Protein AF-A0A0D6M621-F1 (afdb_monomer_lite)

Structure (mmCIF, N/CA/C/O backbone):
data_AF-A0A0D6M621-F1
#
_entry.id   AF-A0A0D6M621-F1
#
loop_
_atom_site.group_PDB
_atom_site.id
_atom_site.type_symbol
_atom_site.label_atom_id
_atom_site.label_alt_id
_atom_site.label_comp_id
_atom_site.label_asym_id
_atom_site.label_entity_id
_atom_site.label_seq_id
_atom_site.pdbx_PDB_ins_code
_atom_site.Cartn_x
_atom_site.Cartn_y
_atom_site.Cartn_z
_atom_site.occupancy
_atom_site.B_iso_or_equiv
_atom_site.auth_seq_id
_atom_site.auth_comp_id
_atom_site.auth_asym_id
_atom_site.auth_atom_id
_atom_site.pdbx_PDB_model_num
ATOM 1 N N . MET A 1 1 ? -11.149 25.995 -1.954 1.00 34.69 1 MET A N 1
ATOM 2 C CA . MET A 1 1 ? -11.381 24.535 -2.034 1.00 34.69 1 MET A CA 1
ATOM 3 C C . MET A 1 1 ? -10.686 23.992 -3.270 1.00 34.69 1 MET A C 1
ATOM 5 O O . MET A 1 1 ? -11.102 24.376 -4.356 1.00 34.69 1 MET A O 1
ATOM 9 N N . PRO A 1 2 ? -9.706 23.089 -3.149 1.00 26.98 2 PRO A N 1
ATOM 10 C CA . PRO A 1 2 ? -9.356 22.199 -4.238 1.00 26.98 2 PRO A CA 1
ATOM 11 C C . PRO A 1 2 ? -9.925 20.806 -3.942 1.00 26.98 2 PRO A C 1
ATOM 13 O O . PRO A 1 2 ? -9.457 20.091 -3.066 1.00 26.98 2 PRO A O 1
ATOM 16 N N . ARG A 1 3 ? -10.956 20.426 -4.705 1.00 27.62 3 ARG A N 1
ATOM 17 C CA . ARG A 1 3 ? -11.473 19.051 -4.862 1.00 27.62 3 ARG A CA 1
ATOM 18 C C . ARG A 1 3 ? -10.562 18.200 -5.769 1.00 27.62 3 ARG A C 1
ATOM 20 O O . ARG A 1 3 ? -11.019 17.286 -6.442 1.00 27.62 3 ARG A O 1
ATOM 27 N N . HIS A 1 4 ? -9.272 18.504 -5.823 1.00 27.50 4 HIS A N 1
ATOM 28 C CA . HIS A 1 4 ? -8.355 17.935 -6.804 1.00 27.50 4 HIS A CA 1
ATOM 29 C C . HIS A 1 4 ? -7.141 17.358 -6.091 1.00 27.50 4 HIS A C 1
ATOM 31 O O . HIS A 1 4 ? -6.177 18.080 -5.888 1.00 27.50 4 HIS A O 1
ATOM 37 N N . LEU A 1 5 ? -7.222 16.082 -5.696 1.00 28.55 5 LEU A N 1
ATOM 38 C CA . LEU A 1 5 ? -6.091 15.140 -5.806 1.00 28.55 5 LEU A CA 1
ATOM 39 C C . LEU A 1 5 ? -6.442 13.655 -5.554 1.00 28.55 5 LEU A C 1
ATOM 41 O O . LEU A 1 5 ? -5.546 12.826 -5.589 1.00 28.55 5 LEU A O 1
ATOM 45 N N . PHE A 1 6 ? -7.719 13.285 -5.372 1.00 30.23 6 PHE A N 1
ATOM 46 C CA . PHE A 1 6 ? -8.141 11.872 -5.250 1.00 30.23 6 PHE A CA 1
ATOM 47 C C . PHE A 1 6 ? -9.255 11.443 -6.226 1.00 30.23 6 PHE A C 1
ATOM 49 O O . PHE A 1 6 ? -9.813 10.359 -6.098 1.00 30.23 6 PHE A O 1
ATOM 56 N N . ILE A 1 7 ? -9.576 12.263 -7.237 1.00 28.47 7 ILE A N 1
ATOM 57 C CA . ILE A 1 7 ? -10.649 11.955 -8.209 1.00 28.47 7 ILE A CA 1
ATOM 58 C C . ILE A 1 7 ? -10.136 11.207 -9.456 1.00 28.47 7 ILE A C 1
ATOM 60 O O . ILE A 1 7 ? -10.934 10.650 -10.195 1.00 28.47 7 ILE A O 1
ATOM 64 N N . TYR A 1 8 ? -8.823 11.063 -9.669 1.00 26.61 8 TYR A N 1
ATOM 65 C CA . TYR A 1 8 ? -8.328 10.359 -10.866 1.00 26.61 8 TYR A CA 1
ATOM 66 C C . TYR A 1 8 ? -8.212 8.830 -10.742 1.00 26.61 8 TYR A C 1
ATOM 68 O O . TYR A 1 8 ? -7.912 8.171 -11.731 1.00 26.61 8 TYR A O 1
ATOM 76 N N . VAL A 1 9 ? -8.500 8.251 -9.568 1.00 30.97 9 VAL A N 1
ATOM 77 C CA . VAL A 1 9 ? -8.458 6.786 -9.354 1.00 30.97 9 VAL A CA 1
ATOM 78 C C . VAL A 1 9 ? -9.824 6.208 -8.933 1.00 30.97 9 VAL A C 1
ATOM 80 O O . VAL A 1 9 ? -10.034 5.005 -9.017 1.00 30.97 9 VAL A O 1
ATOM 83 N N . SER A 1 10 ? -10.803 7.045 -8.564 1.00 30.39 10 SER A N 1
ATOM 84 C CA . SER A 1 10 ? -12.118 6.582 -8.074 1.00 30.39 10 SER A CA 1
ATOM 85 C C . SER A 1 10 ? -13.143 6.299 -9.189 1.00 30.39 10 SER A C 1
ATOM 87 O O . SER A 1 10 ? -13.916 5.340 -9.099 1.00 30.39 10 SER A O 1
ATOM 89 N N . ASP A 1 11 ? -13.106 7.052 -10.297 1.00 26.23 11 ASP A N 1
ATOM 90 C CA . ASP A 1 11 ? -14.070 6.873 -11.400 1.00 26.23 11 ASP A CA 1
ATOM 91 C C . ASP A 1 11 ? -13.782 5.637 -12.273 1.00 26.23 11 ASP A C 1
ATOM 93 O O . ASP A 1 11 ? -14.690 5.104 -12.910 1.00 26.23 11 ASP A O 1
ATOM 97 N N . GLN A 1 12 ? -12.552 5.112 -12.258 1.00 28.80 12 GLN A N 1
ATOM 98 C CA . GLN A 1 12 ? -12.211 3.856 -12.945 1.00 28.80 12 GLN A CA 1
ATOM 99 C C . GLN A 1 12 ? -12.534 2.611 -12.099 1.00 28.80 12 GLN A C 1
ATOM 101 O O . GLN A 1 12 ? -12.784 1.543 -12.651 1.00 28.80 12 GLN A O 1
ATOM 106 N N . ILE A 1 13 ? -12.609 2.737 -10.769 1.00 33.28 13 ILE A N 1
ATOM 107 C CA . ILE A 1 13 ? -12.864 1.606 -9.859 1.00 33.28 13 ILE A CA 1
ATOM 108 C C . ILE A 1 13 ? -14.370 1.373 -9.645 1.00 33.28 13 ILE A C 1
ATOM 110 O O . ILE A 1 13 ? -14.799 0.229 -9.473 1.00 33.28 13 ILE A O 1
ATOM 114 N N . SER A 1 14 ? -15.203 2.411 -9.780 1.00 28.47 14 SER A N 1
ATOM 115 C CA . SER A 1 14 ? -16.668 2.271 -9.694 1.00 28.47 14 SER A CA 1
ATOM 116 C C . SER A 1 14 ? -17.286 1.453 -10.840 1.00 28.47 14 SER A C 1
ATOM 118 O O . SER A 1 14 ? -18.375 0.904 -10.681 1.00 28.47 14 SER A O 1
ATOM 120 N N . VAL A 1 15 ? -16.590 1.305 -11.974 1.00 30.06 15 VAL A N 1
ATOM 121 C CA . VAL A 1 15 ? -17.051 0.477 -13.107 1.00 30.06 15 VAL A CA 1
ATOM 122 C C . VAL A 1 15 ? -16.527 -0.967 -13.020 1.00 30.06 15 VAL A C 1
ATOM 124 O O . VAL A 1 15 ? -17.169 -1.883 -13.529 1.00 30.06 15 VAL A O 1
ATOM 127 N N . VAL A 1 16 ? -15.422 -1.210 -12.306 1.00 32.38 16 VAL A N 1
ATOM 128 C CA . VAL A 1 16 ? -14.762 -2.531 -12.246 1.00 32.38 16 VAL A CA 1
ATOM 129 C C . VAL A 1 16 ? -15.286 -3.410 -11.096 1.00 32.38 16 VAL A C 1
ATOM 131 O O . VAL A 1 16 ? -15.302 -4.635 -11.214 1.00 32.38 16 VAL A O 1
ATOM 134 N N . ILE A 1 17 ? -15.834 -2.830 -10.020 1.00 32.38 17 ILE A N 1
ATOM 135 C CA . ILE A 1 17 ? -16.355 -3.605 -8.870 1.00 32.38 17 ILE A CA 1
ATOM 136 C C . ILE A 1 17 ? -17.786 -4.149 -9.093 1.00 32.38 17 ILE A C 1
ATOM 138 O O . ILE A 1 17 ? -18.227 -5.054 -8.384 1.00 32.38 17 ILE A O 1
ATOM 142 N N . MET A 1 18 ? -18.503 -3.718 -10.140 1.00 30.45 18 MET A N 1
ATOM 143 C CA . MET A 1 18 ? -19.812 -4.301 -10.493 1.00 30.45 18 MET A CA 1
ATOM 144 C C . MET A 1 18 ? -19.738 -5.699 -11.152 1.00 30.45 18 MET A C 1
ATOM 146 O O . MET A 1 18 ? -20.780 -6.305 -11.397 1.00 30.45 18 MET A O 1
ATOM 150 N N . GLY A 1 19 ? -18.538 -6.242 -11.404 1.00 27.73 19 GLY A N 1
ATOM 151 C CA . GLY A 1 19 ? -18.333 -7.543 -12.062 1.00 27.73 19 GLY A CA 1
ATOM 152 C C . GLY A 1 19 ? -18.101 -8.756 -11.146 1.00 27.73 19 GLY A C 1
ATOM 153 O O . GLY A 1 19 ? -17.946 -9.865 -11.652 1.00 27.73 19 GLY A O 1
ATOM 154 N N . LEU A 1 20 ? -18.067 -8.590 -9.818 1.00 30.58 20 LEU A N 1
ATOM 155 C CA . LEU A 1 20 ? -17.566 -9.612 -8.877 1.00 30.58 20 LEU A CA 1
ATOM 156 C C . LEU A 1 20 ? -18.646 -10.264 -7.988 1.00 30.58 20 LEU A C 1
ATOM 158 O O . LEU A 1 20 ? -18.435 -10.472 -6.795 1.00 30.58 20 LEU A O 1
ATOM 162 N N . PHE A 1 21 ? -19.789 -10.655 -8.559 1.00 31.78 21 PHE A N 1
ATOM 163 C CA . PHE A 1 21 ? -20.707 -11.601 -7.904 1.00 31.78 21 PHE A CA 1
ATOM 164 C C . PHE A 1 21 ? -21.151 -12.693 -8.890 1.00 31.78 21 PHE A C 1
ATOM 166 O O . PHE A 1 21 ? -21.638 -12.366 -9.975 1.00 31.78 21 PHE A O 1
ATOM 173 N N . PRO A 1 22 ? -21.002 -13.992 -8.559 1.00 32.72 22 PRO A N 1
ATOM 174 C CA . PRO A 1 22 ? -21.433 -15.064 -9.443 1.00 32.72 22 PRO A CA 1
ATOM 175 C C . PRO A 1 22 ? -22.958 -15.032 -9.594 1.00 32.72 22 PRO A C 1
ATOM 177 O O . PRO A 1 22 ? -23.711 -15.243 -8.644 1.00 32.72 22 PRO A O 1
ATOM 180 N N . PHE A 1 23 ? -23.410 -14.783 -10.822 1.00 33.97 23 PHE A N 1
ATOM 181 C CA . PHE A 1 23 ? -24.776 -15.040 -11.257 1.00 33.97 23 PHE A CA 1
ATOM 182 C C . PHE A 1 23 ? -25.104 -16.518 -11.033 1.00 33.97 23 PHE A C 1
ATOM 184 O O . PHE A 1 23 ? -24.545 -17.359 -11.724 1.00 33.97 23 PHE A O 1
ATOM 191 N N . LEU A 1 24 ? -26.035 -16.821 -10.122 1.00 31.36 24 LEU A N 1
ATOM 192 C CA . LEU A 1 24 ? -27.014 -17.911 -10.242 1.00 31.36 24 LEU A CA 1
ATOM 193 C C . LEU A 1 24 ? -28.066 -17.808 -9.119 1.00 31.36 24 LEU A C 1
ATOM 195 O O . LEU A 1 24 ? -27.864 -18.312 -8.022 1.00 31.36 24 LEU A O 1
ATOM 199 N N . ALA A 1 25 ? -29.226 -17.219 -9.429 1.00 29.22 25 ALA A N 1
ATOM 200 C CA . ALA A 1 25 ? -30.532 -17.661 -8.924 1.00 29.22 25 ALA A CA 1
ATOM 201 C C . ALA A 1 25 ? -31.661 -17.017 -9.750 1.00 29.22 25 ALA A C 1
ATOM 203 O O . ALA A 1 25 ? -31.998 -15.845 -9.591 1.00 29.22 25 ALA A O 1
ATOM 204 N N . ARG A 1 26 ? -32.279 -17.803 -10.642 1.00 39.06 26 ARG A N 1
ATOM 205 C CA . ARG A 1 26 ? -33.594 -17.486 -11.219 1.00 39.06 26 ARG A CA 1
ATOM 206 C C . ARG A 1 26 ? -34.632 -17.536 -10.095 1.00 39.06 26 ARG A C 1
ATOM 208 O O . ARG A 1 26 ? -35.026 -18.615 -9.667 1.00 39.06 26 ARG A O 1
ATOM 215 N N . GLY A 1 27 ? -35.095 -16.371 -9.659 1.00 32.81 27 GLY A N 1
ATOM 216 C CA . GLY A 1 27 ? -36.257 -16.216 -8.792 1.00 32.81 27 GLY A CA 1
ATOM 217 C C . GLY A 1 27 ? -36.887 -14.848 -9.023 1.00 32.81 27 GLY A C 1
ATOM 218 O O . GLY A 1 27 ? -36.231 -13.824 -8.876 1.00 32.81 27 GLY A O 1
ATOM 219 N N . SER A 1 28 ? -38.155 -14.822 -9.423 1.00 37.75 28 SER A N 1
ATOM 220 C CA . SER A 1 28 ? -38.938 -13.620 -9.730 1.00 37.75 28 SER A CA 1
ATOM 221 C C . SER A 1 28 ? -39.275 -12.799 -8.471 1.00 37.75 28 SER A C 1
ATOM 223 O O . SER A 1 28 ? -40.428 -12.753 -8.040 1.00 37.75 28 SER A O 1
ATOM 225 N N . GLY A 1 29 ? -38.275 -12.161 -7.859 1.00 45.06 29 GLY A N 1
ATOM 226 C CA . GLY A 1 29 ? -38.430 -11.229 -6.739 1.00 45.06 29 GLY A CA 1
ATOM 227 C C . GLY A 1 29 ? -37.853 -9.852 -7.074 1.00 45.06 29 GLY A C 1
ATOM 228 O O . GLY A 1 29 ? -36.778 -9.758 -7.653 1.00 45.06 29 GLY A O 1
ATOM 229 N N . LYS A 1 30 ? -38.557 -8.767 -6.718 1.00 58.12 30 LYS A N 1
ATOM 230 C CA . LYS A 1 30 ? -38.034 -7.393 -6.845 1.00 58.12 30 LYS A CA 1
ATOM 231 C C . LYS A 1 30 ? -36.750 -7.252 -6.014 1.00 58.12 30 LYS A C 1
ATOM 233 O O . LYS A 1 30 ? -36.812 -7.388 -4.791 1.00 58.12 30 LYS A O 1
ATOM 238 N N . VAL A 1 31 ? -35.628 -6.974 -6.676 1.00 71.38 31 VAL A N 1
ATOM 239 C CA . VAL A 1 31 ? -34.316 -6.725 -6.055 1.00 71.38 31 VAL A CA 1
ATOM 240 C C . VAL A 1 31 ? -34.406 -5.487 -5.152 1.00 71.38 31 VAL A C 1
ATOM 242 O O . VAL A 1 31 ? -35.044 -4.498 -5.513 1.00 71.38 31 VAL A O 1
ATOM 245 N N . VAL A 1 32 ? -33.836 -5.560 -3.946 1.00 84.88 32 VAL A N 1
ATOM 246 C CA . VAL A 1 32 ? -33.786 -4.449 -2.979 1.00 84.88 32 VAL A CA 1
ATOM 247 C C . VAL A 1 32 ? -32.342 -3.974 -2.884 1.00 84.88 32 VAL A C 1
ATOM 249 O O . VAL A 1 32 ? -31.440 -4.801 -2.811 1.00 84.88 32 VAL A O 1
ATOM 252 N N . HIS A 1 33 ? -32.127 -2.661 -2.866 1.00 89.56 33 HIS A N 1
ATOM 253 C CA . HIS A 1 33 ? -30.792 -2.069 -2.798 1.00 89.56 33 HIS A CA 1
ATOM 254 C C . HIS A 1 33 ? -30.567 -1.325 -1.475 1.00 89.56 33 HIS A C 1
ATOM 256 O O . HIS A 1 33 ? -31.510 -0.779 -0.896 1.00 89.56 33 HIS A O 1
ATOM 262 N N . ALA A 1 34 ? -29.319 -1.302 -1.012 1.00 91.56 34 ALA A N 1
ATOM 263 C CA . ALA A 1 34 ? -28.820 -0.482 0.086 1.00 91.56 34 ALA A CA 1
ATOM 264 C C . ALA A 1 34 ? -27.993 0.687 -0.463 1.00 91.56 34 ALA A C 1
ATOM 266 O O . ALA A 1 34 ? -27.213 0.508 -1.399 1.00 91.56 34 ALA A O 1
ATOM 267 N N . LYS A 1 35 ? -28.130 1.850 0.169 1.00 93.56 35 LYS A N 1
ATOM 268 C CA . LYS A 1 35 ? -27.190 2.967 0.083 1.00 93.56 35 LYS A CA 1
ATOM 269 C C . LYS A 1 35 ? -26.542 3.122 1.454 1.00 93.56 35 LYS A C 1
ATOM 271 O O . LYS A 1 35 ? -27.260 3.283 2.440 1.00 93.56 35 LYS A O 1
ATOM 276 N N . VAL A 1 36 ? -25.221 3.020 1.523 1.00 95.31 36 VAL A N 1
ATOM 277 C CA . VAL A 1 36 ? -24.464 3.103 2.776 1.00 95.31 36 VAL A CA 1
ATOM 278 C C . VAL A 1 36 ? -23.487 4.267 2.694 1.00 95.31 36 VAL A C 1
ATOM 280 O O . VAL A 1 36 ? -22.557 4.224 1.902 1.00 95.31 36 VAL A O 1
ATOM 283 N N . THR A 1 37 ? -23.686 5.285 3.520 1.00 95.19 37 THR A N 1
ATOM 284 C CA . THR A 1 37 ? -22.809 6.461 3.600 1.00 95.19 37 THR A CA 1
ATOM 285 C C . THR A 1 37 ? -21.834 6.290 4.760 1.00 95.19 37 THR A C 1
ATOM 287 O O . THR A 1 37 ? -22.260 6.142 5.908 1.00 95.19 37 THR A O 1
ATOM 290 N N . THR A 1 38 ? -20.535 6.272 4.473 1.00 94.38 38 THR A N 1
ATOM 291 C CA . THR A 1 38 ? -19.460 6.379 5.469 1.00 94.38 38 THR A CA 1
ATOM 292 C C . THR A 1 38 ? -19.125 7.862 5.695 1.00 94.38 38 THR A C 1
ATOM 294 O O . THR A 1 38 ? -19.745 8.757 5.121 1.00 94.38 38 THR A O 1
ATOM 297 N N . MET A 1 39 ? -18.139 8.152 6.547 1.00 91.75 39 MET A N 1
ATOM 298 C CA . MET A 1 39 ? -17.670 9.527 6.759 1.00 91.75 39 MET A CA 1
ATOM 299 C C . MET A 1 39 ? -16.894 10.106 5.563 1.00 91.75 39 MET A C 1
ATOM 301 O O . MET A 1 39 ? -16.776 11.326 5.447 1.00 91.75 39 MET A O 1
ATOM 305 N N . ASP A 1 40 ? -16.352 9.245 4.702 1.00 89.06 40 ASP A N 1
ATOM 306 C CA . ASP A 1 40 ? -15.448 9.580 3.600 1.00 89.06 40 ASP A CA 1
ATOM 307 C C . ASP A 1 40 ? -15.993 9.220 2.205 1.00 89.06 40 ASP A C 1
ATOM 309 O O . ASP A 1 40 ? -15.498 9.750 1.209 1.00 89.06 40 ASP A O 1
ATOM 313 N N . ALA A 1 41 ? -17.014 8.362 2.114 1.00 89.50 41 ALA A N 1
ATOM 314 C CA . ALA A 1 41 ? -17.526 7.822 0.861 1.00 89.50 41 ALA A CA 1
ATOM 315 C C . ALA A 1 41 ? -19.023 7.459 0.921 1.00 89.50 41 ALA A C 1
ATOM 317 O O . ALA A 1 41 ? -19.593 7.174 1.972 1.00 89.50 41 ALA A O 1
ATOM 318 N N . ASP A 1 42 ? -19.657 7.406 -0.250 1.00 90.69 42 ASP A N 1
ATOM 319 C CA . ASP A 1 42 ? -21.006 6.869 -0.434 1.00 90.69 42 ASP A CA 1
ATOM 320 C C . ASP A 1 42 ? -20.931 5.550 -1.213 1.00 90.69 42 ASP A C 1
ATOM 322 O O . ASP A 1 42 ? -20.397 5.500 -2.320 1.00 90.69 42 ASP A O 1
ATOM 326 N N . LEU A 1 43 ? -21.493 4.479 -0.653 1.00 90.81 43 LEU A N 1
ATOM 327 C CA . LEU A 1 43 ? -21.621 3.175 -1.299 1.00 90.81 43 LEU A CA 1
ATOM 328 C C . LEU A 1 43 ? -23.054 2.995 -1.801 1.00 90.81 43 LEU A C 1
ATOM 330 O O . LEU A 1 43 ? -23.973 2.680 -1.038 1.00 90.81 43 LEU A O 1
ATOM 334 N N . ASP A 1 44 ? -23.247 3.194 -3.100 1.00 86.19 44 ASP A N 1
ATOM 335 C CA . ASP A 1 44 ? -24.559 3.132 -3.737 1.00 86.19 44 ASP A CA 1
ATOM 336 C C . ASP A 1 44 ? -24.891 1.734 -4.289 1.00 86.19 44 ASP A C 1
ATOM 338 O O . ASP A 1 44 ? -24.039 0.995 -4.778 1.00 86.19 44 ASP A O 1
ATOM 342 N N . ARG A 1 45 ? -26.186 1.390 -4.266 1.00 82.88 45 ARG A N 1
ATOM 343 C CA . ARG A 1 45 ? -26.786 0.216 -4.934 1.00 82.88 45 ARG A CA 1
ATOM 344 C C . ARG A 1 45 ? -26.284 -1.168 -4.493 1.00 82.88 45 ARG A C 1
ATOM 346 O O . ARG A 1 45 ? -26.417 -2.123 -5.263 1.00 82.88 45 ARG A O 1
ATOM 353 N N . ILE A 1 46 ? -25.840 -1.336 -3.246 1.00 88.38 46 ILE A N 1
ATOM 354 C CA . ILE A 1 46 ? -25.490 -2.658 -2.695 1.00 88.38 46 ILE A CA 1
ATOM 355 C C . ILE A 1 46 ? -26.720 -3.576 -2.763 1.00 88.38 46 ILE A C 1
ATOM 357 O O . ILE A 1 46 ? -27.767 -3.263 -2.198 1.00 88.38 46 ILE A O 1
ATOM 361 N N . VAL A 1 47 ? -26.628 -4.697 -3.479 1.00 88.62 47 VAL A N 1
ATOM 362 C CA . VAL A 1 47 ? -27.751 -5.631 -3.653 1.00 88.62 47 VAL A CA 1
ATOM 363 C C . VAL A 1 47 ? -28.016 -6.366 -2.340 1.00 88.62 47 VAL A C 1
ATOM 365 O O . VAL A 1 47 ? -27.126 -7.022 -1.819 1.00 88.62 47 VAL A O 1
ATOM 368 N N . ILE A 1 48 ? -29.241 -6.273 -1.816 1.00 87.94 48 ILE A N 1
ATOM 369 C CA . ILE A 1 48 ? -29.676 -6.976 -0.603 1.00 87.94 48 ILE A CA 1
ATOM 370 C C . ILE A 1 48 ? -30.574 -8.149 -0.998 1.00 87.94 48 ILE A C 1
ATOM 372 O O . ILE A 1 48 ? -31.683 -7.954 -1.512 1.00 87.94 48 ILE A O 1
ATOM 376 N N . GLU A 1 49 ? -30.150 -9.376 -0.695 1.00 85.62 49 GLU A N 1
ATOM 377 C CA . GLU A 1 49 ? -31.017 -10.542 -0.866 1.00 85.62 49 GLU A CA 1
ATOM 378 C C . GLU A 1 49 ? -32.074 -10.626 0.240 1.00 85.62 49 GLU A C 1
ATOM 380 O O . GLU A 1 49 ? -31.939 -10.102 1.348 1.00 85.62 49 GLU A O 1
ATOM 385 N N . THR A 1 50 ? -33.168 -11.333 -0.034 1.00 80.50 50 THR A N 1
ATOM 386 C CA . THR A 1 50 ? -34.315 -11.380 0.880 1.00 80.50 50 THR A CA 1
ATOM 387 C C . THR A 1 50 ? -34.025 -12.044 2.226 1.00 80.50 50 THR A C 1
ATOM 389 O O . THR A 1 50 ? -34.761 -11.781 3.176 1.00 80.50 50 THR A O 1
ATOM 392 N N . SER A 1 51 ? -32.994 -12.888 2.294 1.00 85.81 51 SER A N 1
ATOM 393 C CA . SER A 1 51 ? -32.524 -13.617 3.478 1.00 85.81 51 SER A CA 1
ATOM 394 C C . SER A 1 51 ? -31.440 -12.874 4.267 1.00 85.81 51 SER A C 1
ATOM 396 O O . SER A 1 51 ? -31.051 -13.344 5.336 1.00 85.81 51 SER A O 1
ATOM 398 N N . TRP A 1 52 ? -30.937 -11.734 3.777 1.00 92.44 52 TRP A N 1
ATOM 399 C CA . TRP A 1 52 ? -29.804 -11.061 4.410 1.00 92.44 52 TRP A CA 1
ATOM 400 C C . TRP A 1 52 ? -30.146 -10.519 5.800 1.00 92.44 52 TRP A C 1
ATOM 402 O O . TRP A 1 52 ? -31.114 -9.775 6.014 1.00 92.44 52 TRP A O 1
ATOM 412 N N . THR A 1 53 ? -29.294 -10.884 6.753 1.00 94.19 53 THR A N 1
ATOM 413 C CA . THR A 1 53 ? -29.243 -10.301 8.099 1.00 94.19 53 THR A CA 1
ATOM 414 C C . THR A 1 53 ? -28.423 -9.016 8.108 1.00 94.19 53 THR A C 1
ATOM 416 O O . THR A 1 53 ? -27.684 -8.737 7.164 1.00 94.19 53 THR A O 1
ATOM 419 N N . GLY A 1 54 ? -28.532 -8.233 9.186 1.00 91.94 54 GLY A N 1
ATOM 420 C CA . GLY A 1 54 ? -27.701 -7.042 9.364 1.00 91.94 54 GLY A CA 1
ATOM 421 C C . GLY A 1 54 ? -26.201 -7.337 9.256 1.00 91.94 54 GLY A C 1
ATOM 422 O O . GLY A 1 54 ? -25.481 -6.547 8.654 1.00 91.94 54 GLY A O 1
ATOM 423 N N . ARG A 1 55 ? -25.753 -8.508 9.739 1.00 94.00 55 ARG A N 1
ATOM 424 C CA . ARG A 1 55 ? -24.358 -8.957 9.627 1.00 94.00 55 ARG A CA 1
ATOM 425 C C . ARG A 1 55 ? -23.900 -9.109 8.177 1.00 94.00 55 ARG A C 1
ATOM 427 O O . ARG A 1 55 ? -22.819 -8.651 7.854 1.00 94.00 55 ARG A O 1
ATOM 434 N N . HIS A 1 56 ? -24.731 -9.670 7.297 1.00 94.69 56 HIS A N 1
ATOM 435 C CA . HIS A 1 56 ? -24.364 -9.832 5.885 1.00 94.69 56 HIS A CA 1
ATOM 436 C C . HIS A 1 56 ? -24.112 -8.485 5.195 1.00 94.69 56 HIS A C 1
ATOM 438 O O . HIS A 1 56 ? -23.111 -8.333 4.501 1.00 94.69 56 HIS A O 1
ATOM 444 N N . LEU A 1 57 ? -24.988 -7.495 5.416 1.00 94.31 57 LEU A N 1
ATOM 445 C CA . LEU A 1 57 ? -24.791 -6.151 4.865 1.00 94.31 57 LEU A CA 1
ATOM 446 C C . LEU A 1 57 ? -23.567 -5.463 5.483 1.00 94.31 57 LEU A C 1
ATOM 448 O O . LEU A 1 57 ? -22.791 -4.846 4.761 1.00 94.31 57 LEU A O 1
ATOM 452 N N . PHE A 1 58 ? -23.381 -5.582 6.798 1.00 95.69 58 PHE A N 1
ATOM 453 C CA . PHE A 1 58 ? -22.234 -5.002 7.493 1.00 95.69 58 PHE A CA 1
ATOM 454 C C . PHE A 1 58 ? -20.902 -5.585 7.002 1.00 95.69 58 PHE A C 1
ATOM 456 O O . PHE A 1 58 ? -20.016 -4.828 6.619 1.00 95.69 58 PHE A O 1
ATOM 463 N N . ASP A 1 59 ? -20.792 -6.912 6.910 1.00 94.25 59 ASP A N 1
ATOM 464 C CA . ASP A 1 59 ? -19.591 -7.592 6.420 1.00 94.25 59 ASP A CA 1
ATOM 465 C C . ASP A 1 59 ? -19.305 -7.241 4.952 1.00 94.25 59 ASP A C 1
ATOM 467 O O . ASP A 1 59 ? -18.146 -7.074 4.572 1.00 94.25 59 ASP A O 1
ATOM 471 N N . ALA A 1 60 ? -20.345 -7.095 4.120 1.00 92.38 60 ALA A N 1
ATOM 472 C CA . ALA A 1 60 ? -20.194 -6.640 2.739 1.00 92.38 60 ALA A CA 1
ATOM 473 C C . ALA A 1 60 ? -19.609 -5.221 2.676 1.00 92.38 60 ALA A C 1
ATOM 475 O O . ALA A 1 60 ? -18.648 -4.997 1.945 1.00 92.38 60 ALA A O 1
ATOM 476 N N . VAL A 1 61 ? -20.129 -4.290 3.483 1.00 94.12 61 VAL A N 1
ATOM 477 C CA . VAL A 1 61 ? -19.601 -2.919 3.580 1.00 94.12 61 VAL A CA 1
ATOM 478 C C . VAL A 1 61 ? -18.145 -2.930 4.042 1.00 94.12 61 VAL A C 1
ATOM 480 O O . VAL A 1 61 ? -17.305 -2.333 3.375 1.00 94.12 61 VAL A O 1
ATOM 483 N N . CYS A 1 62 ? -17.817 -3.657 5.117 1.00 93.81 62 CYS A N 1
ATOM 484 C CA . CYS A 1 62 ? -16.449 -3.750 5.632 1.00 93.81 62 CYS A CA 1
ATOM 485 C C . CYS A 1 62 ? -15.468 -4.322 4.597 1.00 93.81 62 CYS A C 1
ATOM 487 O O . CYS A 1 62 ? -14.348 -3.830 4.489 1.00 93.81 62 CYS A O 1
ATOM 489 N N . ARG A 1 63 ? -15.887 -5.311 3.794 1.00 91.06 63 ARG A N 1
ATOM 490 C CA . ARG A 1 63 ? -15.066 -5.853 2.697 1.00 91.06 63 ARG A CA 1
ATOM 491 C C . ARG A 1 63 ? -14.861 -4.855 1.563 1.00 91.06 63 ARG A C 1
ATOM 493 O O . ARG A 1 63 ? -13.745 -4.770 1.068 1.00 91.06 63 ARG A O 1
ATOM 500 N N . ILE A 1 64 ? -15.901 -4.113 1.169 1.00 90.62 64 ILE A N 1
ATOM 501 C CA . ILE A 1 64 ? -15.817 -3.102 0.100 1.00 90.62 64 ILE A CA 1
ATOM 502 C C . ILE A 1 64 ? -14.812 -2.005 0.471 1.00 90.62 64 ILE A C 1
ATOM 504 O O . ILE A 1 64 ? -14.009 -1.615 -0.369 1.00 90.62 64 ILE A O 1
ATOM 508 N N . ILE A 1 65 ? -14.827 -1.540 1.725 1.00 90.69 65 ILE A N 1
ATOM 509 C CA . ILE A 1 65 ? -13.921 -0.474 2.187 1.00 90.69 65 ILE A CA 1
ATOM 510 C C . ILE A 1 65 ? -12.563 -0.994 2.695 1.00 90.69 65 ILE A C 1
ATOM 512 O O . ILE A 1 65 ? -11.667 -0.197 2.936 1.00 90.69 65 ILE A O 1
ATOM 516 N N . GLY A 1 66 ? -12.383 -2.309 2.876 1.00 90.50 66 GLY A N 1
ATOM 517 C CA . GLY A 1 66 ? -11.131 -2.898 3.380 1.00 90.50 66 GLY A CA 1
ATOM 518 C C . GLY A 1 66 ? -10.920 -2.795 4.902 1.00 90.50 66 GLY A C 1
ATOM 519 O O . GLY A 1 66 ? -9.785 -2.851 5.385 1.00 90.50 66 GLY A O 1
ATOM 520 N N . LEU A 1 67 ? -11.996 -2.657 5.680 1.00 93.69 67 LEU A N 1
ATOM 521 C CA . LEU A 1 67 ? -11.949 -2.545 7.140 1.00 93.69 67 LEU A CA 1
ATOM 522 C C . LEU A 1 67 ? -11.930 -3.930 7.814 1.00 93.69 67 LEU A C 1
ATOM 524 O O . LEU A 1 67 ? -12.823 -4.749 7.595 1.00 93.69 67 LEU A O 1
ATOM 528 N N . ARG A 1 68 ? -10.949 -4.169 8.690 1.00 92.81 68 ARG A N 1
ATOM 529 C CA . ARG A 1 68 ? -10.797 -5.395 9.498 1.00 92.81 68 ARG A CA 1
ATOM 530 C C . ARG A 1 68 ? -11.138 -5.190 10.973 1.00 92.81 68 ARG A C 1
ATOM 532 O O . ARG A 1 68 ? -11.617 -6.122 11.612 1.00 92.81 68 ARG A O 1
ATOM 539 N N . GLU A 1 69 ? -10.964 -3.983 11.511 1.00 94.31 69 GLU A N 1
ATOM 540 C CA . GLU A 1 69 ? -11.332 -3.621 12.895 1.00 94.31 69 GLU A CA 1
ATOM 541 C C . GLU A 1 69 ? -12.843 -3.386 13.051 1.00 94.31 69 GLU A C 1
ATOM 543 O O . GLU A 1 69 ? -13.327 -2.364 13.542 1.00 94.31 69 GLU A O 1
ATOM 548 N N . VAL A 1 70 ? -13.622 -4.367 12.605 1.00 94.88 70 VAL A N 1
ATOM 549 C CA . VAL A 1 70 ? -15.077 -4.274 12.455 1.00 94.88 70 VAL A CA 1
ATOM 550 C C . VAL A 1 70 ? -15.814 -4.092 13.786 1.00 94.88 70 VAL A C 1
ATOM 552 O O . VAL A 1 70 ? -16.956 -3.646 13.813 1.00 94.88 70 VAL A O 1
ATOM 555 N N . TRP A 1 71 ? -15.172 -4.403 14.912 1.00 93.31 71 TRP A N 1
ATOM 556 C CA . TRP A 1 71 ? -15.776 -4.334 16.243 1.00 93.31 71 TRP A CA 1
ATOM 557 C C . TRP A 1 71 ? -16.067 -2.912 16.740 1.00 93.31 71 TRP A C 1
ATOM 559 O O . TRP A 1 71 ? -16.812 -2.774 17.708 1.00 93.31 71 TRP A O 1
ATOM 569 N N . PHE A 1 72 ? -15.536 -1.867 16.098 1.00 95.56 72 PHE A N 1
ATOM 570 C CA . PHE A 1 72 ? -15.851 -0.477 16.447 1.00 95.56 72 PHE A CA 1
ATOM 571 C C . PHE A 1 72 ? -17.088 0.076 15.737 1.00 95.56 72 PHE A C 1
ATOM 573 O O . PHE A 1 72 ? -17.688 1.040 16.215 1.00 95.56 72 PHE A O 1
ATOM 580 N N . PHE A 1 73 ? -17.502 -0.520 14.621 1.00 96.12 73 PHE A N 1
ATOM 581 C CA . PHE A 1 73 ? -18.460 0.096 13.705 1.00 96.12 73 PHE A CA 1
ATOM 582 C C . PHE A 1 73 ? -19.834 -0.568 13.741 1.00 96.12 73 PHE A C 1
ATOM 584 O O . PHE A 1 73 ? -20.031 -1.680 14.233 1.00 96.12 73 PHE A O 1
ATOM 591 N N . GLY A 1 74 ? -20.817 0.141 13.200 1.00 94.88 74 GLY A N 1
ATOM 592 C CA . GLY A 1 74 ? -22.150 -0.382 12.957 1.00 94.88 74 GLY A CA 1
ATOM 593 C C . GLY A 1 74 ? -22.859 0.389 11.853 1.00 94.88 74 GLY A C 1
ATOM 594 O O . GLY A 1 74 ? -22.419 1.454 11.426 1.00 94.88 74 GLY A O 1
ATOM 595 N N . LEU A 1 75 ? -23.997 -0.146 11.419 1.00 94.81 75 LEU A N 1
ATOM 596 C CA . LEU A 1 75 ? -24.892 0.540 10.494 1.00 94.81 75 LEU A CA 1
ATOM 597 C C . LEU A 1 75 ? -26.032 1.182 11.278 1.00 94.81 75 LEU A C 1
ATOM 599 O O . LEU A 1 75 ? -26.755 0.498 12.006 1.00 94.81 75 LEU A O 1
ATOM 603 N N . GLN A 1 76 ? -26.199 2.486 11.126 1.00 92.56 76 GLN A N 1
ATOM 604 C CA . GLN A 1 76 ? -27.321 3.240 11.662 1.00 92.56 76 GLN A CA 1
ATOM 605 C C . GLN A 1 76 ? -28.325 3.528 10.543 1.00 92.56 76 GLN A C 1
ATOM 607 O O . GLN A 1 76 ? -27.946 3.783 9.408 1.00 92.56 76 GLN A O 1
ATOM 612 N N . PHE A 1 77 ? -29.615 3.494 10.851 1.00 90.88 77 PHE A N 1
ATOM 613 C CA . PHE A 1 77 ? -30.675 3.947 9.955 1.00 90.88 77 PHE A CA 1
ATOM 614 C C . PHE A 1 77 ? -31.686 4.782 10.734 1.00 90.88 77 PHE A C 1
ATOM 616 O O . PHE A 1 77 ? -31.846 4.634 11.948 1.00 90.88 77 PHE A O 1
ATOM 623 N N . THR A 1 78 ? -32.412 5.639 10.033 1.00 86.94 78 THR A N 1
ATOM 624 C CA . THR A 1 78 ? -33.503 6.413 10.626 1.00 86.94 78 THR A CA 1
ATOM 625 C C . THR A 1 78 ? -34.778 5.585 10.567 1.00 86.94 78 THR A C 1
ATOM 627 O O . THR A 1 78 ? -35.165 5.125 9.499 1.00 86.94 78 THR A O 1
ATOM 630 N N . ASN A 1 79 ? -35.445 5.347 11.696 1.00 81.25 79 ASN A N 1
ATOM 631 C CA . ASN A 1 79 ? -36.698 4.588 11.692 1.00 81.25 79 ASN A CA 1
ATOM 632 C C . ASN A 1 79 ? -37.885 5.425 11.160 1.00 81.25 79 ASN A C 1
ATOM 634 O O . ASN A 1 79 ? -37.783 6.634 10.967 1.00 81.25 79 ASN A O 1
ATOM 638 N N . LYS A 1 80 ? -39.064 4.803 10.997 1.00 77.62 80 LYS A N 1
ATOM 639 C CA . LYS A 1 80 ? -40.304 5.486 10.552 1.00 77.62 80 LYS A CA 1
ATOM 640 C C . LYS A 1 80 ? -40.743 6.674 11.429 1.00 77.62 80 LYS A C 1
ATOM 642 O O . LYS A 1 80 ? -41.564 7.469 10.990 1.00 77.62 80 LYS A O 1
ATOM 647 N N . LYS A 1 81 ? -40.250 6.776 12.668 1.00 75.62 81 LYS A N 1
ATOM 648 C CA . LYS A 1 81 ? -40.531 7.878 13.603 1.00 75.62 81 LYS A CA 1
ATOM 649 C C . LYS A 1 81 ? -39.444 8.966 13.591 1.00 75.62 81 LYS A C 1
ATOM 651 O O . LYS A 1 81 ? -39.486 9.847 14.442 1.00 75.62 81 LYS A O 1
ATOM 656 N N . GLY A 1 82 ? -38.462 8.890 12.691 1.00 75.25 82 GLY A N 1
ATOM 657 C CA . GLY A 1 82 ? -37.364 9.857 12.615 1.00 75.25 82 GLY A CA 1
ATOM 658 C C . GLY A 1 82 ? -36.261 9.663 13.662 1.00 75.25 82 GLY A C 1
ATOM 659 O O . GLY A 1 82 ? -35.426 10.544 13.817 1.00 75.25 82 GLY A O 1
ATOM 660 N N . LEU A 1 83 ? -36.242 8.543 14.395 1.00 77.88 83 LEU A N 1
ATOM 661 C CA . LEU A 1 83 ? -35.224 8.283 15.420 1.00 77.88 83 LEU A CA 1
ATOM 662 C C . LEU A 1 83 ? -34.076 7.429 14.859 1.00 77.88 83 LEU A C 1
ATOM 664 O O . LEU A 1 83 ? -34.354 6.408 14.214 1.00 77.88 83 LEU A O 1
ATOM 668 N N . PRO A 1 84 ? -32.810 7.772 15.158 1.00 83.06 84 PRO A N 1
ATOM 669 C CA . PRO A 1 84 ? -31.662 6.964 14.764 1.00 83.06 84 PRO A CA 1
ATOM 670 C C . PRO A 1 84 ? -31.681 5.618 15.499 1.00 83.06 84 PRO A C 1
ATOM 672 O O . PRO A 1 84 ? -31.833 5.551 16.721 1.00 83.06 84 PRO A O 1
ATOM 675 N N . CYS A 1 85 ? -31.558 4.528 14.747 1.00 85.19 85 CYS A N 1
ATOM 676 C CA . CYS A 1 85 ? -31.564 3.155 15.241 1.00 85.19 85 CYS A CA 1
ATOM 677 C C . CYS A 1 85 ? -30.375 2.384 14.663 1.00 85.19 85 CYS A C 1
ATOM 679 O O . CYS A 1 85 ? -30.076 2.490 13.477 1.00 85.19 85 CYS A O 1
ATOM 681 N N . TRP A 1 86 ? -29.719 1.565 15.484 1.00 89.81 86 TRP A N 1
ATOM 682 C CA . TRP A 1 86 ? -28.660 0.673 15.015 1.00 89.81 86 TRP A CA 1
ATOM 683 C C . TRP A 1 86 ? -29.243 -0.617 14.438 1.00 89.81 86 TRP A C 1
ATOM 685 O O . TRP A 1 86 ? -30.091 -1.267 15.063 1.00 89.81 86 TRP A O 1
ATOM 695 N N . LEU A 1 87 ? -28.751 -1.004 13.264 1.00 91.25 87 LEU A N 1
ATOM 696 C CA . LEU A 1 87 ? -29.085 -2.257 12.606 1.00 91.25 87 LEU A CA 1
ATOM 697 C C . LEU A 1 87 ? -28.627 -3.433 13.474 1.00 91.25 87 LEU A C 1
ATOM 699 O O . LEU A 1 87 ? -27.465 -3.532 13.867 1.00 91.25 87 LEU A O 1
ATOM 703 N N . GLN A 1 88 ? -29.557 -4.331 13.782 1.00 89.69 88 GLN A N 1
ATOM 704 C CA . GLN A 1 88 ? -29.280 -5.532 14.559 1.00 89.69 88 GLN A CA 1
ATOM 705 C C . GLN A 1 88 ? -28.627 -6.575 13.654 1.00 89.69 88 GLN A C 1
ATOM 707 O O . GLN A 1 88 ? -29.203 -6.964 12.633 1.00 89.69 88 GLN A O 1
ATOM 712 N N . MET A 1 89 ? -27.443 -7.043 14.042 1.00 89.88 89 MET A N 1
ATOM 713 C CA . MET A 1 89 ? -26.623 -7.929 13.211 1.00 89.88 89 MET A CA 1
ATOM 714 C C . MET A 1 89 ? -27.273 -9.303 12.989 1.00 89.88 89 MET A C 1
ATOM 716 O O . MET A 1 89 ? -27.231 -9.833 11.879 1.00 89.88 89 MET A O 1
ATOM 720 N N . ASP A 1 90 ? -27.956 -9.834 14.004 1.00 88.94 90 ASP A N 1
ATOM 721 C CA . ASP A 1 90 ? -28.500 -11.201 13.996 1.00 88.94 90 ASP A CA 1
ATOM 722 C C . ASP A 1 90 ? -29.921 -11.300 13.412 1.00 88.94 90 ASP A C 1
ATOM 724 O O . ASP A 1 90 ? -30.540 -12.364 13.421 1.00 88.94 90 ASP A O 1
ATOM 728 N N . ARG A 1 91 ? -30.478 -10.192 12.903 1.00 89.69 91 ARG A N 1
ATOM 729 C CA . ARG A 1 91 ? -31.859 -10.130 12.404 1.00 89.69 91 ARG A CA 1
ATOM 730 C C . ARG A 1 91 ? -31.902 -9.737 10.931 1.00 89.69 91 ARG A C 1
ATOM 732 O O . ARG A 1 91 ? -31.146 -8.882 10.481 1.00 89.69 91 ARG A O 1
ATOM 739 N N . GLU A 1 92 ? -32.822 -10.334 10.176 1.00 90.12 92 GLU A N 1
ATOM 740 C CA . GLU A 1 92 ? -33.072 -9.979 8.770 1.00 90.12 92 GLU A CA 1
ATOM 741 C C . GLU A 1 92 ? -33.418 -8.498 8.615 1.00 90.12 92 GLU A C 1
ATOM 743 O O . GLU A 1 92 ? -34.289 -7.988 9.324 1.00 90.12 92 GLU A O 1
ATOM 748 N N . ILE A 1 93 ? -32.803 -7.827 7.642 1.00 90.38 93 ILE A N 1
ATOM 749 C CA . ILE A 1 93 ? -32.944 -6.377 7.426 1.00 90.38 93 ILE A CA 1
ATOM 750 C C . ILE A 1 93 ? -34.415 -5.995 7.191 1.00 90.38 93 ILE A C 1
ATOM 752 O O . ILE A 1 93 ? -34.931 -5.037 7.767 1.00 90.38 93 ILE A O 1
ATOM 756 N N . ARG A 1 94 ? -35.151 -6.817 6.432 1.00 85.38 94 ARG A N 1
ATOM 757 C CA . ARG A 1 94 ? -36.580 -6.607 6.131 1.00 85.38 94 ARG A CA 1
ATOM 758 C C . ARG A 1 94 ? -37.480 -6.637 7.370 1.00 85.38 94 ARG A C 1
ATOM 760 O O . ARG A 1 94 ? -38.565 -6.064 7.339 1.00 85.38 94 ARG A O 1
ATOM 767 N N . LYS A 1 95 ? -37.049 -7.299 8.449 1.00 85.88 95 LYS A N 1
ATOM 768 C CA . LYS A 1 95 ? -37.796 -7.423 9.713 1.00 85.88 95 LYS A CA 1
ATOM 769 C C . LYS A 1 95 ? -37.481 -6.289 10.701 1.00 85.88 95 LYS A C 1
ATOM 771 O O . LYS A 1 95 ? -37.981 -6.327 11.825 1.00 85.88 95 LYS A O 1
ATOM 776 N N . GLN A 1 96 ? -36.658 -5.309 10.318 1.00 86.06 96 GLN A N 1
ATOM 777 C CA . GLN A 1 96 ? -36.174 -4.234 11.196 1.00 86.06 96 GLN A CA 1
ATOM 778 C C . GLN A 1 96 ? -36.769 -2.847 10.894 1.00 86.06 96 GLN A C 1
ATOM 780 O O . GLN A 1 96 ? -36.247 -1.849 11.372 1.00 86.06 96 GLN A O 1
ATOM 785 N N . ASP A 1 97 ? -37.877 -2.776 10.144 1.00 80.00 97 ASP A N 1
ATOM 786 C CA . ASP A 1 97 ? -38.619 -1.528 9.868 1.00 80.00 97 ASP A CA 1
ATOM 787 C C . ASP A 1 97 ? -37.780 -0.390 9.239 1.00 80.00 97 ASP A C 1
ATOM 789 O O . ASP A 1 97 ? -38.084 0.791 9.423 1.00 80.00 97 ASP A O 1
ATOM 793 N N . VAL A 1 98 ? -36.754 -0.738 8.455 1.00 85.38 98 VAL A N 1
ATOM 794 C CA . VAL A 1 98 ? -35.934 0.230 7.711 1.00 85.38 98 VAL A CA 1
ATOM 795 C C . VAL A 1 98 ? -36.780 0.891 6.608 1.00 85.38 98 VAL A C 1
ATOM 797 O O . VAL A 1 98 ? -37.349 0.172 5.772 1.00 85.38 98 VAL A O 1
ATOM 800 N N . PRO A 1 99 ? -36.914 2.231 6.590 1.00 83.25 99 PRO A N 1
ATOM 801 C CA . PRO A 1 99 ? -37.636 2.929 5.535 1.00 83.25 99 PRO A CA 1
ATOM 802 C C . PRO A 1 99 ? -36.893 2.832 4.198 1.00 83.25 99 PRO A C 1
ATOM 804 O O . PRO A 1 99 ? -35.674 2.675 4.145 1.00 83.25 99 PRO A O 1
ATOM 807 N N . ARG A 1 100 ? -37.653 2.917 3.105 1.00 84.19 100 ARG A N 1
ATOM 808 C CA . ARG A 1 100 ? -37.113 2.991 1.744 1.00 84.19 100 ARG A CA 1
ATOM 809 C C . ARG A 1 100 ? -37.169 4.441 1.281 1.00 84.19 100 ARG A C 1
ATOM 811 O O . ARG A 1 100 ? -38.205 5.078 1.471 1.00 84.19 100 ARG A O 1
ATOM 818 N N . GLY A 1 101 ? -36.071 4.931 0.717 1.00 75.94 101 GLY A N 1
ATOM 819 C CA . GLY A 1 101 ? -35.984 6.243 0.088 1.00 75.94 101 GLY A CA 1
ATOM 820 C C . GLY A 1 101 ? -36.824 6.333 -1.187 1.00 75.94 101 GLY A C 1
ATOM 821 O O . GLY A 1 101 ? -37.396 5.342 -1.651 1.00 75.94 101 GLY A O 1
ATOM 822 N N . GLU A 1 102 ? -36.895 7.537 -1.753 1.00 73.12 102 GLU A N 1
ATOM 823 C CA . GLU A 1 102 ? -37.623 7.832 -3.000 1.00 73.12 102 GLU A CA 1
ATOM 824 C C . GLU A 1 102 ? -37.081 7.041 -4.202 1.00 73.12 102 GLU A C 1
ATOM 826 O O . GLU A 1 102 ? -37.828 6.666 -5.102 1.00 73.12 102 GLU A O 1
ATOM 831 N N . ASP A 1 103 ? -35.791 6.714 -4.168 1.00 74.25 103 ASP A N 1
ATOM 832 C CA . ASP A 1 103 ? -35.067 5.876 -5.125 1.00 74.25 103 ASP A CA 1
ATOM 833 C C . ASP A 1 103 ? -35.314 4.364 -4.938 1.00 74.25 103 ASP A C 1
ATOM 835 O O . ASP A 1 103 ? -34.808 3.540 -5.700 1.00 74.25 103 ASP A O 1
ATOM 839 N N . GLY A 1 104 ? -36.099 3.977 -3.927 1.00 77.94 104 GLY A N 1
ATOM 840 C CA . GLY A 1 104 ? -36.382 2.587 -3.577 1.00 77.94 104 GLY A CA 1
ATOM 841 C C . GLY A 1 104 ? -35.282 1.894 -2.763 1.00 77.94 104 GLY A C 1
ATOM 842 O O . GLY A 1 104 ? -35.468 0.725 -2.397 1.00 77.94 104 GLY A O 1
ATOM 843 N N . CYS A 1 105 ? -34.185 2.590 -2.440 1.00 85.50 105 CYS A N 1
ATOM 844 C CA . CYS A 1 105 ? -33.062 2.065 -1.664 1.00 85.50 105 CYS A CA 1
ATOM 845 C C . CYS A 1 105 ? -33.300 2.200 -0.153 1.00 85.50 105 CYS A C 1
ATOM 847 O O . CYS A 1 105 ? -33.985 3.104 0.320 1.00 85.50 105 CYS A O 1
ATOM 849 N N . MET A 1 106 ? -32.715 1.303 0.637 1.00 90.00 106 MET A N 1
ATOM 850 C CA . MET A 1 106 ? -32.622 1.458 2.092 1.00 90.00 106 MET A CA 1
ATOM 851 C C . MET A 1 106 ? -31.352 2.240 2.434 1.00 90.00 106 MET A C 1
ATOM 853 O O . MET A 1 106 ? -30.268 1.825 2.032 1.00 90.00 106 MET A O 1
ATOM 857 N N . GLN A 1 107 ? -31.481 3.350 3.161 1.00 90.88 107 GLN A N 1
ATOM 858 C CA . GLN A 1 107 ? -30.348 4.203 3.528 1.00 90.88 107 GLN A CA 1
ATOM 859 C C . GLN A 1 107 ? -29.781 3.827 4.898 1.00 90.88 107 GLN A C 1
ATOM 861 O O . GLN A 1 107 ? -30.526 3.688 5.873 1.00 90.88 107 GLN A O 1
ATOM 866 N N . PHE A 1 108 ? -28.458 3.705 4.965 1.00 94.69 108 PHE A N 1
ATOM 867 C CA . PHE A 1 108 ? -27.708 3.436 6.183 1.00 94.69 108 PHE A CA 1
ATOM 868 C C . PHE A 1 108 ? -26.506 4.376 6.292 1.00 94.69 108 PHE A C 1
ATOM 870 O O . PHE A 1 108 ? -25.899 4.740 5.291 1.00 94.69 108 PHE A O 1
ATOM 877 N N . LEU A 1 109 ? -26.138 4.719 7.520 1.00 95.19 109 LEU A N 1
ATOM 878 C CA . LEU A 1 109 ? -24.900 5.409 7.859 1.00 95.19 109 LEU A CA 1
ATOM 879 C C . LEU A 1 109 ? -23.945 4.402 8.499 1.00 95.19 109 LEU A C 1
ATOM 881 O O . LEU A 1 109 ? -24.317 3.726 9.461 1.00 95.19 109 LEU A O 1
ATOM 885 N N . PHE A 1 110 ? -22.733 4.286 7.976 1.00 96.56 110 PHE A N 1
ATOM 886 C CA . PHE A 1 110 ? -21.674 3.474 8.561 1.00 96.56 110 PHE A CA 1
ATOM 887 C C . PHE A 1 110 ? -20.863 4.337 9.525 1.00 96.56 110 PHE A C 1
ATOM 889 O O . PHE A 1 110 ? -20.109 5.211 9.104 1.00 96.56 110 PHE A O 1
ATOM 896 N N . LEU A 1 111 ? -21.058 4.110 10.823 1.00 95.44 111 LEU A N 1
ATOM 897 C CA . LEU A 1 111 ? -20.548 4.978 11.883 1.00 95.44 111 LEU A CA 1
ATOM 898 C C . LEU A 1 111 ? -19.835 4.168 12.964 1.00 95.44 111 LEU A C 1
ATOM 900 O O . LEU A 1 111 ? -20.141 2.995 13.200 1.00 95.44 111 LEU A O 1
ATOM 904 N N . VAL A 1 112 ? -18.923 4.830 13.670 1.00 94.94 112 VAL A N 1
ATOM 905 C CA . VAL A 1 112 ? -18.353 4.348 14.927 1.00 94.94 112 VAL A CA 1
ATOM 906 C C . VAL A 1 112 ? -19.485 4.203 15.940 1.00 94.94 112 VAL A C 1
ATOM 908 O O . VAL A 1 112 ? -20.181 5.165 16.279 1.00 94.94 112 VAL A O 1
ATOM 911 N N . LYS A 1 113 ? -19.663 2.973 16.411 1.00 93.25 113 LYS A N 1
ATOM 912 C CA . LYS A 1 113 ? -20.646 2.561 17.414 1.00 93.25 113 LYS A CA 1
ATOM 913 C C . LYS A 1 113 ? -20.005 2.369 18.786 1.00 93.25 113 LYS A C 1
ATOM 915 O O . LYS A 1 113 ? -20.619 2.698 19.798 1.00 93.25 113 LYS A O 1
ATOM 920 N N . PHE A 1 114 ? -18.786 1.834 18.817 1.00 94.56 114 PHE A N 1
ATOM 921 C CA . PHE A 1 114 ? -18.012 1.583 20.026 1.00 94.56 114 PHE A CA 1
ATOM 922 C C . PHE A 1 114 ? -16.692 2.341 19.950 1.00 94.56 114 PHE A C 1
ATOM 924 O O . PHE A 1 114 ? -16.055 2.368 18.904 1.00 94.56 114 PHE A O 1
ATOM 931 N N . TYR A 1 115 ? -16.284 2.939 21.064 1.00 94.19 115 TYR A N 1
ATOM 932 C CA . TYR A 1 115 ? -15.063 3.736 21.150 1.00 94.19 115 TYR A CA 1
ATOM 933 C C . TYR A 1 115 ? -13.956 2.952 21.881 1.00 94.19 115 TYR A C 1
ATOM 935 O O . TYR A 1 115 ? -14.272 2.124 22.754 1.00 94.19 115 TYR A O 1
ATOM 943 N N . PRO A 1 116 ? -12.677 3.183 21.538 1.00 93.75 116 PRO A N 1
ATOM 944 C CA . PRO A 1 116 ? -11.549 2.628 22.279 1.00 93.75 116 PRO A CA 1
ATOM 945 C C . PRO A 1 116 ? -11.454 3.230 23.698 1.00 93.75 116 PRO A C 1
ATOM 947 O O . PRO A 1 116 ? -11.979 4.316 23.959 1.00 93.75 116 PRO A O 1
ATOM 950 N N . GLU A 1 117 ? -10.843 2.499 24.635 1.00 88.94 117 GLU A N 1
ATOM 951 C CA . GLU A 1 117 ? -10.366 3.045 25.917 1.00 88.94 117 GLU A CA 1
ATOM 952 C C . GLU A 1 117 ? -9.118 3.913 25.698 1.00 88.94 117 GLU A C 1
ATOM 954 O O . GLU A 1 117 ? -9.037 4.968 26.327 1.00 88.94 117 GLU A O 1
ATOM 959 N N . ASP A 1 118 ? -8.224 3.500 24.791 1.00 90.12 118 ASP A N 1
ATOM 960 C CA . ASP A 1 118 ? -7.055 4.263 24.329 1.00 90.12 118 ASP A CA 1
ATOM 961 C C . ASP A 1 118 ? -6.944 4.205 22.795 1.00 90.12 118 ASP A C 1
ATOM 963 O O . ASP A 1 118 ? -6.883 3.125 22.202 1.00 90.12 118 ASP A O 1
ATOM 967 N N . VAL A 1 119 ? -6.958 5.369 22.138 1.00 92.81 119 VAL A N 1
ATOM 968 C CA . VAL A 1 119 ? -6.929 5.461 20.668 1.00 92.81 119 VAL A CA 1
ATOM 969 C C . VAL A 1 119 ? -5.608 4.999 20.051 1.00 92.81 119 VAL A C 1
ATOM 971 O O . VAL A 1 119 ? -5.622 4.500 18.931 1.00 92.81 119 VAL A O 1
ATOM 974 N N . GLU A 1 120 ? -4.480 5.152 20.741 1.00 87.38 120 GLU A N 1
ATOM 975 C CA . GLU A 1 120 ? -3.171 4.803 20.184 1.00 87.38 120 GLU A CA 1
ATOM 976 C C . GLU A 1 120 ? -2.909 3.299 20.262 1.00 87.38 120 GLU A C 1
ATOM 978 O O . GLU A 1 120 ? -2.404 2.705 19.309 1.00 87.38 120 GLU A O 1
ATOM 983 N N . ASP A 1 121 ? -3.290 2.681 21.379 1.00 86.31 121 ASP A N 1
ATOM 984 C CA . ASP A 1 121 ? -3.043 1.258 21.621 1.00 86.31 121 ASP A CA 1
ATOM 985 C C . ASP A 1 121 ? -4.050 0.340 20.904 1.00 86.31 121 ASP A C 1
ATOM 987 O O . ASP A 1 121 ? -3.749 -0.832 20.625 1.00 86.31 121 ASP A O 1
ATOM 991 N N . GLU A 1 122 ? -5.263 0.839 20.632 1.00 92.06 122 GLU A N 1
ATOM 992 C CA . GLU A 1 122 ? -6.354 0.038 20.065 1.00 92.06 122 GLU A CA 1
ATOM 993 C C . GLU A 1 122 ? -6.596 0.239 18.568 1.00 92.06 122 GLU A C 1
ATOM 995 O O . GLU A 1 122 ? -7.076 -0.706 17.943 1.00 92.06 122 GLU A O 1
ATOM 1000 N N . LEU A 1 123 ? -6.318 1.417 17.994 1.00 94.81 123 LEU A N 1
ATOM 1001 C CA . LEU A 1 123 ? -6.562 1.668 16.568 1.00 94.81 123 LEU A CA 1
ATOM 1002 C C . LEU A 1 123 ? -5.358 1.219 15.735 1.00 94.81 123 LEU A C 1
ATOM 1004 O O . LEU A 1 123 ? -4.267 1.773 15.846 1.00 94.81 123 LEU A O 1
ATOM 1008 N N . ILE A 1 124 ? -5.565 0.222 14.877 1.00 92.75 124 ILE A N 1
ATOM 1009 C CA . ILE A 1 124 ? -4.479 -0.468 14.171 1.00 92.75 124 ILE A CA 1
ATOM 1010 C C . ILE A 1 124 ? -4.361 -0.005 12.714 1.00 92.75 124 ILE A C 1
ATOM 1012 O O . ILE A 1 124 ? -3.262 0.265 12.235 1.00 92.75 124 ILE A O 1
ATOM 1016 N N . GLN A 1 125 ? -5.475 0.064 11.983 1.00 91.88 125 GLN A N 1
ATOM 1017 C CA . GLN A 1 125 ? -5.505 0.414 10.564 1.00 91.88 125 GLN A CA 1
ATOM 1018 C C . GLN A 1 125 ? -5.652 1.923 10.353 1.00 91.88 125 GLN A C 1
ATOM 1020 O O . GLN A 1 125 ? -6.459 2.593 11.004 1.00 91.88 125 GLN A O 1
ATOM 1025 N N . ASP A 1 126 ? -4.966 2.430 9.327 1.00 90.94 126 ASP A N 1
ATOM 1026 C CA . ASP A 1 126 ? -5.059 3.829 8.895 1.00 90.94 126 ASP A CA 1
ATOM 1027 C C . ASP A 1 126 ? -6.502 4.238 8.545 1.00 90.94 126 ASP A C 1
ATOM 1029 O O . ASP A 1 126 ? -6.948 5.320 8.922 1.00 90.94 126 ASP A O 1
ATOM 1033 N N . LEU A 1 127 ? -7.265 3.348 7.894 1.00 93.06 127 LEU A N 1
ATOM 1034 C CA . LEU A 1 127 ? -8.678 3.580 7.568 1.00 93.06 127 LEU A CA 1
ATOM 1035 C C . LEU A 1 127 ? -9.540 3.747 8.825 1.00 93.06 127 LEU A C 1
ATOM 1037 O O . LEU A 1 127 ? -10.354 4.664 8.898 1.00 93.06 127 LEU A O 1
ATOM 1041 N N . THR A 1 128 ? -9.358 2.879 9.824 1.00 95.44 128 THR A N 1
ATOM 1042 C CA . THR A 1 128 ? -10.091 2.958 11.091 1.00 95.44 128 THR A CA 1
ATOM 1043 C C . THR A 1 128 ? -9.827 4.300 11.760 1.00 95.44 128 THR A C 1
ATOM 1045 O O . THR A 1 128 ? -10.775 5.019 12.078 1.00 95.44 128 THR A O 1
ATOM 1048 N N . ARG A 1 129 ? -8.550 4.680 11.904 1.00 95.75 129 ARG A N 1
ATOM 1049 C CA . ARG A 1 129 ? -8.153 5.982 12.455 1.00 95.75 129 ARG A CA 1
ATOM 1050 C C . ARG A 1 129 ? -8.805 7.132 11.687 1.00 95.75 129 ARG A C 1
ATOM 1052 O O . ARG A 1 129 ? -9.389 8.015 12.312 1.00 95.75 129 ARG A O 1
ATOM 1059 N N . HIS A 1 130 ? -8.756 7.099 10.356 1.00 95.69 130 HIS A N 1
ATOM 1060 C CA . HIS A 1 130 ? -9.321 8.152 9.518 1.00 95.69 130 HIS A CA 1
ATOM 1061 C C . HIS A 1 130 ? -10.837 8.315 9.729 1.00 95.69 130 HIS A C 1
ATOM 1063 O O . HIS A 1 130 ? -11.323 9.429 9.937 1.00 95.69 130 HIS A O 1
ATOM 1069 N N . LEU A 1 131 ? -11.592 7.210 9.762 1.00 96.19 131 LEU A N 1
ATOM 1070 C CA . LEU A 1 131 ? -13.039 7.239 10.006 1.00 96.19 131 LEU A CA 1
ATOM 1071 C C . LEU A 1 131 ? -13.384 7.757 11.412 1.00 96.19 131 LEU A C 1
ATOM 1073 O O . LEU A 1 131 ? -14.324 8.542 11.564 1.00 96.19 131 LEU A O 1
ATOM 1077 N N . PHE A 1 132 ? -12.607 7.371 12.430 1.00 97.06 132 PHE A N 1
ATOM 1078 C CA . PHE A 1 132 ? -12.729 7.923 13.783 1.00 97.06 132 PHE A CA 1
ATOM 1079 C C . PHE A 1 132 ? -12.481 9.434 13.793 1.00 97.06 132 PHE A C 1
ATOM 1081 O O . PHE A 1 132 ? -13.302 10.183 14.329 1.00 97.06 132 PHE A O 1
ATOM 1088 N N . PHE A 1 133 ? -11.384 9.884 13.176 1.00 97.19 133 PHE A N 1
ATOM 1089 C CA . PHE A 1 133 ? -11.022 11.297 13.071 1.00 97.19 133 PHE A CA 1
ATOM 1090 C C . PHE A 1 133 ? -12.157 12.115 12.453 1.00 97.19 133 PHE A C 1
ATOM 1092 O O . PHE A 1 133 ? -12.585 13.109 13.041 1.00 97.19 133 PHE A O 1
ATOM 1099 N N . LEU A 1 134 ? -12.703 11.672 11.318 1.00 96.19 134 LEU A N 1
ATOM 1100 C CA . LEU A 1 134 ? -13.787 12.382 10.646 1.00 96.19 134 LEU A CA 1
ATOM 1101 C C . LEU A 1 134 ? -15.056 12.455 11.502 1.00 96.19 134 LEU A C 1
ATOM 1103 O O . LEU A 1 134 ? -15.642 13.533 11.619 1.00 96.19 134 LEU A O 1
ATOM 1107 N N . GLN A 1 135 ? -15.478 11.343 12.114 1.00 95.81 135 GLN A N 1
ATOM 1108 C CA . GLN A 1 135 ? -16.700 11.317 12.925 1.00 95.81 135 GLN A CA 1
ATOM 1109 C C . GLN A 1 135 ? -16.570 12.194 14.176 1.00 95.81 135 GLN A C 1
ATOM 1111 O O . GLN A 1 135 ? -17.492 12.937 14.513 1.00 95.81 135 GLN A O 1
ATOM 1116 N N . ILE A 1 136 ? -15.427 12.138 14.861 1.00 96.00 136 ILE A N 1
ATOM 1117 C CA . ILE A 1 136 ? -15.180 12.949 16.060 1.00 96.00 136 ILE A CA 1
ATOM 1118 C C . ILE A 1 136 ? -15.068 14.426 15.688 1.00 96.00 136 ILE A C 1
ATOM 1120 O O . ILE A 1 136 ? -15.680 15.264 16.349 1.00 96.00 136 ILE A O 1
ATOM 1124 N N . LYS A 1 137 ? -14.375 14.749 14.591 1.00 95.50 137 LYS A N 1
ATOM 1125 C CA . LYS A 1 137 ? -14.318 16.112 14.062 1.00 95.50 137 LYS A CA 1
ATOM 1126 C C . LYS A 1 137 ? -15.715 16.647 13.754 1.00 95.50 137 LYS A C 1
ATOM 1128 O O . LYS A 1 137 ? -16.030 17.767 14.147 1.00 95.50 137 LYS A O 1
ATOM 1133 N N . GLN A 1 138 ? -16.566 15.863 13.089 1.00 94.69 138 GLN A N 1
ATOM 1134 C CA . GLN A 1 138 ? -17.943 16.274 12.814 1.00 94.69 138 GLN A CA 1
ATOM 1135 C C . GLN A 1 138 ? -18.729 16.513 14.109 1.00 94.69 138 GLN A C 1
ATOM 1137 O O . GLN A 1 138 ? -19.410 17.530 14.204 1.00 94.69 138 GLN A O 1
ATOM 1142 N N . ALA A 1 139 ? -18.597 15.631 15.105 1.00 93.62 139 ALA A N 1
ATOM 1143 C CA . ALA A 1 139 ? -19.280 15.764 16.392 1.00 93.62 139 ALA A CA 1
ATOM 1144 C C . ALA A 1 139 ? -18.841 17.014 17.180 1.00 93.62 139 ALA A C 1
ATOM 1146 O O . ALA A 1 139 ? -19.658 17.625 17.867 1.00 93.62 139 ALA A O 1
ATOM 1147 N N . ILE A 1 140 ? -17.569 17.414 17.069 1.00 94.88 140 ILE A N 1
ATOM 1148 C CA . ILE A 1 140 ? -17.060 18.665 17.654 1.00 94.88 140 ILE A CA 1
ATOM 1149 C C . ILE A 1 140 ? -17.651 19.867 16.919 1.00 94.88 140 ILE A C 1
ATOM 1151 O O . ILE A 1 140 ? -18.181 20.778 17.549 1.00 94.88 140 ILE A O 1
ATOM 1155 N N . LEU A 1 141 ? -17.619 19.861 15.582 1.00 93.56 141 LEU A N 1
ATOM 1156 C CA . LEU A 1 141 ? -18.141 20.966 14.771 1.00 93.56 141 LEU A CA 1
ATOM 1157 C C . LEU A 1 141 ? -19.655 21.166 14.939 1.00 93.56 141 LEU A C 1
ATOM 1159 O O . LEU A 1 141 ? -20.122 22.306 14.905 1.00 93.56 141 LEU A O 1
ATOM 1163 N N . SER A 1 142 ? -20.420 20.086 15.133 1.00 90.94 142 SER A N 1
ATOM 1164 C CA . SER A 1 142 ? -21.862 20.140 15.411 1.00 90.94 142 SER A CA 1
ATOM 1165 C C . SER A 1 142 ? -22.207 20.484 16.866 1.00 90.94 142 SER A C 1
ATOM 1167 O O . SER A 1 142 ? -23.381 20.703 17.163 1.00 90.94 142 SER A O 1
ATOM 1169 N N . MET A 1 143 ? -21.214 20.560 17.764 1.00 87.00 143 MET A N 1
ATOM 1170 C CA . MET A 1 143 ? -21.375 20.706 19.220 1.00 87.00 143 MET A CA 1
ATOM 1171 C C . MET A 1 143 ? -22.152 19.560 19.896 1.00 87.00 143 MET A C 1
ATOM 1173 O O . MET A 1 143 ? -22.605 19.699 21.037 1.00 87.00 143 MET A O 1
ATOM 1177 N N . ASP A 1 144 ? -22.267 18.404 19.234 1.00 87.56 144 ASP A N 1
ATOM 1178 C CA . ASP A 1 144 ? -22.738 17.169 19.873 1.00 87.56 144 ASP A CA 1
ATOM 1179 C C . ASP A 1 144 ? -21.705 16.644 20.879 1.00 87.56 144 ASP A C 1
ATOM 1181 O O . ASP A 1 144 ? -22.063 16.103 21.930 1.00 87.56 144 ASP A O 1
ATOM 1185 N N . LEU A 1 145 ? -20.422 16.857 20.570 1.00 92.31 145 LEU A N 1
ATOM 1186 C CA . LEU A 1 145 ? -19.290 16.687 21.467 1.00 92.31 145 LEU A CA 1
ATOM 1187 C C . LEU A 1 145 ? -18.793 18.067 21.904 1.00 92.31 145 LEU A C 1
ATOM 1189 O O . LEU A 1 145 ? -18.207 18.800 21.112 1.00 92.31 145 LEU A O 1
ATOM 1193 N N . TYR A 1 146 ? -19.011 18.419 23.171 1.00 91.88 146 TYR A N 1
ATOM 1194 C CA . TYR A 1 146 ? -18.480 19.668 23.709 1.00 91.88 146 TYR A CA 1
ATOM 1195 C C . TYR A 1 146 ? -16.944 19.661 23.688 1.00 91.88 146 TYR A C 1
ATOM 1197 O O . TYR A 1 146 ? -16.313 18.702 24.136 1.00 91.88 146 TYR A O 1
ATOM 1205 N N . CYS A 1 147 ? -16.365 20.756 23.199 1.00 92.56 147 CYS A N 1
ATOM 1206 C CA . CYS A 1 147 ? -14.932 20.999 23.160 1.00 92.56 147 CYS A CA 1
ATOM 1207 C C . CYS A 1 147 ? -14.671 22.438 23.607 1.00 92.56 147 CYS A C 1
ATOM 1209 O O . CYS A 1 147 ? -15.340 23.358 23.131 1.00 92.56 147 CYS A O 1
ATOM 1211 N N . SER A 1 148 ? -13.712 22.642 24.513 1.00 91.44 148 SER A N 1
ATOM 1212 C CA . SER A 1 148 ? -13.375 23.990 24.967 1.00 91.44 148 SER A CA 1
ATOM 1213 C C . SER A 1 148 ? -12.757 24.823 23.830 1.00 91.44 148 SER A C 1
ATOM 1215 O O . SER A 1 148 ? -12.224 24.256 22.865 1.00 91.44 148 SER A O 1
ATOM 1217 N N . PRO A 1 149 ? -12.828 26.164 23.893 1.00 91.38 149 PRO A N 1
ATOM 1218 C CA . PRO A 1 149 ? -12.282 27.040 22.855 1.00 91.38 149 PRO A CA 1
ATOM 1219 C C . PRO A 1 149 ? -10.794 26.802 22.571 1.00 91.38 149 PRO A C 1
ATOM 1221 O O . PRO A 1 149 ? -10.397 26.671 21.412 1.00 91.38 149 PRO A O 1
ATOM 1224 N N . GLU A 1 150 ? -9.975 26.674 23.615 1.00 90.88 150 GLU A N 1
ATOM 1225 C CA . GLU A 1 150 ? -8.538 26.427 23.499 1.00 90.88 150 GLU A CA 1
ATOM 1226 C C . GLU A 1 150 ? -8.226 25.066 22.862 1.00 90.88 150 GLU A C 1
ATOM 1228 O O . GLU A 1 150 ? -7.388 24.984 21.962 1.00 90.88 150 GLU A O 1
ATOM 1233 N N . ALA A 1 151 ? -8.952 24.014 23.255 1.00 91.56 151 ALA A N 1
ATOM 1234 C CA . ALA A 1 151 ? -8.813 22.692 22.656 1.00 91.56 151 ALA A CA 1
ATOM 1235 C C . ALA A 1 151 ? -9.296 22.684 21.197 1.00 91.56 151 ALA A C 1
ATOM 1237 O O . ALA A 1 151 ? -8.679 22.042 20.353 1.00 91.56 151 ALA A O 1
ATOM 1238 N N . SER A 1 152 ? -10.343 23.448 20.868 1.00 93.69 152 SER A N 1
ATOM 1239 C CA . SER A 1 152 ? -10.882 23.541 19.504 1.00 93.69 152 SER A CA 1
ATOM 1240 C C . SER A 1 152 ? -9.869 24.133 18.522 1.00 93.69 152 SER A C 1
ATOM 1242 O O . SER A 1 152 ? -9.736 23.631 17.410 1.00 93.69 152 SER A O 1
ATOM 1244 N N . VAL A 1 153 ? -9.117 25.166 18.924 1.00 93.44 153 VAL A N 1
ATOM 1245 C CA . VAL A 1 153 ? -8.060 25.766 18.084 1.00 93.44 153 VAL A CA 1
ATOM 1246 C C . VAL A 1 153 ? -6.903 24.803 17.861 1.00 93.44 153 VAL A C 1
ATOM 1248 O O . VAL A 1 153 ? -6.397 24.698 16.744 1.00 93.44 153 VAL A O 1
ATOM 1251 N N . LEU A 1 154 ? -6.497 24.086 18.906 1.00 93.31 154 LEU A N 1
ATOM 1252 C CA . LEU A 1 154 ? -5.455 23.076 18.788 1.00 93.31 154 LEU A CA 1
ATOM 1253 C C . LEU A 1 154 ? -5.895 21.924 17.872 1.00 93.31 154 LEU A C 1
ATOM 1255 O O . LEU A 1 154 ? -5.176 21.530 16.962 1.00 93.31 154 LEU A O 1
ATOM 1259 N N . LEU A 1 155 ? -7.101 21.400 18.075 1.00 95.38 155 LEU A N 1
ATOM 1260 C CA . LEU A 1 155 ? -7.667 20.365 17.216 1.00 95.38 155 LEU A CA 1
ATOM 1261 C C . LEU A 1 155 ? -7.796 20.863 15.770 1.00 95.38 155 LEU A C 1
ATOM 1263 O O . LEU A 1 155 ? -7.498 20.126 14.832 1.00 95.38 155 LEU A O 1
ATOM 1267 N N . ALA A 1 156 ? -8.162 22.130 15.563 1.00 95.25 156 ALA A N 1
ATOM 1268 C CA . ALA A 1 156 ? -8.166 22.741 14.241 1.00 95.25 156 ALA A CA 1
ATOM 1269 C C . ALA A 1 156 ? -6.771 22.748 13.596 1.00 95.25 156 ALA A C 1
ATOM 1271 O O . ALA A 1 156 ? -6.683 22.486 12.400 1.00 95.25 156 ALA A O 1
ATOM 1272 N N . SER A 1 157 ? -5.686 22.982 14.345 1.00 94.50 157 SER A N 1
ATOM 1273 C CA . SER A 1 157 ? -4.330 22.958 13.778 1.00 94.50 157 SER A CA 1
ATOM 1274 C C . SER A 1 157 ? -3.914 21.559 13.312 1.00 94.50 157 SER A C 1
ATOM 1276 O O . SER A 1 157 ? -3.373 21.424 12.215 1.00 94.50 157 SER A O 1
ATOM 1278 N N . PHE A 1 158 ? -4.239 20.507 14.073 1.00 95.62 158 PHE A N 1
ATOM 1279 C CA . PHE A 1 158 ? -4.032 19.120 13.638 1.00 95.62 158 PHE A CA 1
ATOM 1280 C C . PHE A 1 158 ? -4.930 18.749 12.455 1.00 95.62 158 PHE A C 1
ATOM 1282 O O . PHE A 1 158 ? -4.482 18.095 11.518 1.00 95.62 158 PHE A O 1
ATOM 1289 N N . ALA A 1 159 ? -6.185 19.210 12.443 1.00 95.06 159 ALA A N 1
ATOM 1290 C CA . ALA A 1 159 ? -7.088 18.975 11.322 1.00 95.06 159 ALA A CA 1
ATOM 1291 C C . ALA A 1 159 ? -6.611 19.665 10.035 1.00 95.06 159 ALA A C 1
ATOM 1293 O O . ALA A 1 159 ? -6.778 19.097 8.958 1.00 95.06 159 ALA A O 1
ATOM 1294 N N . VAL A 1 160 ? -6.029 20.866 10.125 1.00 94.25 160 VAL A N 1
ATOM 1295 C CA . VAL A 1 160 ? -5.408 21.539 8.976 1.00 94.25 160 VAL A CA 1
ATOM 1296 C C . VAL A 1 160 ? -4.148 20.792 8.543 1.00 94.25 160 VAL A C 1
ATOM 1298 O O . VAL A 1 160 ? -4.037 20.508 7.358 1.00 94.25 160 VAL A O 1
ATOM 1301 N N . GLN A 1 161 ? -3.269 20.373 9.462 1.00 94.00 161 GLN A N 1
ATOM 1302 C CA . GLN A 1 161 ? -2.098 19.548 9.119 1.00 94.00 161 GLN A CA 1
ATOM 1303 C C . GLN A 1 161 ? -2.511 18.261 8.380 1.00 94.00 161 GLN A C 1
ATOM 1305 O O . GLN A 1 161 ? -1.941 17.929 7.345 1.00 94.00 161 GLN A O 1
ATOM 1310 N N . ALA A 1 162 ? -3.556 17.573 8.847 1.00 93.12 162 ALA A N 1
ATOM 1311 C CA . ALA A 1 162 ? -4.061 16.358 8.210 1.00 93.12 162 ALA A CA 1
ATOM 1312 C C . ALA A 1 162 ? -4.660 16.597 6.806 1.00 93.12 162 ALA A C 1
ATOM 1314 O O . ALA A 1 162 ? -4.595 15.718 5.949 1.00 93.12 162 ALA A O 1
ATOM 1315 N N . ILE A 1 163 ? -5.261 17.767 6.555 1.00 89.38 163 ILE A N 1
ATOM 1316 C CA . ILE A 1 163 ? -5.936 18.084 5.281 1.00 89.38 163 ILE A CA 1
ATOM 1317 C C . ILE A 1 163 ? -4.987 18.739 4.270 1.00 89.38 163 ILE A C 1
ATOM 1319 O O . ILE A 1 163 ? -5.080 18.466 3.074 1.00 89.38 163 ILE A O 1
ATOM 1323 N N . ASN A 1 164 ? -4.122 19.636 4.737 1.00 88.88 164 ASN A N 1
ATOM 1324 C CA . ASN A 1 164 ? -3.310 20.530 3.918 1.00 88.88 164 ASN A CA 1
ATOM 1325 C C . ASN A 1 164 ? -1.814 20.182 3.931 1.00 88.88 164 ASN A C 1
ATOM 1327 O O . ASN A 1 164 ? -1.100 20.668 3.059 1.00 88.88 164 ASN A O 1
ATOM 1331 N N . GLY A 1 165 ? -1.348 19.347 4.864 1.00 88.44 165 GLY A N 1
ATOM 1332 C CA . GLY A 1 165 ? 0.078 19.102 5.086 1.00 88.44 165 GLY A CA 1
ATOM 1333 C C . GLY A 1 165 ? 0.750 20.259 5.825 1.00 88.44 165 GLY A C 1
ATOM 1334 O O . GLY A 1 165 ? 0.103 20.962 6.603 1.00 88.44 165 GLY A O 1
ATOM 1335 N N . ASP A 1 166 ? 2.046 20.452 5.583 1.00 88.50 166 ASP A N 1
ATOM 1336 C CA . ASP A 1 166 ? 2.849 21.477 6.254 1.00 88.50 166 ASP A CA 1
ATOM 1337 C C . ASP A 1 166 ? 2.384 22.905 5.936 1.00 88.50 166 ASP A C 1
ATOM 1339 O O . ASP A 1 166 ? 1.928 23.219 4.835 1.00 88.50 166 ASP A O 1
ATOM 1343 N N . CYS A 1 167 ? 2.539 23.799 6.914 1.00 86.94 167 CYS A N 1
ATOM 1344 C CA . CYS A 1 167 ? 2.190 25.208 6.776 1.00 86.94 167 CYS A CA 1
ATOM 1345 C C . CYS A 1 167 ? 3.126 25.925 5.783 1.00 86.94 167 CYS A C 1
ATOM 1347 O O . CYS A 1 167 ? 4.221 26.343 6.156 1.00 86.94 167 CYS A O 1
ATOM 1349 N N . THR A 1 168 ? 2.677 26.123 4.541 1.00 81.69 168 THR A N 1
ATOM 1350 C CA . THR A 1 168 ? 3.369 26.934 3.521 1.00 81.69 168 THR A CA 1
ATOM 1351 C C . THR A 1 168 ? 2.643 28.251 3.254 1.00 81.69 168 THR A C 1
ATOM 1353 O O . THR A 1 168 ? 1.417 28.330 3.369 1.00 81.69 168 THR A O 1
ATOM 1356 N N . ASP A 1 169 ? 3.374 29.281 2.827 1.00 74.44 169 ASP A N 1
ATOM 1357 C CA . ASP A 1 169 ? 2.794 30.604 2.543 1.00 74.44 169 ASP A CA 1
ATOM 1358 C C . ASP A 1 169 ? 1.872 30.634 1.306 1.00 74.44 169 ASP A C 1
ATOM 1360 O O . ASP A 1 169 ? 1.056 31.544 1.175 1.00 74.44 169 ASP A O 1
ATOM 1364 N N . ASP A 1 170 ? 1.912 29.597 0.463 1.00 68.12 170 ASP A N 1
ATOM 1365 C CA . ASP A 1 170 ? 1.062 29.444 -0.730 1.00 68.12 170 ASP A CA 1
ATOM 1366 C C . ASP A 1 170 ? -0.374 28.962 -0.430 1.00 68.12 170 ASP A C 1
ATOM 1368 O O . ASP A 1 170 ? -1.212 28.850 -1.333 1.00 68.12 170 ASP A O 1
ATOM 1372 N N . ILE A 1 171 ? -0.693 28.639 0.829 1.00 68.81 171 ILE A N 1
ATOM 1373 C CA . ILE A 1 171 ? -2.001 28.084 1.198 1.00 68.81 171 ILE A CA 1
ATOM 1374 C C . ILE A 1 171 ? -3.003 29.226 1.402 1.00 68.81 171 ILE A C 1
ATOM 1376 O O . ILE A 1 171 ? -2.835 30.092 2.259 1.00 68.81 171 ILE A O 1
ATOM 1380 N N . GLY A 1 172 ? -4.074 29.215 0.600 1.00 71.69 172 GLY A N 1
ATOM 1381 C CA . GLY A 1 172 ? -5.164 30.193 0.683 1.00 71.69 172 GLY A CA 1
ATOM 1382 C C . GLY A 1 172 ? -5.876 30.224 2.050 1.00 71.69 172 GLY A C 1
ATOM 1383 O O . GLY A 1 172 ? -5.648 29.367 2.904 1.00 71.69 172 GLY A O 1
ATOM 1384 N N . PRO A 1 173 ? -6.785 31.191 2.279 1.00 78.50 173 PRO A N 1
ATOM 1385 C CA . PRO A 1 173 ? -7.389 31.416 3.593 1.00 78.50 173 PRO A CA 1
ATOM 1386 C C . PRO A 1 173 ? -8.140 30.181 4.120 1.00 78.50 173 PRO A C 1
ATOM 1388 O O . PRO A 1 173 ? -9.003 29.623 3.439 1.00 78.50 173 PRO A O 1
ATOM 1391 N N . LEU A 1 174 ? -7.824 29.784 5.360 1.00 85.94 174 LEU A N 1
ATOM 1392 C CA . LEU A 1 174 ? -8.412 28.627 6.051 1.00 85.94 174 LEU A CA 1
ATOM 1393 C C . LEU A 1 174 ? -9.921 28.794 6.266 1.00 85.94 174 LEU A C 1
ATOM 1395 O O . LEU A 1 174 ? -10.351 29.809 6.800 1.00 85.94 174 LEU A O 1
ATOM 1399 N N . ASP A 1 175 ? -10.729 27.796 5.918 1.00 88.56 175 ASP A N 1
ATOM 1400 C CA . ASP A 1 175 ? -12.190 27.829 6.079 1.00 88.56 175 ASP A CA 1
ATOM 1401 C C . ASP A 1 175 ? -12.609 27.543 7.536 1.00 88.56 175 ASP A C 1
ATOM 1403 O O . ASP A 1 175 ? -12.621 26.391 7.970 1.00 88.56 175 ASP A O 1
ATOM 1407 N N . LEU A 1 176 ? -12.937 28.590 8.302 1.00 89.69 176 LEU A N 1
ATOM 1408 C CA . LEU A 1 176 ? -13.214 28.482 9.741 1.00 89.69 176 LEU A CA 1
ATOM 1409 C C . LEU A 1 176 ? -14.462 27.654 10.065 1.00 89.69 176 LEU A C 1
ATOM 1411 O O . LEU A 1 176 ? -14.448 26.942 11.066 1.00 89.69 176 LEU A O 1
ATOM 1415 N N . ASP A 1 177 ? -15.491 27.676 9.212 1.00 88.12 177 ASP A N 1
ATOM 1416 C CA . ASP A 1 177 ? -16.740 26.926 9.431 1.00 88.12 177 ASP A CA 1
ATOM 1417 C C . ASP A 1 177 ? -16.515 25.402 9.443 1.00 88.12 177 ASP A C 1
ATOM 1419 O O . ASP A 1 177 ? -17.338 24.642 9.952 1.00 88.12 177 ASP A O 1
ATOM 1423 N N . LYS A 1 178 ? -15.390 24.940 8.880 1.00 88.69 178 LYS A N 1
ATOM 1424 C CA . LYS A 1 178 ? -14.986 23.525 8.840 1.00 88.69 178 LYS A CA 1
ATOM 1425 C C . LYS A 1 178 ? -13.934 23.150 9.881 1.00 88.69 178 LYS A C 1
ATOM 1427 O O . LYS A 1 178 ? -13.497 21.993 9.909 1.00 88.69 178 LYS A O 1
ATOM 1432 N N . LEU A 1 179 ? -13.474 24.120 10.664 1.00 91.31 179 LEU A N 1
ATOM 1433 C CA . LEU A 1 179 ? -12.354 23.971 11.590 1.00 91.31 179 LEU A CA 1
ATOM 1434 C C . LEU A 1 179 ? -12.763 24.241 13.034 1.00 91.31 179 LEU A C 1
ATOM 1436 O O . LEU A 1 179 ? -12.294 23.535 13.920 1.00 91.31 179 LEU A O 1
ATOM 1440 N N . LEU A 1 180 ? -13.647 25.212 13.264 1.00 93.94 180 LEU A N 1
ATOM 1441 C CA . LEU A 1 180 ? -14.104 25.595 14.593 1.00 93.94 180 LEU A CA 1
ATOM 1442 C C . LEU A 1 180 ? -15.633 25.509 14.701 1.00 93.94 180 LEU A C 1
ATOM 1444 O O . LEU A 1 180 ? -16.337 25.837 13.744 1.00 93.94 180 LEU A O 1
ATOM 1448 N N . PRO A 1 181 ? -16.170 25.124 15.871 1.00 93.44 181 PRO A N 1
ATOM 1449 C CA . PRO A 1 181 ? -17.602 25.206 16.124 1.00 93.44 181 PRO A CA 1
ATOM 1450 C C . PRO A 1 181 ? -18.091 26.660 16.092 1.00 93.44 181 PRO A C 1
ATOM 1452 O O . PRO A 1 181 ? -17.431 27.562 16.614 1.00 93.44 181 PRO A O 1
ATOM 1455 N N . LYS A 1 182 ? -19.292 26.894 15.549 1.00 89.31 182 LYS A N 1
ATOM 1456 C CA . LYS A 1 182 ? -19.874 28.249 15.460 1.00 89.31 182 LYS A CA 1
ATOM 1457 C C . LYS A 1 182 ? -20.012 28.928 16.822 1.00 89.31 182 LYS A C 1
ATOM 1459 O O . LYS A 1 182 ? -19.730 30.116 16.937 1.00 89.31 182 LYS A O 1
ATOM 1464 N N . SER A 1 183 ? -20.372 28.168 17.858 1.00 88.00 183 SER A N 1
ATOM 1465 C CA . SER A 1 183 ? -20.459 28.671 19.234 1.00 88.00 183 SER A CA 1
ATOM 1466 C C . SER A 1 183 ? -19.125 29.222 19.739 1.00 88.00 183 SER A C 1
ATOM 1468 O O . SER A 1 183 ? -19.118 30.259 20.390 1.00 88.00 183 SER A O 1
ATOM 1470 N N . VAL A 1 184 ? -17.999 28.582 19.399 1.00 90.38 184 VAL A N 1
ATOM 1471 C CA . VAL A 1 184 ? -16.654 29.033 19.795 1.00 90.38 184 VAL A CA 1
ATOM 1472 C C . VAL A 1 184 ? -16.297 30.339 19.089 1.00 90.38 184 VAL A C 1
ATOM 1474 O O . VAL A 1 184 ? -15.830 31.276 19.730 1.00 90.38 184 VAL A O 1
ATOM 1477 N N . ILE A 1 185 ? -16.568 30.438 17.784 1.00 90.62 185 ILE A N 1
ATOM 1478 C CA . ILE A 1 185 ? -16.308 31.665 17.014 1.00 90.62 185 ILE A CA 1
ATOM 1479 C C . ILE A 1 185 ? -17.142 32.828 17.566 1.00 90.62 185 ILE A C 1
ATOM 1481 O O . ILE A 1 185 ? -16.635 33.934 17.732 1.00 90.62 185 ILE A O 1
ATOM 1485 N N . GLU A 1 186 ? -18.417 32.584 17.872 1.00 89.19 186 GLU A N 1
ATOM 1486 C CA . GLU A 1 186 ? -19.333 33.611 18.363 1.00 89.19 186 GLU A CA 1
ATOM 1487 C C . GLU A 1 186 ? -19.067 34.023 19.817 1.00 89.19 186 GLU A C 1
ATOM 1489 O O . GLU A 1 186 ? -19.433 35.138 20.195 1.00 89.19 186 GLU A O 1
ATOM 1494 N N . GLN A 1 187 ? -18.433 33.179 20.631 1.00 90.31 187 GLN A N 1
ATOM 1495 C CA . GLN A 1 187 ? -18.167 33.449 22.048 1.00 90.31 187 GLN A CA 1
ATOM 1496 C C . GLN A 1 187 ? -17.060 34.489 22.276 1.00 90.31 187 GLN A C 1
ATOM 1498 O O . GLN A 1 187 ? -17.026 35.103 23.340 1.00 90.31 187 GLN A O 1
ATOM 1503 N N . TYR A 1 188 ? -16.188 34.740 21.299 1.00 90.62 188 TYR A N 1
ATOM 1504 C CA . TYR A 1 188 ? -15.077 35.689 21.429 1.00 90.62 188 TYR A CA 1
ATOM 1505 C C . TYR A 1 188 ? -15.235 36.869 20.467 1.00 90.62 188 TYR A C 1
ATOM 1507 O O . TYR A 1 188 ? -15.740 36.716 19.355 1.00 90.62 188 TYR A O 1
ATOM 1515 N N . ASP A 1 189 ? -14.796 38.057 20.884 1.00 87.69 189 ASP A N 1
ATOM 1516 C CA . ASP A 1 189 ? -14.745 39.246 20.026 1.00 87.69 189 ASP A CA 1
ATOM 1517 C C . ASP A 1 189 ? -13.487 39.220 19.145 1.00 87.69 189 ASP A C 1
ATOM 1519 O O . ASP A 1 189 ? -12.523 39.965 19.327 1.00 87.69 189 ASP A O 1
ATOM 1523 N N . MET A 1 190 ? -13.462 38.260 18.219 1.00 87.88 190 MET A N 1
ATOM 1524 C CA . MET A 1 190 ? -12.349 38.023 17.308 1.00 87.88 190 MET A CA 1
ATOM 1525 C C . MET A 1 190 ? -12.814 38.011 15.854 1.00 87.88 190 MET A C 1
ATOM 1527 O O . MET A 1 190 ? -13.823 37.403 15.499 1.00 87.88 190 MET A O 1
ATOM 1531 N N . SER A 1 191 ? -12.029 38.649 14.987 1.00 89.81 191 SER A N 1
ATOM 1532 C CA . SER A 1 191 ? -12.226 38.587 13.541 1.00 89.81 191 SER A CA 1
ATOM 1533 C C . SER A 1 191 ? -11.844 37.208 13.000 1.00 89.81 191 SER A C 1
ATOM 1535 O O . SER A 1 191 ? -11.072 36.464 13.610 1.00 89.81 191 SER A O 1
ATOM 1537 N N . ALA A 1 192 ? -12.345 36.875 11.810 1.00 87.88 192 ALA A N 1
ATOM 1538 C CA . ALA A 1 192 ? -11.987 35.627 11.143 1.00 87.88 192 ALA A CA 1
ATOM 1539 C C . ALA A 1 192 ? -10.463 35.497 10.943 1.00 87.88 192 ALA A C 1
ATOM 1541 O O . ALA A 1 192 ? -9.893 34.433 11.169 1.00 87.88 192 ALA A O 1
ATOM 1542 N N . ASP A 1 193 ? -9.772 36.582 10.600 1.00 88.62 193 ASP A N 1
ATOM 1543 C CA . ASP A 1 193 ? -8.323 36.536 10.381 1.00 88.62 193 ASP A CA 1
ATOM 1544 C C . ASP A 1 193 ? -7.543 36.366 11.691 1.00 88.62 193 ASP A C 1
ATOM 1546 O O . ASP A 1 193 ? -6.548 35.647 11.724 1.00 88.62 193 ASP A O 1
ATOM 1550 N N . MET A 1 194 ? -8.049 36.907 12.805 1.00 89.81 194 MET A N 1
ATOM 1551 C CA . MET A 1 194 ? -7.494 36.648 14.137 1.00 89.81 194 MET A CA 1
ATOM 1552 C C . MET A 1 194 ? -7.607 35.176 14.562 1.00 89.81 194 MET A C 1
ATOM 1554 O O . MET A 1 194 ? -6.727 34.682 15.274 1.00 89.81 194 MET A O 1
ATOM 1558 N N . TRP A 1 195 ? -8.675 34.480 14.155 1.00 92.06 195 TRP A N 1
ATOM 1559 C CA . TRP A 1 195 ? -8.811 33.033 14.353 1.00 92.06 195 TRP A CA 1
ATOM 1560 C C . TRP A 1 195 ? -7.848 32.253 13.460 1.00 92.06 195 TRP A C 1
ATOM 1562 O O . TRP A 1 195 ? -7.154 31.362 13.950 1.00 92.06 195 TRP A O 1
ATOM 1572 N N . ARG A 1 196 ? -7.759 32.614 12.172 1.00 92.06 196 ARG A N 1
ATOM 1573 C CA . ARG A 1 196 ? -6.829 31.980 11.225 1.00 92.06 196 ARG A CA 1
ATOM 1574 C C . ARG A 1 196 ? -5.382 32.094 11.689 1.00 92.06 196 ARG A C 1
ATOM 1576 O O . ARG A 1 196 ? -4.671 31.099 11.658 1.00 92.06 196 ARG A O 1
ATOM 1583 N N . GLU A 1 197 ? -4.978 33.261 12.182 1.00 89.75 197 GLU A N 1
ATOM 1584 C CA . GLU A 1 197 ? -3.625 33.490 12.691 1.00 89.75 197 GLU A CA 1
ATOM 1585 C C . GLU A 1 197 ? -3.315 32.613 13.911 1.00 89.75 197 GLU A C 1
ATOM 1587 O O . GLU A 1 197 ? -2.260 31.989 13.979 1.00 89.75 197 GLU A O 1
ATOM 1592 N N . ARG A 1 198 ? -4.255 32.481 14.857 1.00 90.88 198 ARG A N 1
ATOM 1593 C CA . ARG A 1 198 ? -4.076 31.595 16.021 1.00 90.88 198 ARG A CA 1
ATOM 1594 C C . ARG A 1 198 ? -3.966 30.129 15.615 1.00 90.88 198 ARG A C 1
ATOM 1596 O O . ARG A 1 198 ? -3.091 29.439 16.126 1.00 90.88 198 ARG A O 1
ATOM 1603 N N . ILE A 1 199 ? -4.788 29.668 14.670 1.00 92.88 199 ILE A N 1
ATOM 1604 C CA . ILE A 1 199 ? -4.665 28.313 14.112 1.00 92.88 199 ILE A CA 1
ATOM 1605 C C . ILE A 1 199 ? -3.300 28.149 13.423 1.00 92.88 199 ILE A C 1
ATOM 1607 O O . ILE A 1 199 ? -2.626 27.149 13.660 1.00 92.88 199 ILE A O 1
ATOM 1611 N N . LYS A 1 200 ? -2.850 29.143 12.639 1.00 91.06 200 LYS A N 1
ATOM 1612 C CA . LYS A 1 200 ? -1.554 29.122 11.937 1.00 91.06 200 LYS A CA 1
ATOM 1613 C C . LYS A 1 200 ? -0.373 29.017 12.911 1.00 91.06 200 LYS A C 1
ATOM 1615 O O . LYS A 1 200 ? 0.504 28.187 12.693 1.00 91.06 200 LYS A O 1
ATOM 1620 N N . ARG A 1 201 ? -0.382 29.759 14.029 1.00 89.75 201 ARG A N 1
ATOM 1621 C CA . ARG A 1 201 ? 0.658 29.661 15.080 1.00 89.75 201 ARG A CA 1
ATOM 1622 C C . ARG A 1 201 ? 0.799 28.249 15.647 1.00 89.75 201 ARG A C 1
ATOM 1624 O O . ARG A 1 201 ? 1.911 27.810 15.923 1.00 89.75 201 ARG A O 1
ATOM 1631 N N . TRP A 1 202 ? -0.315 27.542 15.831 1.00 89.88 202 TRP A N 1
ATOM 1632 C CA . TRP A 1 202 ? -0.289 26.153 16.289 1.00 89.88 202 TRP A CA 1
ATOM 1633 C C . TRP A 1 202 ? 0.095 25.181 15.170 1.00 89.88 202 TRP A C 1
ATOM 1635 O O . TRP A 1 202 ? 0.801 24.216 15.435 1.00 89.88 202 TRP A O 1
ATOM 1645 N N . TRP A 1 203 ? -0.325 25.444 13.932 1.00 91.69 203 TRP A N 1
ATOM 1646 C CA . TRP A 1 203 ? -0.062 24.590 12.771 1.00 91.69 203 TRP A CA 1
ATOM 1647 C C . TRP A 1 203 ? 1.422 24.543 12.386 1.00 91.69 203 TRP A C 1
ATOM 1649 O O . TRP A 1 203 ? 1.929 23.469 12.085 1.00 91.69 203 TRP A O 1
ATOM 1659 N N . ILE A 1 204 ? 2.152 25.659 12.490 1.00 90.44 204 ILE A N 1
ATOM 1660 C CA . ILE A 1 204 ? 3.604 25.702 12.220 1.00 90.44 204 ILE A CA 1
ATOM 1661 C C . ILE A 1 204 ? 4.382 24.717 13.112 1.00 90.44 204 ILE A C 1
ATOM 1663 O O . ILE A 1 204 ? 5.371 24.135 12.675 1.00 90.44 204 ILE A O 1
ATOM 1667 N N . ASN A 1 205 ? 3.914 24.464 14.338 1.00 87.44 205 ASN A N 1
ATOM 1668 C CA . ASN A 1 205 ? 4.563 23.515 15.250 1.00 87.44 205 ASN A CA 1
ATOM 1669 C C . ASN A 1 205 ? 4.383 22.044 14.834 1.00 87.44 205 ASN A C 1
ATOM 1671 O O . ASN A 1 205 ? 5.044 21.177 15.402 1.00 87.44 205 ASN A O 1
ATOM 1675 N N . ASN A 1 206 ? 3.506 21.767 13.866 1.00 88.62 206 ASN A N 1
ATOM 1676 C CA . ASN A 1 206 ? 3.219 20.425 13.362 1.00 88.62 206 ASN A CA 1
ATOM 1677 C C . ASN A 1 206 ? 4.017 20.100 12.085 1.00 88.62 206 ASN A C 1
ATOM 1679 O O . ASN A 1 206 ? 3.748 19.089 11.441 1.00 88.62 206 ASN A O 1
ATOM 1683 N N . GLN A 1 207 ? 4.989 20.938 11.708 1.00 86.12 207 GLN A N 1
ATOM 1684 C CA . GLN A 1 207 ? 5.783 20.751 10.495 1.00 86.12 207 GLN A CA 1
ATOM 1685 C C . GLN A 1 207 ? 6.500 19.391 10.478 1.00 86.12 207 GLN A C 1
ATOM 1687 O O . GLN A 1 207 ? 7.124 18.983 11.458 1.00 86.12 207 GLN A O 1
ATOM 1692 N N . GLY A 1 208 ? 6.412 18.692 9.347 1.00 83.12 208 GLY A N 1
ATOM 1693 C CA . GLY A 1 208 ? 6.972 17.358 9.154 1.00 83.12 208 GLY A CA 1
ATOM 1694 C C . GLY A 1 208 ? 6.111 16.225 9.719 1.00 83.12 208 GLY A C 1
ATOM 1695 O O . GLY A 1 208 ? 6.456 15.059 9.517 1.00 83.12 208 GLY A O 1
ATOM 1696 N N . GLN A 1 209 ? 4.993 16.520 10.394 1.00 88.00 209 GLN A N 1
ATOM 1697 C CA . GLN A 1 209 ? 4.038 15.484 10.788 1.00 88.00 209 GLN A CA 1
ATOM 1698 C C . GLN A 1 209 ? 3.264 14.986 9.571 1.00 88.00 209 GLN A C 1
ATOM 1700 O O . GLN A 1 209 ? 2.706 15.771 8.798 1.00 88.00 209 GLN A O 1
ATOM 1705 N N . THR A 1 210 ? 3.194 13.664 9.429 1.00 88.81 210 THR A N 1
ATOM 1706 C CA . THR A 1 210 ? 2.376 13.028 8.395 1.00 88.81 210 THR A CA 1
ATOM 1707 C C . THR A 1 210 ? 0.888 13.254 8.666 1.00 88.81 210 THR A C 1
ATOM 1709 O O . THR A 1 210 ? 0.482 13.587 9.783 1.00 88.81 210 THR A O 1
ATOM 1712 N N . ARG A 1 211 ? 0.047 13.045 7.647 1.00 91.50 211 ARG A N 1
ATOM 1713 C CA . ARG A 1 211 ? -1.410 13.105 7.815 1.00 91.50 211 ARG A CA 1
ATOM 1714 C C . ARG A 1 211 ? -1.880 12.098 8.864 1.00 91.50 211 ARG A C 1
ATOM 1716 O O . ARG A 1 211 ? -2.702 12.432 9.709 1.00 91.50 211 ARG A O 1
ATOM 1723 N N . GLU A 1 212 ? -1.344 10.884 8.805 1.00 91.44 212 GLU A N 1
ATOM 1724 C CA . GLU A 1 212 ? -1.650 9.770 9.697 1.00 91.44 212 GLU A CA 1
ATOM 1725 C C . GLU A 1 212 ? -1.335 10.125 11.158 1.00 91.44 212 GLU A C 1
ATOM 1727 O O . GLU A 1 212 ? -2.144 9.877 12.056 1.00 91.44 212 GLU A O 1
ATOM 1732 N N . ASP A 1 213 ? -0.170 10.733 11.391 1.00 90.25 213 ASP A N 1
ATOM 1733 C CA . ASP A 1 213 ? 0.259 11.161 12.721 1.00 90.25 213 ASP A CA 1
ATOM 1734 C C . ASP A 1 213 ? -0.593 12.333 13.225 1.00 90.25 213 ASP A C 1
ATOM 1736 O O . ASP A 1 213 ? -1.041 12.309 14.368 1.00 90.25 213 ASP A O 1
ATOM 1740 N N . ALA A 1 214 ? -0.899 13.315 12.370 1.00 94.38 214 ALA A N 1
ATOM 1741 C CA . ALA A 1 214 ? -1.755 14.447 12.727 1.00 94.38 214 ALA A CA 1
ATOM 1742 C C . ALA A 1 214 ? -3.191 14.010 13.079 1.00 94.38 214 ALA A C 1
ATOM 1744 O O . ALA A 1 214 ? -3.774 14.508 14.044 1.00 94.38 214 ALA A O 1
ATOM 1745 N N . GLU A 1 215 ? -3.761 13.050 12.341 1.00 96.12 215 GLU A N 1
ATOM 1746 C CA . GLU A 1 215 ? -5.046 12.425 12.683 1.00 96.12 215 GLU A CA 1
ATOM 1747 C C . GLU A 1 215 ? -4.980 11.706 14.037 1.00 96.12 215 GLU A C 1
ATOM 1749 O O . GLU A 1 215 ? -5.925 11.790 14.823 1.00 96.12 215 GLU A O 1
ATOM 1754 N N . MET A 1 216 ? -3.872 11.017 14.336 1.00 93.94 216 MET A N 1
ATOM 1755 C CA . MET A 1 216 ? -3.695 10.333 15.619 1.00 93.94 216 MET A CA 1
ATOM 1756 C C . MET A 1 216 ? -3.575 11.327 16.780 1.00 93.94 216 MET A C 1
ATOM 1758 O O . MET A 1 216 ? -4.248 11.153 17.792 1.00 93.94 216 MET A O 1
ATOM 1762 N N . GLU A 1 217 ? -2.794 12.400 16.635 1.00 92.69 217 GLU A N 1
ATOM 1763 C CA . GLU A 1 217 ? -2.693 13.447 17.663 1.00 92.69 217 GLU A CA 1
ATOM 1764 C C . GLU A 1 217 ? -4.038 14.145 17.897 1.00 92.69 217 GLU A C 1
ATOM 1766 O O . GLU A 1 217 ? -4.424 14.388 19.043 1.00 92.69 217 GLU A O 1
ATOM 1771 N N . TYR A 1 218 ? -4.810 14.392 16.830 1.00 95.88 218 TYR A N 1
ATOM 1772 C CA . TYR A 1 218 ? -6.175 14.906 16.952 1.00 95.88 218 TYR A CA 1
ATOM 1773 C C . TYR A 1 218 ? -7.029 13.998 17.847 1.00 95.88 218 TYR A C 1
ATOM 1775 O O . TYR A 1 218 ? -7.707 14.468 18.762 1.00 95.88 218 TYR A O 1
ATOM 1783 N N . LEU A 1 219 ? -6.990 12.685 17.605 1.00 96.00 219 LEU A N 1
ATOM 1784 C CA . LEU A 1 219 ? -7.737 11.704 18.390 1.00 96.00 219 LEU A CA 1
ATOM 1785 C C . LEU A 1 219 ? -7.232 11.600 19.833 1.00 96.00 219 LEU A C 1
ATOM 1787 O O . LEU A 1 219 ? -8.057 11.506 20.745 1.00 96.00 219 LEU A O 1
ATOM 1791 N N . ARG A 1 220 ? -5.912 11.668 20.055 1.00 92.56 220 ARG A N 1
ATOM 1792 C CA . ARG A 1 220 ? -5.313 11.647 21.398 1.00 92.56 220 ARG A CA 1
ATOM 1793 C C . ARG A 1 220 ? -5.728 12.840 22.245 1.00 92.56 220 ARG A C 1
ATOM 1795 O O . ARG A 1 220 ? -5.897 12.687 23.446 1.00 92.56 220 ARG A O 1
ATOM 1802 N N . VAL A 1 221 ? -5.902 14.014 21.645 1.00 91.44 221 VAL A N 1
ATOM 1803 C CA . VAL A 1 221 ? -6.425 15.185 22.362 1.00 91.44 221 VAL A CA 1
ATOM 1804 C C . VAL A 1 221 ? -7.939 15.059 22.556 1.00 91.44 221 VAL A C 1
ATOM 1806 O O . VAL A 1 221 ? -8.457 15.335 23.637 1.00 91.44 221 VAL A O 1
ATOM 1809 N N . ALA A 1 222 ? -8.669 14.599 21.535 1.00 93.88 222 ALA A N 1
ATOM 1810 C CA . ALA A 1 222 ? -10.122 14.477 21.604 1.00 93.88 222 ALA A CA 1
ATOM 1811 C C . ALA A 1 222 ? -10.602 13.428 22.625 1.00 93.88 222 ALA A C 1
ATOM 1813 O O . ALA A 1 222 ? -11.675 13.607 23.205 1.00 93.88 222 ALA A O 1
ATOM 1814 N N . GLN A 1 223 ? -9.838 12.356 22.878 1.00 92.69 223 GLN A N 1
ATOM 1815 C CA . GLN A 1 223 ? -10.233 11.306 23.831 1.00 92.69 223 GLN A CA 1
ATOM 1816 C C . GLN A 1 223 ? -10.370 11.809 25.277 1.00 92.69 223 GLN A C 1
ATOM 1818 O O . GLN A 1 223 ? -11.162 11.256 26.052 1.00 92.69 223 GLN A O 1
ATOM 1823 N N . ASP A 1 224 ? -9.656 12.882 25.621 1.00 89.12 224 ASP A N 1
ATOM 1824 C CA . ASP A 1 224 ? -9.643 13.479 26.958 1.00 89.12 224 ASP A CA 1
ATOM 1825 C C . ASP A 1 224 ? -10.847 14.396 27.215 1.00 89.12 224 ASP A C 1
ATOM 1827 O O . ASP A 1 224 ? -11.146 14.712 28.370 1.00 89.12 224 ASP A O 1
ATOM 1831 N N . LEU A 1 225 ? -11.594 14.763 26.166 1.00 91.06 225 LEU A N 1
ATOM 1832 C CA . LEU A 1 225 ? -12.823 15.546 26.290 1.00 91.06 225 LEU A CA 1
ATOM 1833 C C . LEU A 1 225 ? -13.866 14.778 27.112 1.00 91.06 225 LEU A C 1
ATOM 1835 O O . LEU A 1 225 ? -14.064 13.565 26.949 1.00 91.06 225 LEU A O 1
ATOM 1839 N N . GLU A 1 226 ? -14.584 15.478 27.991 1.00 88.75 226 GLU A N 1
ATOM 1840 C CA . GLU A 1 226 ? -15.444 14.834 28.990 1.00 88.75 226 GLU A CA 1
ATOM 1841 C C . GLU A 1 226 ? -16.604 14.057 28.366 1.00 88.75 226 GLU A C 1
ATOM 1843 O O . GLU A 1 226 ? -17.017 13.032 28.903 1.00 88.75 226 GLU A O 1
ATOM 1848 N N . MET A 1 227 ? -17.102 14.518 27.218 1.00 91.38 227 MET A N 1
ATOM 1849 C CA . MET A 1 227 ? -18.198 13.881 26.485 1.00 91.38 227 MET A CA 1
ATOM 1850 C C . MET A 1 227 ? -17.717 12.816 25.481 1.00 91.38 227 MET A C 1
ATOM 1852 O O . MET A 1 227 ? -18.541 12.142 24.860 1.00 91.38 227 MET A O 1
ATOM 1856 N N . TYR A 1 228 ? -16.399 12.642 25.301 1.00 93.38 228 TYR A N 1
ATOM 1857 C CA . TYR A 1 228 ? -15.860 11.754 24.269 1.00 93.38 228 TYR A CA 1
ATOM 1858 C C . TYR A 1 228 ? -16.232 10.299 24.529 1.00 93.38 228 TYR A C 1
ATOM 1860 O O . TYR A 1 228 ? -16.002 9.770 25.623 1.00 93.38 228 TYR A O 1
ATOM 1868 N N . GLY A 1 229 ? -16.761 9.654 23.487 1.00 90.06 229 GLY A N 1
ATOM 1869 C CA . GLY A 1 229 ? -17.141 8.246 23.501 1.00 90.06 229 GLY A CA 1
ATOM 1870 C C . GLY A 1 229 ? -18.326 7.929 24.417 1.00 90.06 229 GLY A C 1
ATOM 1871 O O . GLY A 1 229 ? -18.531 6.760 24.745 1.00 90.06 229 GLY A O 1
ATOM 1872 N N . ILE A 1 230 ? -19.088 8.943 24.854 1.00 91.56 230 ILE A N 1
ATOM 1873 C CA . ILE A 1 230 ? -20.275 8.771 25.697 1.00 91.56 230 ILE A CA 1
ATOM 1874 C C . ILE A 1 230 ? -21.533 8.880 24.840 1.00 91.56 230 ILE A C 1
ATOM 1876 O O . ILE A 1 230 ? -21.850 9.929 24.284 1.00 91.56 230 ILE A O 1
ATOM 1880 N N . LEU A 1 231 ? -22.294 7.791 24.776 1.00 89.50 231 LEU A N 1
ATOM 1881 C CA . LEU A 1 231 ? -23.584 7.760 24.094 1.00 89.50 231 LEU A CA 1
ATOM 1882 C C . LEU A 1 231 ? -24.708 7.995 25.107 1.00 89.50 231 LEU A C 1
ATOM 1884 O O . LEU A 1 231 ? -24.905 7.190 26.020 1.00 89.50 231 LEU A O 1
ATOM 1888 N N . TYR A 1 232 ? -25.435 9.104 24.949 1.00 89.69 232 TYR A N 1
ATOM 1889 C CA . TYR A 1 232 ? -26.479 9.544 25.879 1.00 89.69 232 TYR A CA 1
ATOM 1890 C C . TYR A 1 232 ? -27.866 9.052 25.461 1.00 89.69 232 TYR A C 1
ATOM 1892 O O . TYR A 1 232 ? -28.314 9.295 24.343 1.00 89.69 232 TYR A O 1
ATOM 1900 N N . TYR A 1 233 ? -28.586 8.432 26.396 1.00 88.31 233 TYR A N 1
ATOM 1901 C CA . TYR A 1 233 ? -29.960 7.975 26.199 1.00 88.31 233 TYR A CA 1
ATOM 1902 C C . TYR A 1 233 ? -30.894 8.515 27.283 1.00 88.31 233 TYR A C 1
ATOM 1904 O O . TYR A 1 233 ? -30.593 8.366 28.469 1.00 88.31 233 TYR A O 1
ATOM 1912 N N . PRO A 1 234 ? -32.055 9.083 26.923 1.00 88.81 234 PRO A N 1
ATOM 1913 C CA . PRO A 1 234 ? -33.014 9.568 27.903 1.00 88.81 234 PRO A CA 1
ATOM 1914 C C . PRO A 1 234 ? -33.712 8.399 28.616 1.00 88.81 234 PRO A C 1
ATOM 1916 O O . PRO A 1 234 ? -34.314 7.510 27.996 1.00 88.81 234 PRO A O 1
ATOM 1919 N N . ILE A 1 235 ? -33.639 8.396 29.945 1.00 90.25 235 ILE A N 1
ATOM 1920 C CA . ILE A 1 235 ? -34.173 7.348 30.817 1.00 90.25 235 ILE A CA 1
ATOM 1921 C C . ILE A 1 235 ? -34.975 7.939 31.982 1.00 90.25 235 ILE A C 1
ATOM 1923 O O . ILE A 1 235 ? -34.784 9.077 32.398 1.00 90.25 235 ILE A O 1
ATOM 1927 N N . CYS A 1 236 ? -35.834 7.110 32.570 1.00 89.31 236 CYS A N 1
ATOM 1928 C CA . CYS A 1 236 ? -36.521 7.397 33.822 1.00 89.31 236 CYS A CA 1
ATOM 1929 C C . CYS A 1 236 ? -36.125 6.375 34.894 1.00 89.31 236 CYS A C 1
ATOM 1931 O O . CYS A 1 236 ? -36.075 5.161 34.647 1.00 89.31 236 CYS A O 1
ATOM 1933 N N . ASN A 1 237 ? -35.900 6.854 36.117 1.00 86.06 237 ASN A N 1
ATOM 1934 C CA . ASN A 1 237 ? -35.715 5.992 37.287 1.00 86.06 237 ASN A CA 1
ATOM 1935 C C . ASN A 1 237 ? -37.069 5.460 37.824 1.00 86.06 237 ASN A C 1
ATOM 1937 O O . ASN A 1 237 ? -38.138 5.722 37.271 1.00 86.06 237 ASN A O 1
ATOM 1941 N N . LYS A 1 238 ? -37.047 4.716 38.943 1.00 80.88 238 LYS A N 1
ATOM 1942 C CA . LYS A 1 238 ? -38.277 4.246 39.621 1.00 80.88 238 LYS A CA 1
ATOM 1943 C C . LYS A 1 238 ? -39.199 5.380 40.102 1.00 80.88 238 LYS A C 1
ATOM 1945 O O . LYS A 1 238 ? -40.387 5.131 40.252 1.00 80.88 238 LYS A O 1
ATOM 1950 N N . LYS A 1 239 ? -38.653 6.570 40.369 1.00 83.38 239 LYS A N 1
ATOM 1951 C CA . LYS A 1 239 ? -39.375 7.772 40.819 1.00 83.38 239 LYS A CA 1
ATOM 1952 C C . LYS A 1 239 ? -39.844 8.651 39.647 1.00 83.38 239 LYS A C 1
ATOM 1954 O O . LYS A 1 239 ? -40.236 9.784 39.881 1.00 83.38 239 LYS A O 1
ATOM 1959 N N . GLU A 1 240 ? -39.743 8.152 38.412 1.00 84.25 240 GLU A N 1
ATOM 1960 C CA . GLU A 1 240 ? -40.076 8.875 37.175 1.00 84.25 240 GLU A CA 1
ATOM 1961 C C . GLU A 1 240 ? -39.331 10.210 37.006 1.00 84.25 240 GLU A C 1
ATOM 1963 O O . GLU A 1 240 ? -39.816 11.132 36.369 1.00 84.25 240 GLU A O 1
ATOM 1968 N N . THR A 1 241 ? -38.121 10.310 37.561 1.00 87.06 241 THR A N 1
ATOM 1969 C CA . THR A 1 241 ? -37.234 11.450 37.310 1.00 87.06 241 THR A CA 1
ATOM 1970 C C . THR A 1 241 ? -36.572 11.299 35.948 1.00 87.06 241 THR A C 1
ATOM 1972 O O . THR A 1 241 ? -35.994 10.239 35.680 1.00 87.06 241 THR A O 1
ATOM 1975 N N . ASP A 1 242 ? -36.603 12.363 35.151 1.00 88.88 242 ASP A N 1
ATOM 1976 C CA . ASP A 1 242 ? -35.909 12.438 33.868 1.00 88.88 242 ASP A CA 1
ATOM 1977 C C . ASP A 1 242 ? -34.400 12.553 34.065 1.00 88.88 242 ASP A C 1
ATOM 1979 O O . ASP A 1 242 ? -33.892 13.419 34.785 1.00 88.88 242 ASP A O 1
ATOM 1983 N N . LEU A 1 243 ? -33.687 11.614 33.454 1.00 91.31 243 LEU A N 1
ATOM 1984 C CA . LEU A 1 243 ? -32.246 11.439 33.553 1.00 91.31 243 LEU A CA 1
ATOM 1985 C C . LEU A 1 243 ? -31.704 11.027 32.181 1.00 91.31 243 LEU A C 1
ATOM 1987 O O . LEU A 1 243 ? -32.444 10.540 31.328 1.00 91.31 243 LEU A O 1
ATOM 1991 N N . HIS A 1 244 ? -30.395 11.142 31.992 1.00 91.81 244 HIS A N 1
ATOM 1992 C CA . HIS A 1 244 ? -29.711 10.558 30.843 1.00 91.81 244 HIS A CA 1
ATOM 1993 C C . HIS A 1 244 ? -28.774 9.443 31.305 1.00 91.81 244 HIS A C 1
ATOM 1995 O O . HIS A 1 244 ? -28.053 9.586 32.289 1.00 91.81 244 HIS A O 1
ATOM 2001 N N . LEU A 1 245 ? -28.791 8.319 30.599 1.00 91.88 245 LEU A N 1
ATOM 2002 C CA . LEU A 1 245 ? -27.813 7.250 30.725 1.00 91.88 245 LEU A CA 1
ATOM 2003 C C . LEU A 1 245 ? -26.704 7.516 29.711 1.00 91.88 245 LEU A C 1
ATOM 2005 O O . LEU A 1 245 ? -26.972 7.477 28.515 1.00 91.88 245 LEU A O 1
ATOM 2009 N N . GLY A 1 246 ? -25.489 7.777 30.176 1.00 92.44 246 GLY A N 1
ATOM 2010 C CA . GLY A 1 246 ? -24.299 7.789 29.333 1.00 92.44 246 GLY A CA 1
ATOM 2011 C C . GLY A 1 246 ? -23.637 6.419 29.351 1.00 92.44 246 GLY A C 1
ATOM 2012 O O . GLY A 1 246 ? -23.315 5.899 30.419 1.00 92.44 246 GLY A O 1
ATOM 2013 N N . ILE A 1 247 ? -23.456 5.832 28.174 1.00 92.69 247 ILE A N 1
ATOM 2014 C CA . ILE A 1 247 ? -22.770 4.553 27.983 1.00 92.69 247 ILE A CA 1
ATOM 2015 C C . ILE A 1 247 ? -21.408 4.860 27.363 1.00 92.69 247 ILE A C 1
ATOM 2017 O O . ILE A 1 247 ? -21.369 5.425 26.272 1.00 92.69 247 ILE A O 1
ATOM 2021 N N . SER A 1 248 ? -20.314 4.508 28.043 1.00 92.31 248 SER A N 1
ATOM 2022 C CA . SER A 1 248 ? -18.941 4.738 27.573 1.00 92.31 248 SER A CA 1
ATOM 2023 C C . SER A 1 248 ? -18.091 3.469 27.634 1.00 92.31 248 SER A C 1
ATOM 2025 O O . SER A 1 248 ? -18.466 2.480 28.272 1.00 92.31 248 SER A O 1
ATOM 2027 N N . ALA A 1 249 ? -16.915 3.495 27.000 1.00 91.00 249 ALA A N 1
ATOM 2028 C CA . ALA A 1 249 ? -15.947 2.397 27.053 1.00 91.00 249 ALA A CA 1
ATOM 2029 C C . ALA A 1 249 ? -15.522 2.043 28.493 1.00 91.00 249 ALA A C 1
ATOM 2031 O O . ALA A 1 249 ? -15.261 0.881 28.785 1.00 91.00 249 ALA A O 1
ATOM 2032 N N . GLN A 1 250 ? -15.535 3.019 29.409 1.00 89.56 250 GLN A N 1
ATOM 2033 C CA . GLN A 1 250 ? -15.145 2.850 30.812 1.00 89.56 250 GLN A CA 1
ATOM 2034 C C . GLN A 1 250 ? -16.296 2.368 31.716 1.00 89.56 250 GLN A C 1
ATOM 2036 O O . GLN A 1 250 ? -16.045 1.714 32.733 1.00 89.56 250 GLN A O 1
ATOM 2041 N N . GLY A 1 251 ? -17.555 2.687 31.392 1.00 91.00 251 GLY A N 1
ATOM 2042 C CA . GLY A 1 251 ? -18.690 2.310 32.237 1.00 91.00 251 GLY A CA 1
ATOM 2043 C C . GLY A 1 251 ? -20.012 2.997 31.899 1.00 91.00 251 GLY A C 1
ATOM 2044 O O . GLY A 1 251 ? -20.258 3.425 30.772 1.00 91.00 251 GLY A O 1
ATOM 2045 N N . LEU A 1 252 ? -20.881 3.093 32.907 1.00 92.25 252 LEU A N 1
ATOM 2046 C CA . LEU A 1 252 ? -22.206 3.706 32.827 1.00 92.25 252 LEU A CA 1
ATOM 2047 C C . LEU A 1 252 ? -22.316 4.922 33.750 1.00 92.25 252 LEU A C 1
ATOM 2049 O O . LEU A 1 252 ? -22.192 4.799 34.968 1.00 92.25 252 LEU A O 1
ATOM 2053 N N . GLY A 1 253 ? -22.621 6.086 33.183 1.00 91.06 253 GLY A N 1
ATOM 2054 C CA . GLY A 1 253 ? -22.891 7.326 33.910 1.00 91.06 253 GLY A CA 1
ATOM 2055 C C . GLY A 1 253 ? -24.375 7.688 33.912 1.00 91.06 253 GLY A C 1
ATOM 2056 O O . GLY A 1 253 ? -25.073 7.484 32.924 1.00 91.06 253 GLY A O 1
ATOM 2057 N N . ILE A 1 254 ? -24.871 8.251 35.012 1.00 90.44 254 ILE A N 1
ATOM 2058 C CA . ILE A 1 254 ? -26.223 8.820 35.094 1.00 90.44 254 ILE A CA 1
ATOM 2059 C C . ILE A 1 254 ? -26.116 10.336 35.171 1.00 90.44 254 ILE A C 1
ATOM 2061 O O . ILE A 1 254 ? -25.451 10.855 36.052 1.00 90.44 254 ILE A O 1
ATOM 2065 N N . TYR A 1 255 ? -26.799 11.052 34.297 1.00 90.25 255 TYR A N 1
ATOM 2066 C CA . TYR A 1 255 ? -26.726 12.504 34.184 1.00 90.25 255 TYR A CA 1
ATOM 2067 C C . TYR A 1 255 ? -28.095 13.109 34.488 1.00 90.25 255 TYR A C 1
ATOM 2069 O O . TYR A 1 255 ? -29.132 12.526 34.158 1.00 90.25 255 TYR A O 1
ATOM 2077 N N . LYS A 1 256 ? -28.113 14.268 35.151 1.00 84.69 256 LYS A N 1
ATOM 2078 C CA . LYS A 1 256 ? -29.346 14.935 35.585 1.00 84.69 256 LYS A CA 1
ATOM 2079 C C . LYS A 1 256 ? -29.522 16.257 34.845 1.00 84.69 256 LYS A C 1
ATOM 2081 O O . LYS A 1 256 ? -28.613 17.081 34.850 1.00 84.69 256 LYS A O 1
ATOM 2086 N N . GLY A 1 257 ? -30.723 16.480 34.310 1.00 80.88 257 GLY A N 1
ATOM 2087 C CA . GLY A 1 257 ? -31.050 17.700 33.571 1.00 80.88 257 GLY A CA 1
ATOM 2088 C C . GLY A 1 257 ? -30.241 17.816 32.278 1.00 80.88 257 GLY A C 1
ATOM 2089 O O . GLY A 1 257 ? -30.041 16.821 31.581 1.00 80.88 257 GLY A O 1
ATOM 2090 N N . SER A 1 258 ? -29.787 19.032 31.993 1.00 76.00 258 SER A N 1
ATOM 2091 C CA . SER A 1 258 ? -28.973 19.434 30.839 1.00 76.00 258 SER A CA 1
ATOM 2092 C C . SER A 1 258 ? -27.473 19.155 30.999 1.00 76.00 258 SER A C 1
ATOM 2094 O O . SER A 1 258 ? -26.754 19.129 30.003 1.00 76.00 258 SER A O 1
ATOM 2096 N N . ASN A 1 259 ? -26.983 18.880 32.216 1.00 83.75 259 ASN A N 1
ATOM 2097 C CA . ASN A 1 259 ? -25.565 18.593 32.447 1.00 83.75 259 ASN A CA 1
ATOM 2098 C C . ASN A 1 259 ? -25.177 17.219 31.879 1.00 83.75 259 ASN A C 1
ATOM 2100 O O . ASN A 1 259 ? -25.428 16.191 32.510 1.00 83.75 259 ASN A O 1
ATOM 2104 N N . ARG A 1 260 ? -24.520 17.216 30.714 1.00 84.94 260 ARG A N 1
ATOM 2105 C CA . ARG A 1 260 ? -23.965 16.017 30.062 1.00 84.94 260 ARG A CA 1
ATOM 2106 C C . ARG A 1 260 ? -22.474 15.789 30.332 1.00 84.94 260 ARG A C 1
ATOM 2108 O O . ARG A 1 260 ? -21.951 14.749 29.948 1.00 84.94 260 ARG A O 1
ATOM 2115 N N . ILE A 1 261 ? -21.802 16.702 31.026 1.00 85.69 261 ILE A N 1
ATOM 2116 C CA . ILE A 1 261 ? -20.355 16.641 31.283 1.00 85.69 261 ILE A CA 1
ATOM 2117 C C . ILE A 1 261 ? -20.062 15.783 32.519 1.00 85.69 261 ILE A C 1
ATOM 2119 O O . ILE A 1 261 ? -19.236 14.875 32.476 1.00 85.69 261 ILE A O 1
ATOM 2123 N N . THR A 1 262 ? -20.773 16.018 33.624 1.00 85.25 262 THR A N 1
ATOM 2124 C CA . THR A 1 262 ? -20.450 15.395 34.917 1.00 85.25 262 THR A CA 1
ATOM 2125 C C . THR A 1 262 ? -21.484 14.324 35.297 1.00 85.25 262 THR A C 1
ATOM 2127 O O . THR A 1 262 ? -22.608 14.676 35.673 1.00 85.25 262 THR A O 1
ATOM 2130 N N . PRO A 1 263 ? -21.143 13.019 35.260 1.00 86.44 263 PRO A N 1
ATOM 2131 C CA . PRO A 1 263 ? -22.058 11.964 35.698 1.00 86.44 263 PRO A CA 1
ATOM 2132 C C . PRO A 1 263 ? -22.292 12.036 37.214 1.00 86.44 263 PRO A C 1
ATOM 2134 O O . PRO A 1 263 ? -21.430 12.502 37.948 1.00 86.44 263 PRO A O 1
ATOM 2137 N N . ARG A 1 264 ? -23.454 11.570 37.699 1.00 81.88 264 ARG A N 1
ATOM 2138 C CA . ARG A 1 264 ? -23.879 11.401 39.107 1.00 81.88 264 ARG A CA 1
ATOM 2139 C C . ARG A 1 264 ? -25.010 10.351 39.247 1.00 81.88 264 ARG A C 1
ATOM 2141 O O . ARG A 1 264 ? -26.180 10.724 39.126 1.00 81.88 264 ARG A O 1
ATOM 2148 N N . PRO A 1 265 ? -24.743 9.078 39.626 1.00 85.00 265 PRO A N 1
ATOM 2149 C CA . PRO A 1 265 ? -23.450 8.395 39.827 1.00 85.00 265 PRO A CA 1
ATOM 2150 C C . PRO A 1 265 ? -22.840 7.800 38.537 1.00 85.00 265 PRO A C 1
ATOM 2152 O O . PRO A 1 265 ? -23.510 7.729 37.509 1.00 85.00 265 PRO A O 1
ATOM 2155 N N . PHE A 1 266 ? -21.586 7.333 38.625 1.00 88.38 266 PHE A N 1
ATOM 2156 C CA . PHE A 1 266 ? -20.892 6.536 37.601 1.00 88.38 266 PHE A CA 1
ATOM 2157 C C . PHE A 1 266 ? -20.616 5.112 38.118 1.00 88.38 266 PHE A C 1
ATOM 2159 O O . PHE A 1 266 ? -20.314 4.937 39.302 1.00 88.38 266 PHE A O 1
ATOM 2166 N N . PHE A 1 267 ? -20.734 4.111 37.244 1.00 88.69 267 PHE A N 1
ATOM 2167 C CA . PHE A 1 267 ? -20.496 2.691 37.514 1.00 88.69 267 PHE A CA 1
ATOM 2168 C C . PHE A 1 267 ? -19.492 2.139 36.502 1.00 88.69 267 PHE A C 1
ATOM 2170 O O . PHE A 1 267 ? -19.792 2.083 35.310 1.00 88.69 267 PHE A O 1
ATOM 2177 N N . SER A 1 268 ? -18.320 1.709 36.969 1.00 90.00 268 SER A N 1
ATOM 2178 C CA . SER A 1 268 ? -17.328 1.049 36.108 1.00 90.00 268 SER A CA 1
ATOM 2179 C C . SER A 1 268 ? -17.846 -0.310 35.632 1.00 90.00 268 SER A C 1
ATOM 2181 O O . SER A 1 268 ? -18.564 -0.994 36.367 1.00 90.00 268 SER A O 1
ATOM 2183 N N . TRP A 1 269 ? -17.441 -0.753 34.439 1.00 91.81 269 TRP A N 1
ATOM 2184 C CA . TRP A 1 269 ? -17.796 -2.089 33.947 1.00 91.81 269 TRP A CA 1
ATOM 2185 C C . TRP A 1 269 ? -17.339 -3.223 34.878 1.00 91.81 269 TRP A C 1
ATOM 2187 O O . TRP A 1 269 ? -18.033 -4.233 34.955 1.00 91.81 269 TRP A O 1
ATOM 2197 N N . SER A 1 270 ? -16.262 -3.047 35.655 1.00 88.75 270 SER A N 1
ATOM 2198 C CA . SER A 1 270 ? -15.835 -4.018 36.680 1.00 88.75 270 SER A CA 1
ATOM 2199 C C . SER A 1 270 ? -16.806 -4.150 37.859 1.00 88.75 270 SER A C 1
ATOM 2201 O O . SER A 1 270 ? -16.822 -5.180 38.530 1.00 88.75 270 SER A O 1
ATOM 2203 N N . GLU A 1 271 ? -17.622 -3.127 38.128 1.00 88.12 271 GLU A N 1
ATOM 2204 C CA . GLU A 1 271 ? -18.624 -3.133 39.203 1.00 88.12 271 GLU A CA 1
ATOM 2205 C C . GLU A 1 271 ? -19.954 -3.755 38.753 1.00 88.12 271 GLU A C 1
ATOM 2207 O O . GLU A 1 271 ? -20.808 -4.076 39.589 1.00 88.12 271 GLU A O 1
ATOM 2212 N N . ILE A 1 272 ? -20.153 -3.929 37.444 1.00 89.56 272 ILE A N 1
ATOM 2213 C CA . ILE A 1 272 ? -21.403 -4.389 36.841 1.00 89.56 272 ILE A CA 1
ATOM 2214 C C . ILE A 1 272 ? -21.304 -5.889 36.564 1.00 89.56 272 ILE A C 1
ATOM 2216 O O . ILE A 1 272 ? -20.496 -6.342 35.766 1.00 89.56 272 ILE A O 1
ATOM 2220 N N . LYS A 1 273 ? -22.176 -6.677 37.201 1.00 86.19 273 LYS A N 1
ATOM 2221 C CA . LYS A 1 273 ? -22.221 -8.134 37.028 1.00 86.19 273 LYS A CA 1
ATOM 2222 C C . LYS A 1 273 ? -23.099 -8.561 35.854 1.00 86.19 273 LYS A C 1
ATOM 2224 O O . LYS A 1 273 ? -22.802 -9.546 35.190 1.00 86.19 273 LYS A O 1
ATOM 2229 N N . ASN A 1 274 ? -24.253 -7.916 35.679 1.00 85.69 274 ASN A N 1
ATOM 2230 C CA . ASN A 1 274 ? -25.203 -8.262 34.620 1.00 85.69 274 ASN A CA 1
ATOM 2231 C C . ASN A 1 274 ? -26.178 -7.105 34.367 1.00 85.69 274 ASN A C 1
ATOM 2233 O O . ASN A 1 274 ? -26.698 -6.518 35.320 1.00 85.69 274 ASN A O 1
ATOM 2237 N N . ILE A 1 275 ? -26.490 -6.838 33.101 1.00 88.88 275 ILE A N 1
ATOM 2238 C CA . ILE A 1 275 ? -27.568 -5.947 32.675 1.00 88.88 275 ILE A CA 1
ATOM 2239 C C . ILE A 1 275 ? -28.615 -6.796 31.962 1.00 88.88 275 ILE A C 1
ATOM 2241 O O . ILE A 1 275 ? -28.349 -7.422 30.943 1.00 88.88 275 ILE A O 1
ATOM 2245 N N . SER A 1 276 ? -29.831 -6.810 32.499 1.00 86.38 276 SER A N 1
ATOM 2246 C CA . SER A 1 276 ? -30.939 -7.579 31.933 1.00 86.38 276 SER A CA 1
ATOM 2247 C C . SER A 1 276 ? -32.130 -6.683 31.635 1.00 86.38 276 SER A C 1
ATOM 2249 O O . SER A 1 276 ? -32.435 -5.768 32.397 1.00 86.38 276 SER A O 1
ATOM 2251 N N . PHE A 1 277 ? -32.833 -6.964 30.543 1.00 86.06 277 PHE A N 1
ATOM 2252 C CA . PHE A 1 277 ? -34.074 -6.283 30.196 1.00 86.06 277 PHE A CA 1
ATOM 2253 C C . PHE A 1 277 ? -35.257 -7.216 30.467 1.00 86.06 277 PHE A C 1
ATOM 2255 O O . PHE A 1 277 ? -35.383 -8.269 29.845 1.00 86.06 277 PHE A O 1
ATOM 2262 N N . LYS A 1 278 ? -36.116 -6.859 31.428 1.00 84.56 278 LYS A N 1
ATOM 2263 C CA . LYS A 1 278 ? -37.313 -7.634 31.799 1.00 84.56 278 LYS A CA 1
ATOM 2264 C C . LYS A 1 278 ? -38.483 -6.689 32.047 1.00 84.56 278 LYS A C 1
ATOM 2266 O O . LYS A 1 278 ? -38.313 -5.621 32.624 1.00 84.56 278 LYS A O 1
ATOM 2271 N N . ASN A 1 279 ? -39.688 -7.068 31.624 1.00 80.81 279 ASN A N 1
ATOM 2272 C CA . ASN A 1 279 ? -40.918 -6.300 31.874 1.00 80.81 279 ASN A CA 1
ATOM 2273 C C . ASN A 1 279 ? -40.833 -4.812 31.470 1.00 80.81 279 ASN A C 1
ATOM 2275 O O . ASN A 1 279 ? -41.316 -3.938 32.191 1.00 80.81 279 ASN A O 1
ATOM 2279 N N . LYS A 1 280 ? -40.220 -4.514 30.313 1.00 82.00 280 LYS A N 1
ATOM 2280 C CA . LYS A 1 280 ? -40.023 -3.142 29.797 1.00 82.00 280 LYS A CA 1
ATOM 2281 C C . LYS A 1 280 ? -39.153 -2.243 30.698 1.00 82.00 280 LYS A C 1
ATOM 2283 O O . LYS A 1 280 ? -39.249 -1.020 30.614 1.00 82.00 280 LYS A O 1
ATOM 2288 N N . LYS A 1 281 ? -38.328 -2.834 31.567 1.00 86.44 281 LYS A N 1
ATOM 2289 C CA . LYS A 1 281 ? -37.372 -2.144 32.440 1.00 86.44 281 LYS A CA 1
ATOM 2290 C C . LYS A 1 281 ? -36.003 -2.821 32.348 1.00 86.44 281 LYS A C 1
ATOM 2292 O O . LYS A 1 281 ? -35.900 -4.041 32.227 1.00 86.44 281 LYS A O 1
ATOM 2297 N N . PHE A 1 282 ? -34.953 -2.020 32.428 1.00 90.31 282 PHE A N 1
ATOM 2298 C CA . PHE A 1 282 ? -33.591 -2.493 32.621 1.00 90.31 282 PHE A CA 1
ATOM 2299 C C . PHE A 1 282 ? -33.352 -2.774 34.098 1.00 90.31 282 PHE A C 1
ATOM 2301 O O . PHE A 1 282 ? -33.795 -2.023 34.966 1.00 90.31 282 PHE A O 1
ATOM 2308 N N . HIS A 1 283 ? -32.636 -3.855 34.367 1.00 88.56 283 HIS A N 1
ATOM 2309 C CA . HIS A 1 283 ? -32.195 -4.289 35.679 1.00 88.56 283 HIS A CA 1
ATOM 2310 C C . HIS A 1 283 ? -30.691 -4.539 35.615 1.00 88.56 283 HIS A C 1
ATOM 2312 O O . HIS A 1 283 ? -30.248 -5.553 35.070 1.00 88.56 283 HIS A O 1
ATOM 2318 N N . MET A 1 284 ? -29.927 -3.610 36.179 1.00 89.88 284 MET A N 1
ATOM 2319 C CA . MET A 1 284 ? -28.484 -3.699 36.337 1.00 89.88 284 MET A CA 1
ATOM 2320 C C . MET A 1 284 ? -28.167 -4.253 37.723 1.00 89.88 284 MET A C 1
ATOM 2322 O O . MET A 1 284 ? -28.560 -3.669 38.734 1.00 89.88 284 MET A O 1
ATOM 2326 N N . LYS A 1 285 ? -27.478 -5.391 37.767 1.00 87.50 285 LYS A N 1
ATOM 2327 C CA . LYS A 1 285 ? -26.954 -5.998 38.989 1.00 87.50 285 LYS A CA 1
ATOM 2328 C C . LYS A 1 285 ? -25.476 -5.674 39.112 1.00 87.50 285 LYS A C 1
ATOM 2330 O O . LYS A 1 285 ? -24.717 -5.934 38.181 1.00 87.50 285 LYS A O 1
ATOM 2335 N N . THR A 1 286 ? -25.072 -5.169 40.263 1.00 84.50 286 THR A N 1
ATOM 2336 C CA . THR A 1 286 ? -23.670 -4.892 40.589 1.00 84.50 286 THR A CA 1
ATOM 2337 C C . THR A 1 286 ? -23.030 -6.079 41.321 1.00 84.50 286 THR A C 1
ATOM 2339 O O . THR A 1 286 ? -23.723 -6.993 41.786 1.00 84.50 286 THR A O 1
ATOM 2342 N N . VAL A 1 287 ? -21.697 -6.110 41.395 1.00 81.75 287 VAL A N 1
ATOM 2343 C CA . VAL A 1 287 ? -20.914 -7.200 42.020 1.00 81.75 287 VAL A CA 1
ATOM 2344 C C . VAL A 1 287 ? -21.234 -7.366 43.511 1.00 81.75 287 VAL A C 1
ATOM 2346 O O . VAL A 1 287 ? -21.307 -8.488 44.012 1.00 81.75 287 VAL A O 1
ATOM 2349 N N . ASP A 1 288 ? -21.545 -6.271 44.198 1.00 78.44 288 ASP A N 1
ATOM 2350 C CA . ASP A 1 288 ? -21.993 -6.234 45.597 1.00 78.44 288 ASP A CA 1
ATOM 2351 C C . ASP A 1 288 ? -23.460 -6.677 45.809 1.00 78.44 288 ASP A C 1
ATOM 2353 O O . ASP A 1 288 ? -24.004 -6.542 46.904 1.00 78.44 288 ASP A O 1
ATOM 2357 N N . LYS A 1 289 ? -24.104 -7.224 44.768 1.00 77.19 289 LYS A N 1
ATOM 2358 C CA . LYS A 1 289 ? -25.500 -7.694 44.739 1.00 77.19 289 LYS A CA 1
ATOM 2359 C C . LYS A 1 289 ? -26.568 -6.590 44.783 1.00 77.19 289 LYS A C 1
ATOM 2361 O O . LYS A 1 289 ? -27.754 -6.922 44.866 1.00 77.19 289 LYS A O 1
ATOM 2366 N N . SER A 1 290 ? -26.215 -5.307 44.659 1.00 81.06 290 SER A N 1
ATOM 2367 C CA . SER A 1 290 ? -27.217 -4.245 44.490 1.00 81.06 290 SER A CA 1
ATOM 2368 C C . SER A 1 290 ? -27.922 -4.364 43.124 1.00 81.06 290 SER A C 1
ATOM 2370 O O . SER A 1 290 ? -27.355 -4.863 42.150 1.00 81.06 290 SER A O 1
ATOM 2372 N N . THR A 1 291 ? -29.202 -3.980 43.040 1.00 83.69 291 THR A N 1
ATOM 2373 C CA . THR A 1 291 ? -29.969 -4.004 41.780 1.00 83.69 291 THR A CA 1
ATOM 2374 C C . THR A 1 291 ? -30.579 -2.639 41.500 1.00 83.69 291 THR A C 1
ATOM 2376 O O . THR A 1 291 ? -31.491 -2.191 42.199 1.00 83.69 291 THR A O 1
ATOM 2379 N N . ILE A 1 292 ? -30.117 -2.007 40.427 1.00 86.38 292 ILE A N 1
ATOM 2380 C CA . ILE A 1 292 ? -30.593 -0.715 39.937 1.00 86.38 292 ILE A CA 1
ATOM 2381 C C . ILE A 1 292 ? -31.531 -0.974 38.762 1.00 86.38 292 ILE A C 1
ATOM 2383 O O . ILE A 1 292 ? -31.244 -1.800 37.897 1.00 86.38 292 ILE A O 1
ATOM 2387 N N . SER A 1 293 ? -32.676 -0.288 38.724 1.00 87.75 293 SER A N 1
ATOM 2388 C CA . SER A 1 293 ? -33.621 -0.428 37.615 1.00 87.75 293 SER A CA 1
ATOM 2389 C C . SER A 1 293 ? -34.059 0.908 37.043 1.00 87.75 293 SER A C 1
ATOM 2391 O O . SER A 1 293 ? -34.466 1.793 37.801 1.00 87.75 293 SER A O 1
ATOM 2393 N N . PHE A 1 294 ? -34.073 0.996 35.720 1.00 89.94 294 PHE A N 1
ATOM 2394 C CA . PHE A 1 294 ? -34.476 2.172 34.952 1.00 89.94 294 PHE A CA 1
ATOM 2395 C C . PHE A 1 294 ? -35.269 1.743 33.709 1.00 89.94 294 PHE A C 1
ATOM 2397 O O . PHE A 1 294 ? -35.299 0.564 33.358 1.00 89.94 294 PHE A O 1
ATOM 2404 N N . ARG A 1 295 ? -35.955 2.676 33.050 1.00 88.44 295 ARG A N 1
ATOM 2405 C CA . ARG A 1 295 ? -36.625 2.446 31.757 1.00 88.44 295 ARG A CA 1
ATOM 2406 C C . ARG A 1 295 ? -36.229 3.543 30.778 1.00 88.44 295 ARG A C 1
ATOM 2408 O O . ARG A 1 295 ? -36.060 4.676 31.210 1.00 88.44 295 ARG A O 1
ATOM 2415 N N . ALA A 1 296 ? -36.107 3.229 29.493 1.00 88.31 296 ALA A N 1
ATOM 2416 C CA . ALA A 1 296 ? -35.990 4.261 28.466 1.00 88.31 296 ALA A CA 1
ATOM 2417 C C . ALA A 1 296 ? -37.285 5.084 28.378 1.00 88.31 296 ALA A C 1
ATOM 2419 O O . ALA A 1 296 ? -38.371 4.533 28.603 1.00 88.31 296 ALA A O 1
ATOM 2420 N N . GLN A 1 297 ? -37.176 6.375 28.052 1.00 85.44 297 GLN A N 1
ATOM 2421 C CA . GLN A 1 297 ? -38.349 7.218 27.787 1.00 85.44 297 GLN A CA 1
ATOM 2422 C C . GLN A 1 297 ? -39.108 6.719 26.547 1.00 85.44 297 GLN A C 1
ATOM 2424 O O . GLN A 1 297 ? -40.304 6.433 26.627 1.00 85.44 297 GLN A O 1
ATOM 2429 N N . GLU A 1 298 ? -38.400 6.495 25.436 1.00 83.31 298 GLU A N 1
ATOM 2430 C CA . GLU A 1 298 ? -38.965 5.879 24.232 1.00 83.31 298 GLU A CA 1
ATOM 2431 C C . GLU A 1 298 ? -38.722 4.365 24.233 1.00 83.31 298 GLU A C 1
ATOM 2433 O O . GLU A 1 298 ? -37.633 3.880 24.527 1.00 83.31 298 GLU A O 1
ATOM 2438 N N . ARG A 1 299 ? -39.731 3.562 23.883 1.00 79.38 299 ARG A N 1
ATOM 2439 C CA . ARG A 1 299 ? -39.594 2.096 23.968 1.00 79.38 299 ARG A CA 1
ATOM 2440 C C . ARG A 1 299 ? -38.817 1.477 22.810 1.00 79.38 299 ARG A C 1
ATOM 2442 O O . ARG A 1 299 ? -38.283 0.380 22.980 1.00 79.38 299 ARG A O 1
ATOM 2449 N N . THR A 1 300 ? -38.765 2.148 21.661 1.00 77.00 300 THR A N 1
ATOM 2450 C CA . THR A 1 300 ? -38.102 1.645 20.449 1.00 77.00 300 THR A CA 1
ATOM 2451 C C . THR A 1 300 ? -36.584 1.572 20.597 1.00 77.00 300 THR A C 1
ATOM 2453 O O . THR A 1 300 ? -35.962 0.775 19.907 1.00 77.00 300 THR A O 1
ATOM 2456 N N . ILE A 1 301 ? -35.993 2.335 21.526 1.00 79.50 301 ILE A N 1
ATOM 2457 C CA . ILE A 1 301 ? -34.538 2.377 21.743 1.00 79.50 301 ILE A CA 1
ATOM 2458 C C . ILE A 1 301 ? -34.040 1.302 22.723 1.00 79.50 301 ILE A C 1
ATOM 2460 O O . ILE A 1 301 ? -32.837 1.106 22.847 1.00 79.50 301 ILE A O 1
ATOM 2464 N N . ASN A 1 302 ? -34.934 0.576 23.413 1.00 83.69 302 ASN A N 1
ATOM 2465 C CA . ASN A 1 302 ? -34.524 -0.440 24.395 1.00 83.69 302 ASN A CA 1
ATOM 2466 C C . ASN A 1 302 ? -33.587 -1.520 23.809 1.00 83.69 302 ASN A C 1
ATOM 2468 O O . ASN A 1 302 ? -32.590 -1.824 24.463 1.00 83.69 302 ASN A O 1
ATOM 2472 N N . PRO A 1 303 ? -33.845 -2.092 22.611 1.00 82.38 303 PRO A N 1
ATOM 2473 C CA . PRO A 1 303 ? -32.920 -3.054 22.010 1.00 82.38 303 PRO A CA 1
ATOM 2474 C C . PRO A 1 303 ? -31.543 -2.436 21.746 1.00 82.38 303 PRO A C 1
ATOM 2476 O O . PRO A 1 303 ? -30.536 -3.063 22.038 1.00 82.38 303 PRO A O 1
ATOM 2479 N N . SER A 1 304 ? -31.510 -1.179 21.291 1.00 82.38 304 SER A N 1
ATOM 2480 C CA . SER A 1 304 ? -30.275 -0.432 21.031 1.00 82.38 304 SER A CA 1
ATOM 2481 C C . SER A 1 304 ? -29.456 -0.194 22.302 1.00 82.38 304 SER A C 1
ATOM 2483 O O . SER A 1 304 ? -28.250 -0.405 22.297 1.00 82.38 304 SER A O 1
ATOM 2485 N N . ILE A 1 305 ? -30.101 0.214 23.402 1.00 86.62 305 ILE A N 1
ATOM 2486 C CA . ILE A 1 305 ? -29.432 0.408 24.699 1.00 86.62 305 ILE A CA 1
ATOM 2487 C C . ILE A 1 305 ? -28.852 -0.917 25.203 1.00 86.62 305 ILE A C 1
ATOM 2489 O O . ILE A 1 305 ? -27.713 -0.950 25.659 1.00 86.62 305 ILE A O 1
ATOM 2493 N N . LEU A 1 306 ? -29.622 -2.010 25.121 1.00 87.25 306 LEU A N 1
ATOM 2494 C CA . LEU A 1 306 ? -29.167 -3.324 25.578 1.00 87.25 306 LEU A CA 1
ATOM 2495 C C . LEU A 1 306 ? -27.962 -3.814 24.769 1.00 87.25 306 LEU A C 1
ATOM 2497 O O . LEU A 1 306 ? -26.967 -4.228 25.354 1.00 87.25 306 LEU A O 1
ATOM 2501 N N . ASP A 1 307 ? -28.064 -3.743 23.444 1.00 86.38 307 ASP A N 1
ATOM 2502 C CA . ASP A 1 307 ? -27.019 -4.148 22.506 1.00 86.38 307 ASP A CA 1
ATOM 2503 C C . ASP A 1 307 ? -25.735 -3.330 22.704 1.00 86.38 307 ASP A C 1
ATOM 2505 O O . ASP A 1 307 ? -24.643 -3.891 22.772 1.00 86.38 307 ASP A O 1
ATOM 2509 N N . LEU A 1 308 ? -25.857 -2.017 22.921 1.00 88.56 308 LEU A N 1
ATOM 2510 C CA . LEU A 1 308 ? -24.713 -1.164 23.226 1.00 88.56 308 LEU A CA 1
ATOM 2511 C C . LEU A 1 308 ? -24.079 -1.510 24.582 1.00 88.56 308 LEU A C 1
ATOM 2513 O O . LEU A 1 308 ? -22.865 -1.649 24.665 1.00 88.56 308 LEU A O 1
ATOM 2517 N N . CYS A 1 309 ? -24.873 -1.706 25.641 1.00 90.69 309 CYS A N 1
ATOM 2518 C CA . CYS A 1 309 ? -24.341 -2.118 26.942 1.00 90.69 309 CYS A CA 1
ATOM 2519 C C . CYS A 1 309 ? -23.600 -3.462 26.867 1.00 90.69 309 CYS A C 1
ATOM 2521 O O . CYS A 1 309 ? -22.531 -3.597 27.455 1.00 90.69 309 CYS A O 1
ATOM 2523 N N . ILE A 1 310 ? -24.160 -4.449 26.158 1.00 89.44 310 ILE A N 1
ATOM 2524 C CA . ILE A 1 310 ? -23.539 -5.769 25.985 1.00 89.44 310 ILE A CA 1
ATOM 2525 C C . ILE A 1 310 ? -22.262 -5.649 25.151 1.00 89.44 310 ILE A C 1
ATOM 2527 O O . ILE A 1 310 ? -21.223 -6.157 25.564 1.00 89.44 310 ILE A O 1
ATOM 2531 N N . GLY A 1 311 ? -22.315 -4.960 24.008 1.00 90.19 311 GLY A N 1
ATOM 2532 C CA . GLY A 1 311 ? -21.166 -4.789 23.121 1.00 90.19 311 GLY A CA 1
ATOM 2533 C C . GLY A 1 311 ? -20.001 -4.071 23.801 1.00 90.19 311 GLY A C 1
ATOM 2534 O O . GLY A 1 311 ? -18.879 -4.574 23.783 1.00 90.19 311 GLY A O 1
ATOM 2535 N N . THR A 1 312 ? -20.269 -2.960 24.493 1.00 91.31 312 THR A N 1
ATOM 2536 C CA . THR A 1 312 ? -19.230 -2.203 25.201 1.00 91.31 312 THR A CA 1
ATOM 2537 C C . THR A 1 312 ? -18.646 -2.992 26.374 1.00 91.31 312 THR A C 1
ATOM 2539 O O . THR A 1 312 ? -17.431 -2.994 26.559 1.00 91.31 312 THR A O 1
ATOM 2542 N N . HIS A 1 313 ? -19.471 -3.724 27.133 1.00 90.19 313 HIS A N 1
ATOM 2543 C CA . HIS A 1 313 ? -18.984 -4.590 28.212 1.00 90.19 313 HIS A CA 1
ATOM 2544 C C . HIS A 1 313 ? -18.149 -5.771 27.685 1.00 90.19 313 HIS A C 1
ATOM 2546 O O . HIS A 1 313 ? -17.125 -6.112 28.271 1.00 90.19 313 HIS A O 1
ATOM 2552 N N . ASN A 1 314 ? -18.536 -6.375 26.556 1.00 90.88 314 ASN A N 1
ATOM 2553 C CA . ASN A 1 314 ? -17.763 -7.446 25.922 1.00 90.88 314 ASN A CA 1
ATOM 2554 C C . ASN A 1 314 ? -16.396 -6.949 25.434 1.00 90.88 314 ASN A C 1
ATOM 2556 O O . ASN A 1 314 ? -15.394 -7.630 25.643 1.00 90.88 314 ASN A O 1
ATOM 2560 N N . LEU A 1 315 ? -16.335 -5.756 24.831 1.00 91.62 315 LEU A N 1
ATOM 2561 C CA . LEU A 1 315 ? -15.067 -5.130 24.445 1.00 91.62 315 LEU A CA 1
ATOM 2562 C C . LEU A 1 315 ? -14.195 -4.819 25.665 1.00 91.62 315 LEU A C 1
ATOM 2564 O O . LEU A 1 315 ? -13.013 -5.148 25.666 1.00 91.62 315 LEU A O 1
ATOM 2568 N N . TYR A 1 316 ? -14.789 -4.290 26.737 1.00 92.44 316 TYR A N 1
ATOM 2569 C CA . TYR A 1 316 ? -14.106 -4.072 28.013 1.00 92.44 316 TYR A CA 1
ATOM 2570 C C . TYR A 1 316 ? -13.475 -5.359 28.577 1.00 92.44 316 TYR A C 1
ATOM 2572 O O . TYR A 1 316 ? -12.347 -5.331 29.077 1.00 92.44 316 TYR A O 1
ATOM 2580 N N . LEU A 1 317 ? -14.180 -6.495 28.499 1.00 89.81 317 LEU A N 1
ATOM 2581 C CA . LEU A 1 317 ? -13.648 -7.798 28.914 1.00 89.81 317 LEU A CA 1
ATOM 2582 C C . LEU A 1 317 ? -12.535 -8.281 27.977 1.00 89.81 317 LEU A C 1
ATOM 2584 O O . LEU A 1 317 ? -11.516 -8.768 28.461 1.00 89.81 317 LEU A O 1
ATOM 2588 N N . ARG A 1 318 ? -12.700 -8.107 26.658 1.00 89.12 318 ARG A N 1
ATOM 2589 C CA . ARG A 1 318 ? -11.704 -8.495 25.647 1.00 89.12 318 ARG A CA 1
ATOM 2590 C C . ARG A 1 318 ? -10.376 -7.759 25.840 1.00 89.12 318 ARG A C 1
ATOM 2592 O O . ARG A 1 318 ? -9.341 -8.402 25.779 1.00 89.12 318 ARG A O 1
ATOM 2599 N N . ARG A 1 319 ? -10.399 -6.462 26.170 1.00 89.81 319 ARG A N 1
ATOM 2600 C CA . ARG A 1 319 ? -9.194 -5.648 26.459 1.00 89.81 319 ARG A CA 1
ATOM 2601 C C . ARG A 1 319 ? -8.377 -6.127 27.662 1.00 89.81 319 ARG A C 1
ATOM 2603 O O . ARG A 1 319 ? -7.215 -5.773 27.802 1.00 89.81 319 ARG A O 1
ATOM 2610 N N . ARG A 1 320 ? -8.993 -6.884 28.574 1.00 90.94 320 ARG A N 1
ATOM 2611 C CA . ARG A 1 320 ? -8.345 -7.432 29.784 1.00 90.94 320 ARG A CA 1
ATOM 2612 C C . ARG A 1 320 ? -7.826 -8.851 29.584 1.00 90.94 320 ARG A C 1
ATOM 2614 O O . ARG A 1 320 ? -7.288 -9.442 30.518 1.00 90.94 320 ARG A O 1
ATOM 2621 N N . GLN A 1 321 ? -8.021 -9.396 28.391 1.00 87.50 321 GLN A N 1
ATOM 2622 C CA . GLN A 1 321 ? -7.438 -10.647 27.941 1.00 87.50 321 GLN A CA 1
ATOM 2623 C C . GLN A 1 321 ? -6.274 -10.332 26.993 1.00 87.50 321 GLN A C 1
ATOM 2625 O O . GLN A 1 321 ? -6.248 -9.249 26.408 1.00 87.50 321 GLN A O 1
ATOM 2630 N N . PRO A 1 322 ? -5.300 -11.243 26.841 1.00 83.81 322 PRO A N 1
ATOM 2631 C CA . PRO A 1 322 ? -4.262 -11.077 25.832 1.00 83.81 322 PRO A CA 1
ATOM 2632 C C . PRO A 1 322 ? -4.870 -10.962 24.428 1.00 83.81 322 PRO A C 1
ATOM 2634 O O . PRO A 1 322 ? -5.878 -11.607 24.120 1.00 83.81 322 PRO A O 1
ATOM 2637 N N . ASP A 1 323 ? -4.230 -10.162 23.572 1.00 86.62 323 ASP A N 1
ATOM 2638 C CA . ASP A 1 323 ? -4.647 -9.987 22.182 1.00 86.62 323 ASP A CA 1
ATOM 2639 C C . ASP A 1 323 ? -4.725 -11.343 21.469 1.00 86.62 323 ASP A C 1
ATOM 2641 O O . ASP A 1 323 ? -3.821 -12.175 21.563 1.00 86.62 323 ASP A O 1
ATOM 2645 N N . THR A 1 324 ? -5.800 -11.555 20.713 1.00 89.19 324 THR A N 1
ATOM 2646 C CA . THR A 1 324 ? -5.947 -12.719 19.828 1.00 89.19 324 THR A CA 1
ATOM 2647 C C . THR A 1 324 ? -4.856 -12.721 18.756 1.00 89.19 324 THR A C 1
ATOM 2649 O O . THR A 1 324 ? -4.462 -11.644 18.309 1.00 89.19 324 THR A O 1
ATOM 2652 N N . LEU A 1 325 ? -4.440 -13.896 18.266 1.00 86.00 325 LEU A N 1
ATOM 2653 C CA . LEU A 1 325 ? -3.388 -14.021 17.242 1.00 86.00 325 LEU A CA 1
ATOM 2654 C C . LEU A 1 325 ? -3.626 -13.121 16.016 1.00 86.00 325 LEU A C 1
ATOM 2656 O O . LEU A 1 325 ? -2.695 -12.482 15.541 1.00 86.00 325 LEU A O 1
ATOM 2660 N N . GLU A 1 326 ? -4.873 -13.001 15.550 1.00 85.19 326 GLU A N 1
ATOM 2661 C CA . GLU A 1 326 ? -5.219 -12.111 14.433 1.00 85.19 326 GLU A CA 1
ATOM 2662 C C . GLU A 1 326 ? -4.909 -10.634 14.739 1.00 85.19 326 GLU A C 1
ATOM 2664 O O . GLU A 1 326 ? -4.321 -9.942 13.914 1.00 85.19 326 GLU A O 1
ATOM 2669 N N . VAL A 1 327 ? -5.257 -10.155 15.937 1.00 89.56 327 VAL A N 1
ATOM 2670 C CA . VAL A 1 327 ? -4.981 -8.774 16.373 1.00 89.56 327 VAL A CA 1
ATOM 2671 C C . VAL A 1 327 ? -3.477 -8.554 16.533 1.00 89.56 327 VAL A C 1
ATOM 2673 O O . VAL A 1 327 ? -2.972 -7.514 16.119 1.00 89.56 327 VAL A O 1
ATOM 2676 N N . GLN A 1 328 ? -2.744 -9.543 17.056 1.00 88.44 328 GLN A N 1
ATOM 2677 C CA . GLN A 1 328 ? -1.282 -9.481 17.145 1.00 88.44 328 GLN A CA 1
ATOM 2678 C C . GLN A 1 328 ? -0.638 -9.382 15.756 1.00 88.44 328 GLN A C 1
ATOM 2680 O O . GLN A 1 328 ? 0.223 -8.533 15.545 1.00 88.44 328 GLN A O 1
ATOM 2685 N N . GLN A 1 329 ? -1.092 -10.191 14.793 1.00 89.06 329 GLN A N 1
ATOM 2686 C CA . GLN A 1 329 ? -0.641 -10.122 13.400 1.00 89.06 329 GLN A CA 1
ATOM 2687 C C . GLN A 1 329 ? -0.983 -8.775 12.758 1.00 89.06 329 GLN A C 1
ATOM 2689 O O . GLN A 1 329 ? -0.142 -8.195 12.079 1.00 89.06 329 GLN A O 1
ATOM 2694 N N . MET A 1 330 ? -2.187 -8.244 12.998 1.00 88.25 330 MET A N 1
ATOM 2695 C CA . MET A 1 330 ? -2.580 -6.920 12.508 1.00 88.25 330 MET A CA 1
ATOM 2696 C C . MET A 1 330 ? -1.686 -5.815 13.079 1.00 88.25 330 MET A C 1
ATOM 2698 O O . MET A 1 330 ? -1.211 -4.979 12.316 1.00 88.25 330 MET A O 1
ATOM 2702 N N . LYS A 1 331 ? -1.416 -5.823 14.392 1.00 89.69 331 LYS A N 1
ATOM 2703 C CA . LYS A 1 331 ? -0.512 -4.860 15.042 1.00 89.69 331 LYS A CA 1
ATOM 2704 C C . LYS A 1 331 ? 0.922 -4.984 14.526 1.00 89.69 331 LYS A C 1
ATOM 2706 O O . LYS A 1 331 ? 1.559 -3.966 14.274 1.00 89.69 331 LYS A O 1
ATOM 2711 N N . ALA A 1 332 ? 1.424 -6.207 14.349 1.00 87.00 332 ALA A N 1
ATOM 2712 C CA . ALA A 1 332 ? 2.761 -6.452 13.810 1.00 87.00 332 ALA A CA 1
ATOM 2713 C C . ALA A 1 332 ? 2.894 -5.921 12.376 1.00 87.00 332 ALA A C 1
ATOM 2715 O O . ALA A 1 332 ? 3.819 -5.162 12.099 1.00 87.00 332 ALA A O 1
ATOM 2716 N N . LEU A 1 333 ? 1.925 -6.235 11.510 1.00 87.06 333 LEU A N 1
ATOM 2717 C CA . LEU A 1 333 ? 1.887 -5.755 10.129 1.00 87.06 333 LEU A CA 1
ATOM 2718 C C . LEU A 1 333 ? 1.782 -4.226 10.061 1.00 87.06 333 LEU A C 1
ATOM 2720 O O . LEU A 1 333 ? 2.532 -3.592 9.328 1.00 87.06 333 LEU A O 1
ATOM 2724 N N . ALA A 1 334 ? 0.903 -3.615 10.863 1.00 82.56 334 ALA A N 1
ATOM 2725 C CA . ALA A 1 334 ? 0.768 -2.159 10.916 1.00 82.56 334 ALA A CA 1
ATOM 2726 C C . ALA A 1 334 ? 2.055 -1.477 11.411 1.00 82.56 334 ALA A C 1
ATOM 2728 O O . ALA A 1 334 ? 2.448 -0.430 10.894 1.00 82.56 334 ALA A O 1
ATOM 2729 N N . LYS A 1 335 ? 2.746 -2.083 12.387 1.00 84.19 335 LYS A N 1
ATOM 2730 C CA . LYS A 1 335 ? 4.036 -1.596 12.888 1.00 84.19 335 LYS A CA 1
ATOM 2731 C C . LYS A 1 335 ? 5.128 -1.688 11.821 1.00 84.19 335 LYS A C 1
ATOM 2733 O O . LYS A 1 335 ? 5.889 -0.736 11.666 1.00 84.19 335 LYS A O 1
ATOM 2738 N N . GLU A 1 336 ? 5.198 -2.799 11.092 1.00 86.19 336 GLU A N 1
ATOM 2739 C CA . GLU A 1 336 ? 6.137 -2.994 9.983 1.00 86.19 336 GLU A CA 1
ATOM 2740 C C . GLU A 1 336 ? 5.875 -1.997 8.846 1.00 86.19 336 GLU A C 1
ATOM 2742 O O . GLU A 1 336 ? 6.799 -1.323 8.392 1.00 86.19 336 GLU A O 1
ATOM 2747 N N . ASP A 1 337 ? 4.612 -1.810 8.456 1.00 81.00 337 ASP A N 1
ATOM 2748 C CA . ASP A 1 337 ? 4.228 -0.834 7.435 1.00 81.00 337 ASP A CA 1
ATOM 2749 C C . ASP A 1 337 ? 4.572 0.603 7.845 1.00 81.00 337 ASP A C 1
ATOM 2751 O O . ASP A 1 337 ? 5.103 1.366 7.032 1.00 81.00 337 ASP A O 1
ATOM 2755 N N . ARG A 1 338 ? 4.326 0.982 9.107 1.00 79.12 338 ARG A N 1
ATOM 2756 C CA . ARG A 1 338 ? 4.701 2.307 9.626 1.00 79.12 338 ARG A CA 1
ATOM 2757 C C . ARG A 1 338 ? 6.219 2.491 9.631 1.00 79.12 338 ARG A C 1
ATOM 2759 O O . ARG A 1 338 ? 6.694 3.548 9.220 1.00 79.12 338 ARG A O 1
ATOM 2766 N N . ALA A 1 339 ? 6.977 1.469 10.032 1.00 81.69 339 ALA A N 1
ATOM 2767 C CA . ALA A 1 339 ? 8.439 1.504 10.024 1.00 81.69 339 ALA A CA 1
ATOM 2768 C C . ALA A 1 339 ? 9.000 1.639 8.600 1.00 81.69 339 ALA A C 1
ATOM 2770 O O . ALA A 1 339 ? 9.875 2.471 8.360 1.00 81.69 339 ALA A O 1
ATOM 2771 N N . ARG A 1 340 ? 8.454 0.888 7.638 1.00 84.06 340 ARG A N 1
ATOM 2772 C CA . ARG A 1 340 ? 8.833 0.972 6.222 1.00 84.06 340 ARG A CA 1
ATOM 2773 C C . ARG A 1 340 ? 8.591 2.370 5.652 1.00 84.06 340 ARG A C 1
ATOM 2775 O O . ARG A 1 340 ? 9.504 2.956 5.075 1.00 84.06 340 ARG A O 1
ATOM 2782 N N . ARG A 1 341 ? 7.408 2.953 5.882 1.00 77.69 341 ARG A N 1
ATOM 2783 C CA . ARG A 1 341 ? 7.096 4.327 5.439 1.00 77.69 341 ARG A CA 1
ATOM 2784 C C . ARG A 1 341 ? 8.002 5.368 6.093 1.00 77.69 341 ARG A C 1
ATOM 2786 O O . ARG A 1 341 ? 8.441 6.294 5.418 1.00 77.69 341 ARG A O 1
ATOM 2793 N N . GLN A 1 342 ? 8.318 5.217 7.382 1.00 76.12 342 GLN A N 1
ATOM 2794 C CA . GLN A 1 342 ? 9.264 6.103 8.070 1.00 76.12 342 GLN A CA 1
ATOM 2795 C C . GLN A 1 342 ? 10.672 6.013 7.468 1.00 76.12 342 GLN A C 1
ATOM 2797 O O . GLN A 1 342 ? 11.312 7.044 7.273 1.00 76.12 342 GLN A O 1
ATOM 2802 N N . GLN A 1 343 ? 11.144 4.812 7.119 1.00 79.56 343 GLN A N 1
ATOM 2803 C CA . GLN A 1 343 ? 12.430 4.631 6.438 1.00 79.56 343 GLN A CA 1
ATOM 2804 C C . GLN A 1 343 ? 12.438 5.266 5.041 1.00 79.56 343 GLN A C 1
ATOM 2806 O O . GLN A 1 343 ? 13.398 5.955 4.689 1.00 79.56 343 GLN A O 1
ATOM 2811 N N . GLU A 1 344 ? 11.371 5.084 4.259 1.00 78.56 344 GLU A N 1
ATOM 2812 C CA . GLU A 1 344 ? 11.220 5.709 2.939 1.00 78.56 344 GLU A CA 1
ATOM 2813 C C . GLU A 1 344 ? 11.180 7.241 3.036 1.00 78.56 344 GLU A C 1
ATOM 2815 O O . GLU A 1 344 ? 11.908 7.923 2.312 1.00 78.56 344 GLU A O 1
ATOM 2820 N N . ALA A 1 345 ? 10.406 7.790 3.976 1.00 74.44 345 ALA A N 1
ATOM 2821 C CA . ALA A 1 345 ? 10.339 9.227 4.228 1.00 74.44 345 ALA A CA 1
ATOM 2822 C C . ALA A 1 345 ? 11.695 9.793 4.680 1.00 74.44 345 ALA A C 1
ATOM 2824 O O . ALA A 1 345 ? 12.127 10.825 4.171 1.00 74.44 345 ALA A O 1
ATOM 2825 N N . ALA A 1 346 ? 12.411 9.097 5.570 1.00 77.44 346 ALA A N 1
ATOM 2826 C CA . ALA A 1 346 ? 13.750 9.493 6.008 1.00 77.44 346 ALA A CA 1
ATOM 2827 C C . ALA A 1 346 ? 14.784 9.430 4.870 1.00 77.44 346 ALA A C 1
ATOM 2829 O O . ALA A 1 346 ? 15.699 10.252 4.808 1.00 77.44 346 ALA A O 1
ATOM 2830 N N . ARG A 1 347 ? 14.654 8.473 3.941 1.00 82.88 347 ARG A N 1
ATOM 2831 C CA . ARG A 1 347 ? 15.482 8.418 2.726 1.00 82.88 347 ARG A CA 1
ATOM 2832 C C . ARG A 1 347 ? 15.206 9.616 1.818 1.00 82.88 347 ARG A C 1
ATOM 2834 O O . ARG A 1 347 ? 16.150 10.286 1.420 1.00 82.88 347 ARG A O 1
ATOM 2841 N N . LEU A 1 348 ? 13.933 9.911 1.548 1.00 73.06 348 LEU A N 1
ATOM 2842 C CA . LEU A 1 348 ? 13.531 11.063 0.733 1.00 73.06 348 LEU A CA 1
ATOM 2843 C C . LEU A 1 348 ? 13.942 12.399 1.368 1.00 73.06 348 LEU A C 1
ATOM 2845 O O . LEU A 1 348 ? 14.325 13.318 0.652 1.00 73.06 348 LEU A O 1
ATOM 2849 N N . ALA A 1 349 ? 13.880 12.519 2.697 1.00 74.50 349 ALA A N 1
ATOM 2850 C CA . ALA A 1 349 ? 14.325 13.711 3.414 1.00 74.50 349 ALA A CA 1
ATOM 2851 C C . ALA A 1 349 ? 15.834 13.947 3.247 1.00 74.50 349 ALA A C 1
ATOM 2853 O O . ALA A 1 349 ? 16.229 15.055 2.892 1.00 74.50 349 ALA A O 1
ATOM 2854 N N . ARG A 1 350 ? 16.657 12.899 3.408 1.00 81.56 350 ARG A N 1
ATOM 2855 C CA . ARG A 1 350 ? 18.109 12.974 3.165 1.00 81.56 350 ARG A CA 1
ATOM 2856 C C . ARG A 1 350 ? 18.432 13.353 1.724 1.00 81.56 350 ARG A C 1
ATOM 2858 O O . ARG A 1 350 ? 19.219 14.259 1.498 1.00 81.56 350 ARG A O 1
ATOM 2865 N N . GLU A 1 351 ? 17.759 12.736 0.754 1.00 76.56 351 GLU A N 1
ATOM 2866 C CA . GLU A 1 351 ? 17.960 13.066 -0.662 1.00 76.56 351 GLU A CA 1
ATOM 2867 C C . GLU A 1 351 ? 17.595 14.531 -0.970 1.00 76.56 351 GLU A C 1
ATOM 2869 O O . GLU A 1 351 ? 18.278 15.204 -1.741 1.00 76.56 351 GLU A O 1
ATOM 2874 N N . ARG A 1 352 ? 16.526 15.062 -0.360 1.00 74.38 352 ARG A N 1
ATOM 2875 C CA . ARG A 1 352 ? 16.160 16.482 -0.492 1.00 74.38 352 ARG A CA 1
ATOM 2876 C C . ARG A 1 352 ? 17.220 17.405 0.104 1.00 74.38 352 ARG A C 1
ATOM 2878 O O . ARG A 1 352 ? 17.516 18.429 -0.505 1.00 74.38 352 ARG A O 1
ATOM 2885 N N . GLU A 1 353 ? 17.774 17.056 1.262 1.00 78.00 353 GLU A N 1
ATOM 2886 C CA . GLU A 1 353 ? 18.837 17.826 1.916 1.00 78.00 353 GLU A CA 1
ATOM 2887 C C . GLU A 1 353 ? 20.118 17.838 1.072 1.00 78.00 353 GLU A C 1
ATOM 2889 O O . GLU A 1 353 ? 20.664 18.907 0.804 1.00 78.00 353 GLU A O 1
ATOM 2894 N N . GLU A 1 354 ? 20.526 16.683 0.543 1.00 82.50 354 GLU A N 1
ATOM 2895 C CA . GLU A 1 354 ? 21.665 16.565 -0.374 1.00 82.50 354 GLU A CA 1
ATOM 2896 C C . GLU A 1 354 ? 21.455 17.390 -1.653 1.00 82.50 354 GLU A C 1
ATOM 2898 O O . GLU A 1 354 ? 22.343 18.134 -2.071 1.00 82.50 354 GLU A O 1
ATOM 2903 N N . ARG A 1 355 ? 20.260 17.335 -2.261 1.00 74.69 355 ARG A N 1
ATOM 2904 C CA . ARG A 1 355 ? 19.927 18.159 -3.437 1.00 74.69 355 ARG A CA 1
ATOM 2905 C C . ARG A 1 355 ? 19.986 19.653 -3.128 1.00 74.69 355 ARG A C 1
ATOM 2907 O O . ARG A 1 355 ? 20.508 20.413 -3.942 1.00 74.69 355 ARG A O 1
ATOM 2914 N N . LEU A 1 356 ? 19.467 20.071 -1.973 1.00 82.06 356 LEU A N 1
ATOM 2915 C CA . LEU A 1 356 ? 19.517 21.467 -1.541 1.00 82.06 356 LEU A CA 1
ATOM 2916 C C . LEU A 1 356 ? 20.963 21.920 -1.300 1.00 82.06 356 LEU A C 1
ATOM 2918 O O . LEU A 1 356 ? 21.322 23.040 -1.661 1.00 82.06 356 LEU A O 1
ATOM 2922 N N . GLN A 1 357 ? 21.806 21.052 -0.738 1.00 80.56 357 GLN A N 1
ATOM 2923 C CA . GLN A 1 357 ? 23.225 21.330 -0.549 1.00 80.56 357 GLN A CA 1
ATOM 2924 C C . GLN A 1 357 ? 23.944 21.513 -1.891 1.00 80.56 357 GLN A C 1
ATOM 2926 O O . GLN A 1 357 ? 24.605 22.531 -2.090 1.00 80.56 357 GLN A O 1
ATOM 2931 N N . VAL A 1 358 ? 23.740 20.598 -2.842 1.00 80.94 358 VAL A N 1
ATOM 2932 C CA . VAL A 1 358 ? 24.304 20.702 -4.198 1.00 80.94 358 VAL A CA 1
ATOM 2933 C C . VAL A 1 358 ? 23.813 21.966 -4.911 1.00 80.94 358 VAL A C 1
ATOM 2935 O O . VAL A 1 358 ? 24.588 22.641 -5.590 1.00 80.94 358 VAL A O 1
ATOM 2938 N N . GLU A 1 359 ? 22.539 22.332 -4.759 1.00 68.56 359 GLU A N 1
ATOM 2939 C CA . GLU A 1 359 ? 22.008 23.569 -5.332 1.00 68.56 359 GLU A CA 1
ATOM 2940 C C . GLU A 1 359 ? 22.633 24.823 -4.701 1.00 68.56 359 GLU A C 1
ATOM 2942 O O . GLU A 1 359 ? 22.984 25.762 -5.424 1.00 68.56 359 GLU A O 1
ATOM 2947 N N . ASN A 1 360 ? 22.829 24.832 -3.381 1.00 85.12 360 ASN A N 1
ATOM 2948 C CA . ASN A 1 360 ? 23.514 25.917 -2.684 1.00 85.12 360 ASN A CA 1
ATOM 2949 C C . ASN A 1 360 ? 24.976 26.046 -3.132 1.00 85.12 360 ASN A C 1
ATOM 2951 O O . ASN A 1 360 ? 25.410 27.154 -3.448 1.00 85.12 360 ASN A O 1
ATOM 2955 N N . GLU A 1 361 ? 25.712 24.937 -3.234 1.00 83.19 361 GLU A N 1
ATOM 2956 C CA . GLU A 1 361 ? 27.091 24.908 -3.741 1.00 83.19 361 GLU A CA 1
ATOM 2957 C C . GLU A 1 361 ? 27.163 25.410 -5.192 1.00 83.19 361 GLU A C 1
ATOM 2959 O O . GLU A 1 361 ? 27.985 26.267 -5.524 1.00 83.19 361 GLU A O 1
ATOM 2964 N N . ARG A 1 362 ? 26.235 24.975 -6.055 1.00 77.19 362 ARG A N 1
ATOM 2965 C CA . ARG A 1 362 ? 26.111 25.480 -7.432 1.00 77.19 362 ARG A CA 1
ATOM 2966 C C . ARG A 1 362 ? 25.879 26.992 -7.458 1.00 77.19 362 ARG A C 1
ATOM 2968 O O . ARG A 1 362 ? 26.493 27.692 -8.262 1.00 77.19 362 ARG A O 1
ATOM 2975 N N . ASN A 1 363 ? 24.976 27.502 -6.621 1.00 77.94 363 ASN A N 1
ATOM 2976 C CA . ASN A 1 363 ? 24.664 28.931 -6.565 1.00 77.94 363 ASN A CA 1
ATOM 2977 C C . ASN A 1 363 ? 25.868 29.749 -6.061 1.00 77.94 363 ASN A C 1
ATOM 2979 O O . ASN A 1 363 ? 26.128 30.824 -6.602 1.00 77.94 363 ASN A O 1
ATOM 2983 N N . GLN A 1 364 ? 26.636 29.224 -5.099 1.00 85.19 364 GLN A N 1
ATOM 2984 C CA . GLN A 1 364 ? 27.886 29.835 -4.633 1.00 85.19 364 GLN A CA 1
ATOM 2985 C C . GLN A 1 364 ? 28.935 29.899 -5.749 1.00 85.19 364 GLN A C 1
ATOM 2987 O O . GLN A 1 364 ? 29.436 30.982 -6.048 1.00 85.19 364 GLN A O 1
ATOM 2992 N N . LEU A 1 365 ? 29.199 28.782 -6.435 1.00 82.81 365 LEU A N 1
ATOM 2993 C CA . LEU A 1 365 ? 30.148 28.739 -7.554 1.00 82.81 365 LEU A CA 1
ATOM 2994 C C . LEU A 1 365 ? 29.737 29.677 -8.694 1.00 82.81 365 LEU A C 1
ATOM 2996 O O . LEU A 1 365 ? 30.577 30.348 -9.289 1.00 82.81 365 LEU A O 1
ATOM 3000 N N . LYS A 1 366 ? 28.437 29.766 -8.990 1.00 75.06 366 LYS A N 1
ATOM 3001 C CA . LYS A 1 366 ? 27.919 30.689 -10.005 1.00 75.06 366 LYS A CA 1
ATOM 3002 C C . LYS A 1 366 ? 28.192 32.151 -9.633 1.00 75.06 366 LYS A C 1
ATOM 3004 O O . LYS A 1 366 ? 28.632 32.909 -10.493 1.00 75.06 366 LYS A O 1
ATOM 3009 N N . ALA A 1 367 ? 27.983 32.523 -8.369 1.00 86.00 367 ALA A N 1
ATOM 3010 C CA . ALA A 1 367 ? 28.290 33.864 -7.875 1.00 86.00 367 ALA A CA 1
ATOM 3011 C C . ALA A 1 367 ? 29.804 34.163 -7.901 1.00 86.00 367 ALA A C 1
ATOM 3013 O O . ALA A 1 367 ? 30.211 35.274 -8.238 1.00 86.00 367 ALA A O 1
ATOM 3014 N N . GLU A 1 368 ? 30.655 33.176 -7.601 1.00 83.94 368 GLU A N 1
ATOM 3015 C CA . GLU A 1 368 ? 32.112 33.319 -7.728 1.00 83.94 368 GLU A CA 1
ATOM 3016 C C . GLU A 1 368 ? 32.558 33.516 -9.182 1.00 83.94 368 GLU A C 1
ATOM 3018 O O . GLU A 1 368 ? 33.376 34.396 -9.458 1.00 83.94 368 GLU A O 1
ATOM 3023 N N . ILE A 1 369 ? 31.990 32.755 -10.124 1.00 79.25 369 ILE A N 1
ATOM 3024 C CA . ILE A 1 369 ? 32.262 32.905 -11.562 1.00 79.25 369 ILE A CA 1
ATOM 3025 C C . ILE A 1 369 ? 31.855 34.299 -12.047 1.00 79.25 369 ILE A C 1
ATOM 3027 O O . ILE A 1 369 ? 32.617 34.932 -12.777 1.00 79.25 369 ILE A O 1
ATOM 3031 N N . GLU A 1 370 ? 30.687 34.792 -11.633 1.00 80.81 370 GLU A N 1
ATOM 3032 C CA . GLU A 1 370 ? 30.207 36.132 -11.985 1.00 80.81 370 GLU A CA 1
ATOM 3033 C C . GLU A 1 370 ? 31.166 37.217 -11.472 1.00 80.81 370 GLU A C 1
ATOM 3035 O O . GLU A 1 370 ? 31.596 38.084 -12.236 1.00 80.81 370 GLU A O 1
ATOM 3040 N N . LYS A 1 371 ? 31.634 37.090 -10.226 1.00 85.12 371 LYS A N 1
ATOM 3041 C CA . LYS A 1 371 ? 32.627 37.998 -9.639 1.00 85.12 371 LYS A CA 1
ATOM 3042 C C . LYS A 1 371 ? 33.974 37.970 -10.375 1.00 85.12 371 LYS A C 1
ATOM 3044 O O . LYS A 1 371 ? 34.570 39.021 -10.609 1.00 85.12 371 LYS A O 1
ATOM 3049 N N . ILE A 1 372 ? 34.470 36.790 -10.754 1.00 85.06 372 ILE A N 1
ATOM 3050 C CA . ILE A 1 372 ? 35.719 36.654 -11.525 1.00 85.06 372 ILE A CA 1
ATOM 3051 C C . ILE A 1 372 ? 35.551 37.241 -12.935 1.00 85.06 372 ILE A C 1
ATOM 3053 O O . ILE A 1 372 ? 36.459 37.904 -13.440 1.00 85.06 372 ILE A O 1
ATOM 3057 N N . ALA A 1 373 ? 34.393 37.046 -13.569 1.00 77.75 373 ALA A N 1
ATOM 3058 C CA . ALA A 1 373 ? 34.095 37.610 -14.882 1.00 77.75 373 ALA A CA 1
ATOM 3059 C C . ALA A 1 373 ? 34.069 39.148 -14.853 1.00 77.75 373 ALA A C 1
ATOM 3061 O O . ALA A 1 373 ? 34.646 39.784 -15.740 1.00 77.75 373 ALA A O 1
ATOM 3062 N N . GLU A 1 374 ? 33.483 39.749 -13.813 1.00 86.31 374 GLU A N 1
ATOM 3063 C CA . GLU A 1 374 ? 33.526 41.199 -13.593 1.00 86.31 374 GLU A CA 1
ATOM 3064 C C . GLU A 1 374 ? 34.961 41.711 -13.408 1.00 86.31 374 GLU A C 1
ATOM 3066 O O . GLU A 1 374 ? 35.355 42.693 -14.043 1.00 86.31 374 GLU A O 1
ATOM 3071 N N . GLN A 1 375 ? 35.778 41.025 -12.600 1.00 80.69 375 GLN A N 1
ATOM 3072 C CA . GLN A 1 375 ? 37.192 41.374 -12.409 1.00 80.69 375 GLN A CA 1
ATOM 3073 C C . GLN A 1 375 ? 37.988 41.293 -13.719 1.00 80.69 375 GLN A C 1
ATOM 3075 O O . GLN A 1 375 ? 38.785 42.183 -14.021 1.00 80.69 375 GLN A O 1
ATOM 3080 N N . LEU A 1 376 ? 37.748 40.261 -14.532 1.00 74.44 376 LEU A N 1
ATOM 3081 C CA . LEU A 1 376 ? 38.380 40.099 -15.841 1.00 74.44 376 LEU A CA 1
ATOM 3082 C C . LEU A 1 376 ? 37.966 41.218 -16.811 1.00 74.44 376 LEU A C 1
ATOM 3084 O O . LEU A 1 376 ? 38.807 41.727 -17.552 1.00 74.44 376 LEU A O 1
ATOM 3088 N N . ALA A 1 377 ? 36.693 41.622 -16.811 1.00 82.06 377 ALA A N 1
ATOM 3089 C CA . ALA A 1 377 ? 36.206 42.727 -17.635 1.00 82.06 377 ALA A CA 1
ATOM 3090 C C . ALA A 1 377 ? 36.856 44.061 -17.233 1.00 82.06 377 ALA A C 1
ATOM 3092 O O . ALA A 1 377 ? 37.328 44.802 -18.099 1.00 82.06 377 ALA A O 1
ATOM 3093 N N . GLN A 1 378 ? 36.961 44.333 -15.928 1.00 83.56 378 GLN A N 1
ATOM 3094 C CA . GLN A 1 378 ? 37.648 45.519 -15.409 1.00 83.56 378 GLN A CA 1
ATOM 3095 C C . GLN A 1 378 ? 39.140 45.526 -15.776 1.00 83.56 378 GLN A C 1
ATOM 3097 O O . GLN A 1 378 ? 39.656 46.554 -16.215 1.00 83.56 378 GLN A O 1
ATOM 3102 N N . ALA A 1 379 ? 39.827 44.385 -15.662 1.00 76.69 379 ALA A N 1
ATOM 3103 C CA . ALA A 1 379 ? 41.234 44.256 -16.040 1.00 76.69 379 ALA A CA 1
ATOM 3104 C C . ALA A 1 379 ? 41.459 44.452 -17.551 1.00 76.69 379 ALA A C 1
ATOM 3106 O O . ALA A 1 379 ? 42.404 45.134 -17.946 1.00 76.69 379 ALA A O 1
ATOM 3107 N N . LYS A 1 380 ? 40.574 43.912 -18.401 1.00 75.88 380 LYS A N 1
ATOM 3108 C CA . LYS A 1 380 ? 40.619 44.113 -19.861 1.00 75.88 380 LYS A CA 1
ATOM 3109 C C . LYS A 1 380 ? 40.419 45.576 -20.247 1.00 75.88 380 LYS A C 1
ATOM 3111 O O . LYS A 1 380 ? 41.153 46.086 -21.087 1.00 75.88 380 LYS A O 1
ATOM 3116 N N . GLU A 1 381 ? 39.464 46.259 -19.622 1.00 83.31 381 GLU A N 1
ATOM 3117 C CA . GLU A 1 381 ? 39.225 47.680 -19.885 1.00 83.31 381 GLU A CA 1
ATOM 3118 C C . GLU A 1 381 ? 40.386 48.556 -19.392 1.00 83.31 381 GLU A C 1
ATOM 3120 O O . GLU A 1 381 ? 40.763 49.522 -20.055 1.00 83.31 381 GLU A O 1
ATOM 3125 N N . ALA A 1 382 ? 41.007 48.204 -18.262 1.00 79.62 382 ALA A N 1
ATOM 3126 C CA . ALA A 1 382 ? 42.226 48.859 -17.798 1.00 79.62 382 ALA A CA 1
ATOM 3127 C C . ALA A 1 382 ? 43.393 48.652 -18.780 1.00 79.62 382 ALA A C 1
ATOM 3129 O O . ALA A 1 382 ? 44.063 49.624 -19.124 1.00 79.62 382 ALA A O 1
ATOM 3130 N N . ALA A 1 383 ? 43.590 47.427 -19.283 1.00 73.38 383 ALA A N 1
ATOM 3131 C CA . ALA A 1 383 ? 44.617 47.119 -20.278 1.00 73.38 383 ALA A CA 1
ATOM 3132 C C . ALA A 1 383 ? 44.414 47.916 -21.580 1.00 73.38 383 ALA A C 1
ATOM 3134 O O . ALA A 1 383 ? 45.353 48.550 -22.063 1.00 73.38 383 ALA A O 1
ATOM 3135 N N . ARG A 1 384 ? 43.174 47.977 -22.085 1.00 82.94 384 ARG A N 1
ATOM 3136 C CA . ARG A 1 384 ? 42.805 48.770 -23.269 1.00 82.94 384 ARG A CA 1
ATOM 3137 C C . ARG A 1 384 ? 43.145 50.250 -23.087 1.00 82.94 384 ARG A C 1
ATOM 3139 O O . ARG A 1 384 ? 43.787 50.845 -23.943 1.00 82.94 384 ARG A O 1
ATOM 3146 N N . LYS A 1 385 ? 42.786 50.834 -21.937 1.00 82.38 385 LYS A N 1
ATOM 3147 C CA . LYS A 1 385 ? 43.137 52.228 -21.617 1.00 82.38 385 LYS A CA 1
ATOM 3148 C C . LYS A 1 385 ? 44.648 52.436 -21.547 1.00 82.38 385 LYS A C 1
ATOM 3150 O O . LYS A 1 385 ? 45.136 53.448 -22.036 1.00 82.38 385 LYS A O 1
ATOM 3155 N N . THR A 1 386 ? 45.400 51.503 -20.957 1.00 75.62 386 THR A N 1
ATOM 3156 C CA . THR A 1 386 ? 46.866 51.620 -20.906 1.00 75.62 386 THR A CA 1
ATOM 3157 C C . THR A 1 386 ? 47.503 51.549 -22.294 1.00 75.62 386 THR A C 1
ATOM 3159 O O . THR A 1 386 ? 48.410 52.331 -22.573 1.00 75.62 386 THR A O 1
ATOM 3162 N N . GLU A 1 387 ? 46.996 50.691 -23.180 1.00 71.62 387 GLU A N 1
ATOM 3163 C CA . GLU A 1 387 ? 47.440 50.579 -24.573 1.00 71.62 387 GLU A CA 1
ATOM 3164 C C . GLU A 1 387 ? 47.166 51.874 -25.353 1.00 71.62 387 GLU A C 1
ATOM 3166 O O . GLU A 1 387 ? 48.099 52.455 -25.905 1.00 71.62 387 GLU A O 1
ATOM 3171 N N . GLU A 1 388 ? 45.945 52.418 -25.267 1.00 81.06 388 GLU A N 1
ATOM 3172 C CA . GLU A 1 388 ? 45.590 53.717 -25.866 1.00 81.06 388 GLU A CA 1
ATOM 3173 C C . GLU A 1 388 ? 46.496 54.854 -25.359 1.00 81.06 388 GLU A C 1
ATOM 3175 O O . GLU A 1 388 ? 46.954 55.699 -26.133 1.00 81.06 388 GLU A O 1
ATOM 3180 N N . THR A 1 389 ? 46.809 54.884 -24.055 1.00 77.44 389 THR A N 1
ATOM 3181 C CA . THR A 1 389 ? 47.741 55.890 -23.520 1.00 77.44 389 THR A CA 1
ATOM 3182 C C . THR A 1 389 ? 49.177 55.699 -24.009 1.00 77.44 389 THR A C 1
ATOM 3184 O O . THR A 1 389 ? 49.873 56.692 -24.227 1.00 77.44 389 THR A O 1
ATOM 3187 N N . ALA A 1 390 ? 49.632 54.457 -24.204 1.00 75.88 390 ALA A N 1
ATOM 3188 C CA . ALA A 1 390 ? 50.969 54.161 -24.709 1.00 75.88 390 ALA A CA 1
ATOM 3189 C C . ALA A 1 390 ? 51.115 54.562 -26.185 1.00 75.88 390 ALA A C 1
ATOM 3191 O O . ALA A 1 390 ? 52.131 55.153 -26.556 1.00 75.88 390 ALA A O 1
ATOM 3192 N N . GLU A 1 391 ? 50.090 54.326 -27.006 1.00 82.38 391 GLU A N 1
ATOM 3193 C CA . GLU A 1 391 ? 50.054 54.779 -28.400 1.00 82.38 391 GLU A CA 1
ATOM 3194 C C . GLU A 1 391 ? 50.109 56.305 -28.503 1.00 82.38 391 GLU A C 1
ATOM 3196 O O . GLU A 1 391 ? 50.920 56.846 -29.258 1.00 82.38 391 GLU A O 1
ATOM 3201 N N . LEU A 1 392 ? 49.324 57.011 -27.683 1.00 85.94 392 LEU A N 1
ATOM 3202 C CA . LEU A 1 392 ? 49.318 58.474 -27.662 1.00 85.94 392 LEU A CA 1
ATOM 3203 C C . LEU A 1 392 ? 50.668 59.057 -27.206 1.00 85.94 392 LEU A C 1
ATOM 3205 O O . LEU A 1 392 ? 51.106 60.100 -27.700 1.00 85.94 392 LEU A O 1
ATOM 3209 N N . LEU A 1 393 ? 51.360 58.389 -26.277 1.00 80.62 393 LEU A N 1
ATOM 3210 C CA . LEU A 1 393 ? 52.727 58.748 -25.887 1.00 80.62 393 LEU A CA 1
ATOM 3211 C C . LEU A 1 393 ? 53.737 58.476 -27.011 1.00 80.62 393 LEU A C 1
ATOM 3213 O O . LEU A 1 393 ? 54.610 59.311 -27.249 1.00 80.62 393 LEU A O 1
ATOM 3217 N N . ALA A 1 394 ? 53.607 57.359 -27.729 1.00 80.31 394 ALA A N 1
ATOM 3218 C CA . ALA A 1 394 ? 54.462 57.036 -28.869 1.00 80.31 394 ALA A CA 1
ATOM 3219 C C . ALA A 1 394 ? 54.271 58.028 -30.029 1.00 80.31 394 ALA A C 1
ATOM 3221 O O . ALA A 1 394 ? 55.246 58.442 -30.654 1.00 80.31 394 ALA A O 1
ATOM 3222 N N . GLU A 1 395 ? 53.039 58.464 -30.296 1.00 82.31 395 GLU A N 1
ATOM 3223 C CA . GLU A 1 395 ? 52.749 59.482 -31.306 1.00 82.31 395 GLU A CA 1
ATOM 3224 C C . GLU A 1 395 ? 53.353 60.843 -30.930 1.00 82.31 395 GLU A C 1
ATOM 3226 O O . GLU A 1 395 ? 54.022 61.470 -31.755 1.00 82.31 395 GLU A O 1
ATOM 3231 N N . LYS A 1 396 ? 53.227 61.260 -29.661 1.00 82.94 396 LYS A N 1
ATOM 3232 C CA . LYS A 1 396 ? 53.908 62.460 -29.145 1.00 82.94 396 LYS A CA 1
ATOM 3233 C C . LYS A 1 396 ? 55.430 62.365 -29.262 1.00 82.94 396 LYS A C 1
ATOM 3235 O O . LYS A 1 396 ? 56.067 63.357 -29.614 1.00 82.94 396 LYS A O 1
ATOM 3240 N N . ALA A 1 397 ? 56.013 61.195 -28.998 1.00 79.44 397 ALA A N 1
ATOM 3241 C CA . ALA A 1 397 ? 57.449 60.976 -29.149 1.00 79.44 397 ALA A CA 1
ATOM 3242 C C . ALA A 1 397 ? 57.892 61.114 -30.615 1.00 79.44 397 ALA A C 1
ATOM 3244 O O . ALA A 1 397 ? 58.857 61.825 -30.884 1.00 79.44 397 ALA A O 1
ATOM 3245 N N . ARG A 1 398 ? 57.147 60.537 -31.571 1.00 85.38 398 ARG A N 1
ATOM 3246 C CA . ARG A 1 398 ? 57.422 60.709 -33.011 1.00 85.38 398 ARG A CA 1
ATOM 3247 C C . ARG A 1 398 ? 57.297 62.165 -33.455 1.00 85.38 398 ARG A C 1
ATOM 3249 O O . ARG A 1 398 ? 58.124 62.632 -34.231 1.00 85.38 398 ARG A O 1
ATOM 3256 N N . ALA A 1 399 ? 56.292 62.892 -32.966 1.00 80.19 399 ALA A N 1
ATOM 3257 C CA . ALA A 1 399 ? 56.135 64.315 -33.265 1.00 80.19 399 ALA A CA 1
ATOM 3258 C C . ALA A 1 399 ? 57.322 65.140 -32.733 1.00 80.19 399 ALA A C 1
ATOM 3260 O O . ALA A 1 399 ? 57.871 65.972 -33.453 1.00 80.19 399 ALA A O 1
ATOM 3261 N N . SER A 1 400 ? 57.770 64.857 -31.505 1.00 75.88 400 SER A N 1
ATOM 3262 C CA . SER A 1 400 ? 58.953 65.490 -30.912 1.00 75.88 400 SER A CA 1
ATOM 3263 C C . SER A 1 400 ? 60.247 65.139 -31.659 1.00 75.88 400 SER A C 1
ATOM 3265 O O . SER A 1 400 ? 61.098 66.006 -31.865 1.00 75.88 400 SER A O 1
ATOM 3267 N N . GLU A 1 401 ? 60.396 63.896 -32.123 1.00 75.12 401 GLU A N 1
ATOM 3268 C CA . GLU A 1 401 ? 61.534 63.463 -32.940 1.00 75.12 401 GLU A CA 1
ATOM 3269 C C . GLU A 1 401 ? 61.555 64.177 -34.300 1.00 75.12 401 GLU A C 1
ATOM 3271 O O . GLU A 1 401 ? 62.597 64.681 -34.715 1.00 75.12 401 GLU A O 1
ATOM 3276 N N . GLN A 1 402 ? 60.402 64.308 -34.965 1.00 82.56 402 GLN A N 1
ATOM 3277 C CA . GLN A 1 402 ? 60.274 65.075 -36.208 1.00 82.56 402 GLN A CA 1
ATOM 3278 C C . GLN A 1 402 ? 60.623 66.556 -36.014 1.00 82.56 402 GLN A C 1
ATOM 3280 O O . GLN A 1 402 ? 61.327 67.134 -36.844 1.00 82.56 402 GLN A O 1
ATOM 3285 N N . GLU A 1 403 ? 60.178 67.168 -34.915 1.00 78.62 403 GLU A N 1
ATOM 3286 C CA . GLU A 1 403 ? 60.543 68.544 -34.567 1.00 78.62 403 GLU A CA 1
ATOM 3287 C C . GLU A 1 403 ? 62.055 68.681 -34.329 1.00 78.62 403 GLU A C 1
ATOM 3289 O O . GLU A 1 403 ? 62.694 69.592 -34.862 1.00 78.62 403 GLU A O 1
ATOM 3294 N N . THR A 1 404 ? 62.651 67.723 -33.616 1.00 73.25 404 THR A N 1
ATOM 3295 C CA . THR A 1 404 ? 64.099 67.676 -33.366 1.00 73.25 404 THR A CA 1
ATOM 3296 C C . THR A 1 404 ? 64.879 67.541 -34.673 1.00 73.25 404 THR A C 1
ATOM 3298 O O . THR A 1 404 ? 65.815 68.301 -34.903 1.00 73.25 404 THR A O 1
ATOM 3301 N N . LEU A 1 405 ? 64.460 66.654 -35.580 1.00 84.31 405 LEU A N 1
ATOM 3302 C CA . LEU A 1 405 ? 65.082 66.477 -36.896 1.00 84.31 405 LEU A CA 1
ATOM 3303 C C . LEU A 1 405 ? 65.011 67.746 -37.753 1.00 84.31 405 LEU A C 1
ATOM 3305 O O . LEU A 1 405 ? 65.985 68.086 -38.427 1.00 84.31 405 LEU A O 1
ATOM 3309 N N . LEU A 1 406 ? 63.889 68.471 -37.723 1.00 85.62 406 LEU A N 1
ATOM 3310 C CA . LEU A 1 406 ? 63.757 69.755 -38.419 1.00 85.62 406 LEU A CA 1
ATOM 3311 C C . LEU A 1 406 ? 64.711 70.808 -37.848 1.00 85.62 406 LEU A C 1
ATOM 3313 O O . LEU A 1 406 ? 65.336 71.546 -38.614 1.00 85.62 406 LEU A O 1
ATOM 3317 N N . LEU A 1 407 ? 64.854 70.866 -36.523 1.00 81.50 407 LEU A N 1
ATOM 3318 C CA . LEU A 1 407 ? 65.820 71.745 -35.867 1.00 81.50 407 LEU A CA 1
ATOM 3319 C C . LEU A 1 407 ? 67.260 71.357 -36.226 1.00 81.50 407 LEU A C 1
ATOM 3321 O O . LEU A 1 407 ? 68.030 72.225 -36.629 1.00 81.50 407 LEU A O 1
ATOM 3325 N N . THR A 1 408 ? 67.613 70.070 -36.182 1.00 80.06 408 THR A N 1
ATOM 3326 C CA . THR A 1 408 ? 68.938 69.574 -36.587 1.00 80.06 408 THR A CA 1
ATOM 3327 C C . THR A 1 408 ? 69.235 69.882 -38.053 1.00 80.06 408 THR A C 1
ATOM 3329 O O . THR A 1 408 ? 70.339 70.315 -38.376 1.00 80.06 408 THR A O 1
ATOM 3332 N N . LYS A 1 409 ? 68.252 69.733 -38.948 1.00 84.56 409 LYS A N 1
ATOM 3333 C CA . LYS A 1 409 ? 68.399 70.097 -40.360 1.00 84.56 409 LYS A CA 1
ATOM 3334 C C . LYS A 1 409 ? 68.664 71.594 -40.531 1.00 84.56 409 LYS A C 1
ATOM 3336 O O . LYS A 1 409 ? 69.579 71.953 -41.264 1.00 84.56 409 LYS A O 1
ATOM 3341 N N . ARG A 1 410 ? 67.935 72.461 -39.815 1.00 83.75 410 ARG A N 1
ATOM 3342 C CA . ARG A 1 410 ? 68.194 73.914 -39.816 1.00 83.75 410 ARG A CA 1
ATOM 3343 C C . ARG A 1 410 ? 69.590 74.258 -39.299 1.00 83.75 410 ARG A C 1
ATOM 3345 O O . ARG A 1 410 ? 70.231 75.145 -39.854 1.00 83.75 410 ARG A O 1
ATOM 3352 N N . VAL A 1 411 ? 70.068 73.561 -38.266 1.00 79.69 411 VAL A N 1
ATOM 3353 C CA . VAL A 1 411 ? 71.439 73.729 -37.753 1.00 79.69 411 VAL A CA 1
ATOM 3354 C C . VAL A 1 411 ? 72.461 73.320 -38.815 1.00 79.69 411 VAL A C 1
ATOM 3356 O O . VAL A 1 411 ? 73.358 74.099 -39.115 1.00 79.69 411 VAL A O 1
ATOM 3359 N N . SER A 1 412 ? 72.286 72.160 -39.452 1.00 81.38 412 SER A N 1
ATOM 3360 C CA . SER A 1 412 ? 73.190 71.681 -40.506 1.00 81.38 412 SER A CA 1
ATOM 3361 C C . SER A 1 412 ? 73.202 72.591 -41.742 1.00 81.38 412 SER A C 1
ATOM 3363 O O . SER A 1 412 ? 74.264 72.842 -42.309 1.00 81.38 412 SER A O 1
ATOM 3365 N N . GLU A 1 413 ? 72.050 73.130 -42.150 1.00 82.56 413 GLU A N 1
ATOM 3366 C CA . GLU A 1 413 ? 71.956 74.108 -43.243 1.00 82.56 413 GLU A CA 1
ATOM 3367 C C . GLU A 1 413 ? 72.709 75.405 -42.903 1.00 82.56 413 GLU A C 1
ATOM 3369 O O . GLU A 1 413 ? 73.477 75.899 -43.731 1.00 82.56 413 GLU A O 1
ATOM 3374 N N . ALA A 1 414 ? 72.567 75.911 -41.672 1.00 79.00 414 ALA A N 1
ATOM 3375 C CA . ALA A 1 414 ? 73.307 77.081 -41.198 1.00 79.00 414 ALA A CA 1
ATOM 3376 C C . ALA A 1 414 ? 74.826 76.821 -41.109 1.00 79.00 414 ALA A C 1
ATOM 3378 O O . ALA A 1 414 ? 75.631 77.673 -41.493 1.00 79.00 414 ALA A O 1
ATOM 3379 N N . GLU A 1 415 ? 75.238 75.633 -40.656 1.00 79.50 415 GLU A N 1
ATOM 3380 C CA . GLU A 1 415 ? 76.644 75.212 -40.636 1.00 79.50 415 GLU A CA 1
ATOM 3381 C C . GLU A 1 415 ? 77.221 75.096 -42.050 1.00 79.50 415 GLU A C 1
ATOM 3383 O O . GLU A 1 415 ? 78.318 75.591 -42.305 1.00 79.50 415 GLU A O 1
ATOM 3388 N N . ALA A 1 416 ? 76.484 74.508 -42.996 1.00 82.12 416 ALA A N 1
ATOM 3389 C CA . ALA A 1 416 ? 76.905 74.393 -44.390 1.00 82.12 416 ALA A CA 1
ATOM 3390 C C . ALA A 1 416 ? 77.026 75.764 -45.077 1.00 82.12 416 ALA A C 1
ATOM 3392 O O . ALA A 1 416 ? 77.936 75.974 -45.885 1.00 82.12 416 ALA A O 1
ATOM 3393 N N . GLU A 1 417 ? 76.150 76.716 -44.747 1.00 79.00 417 GLU A N 1
ATOM 3394 C CA . GLU A 1 417 ? 76.245 78.098 -45.220 1.00 79.00 417 GLU A CA 1
ATOM 3395 C C . GLU A 1 417 ? 77.480 78.806 -44.641 1.00 79.00 417 GLU A C 1
ATOM 3397 O O . GLU A 1 417 ? 78.262 79.399 -45.392 1.00 79.00 417 GLU A O 1
ATOM 3402 N N . CYS A 1 418 ? 77.738 78.644 -43.339 1.00 71.62 418 CYS A N 1
ATOM 3403 C CA . CYS A 1 418 ? 78.960 79.123 -42.690 1.00 71.62 418 CYS A CA 1
ATOM 3404 C C . CYS A 1 418 ? 80.220 78.508 -43.330 1.00 71.62 418 CYS A C 1
ATOM 3406 O O . CYS A 1 418 ? 81.185 79.210 -43.641 1.00 71.62 418 CYS A O 1
ATOM 3408 N N . HIS A 1 419 ? 80.192 77.208 -43.626 1.00 76.81 419 HIS A N 1
ATOM 3409 C CA . HIS A 1 419 ? 81.320 76.500 -44.223 1.00 76.81 419 HIS A CA 1
ATOM 3410 C C . HIS A 1 419 ? 81.543 76.883 -45.694 1.00 76.81 419 HIS A C 1
ATOM 3412 O O . HIS A 1 419 ? 82.684 77.002 -46.142 1.00 76.81 419 HIS A O 1
ATOM 3418 N N . ARG A 1 420 ? 80.480 77.181 -46.454 1.00 81.62 420 ARG A N 1
ATOM 3419 C CA . ARG A 1 420 ? 80.590 77.782 -47.796 1.00 81.62 420 ARG A CA 1
ATOM 3420 C C . ARG A 1 420 ? 81.252 79.155 -47.754 1.00 81.62 420 ARG A C 1
ATOM 3422 O O . ARG A 1 420 ? 82.097 79.439 -48.605 1.00 81.62 420 ARG A O 1
ATOM 3429 N N . LEU A 1 421 ? 80.878 79.997 -46.790 1.00 72.06 421 LEU A N 1
ATOM 3430 C CA . LEU A 1 421 ? 81.507 81.304 -46.595 1.00 72.06 421 LEU A CA 1
ATOM 3431 C C . LEU A 1 421 ? 82.998 81.147 -46.250 1.00 72.06 421 LEU A C 1
ATOM 3433 O O . LEU A 1 421 ? 83.830 81.821 -46.858 1.00 72.06 421 LEU A O 1
ATOM 3437 N N . GLN A 1 422 ? 83.350 80.189 -45.385 1.00 71.81 422 GLN A N 1
ATOM 3438 C CA . GLN A 1 422 ? 84.745 79.847 -45.074 1.00 71.81 422 GLN A CA 1
ATOM 3439 C C . GLN A 1 422 ? 85.517 79.323 -46.295 1.00 71.81 422 GLN A C 1
ATOM 3441 O O . GLN A 1 422 ? 86.624 79.775 -46.556 1.00 71.81 422 GLN A O 1
ATOM 3446 N N . MET A 1 423 ? 84.951 78.412 -47.090 1.00 74.81 423 MET A N 1
ATOM 3447 C CA . MET A 1 423 ? 85.616 77.874 -48.286 1.00 74.81 423 MET A CA 1
ATOM 3448 C C . MET A 1 423 ? 85.831 78.934 -49.373 1.00 74.81 423 MET A C 1
ATOM 3450 O O . MET A 1 423 ? 86.844 78.901 -50.071 1.00 74.81 423 MET A O 1
ATOM 3454 N N . ASN A 1 424 ? 84.910 79.890 -49.521 1.00 75.62 424 ASN A N 1
ATOM 3455 C CA . ASN A 1 424 ? 85.113 81.040 -50.405 1.00 75.62 424 ASN A CA 1
ATOM 3456 C C . ASN A 1 424 ? 86.240 81.949 -49.895 1.00 75.62 424 ASN A C 1
ATOM 3458 O O . ASN A 1 424 ? 87.051 82.411 -50.699 1.00 75.62 424 ASN A O 1
ATOM 3462 N N . HIS A 1 425 ? 86.329 82.148 -48.577 1.00 70.88 425 HIS A N 1
ATOM 3463 C CA . HIS A 1 425 ? 87.441 82.863 -47.955 1.00 70.88 425 HIS A CA 1
ATOM 3464 C C . HIS A 1 425 ? 88.781 82.151 -48.221 1.00 70.88 425 HIS A C 1
ATOM 3466 O O . HIS A 1 425 ? 89.682 82.754 -48.804 1.00 70.88 425 HIS A O 1
ATOM 3472 N N . VAL A 1 426 ? 88.868 80.843 -47.955 1.00 76.81 426 VAL A N 1
ATOM 3473 C CA . VAL A 1 426 ? 90.075 80.023 -48.178 1.00 76.81 426 VAL A CA 1
ATOM 3474 C C . VAL A 1 426 ? 90.479 79.976 -49.654 1.00 76.81 426 VAL A C 1
ATOM 3476 O O . VAL A 1 426 ? 91.655 80.101 -49.968 1.00 76.81 426 VAL A O 1
ATOM 3479 N N . LYS A 1 427 ? 89.539 79.860 -50.602 1.00 74.81 427 LYS A N 1
ATOM 3480 C CA . LYS A 1 427 ? 89.869 79.913 -52.041 1.00 74.81 427 LYS A CA 1
ATOM 3481 C C . LYS A 1 427 ? 90.435 81.267 -52.468 1.00 74.81 427 LYS A C 1
ATOM 3483 O O . LYS A 1 427 ? 91.302 81.303 -53.343 1.00 74.81 427 LYS A O 1
ATOM 3488 N N . SER A 1 428 ? 89.961 82.362 -51.868 1.00 69.06 428 SER A N 1
ATOM 3489 C CA . SER A 1 428 ? 90.523 83.694 -52.115 1.00 69.06 428 SER A CA 1
ATOM 3490 C C . SER A 1 428 ? 91.957 83.807 -51.578 1.00 69.06 428 SER A C 1
ATOM 3492 O O . SER A 1 428 ? 92.830 84.303 -52.291 1.00 69.06 428 SER A O 1
ATOM 3494 N N . GLU A 1 429 ? 92.234 83.237 -50.399 1.00 71.31 429 GLU A N 1
ATOM 3495 C CA . GLU A 1 429 ? 93.586 83.159 -49.831 1.00 71.31 429 GLU A CA 1
ATOM 3496 C C . GLU A 1 429 ? 94.507 82.224 -50.630 1.00 71.31 429 GLU A C 1
ATOM 3498 O O . GLU A 1 429 ? 95.653 82.562 -50.919 1.00 71.31 429 GLU A O 1
ATOM 3503 N N . GLU A 1 430 ? 94.030 81.057 -51.066 1.00 73.62 430 GLU A N 1
ATOM 3504 C CA . GLU A 1 430 ? 94.850 80.115 -51.828 1.00 73.62 430 GLU A CA 1
ATOM 3505 C C . GLU A 1 430 ? 95.212 80.622 -53.234 1.00 73.62 430 GLU A C 1
ATOM 3507 O O . GLU A 1 430 ? 96.245 80.229 -53.786 1.00 73.62 430 GLU A O 1
ATOM 3512 N N . ALA A 1 431 ? 94.374 81.457 -53.854 1.00 73.88 431 ALA A N 1
ATOM 3513 C CA . ALA A 1 431 ? 94.716 82.116 -55.114 1.00 73.88 431 ALA A CA 1
ATOM 3514 C C . ALA A 1 431 ? 95.890 83.091 -54.920 1.00 73.88 431 ALA A C 1
ATOM 3516 O O . ALA A 1 431 ? 96.807 83.124 -55.746 1.00 73.88 431 ALA A O 1
ATOM 3517 N N . LEU A 1 432 ? 95.906 83.803 -53.788 1.00 73.12 432 LEU A N 1
ATOM 3518 C CA . LEU A 1 432 ? 97.013 84.664 -53.379 1.00 73.12 432 LEU A CA 1
ATOM 3519 C C . LEU A 1 432 ? 98.289 83.836 -53.129 1.00 73.12 432 LEU A C 1
ATOM 3521 O O . LEU A 1 432 ? 99.338 84.107 -53.714 1.00 73.12 432 LEU A O 1
ATOM 3525 N N . MET A 1 433 ? 98.172 82.741 -52.371 1.00 72.62 433 MET A N 1
ATOM 3526 C CA . MET A 1 433 ? 99.287 81.839 -52.045 1.00 72.62 433 MET A CA 1
ATOM 3527 C C . MET A 1 433 ? 99.843 81.082 -53.264 1.00 72.62 433 MET A C 1
ATOM 3529 O O . MET A 1 433 ? 101.030 80.760 -53.303 1.00 72.62 433 MET A O 1
ATOM 3533 N N . ARG A 1 434 ? 99.032 80.781 -54.291 1.00 75.75 434 ARG A N 1
ATOM 3534 C CA . ARG A 1 434 ? 99.523 80.176 -55.549 1.00 75.75 434 ARG A CA 1
ATOM 3535 C C . ARG A 1 434 ? 100.382 81.143 -56.359 1.00 75.75 434 ARG A C 1
ATOM 3537 O O . ARG A 1 434 ? 101.341 80.693 -56.988 1.00 75.75 434 ARG A O 1
ATOM 3544 N N . MET A 1 435 ? 100.071 82.440 -56.341 1.00 62.12 435 MET A N 1
ATOM 3545 C CA . MET A 1 435 ? 100.975 83.437 -56.920 1.00 62.12 435 MET A CA 1
ATOM 3546 C C . MET A 1 435 ? 102.287 83.507 -56.132 1.00 62.12 435 MET A C 1
ATOM 3548 O O . MET A 1 435 ? 103.355 83.520 -56.740 1.00 62.12 435 MET A O 1
ATOM 3552 N N . GLU A 1 436 ? 102.224 83.432 -54.800 1.00 71.25 436 GLU A N 1
ATOM 3553 C CA . GLU A 1 436 ? 103.419 83.424 -53.946 1.00 71.25 436 GLU A CA 1
ATOM 3554 C C . GLU A 1 436 ? 104.292 82.167 -54.144 1.00 71.25 436 GLU A C 1
ATOM 3556 O O . GLU A 1 436 ? 105.517 82.252 -54.216 1.00 71.25 436 GLU A O 1
ATOM 3561 N N . ARG A 1 437 ? 103.690 80.982 -54.308 1.00 68.81 437 ARG A N 1
ATOM 3562 C CA . ARG A 1 437 ? 104.430 79.720 -54.490 1.00 68.81 437 ARG A CA 1
ATOM 3563 C C . ARG A 1 437 ? 105.172 79.651 -55.826 1.00 68.81 437 ARG A C 1
ATOM 3565 O O . ARG A 1 437 ? 106.292 79.154 -55.859 1.00 68.81 437 ARG A O 1
ATOM 3572 N N . LYS A 1 438 ? 104.605 80.215 -56.900 1.00 71.88 438 LYS A N 1
ATOM 3573 C CA . LYS A 1 438 ? 105.326 80.360 -58.179 1.00 71.88 438 LYS A CA 1
ATOM 3574 C C . LYS A 1 438 ? 106.541 81.281 -58.054 1.00 71.88 438 LYS A C 1
ATOM 3576 O O . LYS A 1 438 ? 107.544 81.035 -58.717 1.00 71.88 438 LYS A O 1
ATOM 3581 N N . ALA A 1 439 ? 106.479 82.297 -57.192 1.00 63.94 439 ALA A N 1
ATOM 3582 C CA . ALA A 1 439 ? 107.637 83.136 -56.894 1.00 63.94 439 ALA A CA 1
ATOM 3583 C C . ALA A 1 439 ? 108.714 82.363 -56.102 1.00 63.94 439 ALA A C 1
ATOM 3585 O O . ALA A 1 439 ? 109.888 82.424 -56.461 1.00 63.94 439 ALA A O 1
ATOM 3586 N N . ARG A 1 440 ? 108.326 81.560 -55.098 1.00 66.62 440 ARG A N 1
ATOM 3587 C CA . ARG A 1 440 ? 109.267 80.750 -54.292 1.00 66.62 440 ARG A CA 1
ATOM 3588 C C . ARG A 1 440 ? 109.878 79.549 -55.025 1.00 66.62 440 ARG A C 1
ATOM 3590 O O . ARG A 1 440 ? 110.995 79.154 -54.714 1.00 66.62 440 ARG A O 1
ATOM 3597 N N . GLU A 1 441 ? 109.201 78.944 -56.000 1.00 64.75 441 GLU A N 1
ATOM 3598 C CA . GLU A 1 441 ? 109.775 77.831 -56.784 1.00 64.75 441 GLU A CA 1
ATOM 3599 C C . GLU A 1 441 ? 110.928 78.278 -57.697 1.00 64.75 441 GLU A C 1
ATOM 3601 O O . GLU A 1 441 ? 111.884 77.523 -57.887 1.00 64.75 441 GLU A O 1
ATOM 3606 N N . ALA A 1 442 ? 110.900 79.523 -58.185 1.00 55.97 442 ALA A N 1
ATOM 3607 C CA . ALA A 1 442 ? 112.058 80.128 -58.844 1.00 55.97 442 ALA A CA 1
ATOM 3608 C C . ALA A 1 442 ? 113.247 80.288 -57.872 1.00 55.97 442 ALA A C 1
ATOM 3610 O O . ALA A 1 442 ? 114.399 80.106 -58.263 1.00 55.97 442 ALA A O 1
ATOM 3611 N N . GLU A 1 443 ? 112.963 80.555 -56.595 1.00 60.12 443 GLU A N 1
ATOM 3612 C CA . GLU A 1 443 ? 113.950 80.699 -55.518 1.00 60.12 443 GLU A CA 1
ATOM 3613 C C . GLU A 1 443 ? 114.563 79.340 -55.103 1.00 60.12 443 GLU A C 1
ATOM 3615 O O . GLU A 1 443 ? 115.773 79.214 -54.913 1.00 60.12 443 GLU A O 1
ATOM 3620 N N . LEU A 1 444 ? 113.755 78.275 -55.052 1.00 60.50 444 LEU A N 1
ATOM 3621 C CA . LEU A 1 444 ? 114.176 76.924 -54.647 1.00 60.50 444 LEU A CA 1
ATOM 3622 C C . LEU A 1 444 ? 114.946 76.141 -55.726 1.00 60.50 444 LEU A C 1
ATOM 3624 O O . LEU A 1 444 ? 115.710 75.234 -55.386 1.00 60.50 444 LEU A O 1
ATOM 3628 N N . TYR A 1 445 ? 114.824 76.492 -57.012 1.00 59.31 445 TYR A N 1
ATOM 3629 C CA . TYR A 1 445 ? 115.734 75.977 -58.047 1.00 59.31 445 TYR A CA 1
ATOM 3630 C C . TYR A 1 445 ? 117.185 76.431 -57.796 1.00 59.31 445 TYR A C 1
ATOM 3632 O O . TYR A 1 445 ? 118.114 75.666 -58.051 1.00 59.31 445 TYR A O 1
ATOM 3640 N N . ALA A 1 446 ? 117.386 77.613 -57.200 1.00 50.19 446 ALA A N 1
ATOM 3641 C CA . ALA A 1 446 ? 118.711 78.079 -56.792 1.00 50.19 446 ALA A CA 1
ATOM 3642 C C . ALA A 1 446 ? 119.246 77.332 -55.553 1.00 50.19 446 ALA A C 1
ATOM 3644 O O . ALA A 1 446 ? 120.438 77.036 -55.478 1.00 50.19 446 ALA A O 1
ATOM 3645 N N . GLN A 1 447 ? 118.379 76.957 -54.605 1.00 53.16 447 GLN A N 1
ATOM 3646 C CA . GLN A 1 447 ? 118.785 76.207 -53.405 1.00 53.16 447 GLN A CA 1
ATOM 3647 C C . GLN A 1 447 ? 119.023 74.708 -53.646 1.00 53.16 447 GLN A C 1
ATOM 3649 O O . GLN A 1 447 ? 119.719 74.072 -52.864 1.00 53.16 447 GLN A O 1
ATOM 3654 N N . ARG A 1 448 ? 118.533 74.120 -54.746 1.00 52.31 448 ARG A N 1
ATOM 3655 C CA . ARG A 1 448 ? 118.708 72.686 -55.074 1.00 52.31 448 ARG A CA 1
ATOM 3656 C C . ARG A 1 448 ? 120.171 72.242 -55.278 1.00 52.31 448 ARG A C 1
ATOM 3658 O O . ARG A 1 448 ? 120.436 71.047 -55.354 1.00 52.31 448 ARG A O 1
ATOM 3665 N N . ILE A 1 449 ? 121.126 73.169 -55.322 1.00 43.28 449 ILE A N 1
ATOM 3666 C CA . ILE A 1 449 ? 122.565 72.862 -55.324 1.00 43.28 449 ILE A CA 1
ATOM 3667 C C . ILE A 1 449 ? 123.114 72.652 -53.905 1.00 43.28 449 ILE A C 1
ATOM 3669 O O . ILE A 1 449 ? 124.120 71.966 -53.735 1.00 43.28 449 ILE A O 1
ATOM 3673 N N . SER A 1 450 ? 122.470 73.191 -52.868 1.00 46.72 450 SER A N 1
ATOM 3674 C CA . SER A 1 450 ? 123.068 73.319 -51.536 1.00 46.72 450 SER A CA 1
ATOM 3675 C C . SER A 1 450 ? 122.961 72.070 -50.671 1.00 46.72 450 SER A C 1
ATOM 3677 O O . SER A 1 450 ? 122.709 72.175 -49.477 1.00 46.72 450 SER A O 1
ATOM 3679 N N . MET A 1 451 ? 123.265 70.917 -51.260 1.00 33.81 451 MET A N 1
ATOM 3680 C CA . MET A 1 451 ? 123.687 69.733 -50.530 1.00 33.81 451 MET A CA 1
ATOM 3681 C C . MET A 1 451 ? 122.579 69.088 -49.684 1.00 33.81 451 MET A C 1
ATOM 3683 O O . MET A 1 451 ? 122.022 69.629 -48.742 1.00 33.81 451 MET A O 1
ATOM 3687 N N . SER A 1 452 ? 122.202 67.864 -50.026 1.00 33.88 452 SER A N 1
ATOM 3688 C CA . SER A 1 452 ? 123.011 66.715 -49.604 1.00 33.88 452 SER A CA 1
ATOM 3689 C C . SER A 1 452 ? 123.188 66.700 -48.088 1.00 33.88 452 SER A C 1
ATOM 3691 O O . SER A 1 452 ? 124.229 67.106 -47.588 1.00 33.88 452 SER A O 1
ATOM 3693 N N . LEU A 1 453 ? 122.180 66.168 -47.409 1.00 33.00 453 LEU A N 1
ATOM 3694 C CA . LEU A 1 453 ? 122.283 65.278 -46.249 1.00 33.00 453 LEU A CA 1
ATOM 3695 C C . LEU A 1 453 ? 120.964 64.473 -46.298 1.00 33.00 453 LEU A C 1
ATOM 3697 O O . LEU A 1 453 ? 119.967 64.875 -45.710 1.00 33.00 453 LEU A O 1
ATOM 3701 N N . ALA A 1 454 ? 120.775 63.549 -47.251 1.00 34.69 454 ALA A N 1
ATOM 3702 C CA . ALA A 1 454 ? 121.310 62.178 -47.232 1.00 34.69 454 ALA A CA 1
ATOM 3703 C C . ALA A 1 454 ? 121.225 61.594 -45.812 1.00 34.69 454 ALA A C 1
ATOM 3705 O O . ALA A 1 454 ? 121.846 62.116 -44.898 1.00 34.69 454 ALA A O 1
ATOM 3706 N N . ASP A 1 455 ? 120.518 60.524 -45.497 1.00 31.66 455 ASP A N 1
ATOM 3707 C CA . ASP A 1 455 ? 119.749 59.530 -46.236 1.00 31.66 455 ASP A CA 1
ATOM 3708 C C . ASP A 1 455 ? 119.191 58.640 -45.115 1.00 31.66 455 ASP A C 1
ATOM 3710 O O . ASP A 1 455 ? 119.992 58.195 -44.305 1.00 31.66 455 ASP A O 1
ATOM 3714 N N . VAL A 1 456 ? 117.889 58.343 -45.048 1.00 32.16 456 VAL A N 1
ATOM 3715 C CA . VAL A 1 456 ? 117.393 57.003 -44.660 1.00 32.16 456 VAL A CA 1
ATOM 3716 C C . VAL A 1 456 ? 116.019 56.848 -45.300 1.00 32.16 456 VAL A C 1
ATOM 3718 O O . VAL A 1 456 ? 114.986 57.267 -44.780 1.00 32.16 456 VAL A O 1
ATOM 3721 N N . ASN A 1 457 ? 116.037 56.269 -46.493 1.00 31.66 457 ASN A N 1
ATOM 3722 C CA . ASN A 1 457 ? 114.874 55.816 -47.225 1.00 31.66 457 ASN A CA 1
ATOM 3723 C C . ASN A 1 457 ? 114.718 54.312 -46.985 1.00 31.66 457 ASN A C 1
ATOM 3725 O O . ASN A 1 457 ? 115.693 53.567 -47.042 1.00 31.66 457 ASN A O 1
ATOM 3729 N N . SER A 1 458 ? 113.464 53.901 -46.831 1.00 31.22 458 SER A N 1
ATOM 3730 C CA . SER A 1 458 ? 112.851 52.759 -47.515 1.00 31.22 458 SER A CA 1
ATOM 3731 C C . SER A 1 458 ? 112.149 51.802 -46.535 1.00 31.22 458 SER A C 1
ATOM 3733 O O . SER A 1 458 ? 112.819 51.029 -45.867 1.00 31.22 458 SER A O 1
ATOM 3735 N N . LYS A 1 459 ? 110.830 51.909 -46.281 1.00 30.64 459 LYS A N 1
ATOM 3736 C CA . LYS A 1 459 ? 109.678 51.667 -47.194 1.00 30.64 459 LYS A CA 1
ATOM 3737 C C . LYS A 1 459 ? 109.399 50.144 -47.393 1.00 30.64 459 LYS A C 1
ATOM 3739 O O . LYS A 1 459 ? 110.329 49.363 -47.255 1.00 30.64 459 LYS A O 1
ATOM 3744 N N . PRO A 1 460 ? 108.249 49.710 -47.954 1.00 45.03 460 PRO A N 1
ATOM 3745 C CA . PRO A 1 460 ? 106.848 50.106 -47.693 1.00 45.03 460 PRO A CA 1
ATOM 3746 C C . PRO A 1 460 ? 105.784 49.032 -48.120 1.00 45.03 460 PRO A C 1
ATOM 3748 O O . PRO A 1 460 ? 106.108 47.945 -48.575 1.00 45.03 460 PRO A O 1
ATOM 3751 N N . HIS A 1 461 ? 104.524 49.491 -48.138 1.00 27.70 461 HIS A N 1
ATOM 3752 C CA . HIS A 1 461 ? 103.433 49.231 -49.104 1.00 27.70 461 HIS A CA 1
ATOM 3753 C C . HIS A 1 461 ? 102.664 47.901 -49.040 1.00 27.70 461 HIS A C 1
ATOM 3755 O O . HIS A 1 461 ? 103.222 46.822 -49.160 1.00 27.70 461 HIS A O 1
ATOM 3761 N N . TYR A 1 462 ? 101.366 47.953 -48.706 1.00 26.69 462 TYR A N 1
ATOM 3762 C CA . TYR A 1 462 ? 100.200 48.391 -49.520 1.00 26.69 462 TYR A CA 1
ATOM 3763 C C . TYR A 1 462 ? 99.883 47.377 -50.631 1.00 26.69 462 TYR A C 1
ATOM 3765 O O . TYR A 1 462 ? 100.680 47.190 -51.538 1.00 26.69 462 TYR A O 1
ATOM 3773 N N . ALA A 1 463 ? 98.808 46.599 -50.506 1.00 31.00 463 ALA A N 1
ATOM 3774 C CA . ALA A 1 463 ? 97.392 46.968 -50.680 1.00 31.00 463 ALA A CA 1
ATOM 3775 C C . ALA A 1 463 ? 96.920 46.718 -52.113 1.00 31.00 463 ALA A C 1
ATOM 3777 O O . ALA A 1 463 ? 97.582 47.110 -53.068 1.00 31.00 463 ALA A O 1
ATOM 3778 N N . SER A 1 464 ? 95.761 46.075 -52.232 1.00 30.47 464 SER A N 1
ATOM 3779 C CA . SER A 1 464 ? 94.903 45.948 -53.422 1.00 30.47 464 SER A CA 1
ATOM 3780 C C . SER A 1 464 ? 93.959 44.761 -53.173 1.00 30.47 464 SER A C 1
ATOM 3782 O O . SER A 1 464 ? 94.357 43.809 -52.519 1.00 30.47 464 SER A O 1
ATOM 3784 N N . HIS A 1 465 ? 92.710 44.700 -53.622 1.00 29.77 465 HIS A N 1
ATOM 3785 C CA . HIS A 1 465 ? 91.848 45.626 -54.349 1.00 29.77 465 HIS A CA 1
ATOM 3786 C C . HIS A 1 465 ? 90.407 45.067 -54.227 1.00 29.77 465 HIS A C 1
ATOM 3788 O O . HIS A 1 465 ? 90.220 43.863 -54.327 1.00 29.77 465 HIS A O 1
ATOM 3794 N N . ALA A 1 466 ? 89.425 45.968 -54.128 1.00 30.17 466 ALA A N 1
ATOM 3795 C CA . ALA A 1 466 ? 88.175 45.981 -54.902 1.00 30.17 466 ALA A CA 1
ATOM 3796 C C . ALA A 1 466 ? 87.014 44.967 -54.698 1.00 30.17 466 ALA A C 1
ATOM 3798 O O . ALA A 1 466 ? 87.186 43.767 -54.542 1.00 30.17 466 ALA A O 1
ATOM 3799 N N . LEU A 1 467 ? 85.826 45.558 -54.933 1.00 31.14 467 LEU A N 1
ATOM 3800 C CA . LEU A 1 467 ? 84.529 45.029 -55.399 1.00 31.14 467 LEU A CA 1
ATOM 3801 C C . LEU A 1 467 ? 83.420 44.774 -54.355 1.00 31.14 467 LEU A C 1
ATOM 3803 O O . LEU A 1 467 ? 83.189 43.668 -53.888 1.00 31.14 467 LEU A O 1
ATOM 3807 N N . ILE A 1 468 ? 82.750 45.901 -54.057 1.00 31.06 468 ILE A N 1
ATOM 3808 C CA . ILE A 1 468 ? 81.314 46.182 -53.825 1.00 31.06 468 ILE A CA 1
ATOM 3809 C C . ILE A 1 468 ? 80.453 44.969 -53.440 1.00 31.06 468 ILE A C 1
ATOM 3811 O O . ILE A 1 468 ? 80.156 44.104 -54.257 1.00 31.06 468 ILE A O 1
ATOM 3815 N N . THR A 1 469 ? 80.032 44.965 -52.177 1.00 31.45 469 THR A N 1
ATOM 3816 C CA . THR A 1 469 ? 79.573 43.788 -51.440 1.00 31.45 469 THR A CA 1
ATOM 3817 C C . THR A 1 469 ? 78.055 43.705 -51.270 1.00 31.45 469 THR A C 1
ATOM 3819 O O . THR A 1 469 ? 77.471 44.496 -50.537 1.00 31.45 469 THR A O 1
ATOM 3822 N N . GLU A 1 470 ? 77.485 42.687 -51.911 1.00 29.14 470 GLU A N 1
ATOM 3823 C CA . GLU A 1 470 ? 76.357 41.791 -51.568 1.00 29.14 470 GLU A CA 1
ATOM 3824 C C . GLU A 1 470 ? 76.439 40.625 -52.597 1.00 29.14 470 GLU A C 1
ATOM 3826 O O . GLU A 1 470 ? 76.947 40.879 -53.695 1.00 29.14 470 GLU A O 1
ATOM 3831 N N . PRO A 1 471 ? 75.915 39.388 -52.394 1.00 46.78 471 PRO A N 1
ATOM 3832 C CA . PRO A 1 471 ? 75.535 38.649 -51.172 1.00 46.78 471 PRO A CA 1
ATOM 3833 C C . PRO A 1 471 ? 76.033 37.167 -51.134 1.00 46.78 471 PRO A C 1
ATOM 3835 O O . PRO A 1 471 ? 76.359 36.599 -52.171 1.00 46.78 471 PRO A O 1
ATOM 3838 N N . THR A 1 472 ? 76.045 36.495 -49.962 1.00 28.59 472 THR A N 1
ATOM 3839 C CA . THR A 1 472 ? 75.198 35.314 -49.581 1.00 28.59 472 THR A CA 1
ATOM 3840 C C . THR A 1 472 ? 75.646 34.588 -48.283 1.00 28.59 472 THR A C 1
ATOM 3842 O O . THR A 1 472 ? 76.788 34.175 -48.138 1.00 28.59 472 THR A O 1
ATOM 3845 N N . ILE A 1 473 ? 74.649 34.362 -47.410 1.00 26.27 473 ILE A N 1
ATOM 3846 C CA . ILE A 1 473 ? 74.378 33.222 -46.496 1.00 26.27 473 ILE A CA 1
ATOM 3847 C C . ILE A 1 473 ? 75.267 32.993 -45.241 1.00 26.27 473 ILE A C 1
ATOM 3849 O O . ILE A 1 473 ? 76.253 32.265 -45.252 1.00 26.27 473 ILE A O 1
ATOM 3853 N N . TRP A 1 474 ? 74.740 33.562 -44.140 1.00 30.97 474 TRP A N 1
ATOM 3854 C CA . TRP A 1 474 ? 74.627 33.124 -42.727 1.00 30.97 474 TRP A CA 1
ATOM 3855 C C . TRP A 1 474 ? 75.863 32.716 -41.889 1.00 30.97 474 TRP A C 1
ATOM 3857 O O . TRP A 1 474 ? 76.338 31.585 -41.966 1.00 30.97 474 TRP A O 1
ATOM 3867 N N . PRO A 1 475 ? 76.237 33.583 -40.922 1.00 40.72 475 PRO A N 1
ATOM 3868 C CA . PRO A 1 475 ? 76.647 33.185 -39.555 1.00 40.72 475 PRO A CA 1
ATOM 3869 C C . PRO A 1 475 ? 75.970 34.046 -38.446 1.00 40.72 475 PRO A C 1
ATOM 3871 O O . PRO A 1 475 ? 75.611 35.194 -38.688 1.00 40.72 475 PRO A O 1
ATOM 3874 N N . LEU A 1 476 ? 75.584 33.505 -37.274 1.00 25.70 476 LEU A N 1
ATOM 3875 C CA . LEU A 1 476 ? 76.369 33.272 -36.029 1.00 25.70 476 LEU A CA 1
ATOM 3876 C C . LEU A 1 476 ? 77.053 34.562 -35.516 1.00 25.70 476 LEU A C 1
ATOM 3878 O O . LEU A 1 476 ? 77.982 35.048 -36.143 1.00 25.70 476 LEU A O 1
ATOM 3882 N N . SER A 1 477 ? 76.698 35.176 -34.379 1.00 26.27 477 SER A N 1
ATOM 3883 C CA . SER A 1 477 ? 76.553 34.625 -33.017 1.00 26.27 477 SER A CA 1
ATOM 3884 C C . SER A 1 477 ? 75.779 35.591 -32.088 1.00 26.27 477 SER A C 1
ATOM 3886 O O . SER A 1 477 ? 75.733 36.785 -32.367 1.00 26.27 477 SER A O 1
ATOM 3888 N N . ASN A 1 478 ? 75.316 35.067 -30.938 1.00 26.02 478 ASN A N 1
ATOM 3889 C CA . ASN A 1 478 ? 74.625 35.710 -29.795 1.00 26.02 478 ASN A CA 1
ATOM 3890 C C . ASN A 1 478 ? 73.149 36.089 -30.030 1.00 26.02 478 ASN A C 1
ATOM 3892 O O . ASN A 1 478 ? 72.818 36.743 -31.003 1.00 26.02 478 ASN A O 1
ATOM 3896 N N . LEU A 1 479 ? 72.184 35.765 -29.168 1.00 30.33 479 LEU A N 1
ATOM 3897 C CA . LEU A 1 479 ? 72.176 35.152 -27.836 1.00 30.33 479 LEU A CA 1
ATOM 3898 C C . LEU A 1 479 ? 70.758 34.560 -27.687 1.00 30.33 479 LEU A C 1
ATOM 3900 O O . LEU A 1 479 ? 69.791 35.314 -27.772 1.00 30.33 479 LEU A O 1
ATOM 3904 N N . ALA A 1 480 ? 70.592 33.246 -27.519 1.00 30.81 480 ALA A N 1
ATOM 3905 C CA . ALA A 1 480 ? 69.261 32.663 -27.332 1.00 30.81 480 ALA A CA 1
ATOM 3906 C C . ALA A 1 480 ? 69.301 31.457 -26.392 1.00 30.81 480 ALA A C 1
ATOM 3908 O O . ALA A 1 480 ? 70.061 30.510 -26.583 1.00 30.81 480 ALA A O 1
ATOM 3909 N N . LEU A 1 481 ? 68.462 31.550 -25.364 1.00 31.12 481 LEU A N 1
ATOM 3910 C CA . LEU A 1 481 ? 68.231 30.571 -24.312 1.00 31.12 481 LEU A CA 1
ATOM 3911 C C . LEU A 1 481 ? 67.399 29.406 -24.864 1.00 31.12 481 LEU A C 1
ATOM 3913 O O . LEU A 1 481 ? 66.264 29.601 -25.293 1.00 31.12 481 LEU A O 1
ATOM 3917 N N . GLN A 1 482 ? 67.963 28.199 -24.833 1.00 25.98 482 GLN A N 1
ATOM 3918 C CA . GLN A 1 482 ? 67.254 26.947 -25.092 1.00 25.98 482 GLN A CA 1
ATOM 3919 C C . GLN A 1 482 ? 66.911 26.235 -23.784 1.00 25.98 482 GLN A C 1
ATOM 3921 O O . GLN A 1 482 ? 67.696 26.218 -22.836 1.00 25.98 482 GLN A O 1
ATOM 3926 N N . GLY A 1 483 ? 65.740 25.602 -23.781 1.00 28.38 483 GLY A N 1
ATOM 3927 C CA . GLY A 1 483 ? 65.374 24.576 -22.818 1.00 28.38 483 GLY A CA 1
ATOM 3928 C C . GLY A 1 483 ? 65.858 23.187 -23.239 1.00 28.38 483 GLY A C 1
ATOM 3929 O O . GLY A 1 483 ? 65.927 22.876 -24.423 1.00 28.38 483 GLY A O 1
ATOM 3930 N N . THR A 1 484 ? 66.142 22.350 -22.243 1.00 27.66 484 THR A N 1
ATOM 3931 C CA . THR A 1 484 ? 65.550 21.022 -21.962 1.00 27.66 484 THR A CA 1
ATOM 3932 C C . THR A 1 484 ? 66.564 20.062 -21.320 1.00 27.66 484 THR A C 1
ATOM 3934 O O . THR A 1 484 ? 67.664 19.870 -21.813 1.00 27.66 484 THR A O 1
ATOM 3937 N N . LEU A 1 485 ? 66.099 19.450 -20.222 1.00 25.27 485 LEU A N 1
ATOM 3938 C CA . LEU A 1 485 ? 66.417 18.128 -19.654 1.00 25.27 485 LEU A CA 1
ATOM 3939 C C . LEU A 1 485 ? 67.826 17.793 -19.093 1.00 25.27 485 LEU A C 1
ATOM 3941 O O . LEU A 1 485 ? 68.802 17.622 -19.808 1.00 25.27 485 LEU A O 1
ATOM 3945 N N . SER A 1 486 ? 67.798 17.517 -17.774 1.00 27.62 486 SER A N 1
ATOM 3946 C CA . SER A 1 486 ? 68.604 16.583 -16.949 1.00 27.62 486 SER A CA 1
ATOM 3947 C C . SER A 1 486 ? 70.132 16.745 -16.840 1.00 27.62 486 SER A C 1
ATOM 3949 O O . SER A 1 486 ? 70.840 16.513 -17.808 1.00 27.62 486 SER A O 1
ATOM 3951 N N . HIS A 1 487 ? 70.661 16.986 -15.625 1.00 24.36 487 HIS A N 1
ATOM 3952 C CA . HIS A 1 487 ? 71.279 15.983 -14.716 1.00 24.36 487 HIS A CA 1
ATOM 3953 C C . HIS A 1 487 ? 72.079 16.664 -13.568 1.00 24.36 487 HIS A C 1
ATOM 3955 O O . HIS A 1 487 ? 72.646 17.738 -13.730 1.00 24.36 487 HIS A O 1
ATOM 3961 N N . HIS A 1 488 ? 72.105 16.009 -12.401 1.00 24.91 488 HIS A N 1
ATOM 3962 C CA . HIS A 1 488 ? 72.978 16.187 -11.223 1.00 24.91 488 HIS A CA 1
ATOM 3963 C C . HIS A 1 488 ? 74.366 16.869 -11.384 1.00 24.91 488 HIS A C 1
ATOM 3965 O O . HIS A 1 488 ? 75.192 16.434 -12.174 1.00 24.91 488 HIS A O 1
ATOM 3971 N N . GLN A 1 489 ? 74.625 17.788 -10.441 1.00 24.48 489 GLN A N 1
ATOM 3972 C CA . GLN A 1 489 ? 75.648 17.762 -9.366 1.00 24.48 489 GLN A CA 1
ATOM 3973 C C . GLN A 1 489 ? 77.163 17.833 -9.646 1.00 24.48 489 GLN A C 1
ATOM 3975 O O . GLN A 1 489 ? 77.712 17.037 -10.395 1.00 24.48 489 GLN A O 1
ATOM 3980 N N . LEU A 1 490 ? 77.803 18.721 -8.857 1.00 27.44 490 LEU A N 1
ATOM 3981 C CA . LEU A 1 490 ? 79.125 18.723 -8.172 1.00 27.44 490 LEU A CA 1
ATOM 3982 C C . LEU A 1 490 ? 79.618 20.198 -8.153 1.00 27.44 490 LEU A C 1
ATOM 3984 O O . LEU A 1 490 ? 79.452 20.882 -9.151 1.00 27.44 490 LEU A O 1
ATOM 3988 N N . MET A 1 491 ? 80.254 20.817 -7.152 1.00 27.14 491 MET A N 1
ATOM 3989 C CA . MET A 1 491 ? 80.614 20.559 -5.750 1.00 27.14 491 MET A CA 1
ATOM 3990 C C . MET A 1 491 ? 81.462 21.774 -5.277 1.00 27.14 491 MET A C 1
ATOM 3992 O O . MET A 1 491 ? 82.149 22.385 -6.091 1.00 27.14 491 MET A O 1
ATOM 3996 N N . ILE A 1 492 ? 81.495 22.000 -3.954 1.00 26.20 492 ILE A N 1
ATOM 3997 C CA . ILE A 1 492 ? 82.586 22.596 -3.136 1.00 26.20 492 ILE A CA 1
ATOM 3998 C C . ILE A 1 492 ? 82.710 24.133 -3.008 1.00 26.20 492 ILE A C 1
ATOM 4000 O O . ILE A 1 492 ? 83.194 24.821 -3.902 1.00 26.20 492 ILE A O 1
ATOM 4004 N N . SER A 1 493 ? 82.395 24.637 -1.797 1.00 24.72 493 SER A N 1
ATOM 4005 C CA . SER A 1 493 ? 83.278 25.307 -0.786 1.00 24.72 493 SER A CA 1
ATOM 4006 C C . SER A 1 493 ? 82.395 26.189 0.125 1.00 24.72 493 SER A C 1
ATOM 4008 O O . SER A 1 493 ? 81.755 27.092 -0.392 1.00 24.72 493 SER A O 1
ATOM 4010 N N . GLY A 1 494 ? 82.143 25.881 1.409 1.00 26.08 494 GLY A N 1
ATOM 4011 C CA . GLY A 1 494 ? 82.963 26.239 2.593 1.00 26.08 494 GLY A CA 1
ATOM 4012 C C . GLY A 1 494 ? 82.692 27.688 3.069 1.00 26.08 494 GLY A C 1
ATOM 4013 O O . GLY A 1 494 ? 82.790 28.589 2.253 1.00 26.08 494 GLY A O 1
ATOM 4014 N N . GLY A 1 495 ? 82.358 28.051 4.316 1.00 28.56 495 GLY A N 1
ATOM 4015 C CA . GLY A 1 495 ? 82.100 27.371 5.591 1.00 28.56 495 GLY A CA 1
ATOM 4016 C C . GLY A 1 495 ? 81.743 28.407 6.697 1.00 28.56 495 GLY A C 1
ATOM 4017 O O . GLY A 1 495 ? 82.030 29.588 6.519 1.00 28.56 495 GLY A O 1
ATOM 4018 N N . SER A 1 496 ? 81.175 27.908 7.815 1.00 34.06 496 SER A N 1
ATOM 4019 C CA . SER A 1 496 ? 81.061 28.471 9.200 1.00 34.06 496 SER A CA 1
ATOM 4020 C C . SER A 1 496 ? 80.147 29.705 9.439 1.00 34.06 496 SER A C 1
ATOM 4022 O O . SER A 1 496 ? 80.242 30.666 8.693 1.00 34.06 496 SER A O 1
ATOM 4024 N N . GLN A 1 497 ? 79.273 29.831 10.461 1.00 33.53 497 GLN A N 1
ATOM 4025 C CA . GLN A 1 497 ? 79.105 29.193 11.790 1.00 33.53 497 GLN A CA 1
ATOM 4026 C C . GLN A 1 497 ? 77.637 29.386 12.306 1.00 33.53 497 GLN A C 1
ATOM 4028 O O . GLN A 1 497 ? 77.071 30.454 12.104 1.00 33.53 497 GLN A O 1
ATOM 4033 N N . GLU A 1 498 ? 76.978 28.328 12.816 1.00 31.98 498 GLU A N 1
ATOM 4034 C CA . GLU A 1 498 ? 76.452 28.097 14.200 1.00 31.98 498 GLU A CA 1
ATOM 4035 C C . GLU A 1 498 ? 74.990 28.503 14.541 1.00 31.98 498 GLU A C 1
ATOM 4037 O O . GLU A 1 498 ? 74.594 29.647 14.345 1.00 31.98 498 GLU A O 1
ATOM 4042 N N . GLY A 1 499 ? 74.216 27.560 15.130 1.00 27.66 499 GLY A N 1
ATOM 4043 C CA . GLY A 1 499 ? 72.951 27.858 15.836 1.00 27.66 499 GLY A CA 1
ATOM 4044 C C . GLY A 1 499 ? 71.778 26.849 15.807 1.00 27.66 499 GLY A C 1
ATOM 4045 O O . GLY A 1 499 ? 70.681 27.238 15.442 1.00 27.66 499 GLY A O 1
ATOM 4046 N N . ASP A 1 500 ? 72.005 25.609 16.255 1.00 28.03 500 ASP A N 1
ATOM 4047 C CA . ASP A 1 500 ? 71.098 24.696 16.997 1.00 28.03 500 ASP A CA 1
ATOM 4048 C C . ASP A 1 500 ? 69.768 24.069 16.472 1.00 28.03 500 ASP A C 1
ATOM 4050 O O . ASP A 1 500 ? 68.832 24.716 16.012 1.00 28.03 500 ASP A O 1
ATOM 4054 N N . ARG A 1 501 ? 69.683 22.766 16.817 1.00 26.05 501 ARG A N 1
ATOM 4055 C CA . ARG A 1 501 ? 68.554 21.816 16.997 1.00 26.05 501 ARG A CA 1
ATOM 4056 C C . ARG A 1 501 ? 67.842 21.159 15.799 1.00 26.05 501 ARG A C 1
ATOM 4058 O O . ARG A 1 501 ? 67.107 21.765 15.030 1.00 26.05 501 ARG A O 1
ATOM 4065 N N . ALA A 1 502 ? 67.988 19.828 15.768 1.00 28.66 502 ALA A N 1
ATOM 4066 C CA . ALA A 1 502 ? 67.529 18.879 14.759 1.00 28.66 502 ALA A CA 1
ATOM 4067 C C . ALA A 1 502 ? 66.589 17.803 15.335 1.00 28.66 502 ALA A C 1
ATOM 4069 O O . ALA A 1 502 ? 66.742 17.394 16.485 1.00 28.66 502 ALA A O 1
ATOM 4070 N N . SER A 1 503 ? 65.723 17.261 14.473 1.00 24.39 503 SER A N 1
ATOM 4071 C CA . SER A 1 503 ? 65.449 15.817 14.386 1.00 24.39 503 SER A CA 1
ATOM 4072 C C . SER A 1 503 ? 64.789 15.489 13.036 1.00 24.39 503 SER A C 1
ATOM 4074 O O . SER A 1 503 ? 63.763 16.069 12.694 1.00 24.39 503 SER A O 1
ATOM 4076 N N . LEU A 1 504 ? 65.401 14.572 12.285 1.00 26.11 504 LEU A N 1
ATOM 4077 C CA . LEU A 1 504 ? 64.906 13.880 11.087 1.00 26.11 504 LEU A CA 1
ATOM 4078 C C . LEU A 1 504 ? 65.464 12.446 11.197 1.00 26.11 504 LEU A C 1
ATOM 4080 O O . LEU A 1 504 ? 66.617 12.284 11.584 1.00 26.11 504 LEU A O 1
ATOM 4084 N N . ALA A 1 505 ? 64.613 11.421 11.063 1.00 29.81 505 ALA A N 1
ATOM 4085 C CA . ALA A 1 505 ? 64.497 10.587 9.850 1.00 29.81 505 ALA A CA 1
ATOM 4086 C C . ALA A 1 505 ? 65.419 9.341 9.939 1.00 29.81 505 ALA A C 1
ATOM 4088 O O . ALA A 1 505 ? 66.311 9.314 10.771 1.00 29.81 505 ALA A O 1
ATOM 4089 N N . GLU A 1 506 ? 65.281 8.236 9.206 1.00 27.23 506 GLU A N 1
ATOM 4090 C CA . GLU A 1 506 ? 64.566 7.917 7.970 1.00 27.23 506 GLU A CA 1
ATOM 4091 C C . GLU A 1 506 ? 64.630 6.377 7.738 1.00 27.23 506 GLU A C 1
ATOM 4093 O O . GLU A 1 506 ? 65.511 5.714 8.278 1.00 27.23 506 GLU A O 1
ATOM 4098 N N . ARG A 1 507 ? 63.698 5.849 6.920 1.00 28.00 507 ARG A N 1
ATOM 4099 C CA . ARG A 1 507 ? 63.860 4.905 5.771 1.00 28.00 507 ARG A CA 1
ATOM 4100 C C . ARG A 1 507 ? 64.849 3.712 5.841 1.00 28.00 507 ARG A C 1
ATOM 4102 O O . ARG A 1 507 ? 66.032 3.890 6.059 1.00 28.00 507 ARG A O 1
ATOM 4109 N N . GLN A 1 508 ? 64.392 2.457 5.675 1.00 24.31 508 GLN A N 1
ATOM 4110 C CA . GLN A 1 508 ? 63.982 1.695 4.451 1.00 24.31 508 GLN A CA 1
ATOM 4111 C C . GLN A 1 508 ? 65.119 0.828 3.849 1.00 24.31 508 GLN A C 1
ATOM 4113 O O . GLN A 1 508 ? 66.135 1.387 3.465 1.00 24.31 508 GLN A O 1
ATOM 4118 N N . GLN A 1 509 ? 64.888 -0.493 3.678 1.00 27.22 509 GLN A N 1
ATOM 4119 C CA . GLN A 1 509 ? 64.953 -1.288 2.415 1.00 27.22 509 GLN A CA 1
ATOM 4120 C C . GLN A 1 509 ? 65.387 -2.778 2.554 1.00 27.22 509 GLN A C 1
ATOM 4122 O O . GLN A 1 509 ? 66.408 -3.083 3.151 1.00 27.22 509 GLN A O 1
ATOM 4127 N N . MET A 1 510 ? 64.606 -3.647 1.877 1.00 24.31 510 MET A N 1
ATOM 4128 C CA . MET A 1 510 ? 64.969 -4.789 0.991 1.00 24.31 510 MET A CA 1
ATOM 4129 C C . MET A 1 510 ? 65.842 -5.969 1.492 1.00 24.31 510 MET A C 1
ATOM 4131 O O . MET A 1 510 ? 67.039 -5.800 1.664 1.00 24.31 510 MET A O 1
ATOM 4135 N N . HIS A 1 511 ? 65.300 -7.206 1.540 1.00 26.78 511 HIS A N 1
ATOM 4136 C CA . HIS A 1 511 ? 65.441 -8.306 0.540 1.00 26.78 511 HIS A CA 1
ATOM 4137 C C . HIS A 1 511 ? 65.005 -9.702 1.079 1.00 26.78 511 HIS A C 1
ATOM 4139 O O . HIS A 1 511 ? 64.772 -9.881 2.267 1.00 26.78 511 HIS A O 1
ATOM 4145 N N . GLN A 1 512 ? 64.830 -10.642 0.139 1.00 24.05 512 GLN A N 1
ATOM 4146 C CA . GLN A 1 512 ? 64.180 -11.972 0.144 1.00 24.05 512 GLN A CA 1
ATOM 4147 C C . GLN A 1 512 ? 64.679 -13.057 1.134 1.00 24.05 512 GLN A C 1
ATOM 4149 O O . GLN A 1 512 ? 65.866 -13.124 1.429 1.00 24.05 512 GLN A O 1
ATOM 4154 N N . GLY A 1 513 ? 63.795 -14.035 1.425 1.00 22.56 513 GLY A N 1
ATOM 4155 C CA . GLY A 1 513 ? 64.145 -15.475 1.427 1.00 22.56 513 GLY A CA 1
ATOM 4156 C C . GLY A 1 513 ? 63.997 -16.280 2.735 1.00 22.56 513 GLY A C 1
ATOM 4157 O O . GLY A 1 513 ? 64.835 -16.163 3.611 1.00 22.56 513 GLY A O 1
ATOM 4158 N N . GLN A 1 514 ? 62.961 -17.136 2.786 1.00 23.95 514 GLN A N 1
ATOM 4159 C CA . GLN A 1 514 ? 62.800 -18.449 3.471 1.00 23.95 514 GLN A CA 1
ATOM 4160 C C . GLN A 1 514 ? 63.370 -18.723 4.898 1.00 23.95 514 GLN A C 1
ATOM 4162 O O . GLN A 1 514 ? 64.572 -18.703 5.111 1.00 23.95 514 GLN A O 1
ATOM 4167 N N . LEU A 1 515 ? 62.434 -19.090 5.806 1.00 23.34 515 LEU A N 1
ATOM 4168 C CA . LEU A 1 515 ? 62.381 -20.123 6.890 1.00 23.34 515 LEU A CA 1
ATOM 4169 C C . LEU A 1 515 ? 63.676 -20.809 7.418 1.00 23.34 515 LEU A C 1
ATOM 4171 O O . LEU A 1 515 ? 64.612 -20.995 6.652 1.00 23.34 515 LEU A O 1
ATOM 4175 N N . PRO A 1 516 ? 63.659 -21.487 8.599 1.00 52.19 516 PRO A N 1
ATOM 4176 C CA . PRO A 1 516 ? 62.860 -21.349 9.837 1.00 52.19 516 PRO A CA 1
ATOM 4177 C C . PRO A 1 516 ? 63.732 -21.447 11.130 1.00 52.19 516 PRO A C 1
ATOM 4179 O O . PRO A 1 516 ? 64.928 -21.706 11.062 1.00 52.19 516 PRO A O 1
ATOM 4182 N N . GLY A 1 517 ? 63.126 -21.359 12.327 1.00 24.11 517 GLY A N 1
ATOM 4183 C CA . GLY A 1 517 ? 63.665 -22.056 13.515 1.00 24.11 517 GLY A CA 1
ATOM 4184 C C . GLY A 1 517 ? 64.029 -21.219 14.752 1.00 24.11 517 GLY A C 1
ATOM 4185 O O . GLY A 1 517 ? 65.055 -20.557 14.819 1.00 24.11 517 GLY A O 1
ATOM 4186 N N . VAL A 1 518 ? 63.169 -21.357 15.759 1.00 28.81 518 VAL A N 1
ATOM 4187 C CA . VAL A 1 518 ? 63.322 -21.187 17.225 1.00 28.81 518 VAL A CA 1
ATOM 4188 C C . VAL A 1 518 ? 64.504 -22.048 17.762 1.00 28.81 518 VAL A C 1
ATOM 4190 O O . VAL A 1 518 ? 64.829 -23.016 17.073 1.00 28.81 518 VAL A O 1
ATOM 4193 N N . PRO A 1 519 ? 65.052 -21.938 19.006 1.00 52.59 519 PRO A N 1
ATOM 4194 C CA . PRO A 1 519 ? 65.278 -20.871 20.020 1.00 52.59 519 PRO A CA 1
ATOM 4195 C C . PRO A 1 519 ? 66.797 -20.840 20.451 1.00 52.59 519 PRO A C 1
ATOM 4197 O O . PRO A 1 519 ? 67.633 -21.227 19.643 1.00 52.59 519 PRO A O 1
ATOM 4200 N N . PRO A 1 520 ? 67.211 -20.693 21.738 1.00 49.28 520 PRO A N 1
ATOM 4201 C CA . PRO A 1 520 ? 67.232 -19.596 22.737 1.00 49.28 520 PRO A CA 1
ATOM 4202 C C . PRO A 1 520 ? 68.716 -19.317 23.175 1.00 49.28 520 PRO A C 1
ATOM 4204 O O . PRO A 1 520 ? 69.610 -19.482 22.353 1.00 49.28 520 PRO A O 1
ATOM 4207 N N . PRO A 1 521 ? 69.079 -19.146 24.469 1.00 58.31 521 PRO A N 1
ATOM 4208 C CA . PRO A 1 521 ? 68.745 -18.146 25.501 1.00 58.31 521 PRO A CA 1
ATOM 4209 C C . PRO A 1 521 ? 70.003 -17.351 25.954 1.00 58.31 521 PRO A C 1
ATOM 4211 O O . PRO A 1 521 ? 71.117 -17.667 25.555 1.00 58.31 521 PRO A O 1
ATOM 4214 N N . ALA A 1 522 ? 69.845 -16.387 26.874 1.00 23.83 522 ALA A N 1
ATOM 4215 C CA . ALA A 1 522 ? 70.514 -16.374 28.195 1.00 23.83 522 ALA A CA 1
ATOM 4216 C C . ALA A 1 522 ? 70.629 -14.956 28.794 1.00 23.83 522 ALA A C 1
ATOM 4218 O O . ALA A 1 522 ? 71.165 -14.032 28.193 1.00 23.83 522 ALA A O 1
ATOM 4219 N N . ALA A 1 523 ? 70.137 -14.852 30.032 1.00 25.23 523 ALA A N 1
ATOM 4220 C CA . ALA A 1 523 ? 70.370 -13.811 31.048 1.00 25.23 523 ALA A CA 1
ATOM 4221 C C . ALA A 1 523 ? 71.869 -13.829 31.519 1.00 25.23 523 ALA A C 1
ATOM 4223 O O . ALA A 1 523 ? 72.620 -14.546 30.856 1.00 25.23 523 ALA A O 1
ATOM 4224 N N . PRO A 1 524 ? 72.374 -13.212 32.636 1.00 41.41 524 PRO A N 1
ATOM 4225 C CA . PRO A 1 524 ? 71.700 -12.782 33.886 1.00 41.41 524 PRO A CA 1
ATOM 4226 C C . PRO A 1 524 ? 72.248 -11.501 34.616 1.00 41.41 524 PRO A C 1
ATOM 4228 O O . PRO A 1 524 ? 73.310 -10.993 34.285 1.00 41.41 524 PRO A O 1
ATOM 4231 N N . ILE A 1 525 ? 71.452 -10.796 35.452 1.00 28.62 525 ILE A N 1
ATOM 4232 C CA . ILE A 1 525 ? 71.234 -10.838 36.944 1.00 28.62 525 ILE A CA 1
ATOM 4233 C C . ILE A 1 525 ? 72.407 -10.258 37.792 1.00 28.62 525 ILE A C 1
ATOM 4235 O O . ILE A 1 525 ? 73.553 -10.629 37.578 1.00 28.62 525 ILE A O 1
ATOM 4239 N N . TYR A 1 526 ? 72.197 -9.311 38.735 1.00 26.69 526 TYR A N 1
ATOM 4240 C CA . TYR A 1 526 ? 71.979 -9.516 40.201 1.00 26.69 526 TYR A CA 1
ATOM 4241 C C . TYR A 1 526 ? 71.857 -8.154 40.938 1.00 26.69 526 TYR A C 1
ATOM 4243 O O . TYR A 1 526 ? 72.453 -7.193 40.469 1.00 26.69 526 TYR A O 1
ATOM 4251 N N . ARG A 1 527 ? 71.149 -7.942 42.072 1.00 25.20 527 ARG A N 1
ATOM 4252 C CA . ARG A 1 527 ? 70.988 -8.661 43.380 1.00 25.20 527 ARG A CA 1
ATOM 4253 C C . ARG A 1 527 ? 69.886 -7.943 44.216 1.00 25.20 527 ARG A C 1
ATOM 4255 O O . ARG A 1 527 ? 69.713 -6.757 43.977 1.00 25.20 527 ARG A O 1
ATOM 4262 N N . ALA A 1 528 ? 69.197 -8.441 45.263 1.00 28.12 528 ALA A N 1
ATOM 4263 C CA . ALA A 1 528 ? 68.964 -9.717 46.000 1.00 28.12 528 ALA A CA 1
ATOM 4264 C C . ALA A 1 528 ? 67.912 -9.408 47.134 1.00 28.12 528 ALA A C 1
ATOM 4266 O O . ALA A 1 528 ? 67.970 -8.297 47.647 1.00 28.12 528 ALA A O 1
ATOM 4267 N N . MET A 1 529 ? 66.828 -10.179 47.410 1.00 27.14 529 MET A N 1
ATOM 4268 C CA . MET A 1 529 ? 66.612 -11.424 48.234 1.00 27.14 529 MET A CA 1
ATOM 4269 C C . MET A 1 529 ? 66.672 -11.255 49.791 1.00 27.14 529 MET A C 1
ATOM 4271 O O . MET A 1 529 ? 67.491 -10.454 50.228 1.00 27.14 529 MET A O 1
ATOM 4275 N N . PRO A 1 530 ? 66.080 -12.139 50.657 1.00 50.62 530 PRO A N 1
ATOM 4276 C CA . PRO A 1 530 ? 64.703 -12.705 50.816 1.00 50.62 530 PRO A CA 1
ATOM 4277 C C . PRO A 1 530 ? 64.261 -12.784 52.339 1.00 50.62 530 PRO A C 1
ATOM 4279 O O . PRO A 1 530 ? 64.937 -12.138 53.144 1.00 50.62 530 PRO A O 1
ATOM 4282 N N . PRO A 1 531 ? 63.177 -13.495 52.800 1.00 43.62 531 PRO A N 1
ATOM 4283 C CA . PRO A 1 531 ? 63.137 -14.977 52.968 1.00 43.62 531 PRO A CA 1
ATOM 4284 C C . PRO A 1 531 ? 61.764 -15.708 52.743 1.00 43.62 531 PRO A C 1
ATOM 4286 O O . PRO A 1 531 ? 60.707 -15.095 52.658 1.00 43.62 531 PRO A O 1
ATOM 4289 N N . ASN A 1 532 ? 61.841 -17.051 52.650 1.00 33.78 532 ASN A N 1
ATOM 4290 C CA . ASN A 1 532 ? 60.837 -18.121 52.373 1.00 33.78 532 ASN A CA 1
ATOM 4291 C C . ASN A 1 532 ? 59.727 -18.351 53.432 1.00 33.78 532 ASN A C 1
ATOM 4293 O O . ASN A 1 532 ? 60.039 -18.155 54.598 1.00 33.78 532 ASN A O 1
ATOM 4297 N N . VAL A 1 533 ? 58.559 -18.937 53.051 1.00 27.19 533 VAL A N 1
ATOM 4298 C CA . VAL A 1 533 ? 58.040 -20.319 53.369 1.00 27.19 533 VAL A CA 1
ATOM 4299 C C . VAL A 1 533 ? 56.834 -20.665 52.444 1.00 27.19 533 VAL A C 1
ATOM 4301 O O . VAL A 1 533 ? 56.027 -19.799 52.130 1.00 27.19 533 VAL A O 1
ATOM 4304 N N . ALA A 1 534 ? 56.709 -21.921 51.995 1.00 31.41 534 ALA A N 1
ATOM 4305 C CA . ALA A 1 534 ? 55.643 -22.466 51.133 1.00 31.41 534 ALA A CA 1
ATOM 4306 C C . ALA A 1 534 ? 54.299 -22.771 51.850 1.00 31.41 534 ALA A C 1
ATOM 4308 O O . ALA A 1 534 ? 54.360 -23.227 52.987 1.00 31.41 534 ALA A O 1
ATOM 4309 N N . GLN A 1 535 ? 53.136 -22.638 51.160 1.00 28.56 535 GLN A N 1
ATOM 4310 C CA . GLN A 1 535 ? 51.928 -23.518 51.230 1.00 28.56 535 GLN A CA 1
ATOM 4311 C C . GLN A 1 535 ? 50.694 -23.003 50.415 1.00 28.56 535 GLN A C 1
ATOM 4313 O O . GLN A 1 535 ? 50.171 -21.935 50.693 1.00 28.56 535 GLN A O 1
ATOM 4318 N N . MET A 1 536 ? 50.216 -23.826 49.459 1.00 32.50 536 MET A N 1
ATOM 4319 C CA . MET A 1 536 ? 48.813 -24.251 49.182 1.00 32.50 536 MET A CA 1
ATOM 4320 C C . MET A 1 536 ? 47.649 -23.273 48.793 1.00 32.50 536 MET A C 1
ATOM 4322 O O . MET A 1 536 ? 47.212 -22.462 49.593 1.00 32.50 536 MET A O 1
ATOM 4326 N N . MET A 1 537 ? 47.006 -23.587 47.640 1.00 37.19 537 MET A N 1
ATOM 4327 C CA . MET A 1 537 ? 45.546 -23.553 47.304 1.00 37.19 537 MET A CA 1
ATOM 4328 C C . MET A 1 537 ? 44.846 -22.285 46.720 1.00 37.19 537 MET A C 1
ATOM 4330 O O . MET A 1 537 ? 44.845 -21.214 47.308 1.00 37.19 537 MET A O 1
ATOM 4334 N N . HIS A 1 538 ? 44.119 -22.532 45.608 1.00 33.00 538 HIS A N 1
ATOM 4335 C CA . HIS A 1 538 ? 42.998 -21.812 44.950 1.00 33.00 538 HIS A CA 1
ATOM 4336 C C . HIS A 1 538 ? 43.214 -20.507 44.144 1.00 33.00 538 HIS A C 1
ATOM 4338 O O . HIS A 1 538 ? 43.439 -19.431 44.683 1.00 33.00 538 HIS A O 1
ATOM 4344 N N . ALA A 1 539 ? 42.979 -20.604 42.825 1.00 32.00 539 ALA A N 1
ATOM 4345 C CA . ALA A 1 539 ? 42.616 -19.489 41.942 1.00 32.00 539 ALA A CA 1
ATOM 4346 C C . ALA A 1 539 ? 41.082 -19.251 41.970 1.00 32.00 539 ALA A C 1
ATOM 4348 O O . ALA A 1 539 ? 40.339 -20.229 42.110 1.00 32.00 539 ALA A O 1
ATOM 4349 N N . PRO A 1 540 ? 40.589 -17.999 41.848 1.00 38.19 540 PRO A N 1
ATOM 4350 C CA . PRO A 1 540 ? 39.156 -17.691 41.848 1.00 38.19 540 PRO A CA 1
ATOM 4351 C C . PRO A 1 540 ? 38.485 -18.073 40.510 1.00 38.19 540 PRO A C 1
ATOM 4353 O O . PRO A 1 540 ? 39.158 -18.071 39.477 1.00 38.19 540 PRO A O 1
ATOM 4356 N N . PRO A 1 541 ? 37.175 -18.399 40.502 1.00 38.25 541 PRO A N 1
ATOM 4357 C CA . PRO A 1 541 ? 36.459 -18.783 39.289 1.00 38.25 541 PRO A CA 1
ATOM 4358 C C . PRO A 1 541 ? 36.112 -17.562 38.409 1.00 38.25 541 PRO A C 1
ATOM 4360 O O . PRO A 1 541 ? 36.090 -16.431 38.905 1.00 38.25 541 PRO A O 1
ATOM 4363 N N . PRO A 1 542 ? 35.832 -17.779 37.108 1.00 40.44 542 PRO A N 1
ATOM 4364 C CA . PRO A 1 542 ? 35.421 -16.729 36.173 1.00 40.44 542 PRO A CA 1
ATOM 4365 C C . PRO A 1 542 ? 34.044 -16.139 36.544 1.00 40.44 542 PRO A C 1
ATOM 4367 O O . PRO A 1 542 ? 33.260 -16.803 37.226 1.00 40.44 542 PRO A O 1
ATOM 4370 N N . PRO A 1 543 ? 33.735 -14.896 36.120 1.00 43.84 543 PRO A N 1
ATOM 4371 C CA . PRO A 1 543 ? 32.505 -14.209 36.505 1.00 43.84 543 PRO A CA 1
ATOM 4372 C C . PRO A 1 543 ? 31.253 -14.868 35.901 1.00 43.84 543 PRO A C 1
ATOM 4374 O O . PRO A 1 543 ? 31.250 -15.326 34.761 1.00 43.84 543 PRO A O 1
ATOM 4377 N N . ASP A 1 544 ? 30.191 -14.898 36.706 1.00 40.28 544 ASP A N 1
ATOM 4378 C CA . ASP A 1 544 ? 28.907 -15.566 36.472 1.00 40.28 544 ASP A CA 1
ATOM 4379 C C . ASP A 1 544 ? 28.040 -14.828 35.410 1.00 40.28 544 ASP A C 1
ATOM 4381 O O . ASP A 1 544 ? 27.849 -13.609 35.519 1.00 40.28 544 ASP A O 1
ATOM 4385 N N . PRO A 1 545 ? 27.473 -15.527 34.400 1.00 41.25 545 PRO A N 1
ATOM 4386 C CA . PRO A 1 545 ? 26.631 -14.945 33.343 1.00 41.25 545 PRO A CA 1
ATOM 4387 C C . PRO A 1 545 ? 25.327 -14.287 33.840 1.00 41.25 545 PRO A C 1
ATOM 4389 O O . PRO A 1 545 ? 24.696 -13.530 33.098 1.00 41.25 545 PRO A O 1
ATOM 4392 N N . SER A 1 546 ? 24.932 -14.493 35.100 1.00 42.75 546 SER A N 1
ATOM 4393 C CA . SER A 1 546 ? 23.751 -13.856 35.706 1.00 42.75 546 SER A CA 1
ATOM 4394 C C . SER A 1 546 ? 23.893 -12.344 35.966 1.00 42.75 546 SER A C 1
ATOM 4396 O O . SER A 1 546 ? 22.887 -11.647 36.147 1.00 42.75 546 SER A O 1
ATOM 4398 N N . VAL A 1 547 ? 25.118 -11.802 35.961 1.00 43.84 547 VAL A N 1
ATOM 4399 C CA . VAL A 1 547 ? 25.377 -10.367 36.196 1.00 43.84 547 VAL A CA 1
ATOM 4400 C C . VAL A 1 547 ? 25.138 -9.529 34.934 1.00 43.84 547 VAL A C 1
ATOM 4402 O O . VAL A 1 547 ? 24.552 -8.449 35.026 1.00 43.84 547 VAL A O 1
ATOM 4405 N N . ASN A 1 548 ? 25.485 -10.049 33.751 1.00 42.69 548 ASN A N 1
ATOM 4406 C CA . ASN A 1 548 ? 25.251 -9.364 32.473 1.00 42.69 548 ASN A CA 1
ATOM 4407 C C . ASN A 1 548 ? 23.755 -9.247 32.149 1.00 42.69 548 ASN A C 1
ATOM 4409 O O . ASN A 1 548 ? 23.300 -8.190 31.719 1.00 42.69 548 ASN A O 1
ATOM 4413 N N . GLN A 1 549 ? 22.960 -10.269 32.478 1.00 44.62 549 GLN A N 1
ATOM 4414 C CA . GLN A 1 549 ? 21.512 -10.245 32.257 1.00 44.62 549 GLN A CA 1
ATOM 4415 C C . GLN A 1 549 ? 20.785 -9.245 33.179 1.00 44.62 549 GLN A C 1
ATOM 4417 O O . GLN A 1 549 ? 19.794 -8.637 32.778 1.00 44.62 549 GLN A O 1
ATOM 4422 N N . ARG A 1 550 ? 21.294 -9.003 34.403 1.00 47.03 550 ARG A N 1
ATOM 4423 C CA . ARG A 1 550 ? 20.781 -7.940 35.295 1.00 47.03 550 ARG A CA 1
ATOM 4424 C C . ARG A 1 550 ? 21.147 -6.540 34.817 1.00 47.03 550 ARG A C 1
ATOM 4426 O O . ARG A 1 550 ? 20.341 -5.631 34.996 1.00 47.03 550 ARG A O 1
ATOM 4433 N N . LEU A 1 551 ? 22.335 -6.363 34.239 1.00 46.59 551 LEU A N 1
ATOM 4434 C CA . LEU A 1 551 ? 22.778 -5.088 33.671 1.00 46.59 551 LEU A CA 1
ATOM 4435 C C . LEU A 1 551 ? 21.956 -4.719 32.429 1.00 46.59 551 LEU A C 1
ATOM 4437 O O . LEU A 1 551 ? 21.503 -3.584 32.330 1.00 46.59 551 LEU A O 1
ATOM 4441 N N . GLU A 1 552 ? 21.659 -5.678 31.548 1.00 47.09 552 GLU A N 1
ATOM 4442 C CA . GLU A 1 552 ? 20.764 -5.468 30.400 1.00 47.09 552 GLU A CA 1
ATOM 4443 C C . GLU A 1 552 ? 19.329 -5.132 30.831 1.00 47.09 552 GLU A C 1
ATOM 4445 O O . GLU A 1 552 ? 18.750 -4.167 30.334 1.00 47.09 552 GLU A O 1
ATOM 4450 N N . PHE A 1 553 ? 18.773 -5.841 31.822 1.00 41.00 553 PHE A N 1
ATOM 4451 C CA . PHE A 1 553 ? 17.441 -5.531 32.361 1.00 41.00 553 PHE A CA 1
ATOM 4452 C C . PHE A 1 553 ? 17.383 -4.160 33.051 1.00 41.00 553 PHE A C 1
ATOM 4454 O O . PHE A 1 553 ? 16.370 -3.464 32.968 1.00 41.00 553 PHE A O 1
ATOM 4461 N N . HIS A 1 554 ? 18.454 -3.761 33.742 1.00 52.50 554 HIS A N 1
ATOM 4462 C CA . HIS A 1 554 ? 18.552 -2.453 34.390 1.00 52.50 554 HIS A CA 1
ATOM 4463 C C . HIS A 1 554 ? 18.707 -1.322 33.363 1.00 52.50 554 HIS A C 1
ATOM 4465 O O . HIS A 1 554 ? 18.107 -0.262 33.534 1.00 52.50 554 HIS A O 1
ATOM 4471 N N . ASN A 1 555 ? 19.451 -1.553 32.278 1.00 59.84 555 ASN A N 1
ATOM 4472 C CA . ASN A 1 555 ? 19.599 -0.602 31.178 1.00 59.84 555 ASN A CA 1
ATOM 4473 C C . ASN A 1 555 ? 18.276 -0.414 30.423 1.00 59.84 555 ASN A C 1
ATOM 4475 O O . ASN A 1 555 ? 17.835 0.723 30.280 1.00 59.84 555 ASN A O 1
ATOM 4479 N N . LEU A 1 556 ? 17.578 -1.502 30.071 1.00 52.97 556 LEU A N 1
ATOM 4480 C CA . LEU A 1 556 ? 16.236 -1.438 29.472 1.00 52.97 556 LEU A CA 1
ATOM 4481 C C . LEU A 1 556 ? 15.232 -0.727 30.384 1.00 52.97 556 LEU A C 1
ATOM 4483 O O . LEU A 1 556 ? 14.423 0.073 29.922 1.00 52.97 556 LEU A O 1
ATOM 4487 N N . ARG A 1 557 ? 15.283 -0.988 31.694 1.00 54.19 557 ARG A N 1
ATOM 4488 C CA . ARG A 1 557 ? 14.412 -0.321 32.667 1.00 54.19 557 ARG A CA 1
ATOM 4489 C C . ARG A 1 557 ? 14.718 1.171 32.785 1.00 54.19 557 ARG A C 1
ATOM 4491 O O . ARG A 1 557 ? 13.785 1.964 32.836 1.00 54.19 557 ARG A O 1
ATOM 4498 N N . SER A 1 558 ? 15.994 1.554 32.787 1.00 53.78 558 SER A N 1
ATOM 4499 C CA . SER A 1 558 ? 16.421 2.955 32.831 1.00 53.78 558 SER A CA 1
ATOM 4500 C C . SER A 1 558 ? 16.060 3.707 31.545 1.00 53.78 558 SER A C 1
ATOM 4502 O O . SER A 1 558 ? 15.623 4.853 31.611 1.00 53.78 558 SER A O 1
ATOM 4504 N N . GLU A 1 559 ? 16.164 3.057 30.387 1.00 59.66 559 GLU A N 1
ATOM 4505 C CA . GLU A 1 559 ? 15.779 3.615 29.088 1.00 59.66 559 GLU A CA 1
ATOM 4506 C C . GLU A 1 559 ? 14.253 3.773 28.966 1.00 59.66 559 GLU A C 1
ATOM 4508 O O . GLU A 1 559 ? 13.766 4.811 28.514 1.00 59.66 559 GLU A O 1
ATOM 4513 N N . LEU A 1 560 ? 13.483 2.810 29.490 1.00 53.22 560 LEU A N 1
ATOM 4514 C CA . LEU A 1 560 ? 12.025 2.897 29.602 1.00 53.22 560 LEU A CA 1
ATOM 4515 C C . LEU A 1 560 ? 11.587 3.999 30.584 1.00 53.22 560 LEU A C 1
ATOM 4517 O O . LEU A 1 560 ? 10.632 4.727 30.319 1.00 53.22 560 LEU A O 1
ATOM 4521 N N . GLU A 1 561 ? 12.273 4.142 31.721 1.00 57.12 561 GLU A N 1
ATOM 4522 C CA . GLU A 1 561 ? 12.020 5.206 32.701 1.00 57.12 561 GLU A CA 1
ATOM 4523 C C . GLU A 1 561 ? 12.361 6.591 32.132 1.00 57.12 561 GLU A C 1
ATOM 4525 O O . GLU A 1 561 ? 11.588 7.529 32.328 1.00 57.12 561 GLU A O 1
ATOM 4530 N N . LYS A 1 562 ? 13.446 6.708 31.356 1.00 61.47 562 LYS A N 1
ATOM 4531 C CA . LYS A 1 562 ? 13.819 7.935 30.641 1.00 61.47 562 LYS A CA 1
ATOM 4532 C C . LYS A 1 562 ? 12.799 8.293 29.558 1.00 61.47 562 LYS A C 1
ATOM 4534 O O . LYS A 1 562 ? 12.312 9.416 29.541 1.00 61.47 562 LYS A O 1
ATOM 4539 N N . SER A 1 563 ? 12.374 7.327 28.741 1.00 56.19 563 SER A N 1
ATOM 4540 C CA . SER A 1 563 ? 11.316 7.524 27.739 1.00 56.19 563 SER A CA 1
ATOM 4541 C C . SER A 1 563 ? 9.981 7.945 28.374 1.00 56.19 563 SER A C 1
ATOM 4543 O O . SER A 1 563 ? 9.328 8.876 27.899 1.00 56.19 563 SER A O 1
ATOM 4545 N N . ARG A 1 564 ? 9.598 7.333 29.506 1.00 57.03 564 ARG A N 1
ATOM 4546 C CA . ARG A 1 564 ? 8.414 7.743 30.285 1.00 57.03 564 ARG A CA 1
ATOM 4547 C C . ARG A 1 564 ? 8.554 9.150 30.865 1.00 57.03 564 ARG A C 1
ATOM 4549 O O . ARG A 1 564 ? 7.558 9.870 30.922 1.00 57.03 564 ARG A O 1
ATOM 4556 N N . HIS A 1 565 ? 9.751 9.536 31.305 1.00 62.38 565 HIS A N 1
ATOM 4557 C CA . HIS A 1 565 ? 10.023 10.881 31.805 1.00 62.38 565 HIS A CA 1
ATOM 4558 C C . HIS A 1 565 ? 9.915 11.926 30.689 1.00 62.38 565 HIS A C 1
ATOM 4560 O O . HIS A 1 565 ? 9.157 12.881 30.843 1.00 62.38 565 HIS A O 1
ATOM 4566 N N . ASP A 1 566 ? 10.558 11.690 29.543 1.00 62.72 566 ASP A N 1
ATOM 4567 C CA . ASP A 1 566 ? 10.518 12.572 28.372 1.00 62.72 566 ASP A CA 1
ATOM 4568 C C . ASP A 1 566 ? 9.080 12.744 27.848 1.00 62.72 566 ASP A C 1
ATOM 4570 O O . ASP A 1 566 ? 8.651 13.851 27.512 1.00 62.72 566 ASP A O 1
ATOM 4574 N N . PHE A 1 567 ? 8.292 11.661 27.825 1.00 59.94 567 PHE A N 1
ATOM 4575 C CA . PHE A 1 567 ? 6.867 11.714 27.486 1.00 59.94 567 PHE A CA 1
ATOM 4576 C C . PHE A 1 567 ? 6.071 12.556 28.496 1.00 59.94 567 PHE A C 1
ATOM 4578 O O . PHE A 1 567 ? 5.295 13.433 28.111 1.00 59.94 567 PHE A O 1
ATOM 4585 N N . SER A 1 568 ? 6.291 12.333 29.797 1.00 57.88 568 SER A N 1
ATOM 4586 C CA . SER A 1 568 ? 5.625 13.085 30.865 1.00 57.88 568 SER A CA 1
ATOM 4587 C C . SER A 1 568 ? 5.984 14.573 30.845 1.00 57.88 568 SER A C 1
ATOM 4589 O O . SER A 1 568 ? 5.137 15.410 31.164 1.00 57.88 568 SER A O 1
ATOM 4591 N N . GLU A 1 569 ? 7.221 14.921 30.495 1.00 70.38 569 GLU A N 1
ATOM 4592 C CA . GLU A 1 569 ? 7.670 16.306 30.390 1.00 70.38 569 GLU A CA 1
ATOM 4593 C C . GLU A 1 569 ? 7.060 16.999 29.165 1.00 70.38 569 GLU A C 1
ATOM 4595 O O . GLU A 1 569 ? 6.530 18.107 29.293 1.00 70.38 569 GLU A O 1
ATOM 4600 N N . LYS A 1 570 ? 7.026 16.326 28.005 1.00 70.00 570 LYS A N 1
ATOM 4601 C CA . LYS A 1 570 ? 6.330 16.823 26.806 1.00 70.00 570 LYS A CA 1
ATOM 4602 C C . LYS A 1 570 ? 4.844 17.067 27.068 1.00 70.00 570 LYS A C 1
ATOM 4604 O O . LYS A 1 570 ? 4.340 18.132 26.716 1.00 70.00 570 LYS A O 1
ATOM 4609 N N . ALA A 1 571 ? 4.161 16.144 27.750 1.00 70.31 571 ALA A N 1
ATOM 4610 C CA . ALA A 1 571 ? 2.758 16.310 28.137 1.00 70.31 571 ALA A CA 1
ATOM 4611 C C . ALA A 1 571 ? 2.547 17.497 29.101 1.00 70.31 571 ALA A C 1
ATOM 4613 O O . ALA A 1 571 ? 1.558 18.227 28.992 1.00 70.31 571 ALA A O 1
ATOM 4614 N N . ARG A 1 572 ? 3.494 17.739 30.022 1.00 77.50 572 ARG A N 1
ATOM 4615 C CA . ARG A 1 572 ? 3.460 18.894 30.936 1.00 77.50 572 ARG A CA 1
ATOM 4616 C C . ARG A 1 572 ? 3.606 20.215 30.182 1.00 77.50 572 ARG A C 1
ATOM 4618 O O . ARG A 1 572 ? 2.776 21.101 30.366 1.00 77.50 572 ARG A O 1
ATOM 4625 N N . LEU A 1 573 ? 4.628 20.333 29.331 1.00 75.69 573 LEU A N 1
ATOM 4626 C CA . LEU A 1 573 ? 4.880 21.530 28.518 1.00 75.69 573 LEU A CA 1
ATOM 4627 C C . LEU A 1 573 ? 3.716 21.822 27.566 1.00 75.69 573 LEU A C 1
ATOM 4629 O O . LEU A 1 573 ? 3.343 22.974 27.364 1.00 75.69 573 LEU A O 1
ATOM 4633 N N . PHE A 1 574 ? 3.110 20.775 27.011 1.00 75.38 574 PHE A N 1
ATOM 4634 C CA . PHE A 1 574 ? 1.911 20.882 26.193 1.00 75.38 574 PHE A CA 1
ATOM 4635 C C . PHE A 1 574 ? 0.730 21.481 26.975 1.00 75.38 574 PHE A C 1
ATOM 4637 O O . PHE A 1 574 ? 0.111 22.444 26.520 1.00 75.38 574 PHE A O 1
ATOM 4644 N N . LYS A 1 575 ? 0.455 20.970 28.183 1.00 78.00 575 LYS A N 1
ATOM 4645 C CA . LYS A 1 575 ? -0.621 21.480 29.047 1.00 78.00 575 LYS A CA 1
ATOM 4646 C C . LYS A 1 575 ? -0.381 22.929 29.483 1.00 78.00 575 LYS A C 1
ATOM 4648 O O . LYS A 1 575 ? -1.331 23.700 29.579 1.00 78.00 575 LYS A O 1
ATOM 4653 N N . GLU A 1 576 ? 0.877 23.297 29.717 1.00 81.88 576 GLU A N 1
ATOM 4654 C CA . GLU A 1 576 ? 1.296 24.665 30.039 1.00 81.88 576 GLU A CA 1
ATOM 4655 C C . GLU A 1 576 ? 0.996 25.622 28.873 1.00 81.88 576 GLU A C 1
ATOM 4657 O O . GLU A 1 576 ? 0.254 26.584 29.057 1.00 81.88 576 GLU A O 1
ATOM 4662 N N . ARG A 1 577 ? 1.41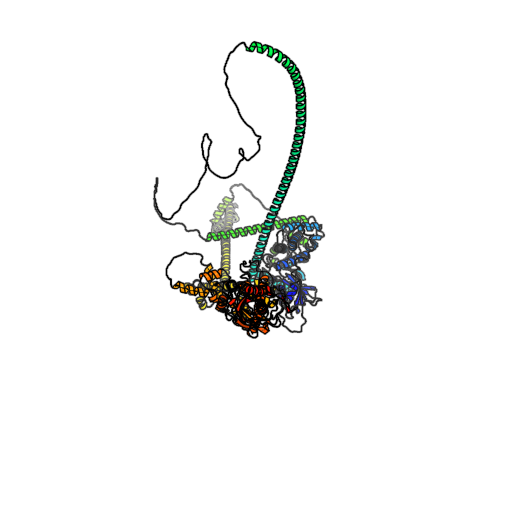4 25.281 27.644 1.00 82.44 577 ARG A N 1
ATOM 4663 C CA . ARG A 1 577 ? 1.118 26.080 26.437 1.00 82.44 577 ARG A CA 1
ATOM 4664 C C . ARG A 1 577 ? -0.378 26.236 26.165 1.00 82.44 577 ARG A C 1
ATOM 4666 O O . ARG A 1 577 ? -0.818 27.307 25.755 1.00 82.44 577 ARG A O 1
ATOM 4673 N N . LEU A 1 578 ? -1.169 25.181 26.376 1.00 84.94 578 LEU A N 1
ATOM 4674 C CA . LEU A 1 578 ? -2.622 25.248 26.197 1.00 84.94 578 LEU A CA 1
ATOM 4675 C C . LEU A 1 578 ? -3.270 26.181 27.232 1.00 84.94 578 LEU A C 1
ATOM 4677 O O . LEU A 1 578 ? -4.173 26.947 26.904 1.00 84.94 578 LEU A O 1
ATOM 4681 N N . ASN A 1 579 ? -2.781 26.150 28.475 1.00 85.31 579 ASN A N 1
ATOM 4682 C CA . ASN A 1 579 ? -3.243 27.034 29.540 1.00 85.31 579 ASN A CA 1
ATOM 4683 C C . ASN A 1 579 ? -2.854 28.500 29.279 1.00 85.31 579 ASN A C 1
ATOM 4685 O O . ASN A 1 579 ? -3.671 29.389 29.511 1.00 85.31 579 ASN A O 1
ATOM 4689 N N . ASP A 1 580 ? -1.657 28.752 28.747 1.00 86.00 580 ASP A N 1
ATOM 4690 C CA . ASP A 1 580 ? -1.224 30.091 28.330 1.00 86.00 580 ASP A CA 1
ATOM 4691 C C . ASP A 1 580 ? -2.101 30.635 27.198 1.00 86.00 580 ASP A C 1
ATOM 4693 O O . ASP A 1 580 ? -2.568 31.772 27.265 1.00 86.00 580 ASP A O 1
ATOM 4697 N N . PHE A 1 581 ? -2.405 29.800 26.201 1.00 88.06 581 PHE A N 1
ATOM 4698 C CA . PHE A 1 581 ? -3.309 30.171 25.116 1.00 88.06 581 PHE A CA 1
ATOM 4699 C C . PHE A 1 581 ? -4.735 30.450 25.609 1.00 88.06 581 PHE A C 1
ATOM 4701 O O . PHE A 1 581 ? -5.350 31.423 25.174 1.00 88.06 581 PHE A O 1
ATOM 4708 N N . ARG A 1 582 ? -5.250 29.654 26.558 1.00 88.25 582 ARG A N 1
ATOM 4709 C CA . ARG A 1 582 ? -6.543 29.927 27.204 1.00 88.25 582 ARG A CA 1
ATOM 4710 C C . ARG A 1 582 ? -6.555 31.314 27.850 1.00 88.25 582 ARG A C 1
ATOM 4712 O O . ARG A 1 582 ? -7.478 32.090 27.616 1.00 88.25 582 ARG A O 1
ATOM 4719 N N . ASN A 1 583 ? -5.504 31.650 28.600 1.00 87.75 583 ASN A N 1
ATOM 4720 C CA . ASN A 1 583 ? -5.380 32.961 29.237 1.00 87.75 583 ASN A CA 1
ATOM 4721 C C . ASN A 1 583 ? -5.289 34.105 28.201 1.00 87.75 583 ASN A C 1
ATOM 4723 O O . ASN A 1 583 ? -5.815 35.187 28.454 1.00 87.75 583 ASN A O 1
ATOM 4727 N N . GLU A 1 584 ? -4.662 33.880 27.034 1.00 87.88 584 GLU A N 1
ATOM 4728 C CA . GLU A 1 584 ? -4.592 34.856 25.929 1.00 87.88 584 GLU A CA 1
ATOM 4729 C C . GLU A 1 584 ? -5.979 35.167 25.347 1.00 87.88 584 GLU A C 1
ATOM 4731 O O . GLU A 1 584 ? -6.300 36.332 25.097 1.00 87.88 584 GLU A O 1
ATOM 4736 N N . ILE A 1 585 ? -6.806 34.144 25.107 1.00 88.75 585 ILE A N 1
ATOM 4737 C CA . ILE A 1 585 ? -8.124 34.332 24.482 1.00 88.75 585 ILE A CA 1
ATOM 4738 C C . ILE A 1 585 ? -9.189 34.803 25.475 1.00 88.75 585 ILE A C 1
ATOM 4740 O O . ILE A 1 585 ? -10.102 35.522 25.072 1.00 88.75 585 ILE A O 1
ATOM 4744 N N . ASP A 1 586 ? -9.074 34.462 26.763 1.00 86.50 586 ASP A N 1
ATOM 4745 C CA . ASP A 1 586 ? -10.074 34.793 27.789 1.00 86.50 586 ASP A CA 1
ATOM 4746 C C . ASP A 1 586 ? -10.335 36.305 27.926 1.00 86.50 586 ASP A C 1
ATOM 4748 O O . ASP A 1 586 ? -11.462 36.704 28.214 1.00 86.50 586 ASP A O 1
ATOM 4752 N N . ALA A 1 587 ? -9.350 37.161 27.626 1.00 83.94 587 ALA A N 1
ATOM 4753 C CA . ALA A 1 587 ? -9.519 38.619 27.624 1.00 83.94 587 ALA A CA 1
ATOM 4754 C C . ALA A 1 587 ? -10.515 39.137 26.563 1.00 83.94 587 ALA A C 1
ATOM 4756 O O . ALA A 1 587 ? -11.034 40.242 26.695 1.00 83.94 587 ALA A O 1
ATOM 4757 N N . LEU A 1 588 ? -10.776 38.353 25.511 1.00 87.94 588 LEU A N 1
ATOM 4758 C CA . LEU A 1 588 ? -11.688 38.686 24.409 1.00 87.94 588 LEU A CA 1
ATOM 4759 C C . LEU A 1 588 ? -13.022 37.928 24.507 1.00 87.94 588 LEU A C 1
ATOM 4761 O O . LEU A 1 588 ? -13.825 37.957 23.572 1.00 87.94 588 LEU A O 1
ATOM 4765 N N . LYS A 1 589 ? -13.254 37.206 25.606 1.00 89.56 589 LYS A N 1
ATOM 4766 C CA . LYS A 1 589 ? -14.432 36.358 25.796 1.00 89.56 589 LYS A CA 1
ATOM 4767 C C . LYS A 1 589 ? -15.667 37.190 26.132 1.00 89.56 589 LYS A C 1
ATOM 4769 O O . LYS A 1 589 ? -15.626 38.080 26.976 1.00 89.56 589 LYS A O 1
ATOM 4774 N N . ARG A 1 590 ? -16.798 36.853 25.516 1.00 87.94 590 ARG A N 1
ATOM 4775 C CA . ARG A 1 590 ? -18.105 37.452 25.799 1.00 87.94 590 ARG A CA 1
ATOM 4776 C C . ARG A 1 590 ? -18.905 36.582 26.759 1.00 87.94 590 ARG A C 1
ATOM 4778 O O . ARG A 1 590 ? -19.270 35.453 26.431 1.00 87.94 590 ARG A O 1
ATOM 4785 N N . GLU A 1 591 ? -19.174 37.104 27.953 1.00 83.31 591 GLU A N 1
ATOM 4786 C CA . GLU A 1 591 ? -19.892 36.373 29.007 1.00 83.31 591 GLU A CA 1
ATOM 4787 C C . GLU A 1 591 ? -21.353 36.068 28.640 1.00 83.31 591 GLU A C 1
ATOM 4789 O O . GLU A 1 591 ? -21.866 35.010 28.996 1.00 83.31 591 GLU A O 1
ATOM 4794 N N . ASP A 1 592 ? -22.012 36.936 27.868 1.00 86.88 592 ASP A N 1
ATOM 4795 C CA . ASP A 1 592 ? -23.413 36.787 27.447 1.00 86.88 592 ASP A CA 1
ATOM 4796 C C . ASP A 1 592 ? -23.643 35.654 26.434 1.00 86.88 592 ASP A C 1
ATOM 4798 O O . ASP A 1 592 ? -24.779 35.230 26.225 1.00 86.88 592 ASP A O 1
ATOM 4802 N N . ARG A 1 593 ? -22.573 35.150 25.811 1.00 86.12 593 ARG A N 1
ATOM 4803 C CA . ARG A 1 593 ? -22.623 34.107 24.774 1.00 86.12 593 ARG A CA 1
ATOM 4804 C C . ARG A 1 593 ? -22.115 32.746 25.242 1.00 86.12 593 ARG A C 1
ATOM 4806 O O . ARG A 1 593 ? -21.930 31.849 24.425 1.00 86.12 593 ARG A O 1
ATOM 4813 N N . GLN A 1 594 ? -21.876 32.583 26.541 1.00 85.44 594 GLN A N 1
ATOM 4814 C CA . GLN A 1 594 ? -21.459 31.303 27.105 1.00 85.44 594 GLN A CA 1
ATOM 4815 C C . GLN A 1 594 ? -22.614 30.299 27.102 1.00 85.44 594 GLN A C 1
ATOM 4817 O O . GLN A 1 594 ? -23.738 30.600 27.507 1.00 85.44 594 GLN A O 1
ATOM 4822 N N . THR A 1 595 ? -22.326 29.078 26.669 1.00 87.38 595 THR A N 1
ATOM 4823 C CA . THR A 1 595 ? -23.251 27.953 26.776 1.00 87.38 595 THR A CA 1
ATOM 4824 C C . THR A 1 595 ? -23.233 27.376 28.192 1.00 87.38 595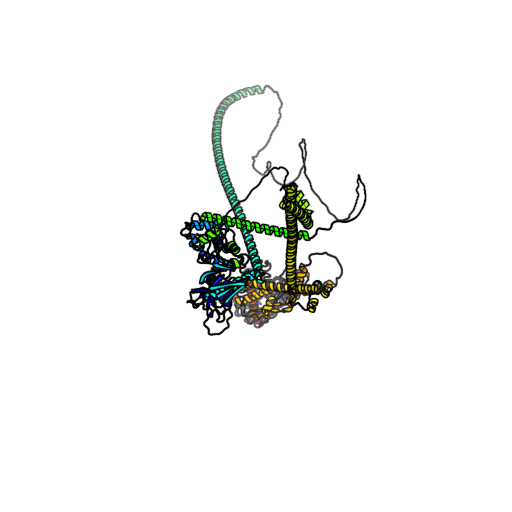 THR A C 1
ATOM 4826 O O . THR A 1 595 ? -22.287 27.555 28.958 1.00 87.38 595 THR A O 1
ATOM 4829 N N . GLU A 1 596 ? -24.267 26.618 28.560 1.00 86.06 596 GLU A N 1
ATOM 4830 C CA . GLU A 1 596 ? -24.307 25.933 29.860 1.00 86.06 596 GLU A CA 1
ATOM 4831 C C . GLU A 1 596 ? -23.129 24.957 30.040 1.00 86.06 596 GLU A C 1
ATOM 4833 O O . GLU A 1 596 ? -22.574 24.830 31.134 1.00 86.06 596 GLU A O 1
ATOM 4838 N N . HIS A 1 597 ? -22.713 24.296 28.956 1.00 88.94 597 HIS A N 1
ATOM 4839 C CA . HIS A 1 597 ? -21.553 23.410 28.960 1.00 88.94 597 HIS A CA 1
ATOM 4840 C C . HIS A 1 597 ? -20.243 24.171 29.225 1.00 88.94 597 HIS A C 1
ATOM 4842 O O . HIS A 1 597 ? -19.417 23.660 29.979 1.00 88.94 597 HIS A O 1
ATOM 4848 N N . ASP A 1 598 ? -20.090 25.401 28.712 1.00 88.38 598 ASP A N 1
ATOM 4849 C CA . ASP A 1 598 ? -18.919 26.249 28.994 1.00 88.38 598 ASP A CA 1
ATOM 4850 C C . ASP A 1 598 ? -18.784 26.544 30.489 1.00 88.38 598 ASP A C 1
ATOM 4852 O O . ASP A 1 598 ? -17.701 26.427 31.064 1.00 88.38 598 ASP A O 1
ATOM 4856 N N . VAL A 1 599 ? -19.900 26.887 31.139 1.00 89.12 599 VAL A N 1
ATOM 4857 C CA . VAL A 1 599 ? -19.934 27.209 32.573 1.00 89.12 599 VAL A CA 1
ATOM 4858 C C . VAL A 1 599 ? -19.594 25.979 33.417 1.00 89.12 599 VAL A C 1
ATOM 4860 O O . VAL A 1 599 ? -18.811 26.067 34.366 1.00 89.12 599 VAL A O 1
ATOM 4863 N N . ILE A 1 600 ? -20.154 24.815 33.073 1.00 88.25 600 ILE A N 1
ATOM 4864 C CA . ILE A 1 600 ? -19.883 23.556 33.782 1.00 88.25 600 ILE A CA 1
ATOM 4865 C C . ILE A 1 600 ? -18.420 23.136 33.601 1.00 88.25 600 ILE A C 1
ATOM 4867 O O . ILE A 1 600 ? -17.774 22.753 34.577 1.00 88.25 600 ILE A O 1
ATOM 4871 N N . HIS A 1 601 ? -17.889 23.223 32.380 1.00 88.38 601 HIS A N 1
ATOM 4872 C CA . HIS A 1 601 ? -16.493 22.908 32.098 1.00 88.38 601 HIS A CA 1
ATOM 4873 C C . HIS A 1 601 ? -15.549 23.840 32.865 1.00 88.38 601 HIS A C 1
ATOM 4875 O O . HIS A 1 601 ? -14.680 23.362 33.593 1.00 88.38 601 HIS A O 1
ATOM 4881 N N . ALA A 1 602 ? -15.773 25.157 32.811 1.00 87.69 602 ALA A N 1
ATOM 4882 C CA . ALA A 1 602 ? -14.980 26.128 33.563 1.00 87.69 602 ALA A CA 1
ATOM 4883 C C . ALA A 1 602 ? -15.009 25.850 35.076 1.00 87.69 602 ALA A C 1
ATOM 4885 O O . ALA A 1 602 ? -13.974 25.913 35.742 1.00 87.69 602 ALA A O 1
ATOM 4886 N N . HIS A 1 603 ? -16.170 25.473 35.622 1.00 87.31 603 HIS A N 1
ATOM 4887 C CA . HIS A 1 603 ? -16.294 25.068 37.022 1.00 87.31 603 HIS A CA 1
ATOM 4888 C C . HIS A 1 603 ? -15.499 23.794 37.344 1.00 87.31 603 HIS A C 1
ATOM 4890 O O . HIS A 1 603 ? -14.850 23.723 38.389 1.00 87.31 603 HIS A O 1
ATOM 4896 N N . ASN A 1 604 ? -15.527 22.785 36.471 1.00 86.75 604 ASN A N 1
ATOM 4897 C CA . ASN A 1 604 ? -14.756 21.556 36.663 1.00 86.75 604 ASN A CA 1
ATOM 4898 C C . ASN A 1 604 ? -13.252 21.847 36.642 1.00 86.75 604 ASN A C 1
ATOM 4900 O O . ASN A 1 604 ? -12.553 21.486 37.588 1.00 86.75 604 ASN A O 1
ATOM 4904 N N . VAL A 1 605 ? -12.784 22.598 35.642 1.00 85.06 605 VAL A N 1
ATOM 4905 C CA . VAL A 1 605 ? -11.377 22.991 35.507 1.00 85.06 605 VAL A CA 1
ATOM 4906 C C . VAL A 1 605 ? -10.906 23.818 36.707 1.00 85.06 605 VAL A C 1
ATOM 4908 O O . VAL A 1 605 ? -9.836 23.543 37.248 1.00 85.06 605 VAL A O 1
ATOM 4911 N N . HIS A 1 606 ? -11.715 24.769 37.188 1.00 83.56 606 HIS A N 1
ATOM 4912 C CA . HIS A 1 606 ? -11.398 25.571 38.377 1.00 83.56 606 HIS A CA 1
ATOM 4913 C C . HIS A 1 606 ? -11.206 24.716 39.639 1.00 83.56 606 HIS A C 1
ATOM 4915 O O . HIS A 1 606 ? -10.334 24.997 40.458 1.00 83.56 606 HIS A O 1
ATOM 4921 N N . ASN A 1 607 ? -11.991 23.648 39.785 1.00 81.25 607 ASN A N 1
ATOM 4922 C CA . ASN A 1 607 ? -11.883 22.719 40.910 1.00 81.25 607 ASN A CA 1
ATOM 4923 C C . ASN A 1 607 ? -10.825 21.619 40.700 1.00 81.25 607 ASN A C 1
ATOM 4925 O O . ASN A 1 607 ? -10.687 20.739 41.550 1.00 81.25 607 ASN A O 1
ATOM 4929 N N . GLY A 1 608 ? -10.093 21.638 39.581 1.00 79.69 608 GLY A N 1
ATOM 4930 C CA . GLY A 1 608 ? -9.117 20.604 39.236 1.00 79.69 608 GLY A CA 1
ATOM 4931 C C . GLY A 1 608 ? -9.746 19.259 38.859 1.00 79.69 608 GLY A C 1
ATOM 4932 O O . GLY A 1 608 ? -9.081 18.229 38.968 1.00 79.69 608 GLY A O 1
ATOM 4933 N N . PHE A 1 609 ? -11.017 19.253 38.445 1.00 81.12 609 PHE A N 1
ATOM 4934 C CA . PHE A 1 609 ? -11.679 18.079 37.889 1.00 81.12 609 PHE A CA 1
ATOM 4935 C C . PHE A 1 609 ? -11.456 18.014 36.377 1.00 81.12 609 PHE A C 1
ATOM 4937 O O . PHE A 1 609 ? -11.795 18.931 35.636 1.00 81.12 609 PHE A O 1
ATOM 4944 N N . ASP A 1 610 ? -10.933 16.882 35.934 1.00 79.69 610 ASP A N 1
ATOM 4945 C CA . ASP A 1 610 ? -10.869 16.437 34.546 1.00 79.69 610 ASP A CA 1
ATOM 4946 C C . ASP A 1 610 ? -11.704 15.152 34.371 1.00 79.69 610 ASP A C 1
ATOM 4948 O O . ASP A 1 610 ? -12.287 14.624 35.330 1.00 79.69 610 ASP A O 1
ATOM 4952 N N . LYS A 1 611 ? -11.784 14.634 33.141 1.00 80.94 611 LYS A N 1
ATOM 4953 C CA . LYS A 1 611 ? -12.545 13.419 32.817 1.00 80.94 611 LYS A CA 1
ATOM 4954 C C . LYS A 1 611 ? -12.188 12.249 33.741 1.00 80.94 611 LYS A C 1
ATOM 4956 O O . LYS A 1 611 ? -13.065 11.678 34.390 1.00 80.94 611 LYS A O 1
ATOM 4961 N N . PHE A 1 612 ? -10.908 11.898 33.851 1.00 77.62 612 PHE A N 1
ATOM 4962 C CA . PHE A 1 612 ? -10.468 10.699 34.574 1.00 77.62 612 PHE A CA 1
ATOM 4963 C C . PHE A 1 612 ? -10.514 10.857 36.097 1.00 77.62 612 PHE A C 1
ATOM 4965 O O . PHE A 1 612 ? -10.854 9.906 36.808 1.00 77.62 612 PHE A O 1
ATOM 4972 N N . THR A 1 613 ? -10.216 12.044 36.623 1.00 77.19 613 THR A N 1
ATOM 4973 C CA . THR A 1 613 ? -10.360 12.359 38.052 1.00 77.19 613 THR A CA 1
ATOM 4974 C C . THR A 1 613 ? -11.825 12.336 38.472 1.00 77.19 613 THR A C 1
ATOM 4976 O O . THR A 1 613 ? -12.135 11.746 39.508 1.00 77.19 613 THR A O 1
ATOM 4979 N N . THR A 1 614 ? -12.737 12.859 37.643 1.00 74.50 614 THR A N 1
ATOM 4980 C CA . THR A 1 614 ? -14.188 12.772 37.871 1.00 74.50 614 THR A CA 1
ATOM 4981 C C . THR A 1 614 ? -14.634 11.311 37.942 1.00 74.50 614 THR A C 1
ATOM 4983 O O . THR A 1 614 ? -15.282 10.912 38.908 1.00 74.50 614 THR A O 1
ATOM 4986 N N . LEU A 1 615 ? -14.218 10.468 36.990 1.00 75.06 615 LEU A N 1
ATOM 4987 C CA . LEU A 1 615 ? -14.537 9.033 37.006 1.00 75.06 615 LEU A CA 1
ATOM 4988 C C . LEU A 1 615 ? -13.962 8.312 38.245 1.00 75.06 615 LEU A C 1
ATOM 4990 O O . LEU A 1 615 ? -14.643 7.488 38.867 1.00 75.06 615 LEU A O 1
ATOM 4994 N N . ARG A 1 616 ? -12.734 8.653 38.664 1.00 72.31 616 ARG A N 1
ATOM 4995 C CA . ARG A 1 616 ? -12.064 8.047 39.829 1.00 72.31 616 ARG A CA 1
ATOM 4996 C C . ARG A 1 616 ? -12.707 8.449 41.156 1.00 72.31 616 ARG A C 1
ATOM 4998 O O . ARG A 1 616 ? -12.956 7.583 41.992 1.00 72.31 616 ARG A O 1
ATOM 5005 N N . MET A 1 617 ? -13.014 9.732 41.353 1.00 66.06 617 MET A N 1
ATOM 5006 C CA . MET A 1 617 ? -13.648 10.222 42.587 1.00 66.06 617 MET A CA 1
ATOM 5007 C C . MET A 1 617 ? -15.036 9.618 42.819 1.00 66.06 617 MET A C 1
ATOM 5009 O O . MET A 1 617 ? -15.496 9.506 43.955 1.00 66.06 617 MET A O 1
ATOM 5013 N N . MET A 1 618 ? -15.693 9.179 41.750 1.00 63.72 618 MET A N 1
ATOM 5014 C CA . MET A 1 618 ? -17.023 8.584 41.799 1.00 63.72 618 MET A CA 1
ATOM 5015 C C . MET A 1 618 ? -17.026 7.064 42.038 1.00 63.72 618 MET A C 1
ATOM 5017 O O . MET A 1 618 ? -18.097 6.488 42.240 1.00 63.72 618 MET A O 1
ATOM 5021 N N . SER A 1 619 ? -15.847 6.431 42.099 1.00 51.88 619 SER A N 1
ATOM 5022 C CA . SER A 1 619 ? -15.652 4.976 42.249 1.00 51.88 619 SER A CA 1
ATOM 5023 C C . SER A 1 619 ? -15.611 4.472 43.715 1.00 51.88 619 SER A C 1
ATOM 5025 O O . SER A 1 619 ? -15.019 3.439 44.010 1.00 51.88 619 SER A O 1
ATOM 5027 N N . GLY A 1 620 ? -16.222 5.182 44.675 1.00 49.56 620 GLY A N 1
ATOM 5028 C CA . GLY A 1 620 ? -16.260 4.783 46.101 1.00 49.56 620 GLY A CA 1
ATOM 5029 C C . GLY A 1 620 ? -17.306 3.692 46.443 1.00 49.56 620 GLY A C 1
ATOM 5030 O O . GLY A 1 620 ? -18.197 3.437 45.637 1.00 49.56 620 GLY A O 1
ATOM 5031 N N . PRO A 1 621 ? -17.293 3.058 47.640 1.00 49.47 621 PRO A N 1
ATOM 5032 C CA . PRO A 1 621 ? -18.171 1.925 47.986 1.00 49.47 621 PRO A CA 1
ATOM 5033 C C . PRO A 1 621 ? -19.664 2.185 47.707 1.00 49.47 621 PRO A C 1
ATOM 5035 O O . PRO A 1 621 ? -20.228 3.187 48.156 1.00 49.47 621 PRO A O 1
ATOM 5038 N N . THR A 1 622 ? -20.318 1.269 46.986 1.00 49.06 622 THR A N 1
ATOM 5039 C CA . THR A 1 622 ? -21.667 1.407 46.397 1.00 49.06 622 THR A CA 1
ATOM 5040 C C . THR A 1 622 ? -22.762 1.827 47.389 1.00 49.06 622 THR A C 1
ATOM 5042 O O . THR A 1 622 ? -23.679 2.564 47.029 1.00 49.06 622 THR A O 1
ATOM 5045 N N . LEU A 1 623 ? -22.655 1.416 48.660 1.00 42.28 623 LEU A N 1
ATOM 5046 C CA . LEU A 1 623 ? -23.646 1.687 49.713 1.00 42.28 623 LEU A CA 1
ATOM 5047 C C . LEU A 1 623 ? -23.752 3.172 50.112 1.00 42.28 623 LEU A C 1
ATOM 5049 O O . LEU A 1 623 ? -24.822 3.601 50.538 1.00 42.28 623 LEU A O 1
ATOM 5053 N N . LYS A 1 624 ? -22.696 3.984 49.935 1.00 45.59 624 LYS A N 1
ATOM 5054 C CA . LYS A 1 624 ? -22.735 5.434 50.231 1.00 45.59 624 LYS A CA 1
ATOM 5055 C C . LYS A 1 624 ? -23.301 6.283 49.084 1.00 45.59 624 LYS A C 1
ATOM 5057 O O . LYS A 1 624 ? -23.707 7.414 49.326 1.00 45.59 624 LYS A O 1
ATOM 5062 N N . ARG A 1 625 ? -23.388 5.757 47.852 1.00 55.44 625 ARG A N 1
ATOM 5063 C CA . ARG A 1 625 ? -23.828 6.516 46.656 1.00 55.44 625 ARG A CA 1
ATOM 5064 C C . ARG A 1 625 ? -25.347 6.789 46.610 1.00 55.44 625 ARG A C 1
ATOM 5066 O O . ARG A 1 625 ? -25.796 7.562 45.770 1.00 55.44 625 ARG A O 1
ATOM 5073 N N . LEU A 1 626 ? -26.141 6.178 47.501 1.00 50.16 626 LEU A N 1
ATOM 5074 C CA . LEU A 1 626 ? -27.613 6.263 47.523 1.00 50.16 626 LEU A CA 1
ATOM 5075 C C . LEU A 1 626 ? -28.201 7.191 48.613 1.00 50.16 626 LEU A C 1
ATOM 5077 O O . LEU A 1 626 ? -29.423 7.319 48.680 1.00 50.16 626 LEU A O 1
ATOM 5081 N N . GLY A 1 627 ? -27.379 7.846 49.446 1.00 38.97 627 GLY A N 1
ATOM 5082 C CA . GLY A 1 627 ? -27.840 8.707 50.549 1.00 38.97 627 GLY A CA 1
ATOM 5083 C C . GLY A 1 627 ? -27.190 10.093 50.539 1.00 38.97 627 GLY A C 1
ATOM 5084 O O . GLY A 1 627 ? -25.971 10.199 50.467 1.00 38.97 627 GLY A O 1
ATOM 5085 N N . GLY A 1 628 ? -27.997 11.155 50.605 1.00 36.03 628 GLY A N 1
ATOM 5086 C CA . GLY A 1 628 ? -27.525 12.541 50.692 1.00 36.03 628 GLY A CA 1
ATOM 5087 C C . GLY A 1 628 ? -27.510 13.073 52.129 1.00 36.03 628 GLY A C 1
ATOM 5088 O O . GLY A 1 628 ? -28.492 12.901 52.844 1.00 36.03 628 GLY A O 1
ATOM 5089 N N . ALA A 1 629 ? -26.425 13.754 52.515 1.00 29.19 629 ALA A N 1
ATOM 5090 C CA . ALA A 1 629 ? -26.366 14.743 53.601 1.00 29.19 629 ALA A CA 1
ATOM 5091 C C . ALA A 1 629 ? -25.126 15.662 53.411 1.00 29.19 629 ALA A C 1
ATOM 5093 O O . ALA A 1 629 ? -24.124 15.182 52.875 1.00 29.19 629 ALA A O 1
ATOM 5094 N N . PRO A 1 630 ? -25.176 16.961 53.783 1.00 38.22 630 PRO A N 1
ATOM 5095 C CA . PRO A 1 630 ? -24.142 17.956 53.454 1.00 38.22 630 PRO A CA 1
ATOM 5096 C C . PRO A 1 630 ? -23.007 18.040 54.504 1.00 38.22 630 PRO A C 1
ATOM 5098 O O . PRO A 1 630 ? -23.220 17.611 55.639 1.00 38.22 630 PRO A O 1
ATOM 5101 N N . PRO A 1 631 ? -21.819 18.599 54.171 1.00 39.25 631 PRO A N 1
ATOM 5102 C CA . PRO A 1 631 ? -20.702 18.713 55.106 1.00 39.25 631 PRO A CA 1
ATOM 5103 C C . PRO A 1 631 ? -20.664 20.072 55.821 1.00 39.25 631 PRO A C 1
ATOM 5105 O O . PRO A 1 631 ? -20.953 21.115 55.231 1.00 39.25 631 PRO A O 1
ATOM 5108 N N . ASP A 1 632 ? -20.247 20.031 57.086 1.00 28.58 632 ASP A N 1
ATOM 5109 C CA . ASP A 1 632 ? -20.054 21.187 57.959 1.00 28.58 632 ASP A CA 1
ATOM 5110 C C . ASP A 1 632 ? -18.567 21.582 58.051 1.00 28.58 632 ASP A C 1
ATOM 5112 O O . ASP A 1 632 ? -17.666 20.753 57.901 1.00 28.58 632 ASP A O 1
ATOM 5116 N N . LYS A 1 633 ? -18.323 22.877 58.263 1.00 34.69 633 LYS A N 1
ATOM 5117 C CA . LYS A 1 633 ? -17.006 23.542 58.266 1.00 34.69 633 LYS A CA 1
ATOM 5118 C C . LYS A 1 633 ? -16.304 23.402 59.625 1.00 34.69 633 LYS A C 1
ATOM 5120 O O . LYS A 1 633 ? -16.972 23.431 60.651 1.00 34.69 633 LYS A O 1
ATOM 5125 N N . SER A 1 634 ? -14.963 23.432 59.660 1.00 29.52 634 SER A N 1
ATOM 5126 C CA . SER A 1 634 ? -14.162 24.408 60.449 1.00 29.52 634 SER A CA 1
ATOM 5127 C C . SER A 1 634 ? -12.684 24.002 60.634 1.00 29.52 634 SER A C 1
ATOM 5129 O O . SER A 1 634 ? -12.261 22.912 60.267 1.00 29.52 634 SER A O 1
ATOM 5131 N N . ALA A 1 635 ? -11.889 24.968 61.103 1.00 30.38 635 ALA A N 1
ATOM 5132 C CA . ALA A 1 635 ? -10.483 25.208 60.805 1.00 30.38 635 ALA A CA 1
ATOM 5133 C C . ALA A 1 635 ? -9.452 24.719 61.850 1.00 30.38 635 ALA A C 1
ATOM 5135 O O . ALA A 1 635 ? -9.750 24.436 63.005 1.00 30.38 635 ALA A O 1
ATOM 5136 N N . ALA A 1 636 ? -8.204 24.722 61.372 1.00 30.84 636 ALA A N 1
ATOM 5137 C CA . ALA A 1 636 ? -6.887 24.684 62.015 1.00 30.84 636 ALA A CA 1
ATOM 5138 C C . ALA A 1 636 ? -6.719 25.297 63.429 1.00 30.84 636 ALA A C 1
ATOM 5140 O O . ALA A 1 636 ? -7.209 26.391 63.681 1.00 30.84 636 ALA A O 1
ATOM 5141 N N . ARG A 1 637 ? -5.857 24.697 64.281 1.00 29.73 637 ARG A N 1
ATOM 5142 C CA . ARG A 1 637 ? -4.440 25.084 64.578 1.00 29.73 637 ARG A CA 1
ATOM 5143 C C . ARG A 1 637 ? -3.886 24.323 65.814 1.00 29.73 637 ARG A C 1
ATOM 5145 O O . ARG A 1 637 ? -4.631 23.917 66.693 1.00 29.73 637 ARG A O 1
ATOM 5152 N N . LYS A 1 638 ? -2.558 24.161 65.876 1.00 26.14 638 LYS A N 1
ATOM 5153 C CA . LYS A 1 638 ? -1.687 23.621 66.963 1.00 26.14 638 LYS A CA 1
ATOM 5154 C C . LYS A 1 638 ? -0.669 24.737 67.360 1.00 26.14 638 LYS A C 1
ATOM 5156 O O . LYS A 1 638 ? -0.574 25.676 66.565 1.00 26.14 638 LYS A O 1
ATOM 5161 N N . PRO A 1 639 ? 0.274 24.602 68.335 1.00 50.38 639 PRO A N 1
ATOM 5162 C CA . PRO A 1 639 ? 0.329 23.954 69.676 1.00 50.38 639 PRO A CA 1
ATOM 5163 C C . PRO A 1 639 ? 1.174 24.780 70.730 1.00 50.38 639 PRO A C 1
ATOM 5165 O O . PRO A 1 639 ? 1.506 25.926 70.444 1.00 50.38 639 PRO A O 1
ATOM 5168 N N . LYS A 1 640 ? 1.628 24.135 71.845 1.00 28.59 640 LYS A N 1
ATOM 5169 C CA . LYS A 1 640 ? 2.758 24.439 72.808 1.00 28.59 640 LYS A CA 1
ATOM 5170 C C . LYS A 1 640 ? 2.414 25.139 74.141 1.00 28.59 640 LYS A C 1
ATOM 5172 O O . LYS A 1 640 ? 1.513 25.959 74.152 1.00 28.59 640 LYS A O 1
ATOM 5177 N N . LEU A 1 641 ? 3.184 25.025 75.238 1.00 29.00 641 LEU A N 1
ATOM 5178 C CA . LEU A 1 641 ? 3.956 23.977 75.956 1.00 29.00 641 LEU A CA 1
ATOM 5179 C C . LEU A 1 641 ? 4.297 24.604 77.349 1.00 29.00 641 LEU A C 1
ATOM 5181 O O . LEU A 1 641 ? 4.406 25.824 77.429 1.00 29.00 641 LEU A O 1
ATOM 5185 N N . GLU A 1 642 ? 4.429 23.777 78.394 1.00 38.06 642 GLU A N 1
ATOM 5186 C CA . GLU A 1 642 ? 4.838 23.987 79.821 1.00 38.06 642 GLU A CA 1
ATOM 5187 C C . GLU A 1 642 ? 6.008 24.979 80.112 1.00 38.06 642 GLU A C 1
ATOM 5189 O O . GLU A 1 642 ? 6.734 25.253 79.151 1.00 38.06 642 GLU A O 1
ATOM 5194 N N . PRO A 1 643 ? 6.289 25.490 81.365 1.00 49.56 643 PRO A N 1
ATOM 5195 C CA . PRO A 1 643 ? 6.851 24.661 82.479 1.00 49.56 643 PRO A CA 1
ATOM 5196 C C . PRO A 1 643 ? 6.858 25.143 83.982 1.00 49.56 643 PRO A C 1
ATOM 5198 O O . PRO A 1 643 ? 6.694 26.315 84.300 1.00 49.56 643 PRO A O 1
ATOM 5201 N N . ALA A 1 644 ? 7.174 24.165 84.863 1.00 32.72 644 ALA A N 1
ATOM 5202 C CA . ALA A 1 644 ? 8.099 24.107 86.036 1.00 32.72 644 ALA A CA 1
ATOM 5203 C C . ALA A 1 644 ? 7.877 24.795 87.425 1.00 32.72 644 ALA A C 1
ATOM 5205 O O . ALA A 1 644 ? 7.563 25.972 87.549 1.00 32.72 644 ALA A O 1
ATOM 5206 N N . GLN A 1 645 ? 8.167 23.987 88.470 1.00 43.59 645 GLN A N 1
ATOM 5207 C CA . GLN A 1 645 ? 8.153 24.162 89.949 1.00 43.59 645 GLN A CA 1
ATOM 5208 C C . GLN A 1 645 ? 9.510 24.665 90.527 1.00 43.59 645 GLN A C 1
ATOM 5210 O O . GLN A 1 645 ? 10.458 24.795 89.750 1.00 43.59 645 GLN A O 1
ATOM 5215 N N . PRO A 1 646 ? 9.658 24.944 91.854 1.00 45.62 646 PRO A N 1
ATOM 5216 C CA . PRO A 1 646 ? 10.256 23.967 92.819 1.00 45.62 646 PRO A CA 1
ATOM 5217 C C . PRO A 1 646 ? 9.709 24.097 94.280 1.00 45.62 646 PRO A C 1
ATOM 5219 O O . PRO A 1 646 ? 9.345 25.188 94.706 1.00 45.62 646 PRO A O 1
ATOM 5222 N N . ALA A 1 647 ? 9.450 23.066 95.099 1.00 39.12 647 ALA A N 1
ATOM 5223 C CA . ALA A 1 647 ? 10.210 21.925 95.656 1.00 39.12 647 ALA A CA 1
ATOM 5224 C C . ALA A 1 647 ? 10.569 22.132 97.154 1.00 39.12 647 ALA A C 1
ATOM 5226 O O . ALA A 1 647 ? 11.555 22.776 97.504 1.00 39.12 647 ALA A O 1
ATOM 5227 N N . VAL A 1 648 ? 9.769 21.525 98.040 1.00 44.28 648 VAL A N 1
ATOM 5228 C CA . VAL A 1 648 ? 10.111 21.181 99.435 1.00 44.28 648 VAL A CA 1
ATOM 5229 C C . VAL A 1 648 ? 9.627 19.746 99.630 1.00 44.28 648 VAL A C 1
ATOM 5231 O O . VAL A 1 648 ? 8.427 19.522 99.528 1.00 44.28 648 VAL A O 1
ATOM 5234 N N . ILE A 1 649 ? 10.559 18.806 99.845 1.00 48.72 649 ILE A N 1
ATOM 5235 C CA . ILE A 1 649 ? 10.355 17.342 99.936 1.00 48.72 649 ILE A CA 1
ATOM 5236 C C . ILE A 1 649 ? 9.337 16.850 98.896 1.00 48.72 649 ILE A C 1
ATOM 5238 O O . ILE A 1 649 ? 8.144 16.756 99.175 1.00 48.72 649 ILE A O 1
ATOM 5242 N N . GLU A 1 650 ? 9.827 16.561 97.687 1.00 52.88 650 GLU A N 1
ATOM 5243 C CA . GLU A 1 650 ? 9.009 16.099 96.564 1.00 52.88 650 GLU A CA 1
ATOM 5244 C C . GLU A 1 650 ? 8.082 14.963 97.022 1.00 52.88 650 GLU A C 1
ATOM 5246 O O . GLU A 1 650 ? 8.564 13.888 97.399 1.00 52.88 650 GLU A O 1
ATOM 5251 N N . PRO A 1 651 ? 6.750 15.157 96.978 1.00 56.91 651 PRO A N 1
ATOM 5252 C CA . PRO A 1 651 ? 5.793 14.103 97.289 1.00 56.91 651 PRO A CA 1
ATOM 5253 C C . PRO A 1 651 ? 6.102 12.810 96.523 1.00 56.91 651 PRO A C 1
ATOM 5255 O O . PRO A 1 651 ? 5.827 11.723 97.021 1.00 56.91 651 PRO A O 1
ATOM 5258 N N . ALA A 1 652 ? 6.742 12.926 95.353 1.00 58.44 652 ALA A N 1
ATOM 5259 C CA . ALA A 1 652 ? 7.227 11.824 94.539 1.00 58.44 652 ALA A CA 1
ATOM 5260 C C . ALA A 1 652 ? 8.087 10.805 95.306 1.00 58.44 652 ALA A C 1
ATOM 5262 O O . ALA A 1 652 ? 7.924 9.614 95.070 1.00 58.44 652 ALA A O 1
ATOM 5263 N N . ASP A 1 653 ? 8.956 11.211 96.233 1.00 65.12 653 ASP A N 1
ATOM 5264 C CA . ASP A 1 653 ? 9.822 10.257 96.943 1.00 65.12 653 ASP A CA 1
ATOM 5265 C C . ASP A 1 653 ? 9.093 9.554 98.102 1.00 65.12 653 ASP A C 1
ATOM 5267 O O . ASP A 1 653 ? 9.315 8.368 98.349 1.00 65.12 653 ASP A O 1
ATOM 5271 N N . PHE A 1 654 ? 8.128 10.226 98.744 1.00 65.62 654 PHE A N 1
ATOM 5272 C CA . PHE A 1 654 ? 7.203 9.581 99.686 1.00 65.62 654 PHE A CA 1
ATOM 5273 C C . PHE A 1 654 ? 6.263 8.597 98.971 1.00 65.62 654 PHE A C 1
ATOM 5275 O O . PHE A 1 654 ? 6.047 7.486 99.456 1.00 65.62 654 PHE A O 1
ATOM 5282 N N . TYR A 1 655 ? 5.738 8.978 97.802 1.00 67.25 655 TYR A N 1
ATOM 5283 C CA . TYR A 1 655 ? 4.874 8.119 96.994 1.00 67.25 655 TYR A CA 1
ATOM 5284 C C . TYR A 1 655 ? 5.637 6.946 96.371 1.00 67.25 655 TYR A C 1
ATOM 5286 O O . TYR A 1 655 ? 5.099 5.850 96.365 1.00 67.25 655 TYR A O 1
ATOM 5294 N N . LYS A 1 656 ? 6.905 7.102 95.966 1.00 68.94 656 LYS A N 1
ATOM 5295 C CA . LYS A 1 656 ? 7.753 5.970 95.540 1.00 68.94 656 LYS A CA 1
ATOM 5296 C C . LYS A 1 656 ? 7.945 4.943 96.654 1.00 68.94 656 LYS A C 1
ATOM 5298 O O . LYS A 1 656 ? 7.856 3.747 96.394 1.00 68.94 656 LYS A O 1
ATOM 5303 N N . MET A 1 657 ? 8.167 5.401 97.887 1.00 72.31 657 MET A N 1
ATOM 5304 C CA . MET A 1 657 ? 8.258 4.513 99.048 1.00 72.31 657 MET A CA 1
ATOM 5305 C C . MET A 1 657 ? 6.909 3.828 99.342 1.00 72.31 657 MET A C 1
ATOM 5307 O O . MET A 1 657 ? 6.879 2.629 99.608 1.00 72.31 657 MET A O 1
ATOM 5311 N N . GLU A 1 658 ? 5.781 4.548 99.261 1.00 68.44 658 GLU A N 1
ATOM 5312 C CA . GLU A 1 658 ? 4.438 3.944 99.363 1.00 68.44 658 GLU A CA 1
ATOM 5313 C C . GLU A 1 658 ? 4.162 2.941 98.227 1.00 68.44 658 GLU A C 1
ATOM 5315 O O . GLU A 1 658 ? 3.568 1.898 98.485 1.00 68.44 658 GLU A O 1
ATOM 5320 N N . ASP A 1 659 ? 4.628 3.205 97.004 1.00 68.25 659 ASP A N 1
ATOM 5321 C CA . ASP A 1 659 ? 4.480 2.332 95.833 1.00 68.25 659 ASP A CA 1
ATOM 5322 C C . ASP A 1 659 ? 5.316 1.053 95.945 1.00 68.25 659 ASP A C 1
ATOM 5324 O O . ASP A 1 659 ? 4.943 0.007 95.414 1.00 68.25 659 ASP A O 1
ATOM 5328 N N . GLU A 1 660 ? 6.470 1.114 96.603 1.00 74.19 660 GLU A N 1
ATOM 5329 C CA . GLU A 1 660 ? 7.316 -0.050 96.877 1.00 74.19 660 GLU A CA 1
ATOM 5330 C C . GLU A 1 660 ? 6.721 -0.918 98.000 1.00 74.19 660 GLU A C 1
ATOM 5332 O O . GLU A 1 660 ? 6.696 -2.150 97.912 1.00 74.19 660 GLU A O 1
ATOM 5337 N N . ILE A 1 661 ? 6.112 -0.282 99.006 1.00 70.88 661 ILE A N 1
ATOM 5338 C CA . ILE A 1 661 ? 5.341 -0.962 100.056 1.00 70.88 661 ILE A CA 1
ATOM 5339 C C . ILE A 1 661 ? 4.065 -1.592 99.472 1.00 70.88 661 ILE A C 1
ATOM 5341 O O . ILE A 1 661 ? 3.753 -2.741 99.781 1.00 70.88 661 ILE A O 1
ATOM 5345 N N . ALA A 1 662 ? 3.346 -0.896 98.586 1.00 68.38 662 ALA A N 1
ATOM 5346 C CA . ALA A 1 662 ? 2.156 -1.428 97.916 1.00 68.38 662 ALA A CA 1
ATOM 5347 C C . ALA A 1 662 ? 2.475 -2.628 97.007 1.00 68.38 662 ALA A C 1
ATOM 5349 O O . ALA A 1 662 ? 1.649 -3.527 96.882 1.00 68.38 662 ALA A O 1
ATOM 5350 N N . ARG A 1 663 ? 3.674 -2.667 96.405 1.00 68.56 663 ARG A N 1
ATOM 5351 C CA . ARG A 1 663 ? 4.149 -3.786 95.570 1.00 68.56 663 ARG A CA 1
ATOM 5352 C C . ARG A 1 663 ? 4.578 -5.016 96.364 1.00 68.56 663 ARG A C 1
ATOM 5354 O O . ARG A 1 663 ? 4.470 -6.128 95.858 1.00 68.56 663 ARG A O 1
ATOM 5361 N N . SER A 1 664 ? 5.077 -4.821 97.580 1.00 72.69 664 SER A N 1
ATOM 5362 C CA . SER A 1 664 ? 5.578 -5.902 98.437 1.00 72.69 664 SER A CA 1
ATOM 5363 C C . SER A 1 664 ? 4.529 -6.462 99.401 1.00 72.69 664 SER A C 1
ATOM 5365 O O . SER A 1 664 ? 4.700 -7.575 99.890 1.00 72.69 664 SER A O 1
ATOM 5367 N N . THR A 1 665 ? 3.440 -5.729 99.661 1.00 71.19 665 THR A N 1
ATOM 5368 C CA . THR A 1 665 ? 2.406 -6.130 100.629 1.00 71.19 665 THR A CA 1
ATOM 5369 C C . THR A 1 665 ? 1.210 -6.778 99.935 1.00 71.19 665 THR A C 1
ATOM 5371 O O . THR A 1 665 ? 0.616 -6.206 99.021 1.00 71.19 665 THR A O 1
ATOM 5374 N N . THR A 1 666 ? 0.790 -7.953 100.399 1.00 74.94 666 THR A N 1
ATOM 5375 C CA . THR A 1 666 ? -0.377 -8.648 99.838 1.00 74.94 666 THR A CA 1
ATOM 5376 C C . THR A 1 666 ? -1.701 -8.044 100.325 1.00 74.94 666 THR A C 1
ATOM 5378 O O . THR A 1 666 ? -1.800 -7.502 101.430 1.00 74.94 666 THR A O 1
ATOM 5381 N N . HIS A 1 667 ? -2.771 -8.178 99.530 1.00 73.00 667 HIS A N 1
ATOM 5382 C CA . HIS A 1 667 ? -4.112 -7.707 99.918 1.00 73.00 667 HIS A CA 1
ATOM 5383 C C . HIS A 1 667 ? -4.586 -8.297 101.263 1.00 73.00 667 HIS A C 1
ATOM 5385 O O . HIS A 1 667 ? -5.216 -7.589 102.047 1.00 73.00 667 HIS A O 1
ATOM 5391 N N . ALA A 1 668 ? -4.220 -9.548 101.565 1.00 76.81 668 ALA A N 1
ATOM 5392 C CA . ALA A 1 668 ? -4.545 -10.215 102.828 1.00 76.81 668 ALA A CA 1
ATOM 5393 C C . ALA A 1 668 ? -3.826 -9.589 104.042 1.00 76.81 668 ALA A C 1
ATOM 5395 O O . ALA A 1 668 ? -4.390 -9.496 105.134 1.00 76.81 668 ALA A O 1
ATOM 5396 N N . GLU A 1 669 ? -2.589 -9.117 103.870 1.00 78.19 669 GLU A N 1
ATOM 5397 C CA . GLU A 1 669 ? -1.820 -8.448 104.928 1.00 78.19 669 GLU A CA 1
ATOM 5398 C C . GLU A 1 669 ? -2.332 -7.029 105.202 1.00 78.19 669 GLU A C 1
ATOM 5400 O O . GLU A 1 669 ? -2.435 -6.620 106.365 1.00 78.19 669 GLU A O 1
ATOM 5405 N N . LEU A 1 670 ? -2.720 -6.295 104.151 1.00 80.44 670 LEU A N 1
ATOM 5406 C CA . LEU A 1 670 ? -3.362 -4.982 104.281 1.00 80.44 670 LEU A CA 1
ATOM 5407 C C . LEU A 1 670 ? -4.719 -5.091 104.986 1.00 80.44 670 LEU A C 1
ATOM 5409 O O . LEU A 1 670 ? -5.013 -4.286 105.871 1.00 80.44 670 LEU A O 1
ATOM 5413 N N . GLU A 1 671 ? -5.519 -6.108 104.653 1.00 79.69 671 GLU A N 1
ATOM 5414 C CA . GLU A 1 671 ? -6.806 -6.380 105.299 1.00 79.69 671 GLU A CA 1
ATOM 5415 C C . GLU A 1 671 ? -6.634 -6.730 106.783 1.00 79.69 671 GLU A C 1
ATOM 5417 O O . GLU A 1 671 ? -7.295 -6.143 107.645 1.00 79.69 671 GLU A O 1
ATOM 5422 N N . LYS A 1 672 ? -5.686 -7.617 107.109 1.00 83.44 672 LYS A N 1
ATOM 5423 C CA . LYS A 1 672 ? -5.362 -7.982 108.496 1.00 83.44 672 LYS A CA 1
ATOM 5424 C C . LYS A 1 672 ? -4.928 -6.766 109.317 1.00 83.44 672 LYS A C 1
ATOM 5426 O O . LYS A 1 672 ? -5.350 -6.606 110.464 1.00 83.44 672 LYS A O 1
ATOM 5431 N N . THR A 1 673 ? -4.111 -5.894 108.729 1.00 81.50 673 THR A N 1
ATOM 5432 C CA . THR A 1 673 ? -3.649 -4.659 109.376 1.00 81.50 673 THR A CA 1
ATOM 5433 C C . THR A 1 673 ? -4.807 -3.680 109.570 1.00 81.50 673 THR A C 1
ATOM 5435 O O . THR A 1 673 ? -4.993 -3.165 110.670 1.00 81.50 673 THR A O 1
ATOM 5438 N N . PHE A 1 674 ? -5.657 -3.487 108.560 1.00 84.94 674 PHE A N 1
ATOM 5439 C CA . PHE A 1 674 ? -6.840 -2.630 108.651 1.00 84.94 674 PHE A CA 1
ATOM 5440 C C . PHE A 1 674 ? -7.833 -3.105 109.725 1.00 84.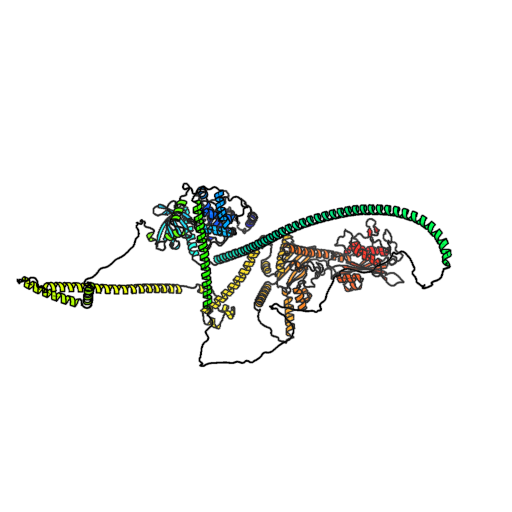94 674 PHE A C 1
ATOM 5442 O O . PHE A 1 674 ? -8.316 -2.297 110.520 1.00 84.94 674 PHE A O 1
ATOM 5449 N N . LEU A 1 675 ? -8.109 -4.413 109.792 1.00 84.19 675 LEU A N 1
ATOM 5450 C CA . LEU A 1 675 ? -8.976 -5.016 110.810 1.00 84.19 675 LEU A CA 1
ATOM 5451 C C . LEU A 1 675 ? -8.410 -4.833 112.222 1.00 84.19 675 LEU A C 1
ATOM 5453 O O . LEU A 1 675 ? -9.166 -4.497 113.138 1.00 84.19 675 LEU A O 1
ATOM 5457 N N . ARG A 1 676 ? -7.089 -4.983 112.395 1.00 84.81 676 ARG A N 1
ATOM 5458 C CA . ARG A 1 676 ? -6.404 -4.739 113.672 1.00 84.81 676 ARG A CA 1
ATOM 5459 C C . ARG A 1 676 ? -6.588 -3.295 114.132 1.00 84.81 676 ARG A C 1
ATOM 5461 O O . ARG A 1 676 ? -7.116 -3.081 115.223 1.00 84.81 676 ARG A O 1
ATOM 5468 N N . GLU A 1 677 ? -6.234 -2.314 113.302 1.00 83.81 677 GLU A N 1
ATOM 5469 C CA . GLU A 1 677 ? -6.363 -0.894 113.669 1.00 83.81 677 GLU A CA 1
ATOM 5470 C C . GLU A 1 677 ? -7.845 -0.482 113.851 1.00 83.81 677 GLU A C 1
ATOM 5472 O O . GLU A 1 677 ? -8.168 0.285 114.756 1.00 83.81 677 GLU A O 1
ATOM 5477 N N . SER A 1 678 ? -8.776 -1.054 113.072 1.00 83.12 678 SER A N 1
ATOM 5478 C CA . SER A 1 678 ? -10.229 -0.848 113.221 1.00 83.12 678 SER A CA 1
ATOM 5479 C C . SER A 1 678 ? -10.776 -1.387 114.545 1.00 83.12 678 SER A C 1
ATOM 5481 O O . SER A 1 678 ? -11.639 -0.764 115.169 1.00 83.12 678 SER A O 1
ATOM 5483 N N . SER A 1 679 ? -10.306 -2.560 114.973 1.00 82.81 679 SER A N 1
ATOM 5484 C CA . SER A 1 679 ? -10.683 -3.164 116.255 1.00 82.81 679 SER A CA 1
ATOM 5485 C C . SER A 1 679 ? -10.146 -2.352 117.437 1.00 82.81 679 SER A C 1
ATOM 5487 O O . SER A 1 679 ? -10.889 -2.088 118.382 1.00 82.81 679 SER A O 1
ATOM 5489 N N . ALA A 1 680 ? -8.909 -1.854 117.333 1.00 80.25 680 ALA A N 1
ATOM 5490 C CA . ALA A 1 680 ? -8.302 -0.968 118.321 1.00 80.25 680 ALA A CA 1
ATOM 5491 C C . ALA A 1 680 ? -9.055 0.369 118.421 1.00 80.25 680 ALA A C 1
ATOM 5493 O O . ALA A 1 680 ? -9.369 0.821 119.520 1.00 80.25 680 ALA A O 1
ATOM 5494 N N . LEU A 1 681 ? -9.433 0.964 117.282 1.00 80.44 681 LEU A N 1
ATOM 5495 C CA . LEU A 1 681 ? -10.259 2.172 117.240 1.00 80.44 681 LEU A CA 1
ATOM 5496 C C . LEU A 1 681 ? -11.637 1.948 117.882 1.00 80.44 681 LEU A C 1
ATOM 5498 O O . LEU A 1 681 ? -12.078 2.768 118.684 1.00 80.44 681 LEU A O 1
ATOM 5502 N N . ARG A 1 682 ? -12.299 0.822 117.579 1.00 80.31 682 ARG A N 1
ATOM 5503 C CA . ARG A 1 682 ? -13.583 0.450 118.197 1.00 80.31 682 ARG A CA 1
ATOM 5504 C C . ARG A 1 682 ? -13.471 0.289 119.711 1.00 80.31 682 ARG A C 1
ATOM 5506 O O . ARG A 1 682 ? -14.334 0.787 120.422 1.00 80.31 682 ARG A O 1
ATOM 5513 N N . ALA A 1 683 ? -12.402 -0.334 120.205 1.00 78.75 683 ALA A N 1
ATOM 5514 C CA . ALA A 1 683 ? -12.169 -0.490 121.640 1.00 78.75 683 ALA A CA 1
ATOM 5515 C C . ALA A 1 683 ? -11.963 0.858 122.357 1.00 78.75 683 ALA A C 1
ATOM 5517 O O . ALA A 1 683 ? -12.450 1.040 123.472 1.00 78.75 683 ALA A O 1
ATOM 5518 N N . VAL A 1 684 ? -11.278 1.819 121.724 1.00 75.62 684 VAL A N 1
ATOM 5519 C CA . VAL A 1 684 ? -11.098 3.171 122.286 1.00 75.62 684 VAL A CA 1
ATOM 5520 C C . VAL A 1 684 ? -12.406 3.970 122.259 1.00 75.62 684 VAL A C 1
ATOM 5522 O O . VAL A 1 684 ? -12.749 4.602 123.256 1.00 75.62 684 VAL A O 1
ATOM 5525 N N . LEU A 1 685 ? -13.176 3.895 121.169 1.00 72.12 685 LEU A N 1
ATOM 5526 C CA . LEU A 1 685 ? -14.496 4.531 121.076 1.00 72.12 685 LEU A CA 1
ATOM 5527 C C . LEU A 1 685 ? -15.489 3.953 122.098 1.00 72.12 685 LEU A C 1
ATOM 5529 O O . LEU A 1 685 ? -16.242 4.709 122.701 1.00 72.12 685 LEU A O 1
ATOM 5533 N N . GLN A 1 686 ? -15.451 2.643 122.347 1.00 75.25 686 GLN A N 1
ATOM 5534 C CA . GLN A 1 686 ? -16.287 1.985 123.354 1.00 75.25 686 GLN A CA 1
ATOM 5535 C C . GLN A 1 686 ? -15.983 2.499 124.774 1.00 75.25 686 GLN A C 1
ATOM 5537 O O . GLN A 1 686 ? -16.899 2.873 125.502 1.00 75.25 686 GLN A O 1
ATOM 5542 N N . LYS A 1 687 ? -14.698 2.637 125.131 1.00 71.75 687 LYS A N 1
ATOM 5543 C CA . LYS A 1 687 ? -14.268 3.238 126.411 1.00 71.75 687 LYS A CA 1
ATOM 5544 C C . LYS A 1 687 ? -14.645 4.720 126.547 1.00 71.75 687 LYS A C 1
ATOM 5546 O O . LYS A 1 687 ? -14.841 5.210 127.658 1.00 71.75 687 LYS A O 1
ATOM 5551 N N . PHE A 1 688 ? -14.738 5.447 125.433 1.00 69.00 688 PHE A N 1
ATOM 5552 C CA . PHE A 1 688 ? -15.238 6.822 125.421 1.00 69.00 688 PHE A CA 1
ATOM 5553 C C . PHE A 1 688 ? -16.752 6.875 125.677 1.00 69.00 688 PHE A C 1
ATOM 5555 O O . PHE A 1 688 ? -17.201 7.657 126.513 1.00 69.00 688 PHE A O 1
ATOM 5562 N N . ILE A 1 689 ? -17.527 5.996 125.028 1.00 70.81 689 ILE A N 1
ATOM 5563 C CA . ILE A 1 689 ? -18.981 5.859 125.231 1.00 70.81 689 ILE A CA 1
ATOM 5564 C C . ILE A 1 689 ? -19.312 5.507 126.694 1.00 70.81 689 ILE A C 1
ATOM 5566 O O . ILE A 1 689 ? -20.311 5.981 127.228 1.00 70.81 689 ILE A O 1
ATOM 5570 N N . GLU A 1 690 ? -18.447 4.745 127.367 1.00 75.00 690 GLU A N 1
ATOM 5571 C CA . GLU A 1 690 ? -18.584 4.341 128.776 1.00 75.00 690 GLU A CA 1
ATOM 5572 C C . GLU A 1 690 ? -18.211 5.441 129.803 1.00 75.00 690 GLU A C 1
ATOM 5574 O O . GLU A 1 690 ? -18.249 5.194 131.008 1.00 75.00 690 GLU A O 1
ATOM 5579 N N . GLY A 1 691 ? -17.915 6.676 129.365 1.00 63.62 691 GLY A N 1
ATOM 5580 C CA . GLY A 1 691 ? -17.884 7.866 130.235 1.00 63.62 691 GLY A CA 1
ATOM 5581 C C . GLY A 1 691 ? -16.504 8.413 130.634 1.00 63.62 691 GLY A C 1
ATOM 5582 O O . GLY A 1 691 ? -16.419 9.222 131.562 1.00 63.62 691 GLY A O 1
ATOM 5583 N N . SER A 1 692 ? -15.414 8.021 129.960 1.00 62.72 692 SER A N 1
ATOM 5584 C CA . SER A 1 692 ? -14.073 8.593 130.210 1.00 62.72 692 SER A CA 1
ATOM 5585 C C . SER A 1 692 ? -13.891 9.997 129.585 1.00 62.72 692 SER A C 1
ATOM 5587 O O . SER A 1 692 ? -14.418 10.278 128.510 1.00 62.72 692 SER A O 1
ATOM 5589 N N . LYS A 1 693 ? -13.155 10.900 130.260 1.00 58.00 693 LYS A N 1
ATOM 5590 C CA . LYS A 1 693 ? -13.126 12.359 129.986 1.00 58.00 693 LYS A CA 1
ATOM 5591 C C . LYS A 1 693 ? -12.049 12.891 129.016 1.00 58.00 693 LYS A C 1
ATOM 5593 O O . LYS A 1 693 ? -11.931 14.107 128.896 1.00 58.00 693 LYS A O 1
ATOM 5598 N N . GLU A 1 694 ? -11.323 12.059 128.268 1.00 57.31 694 GLU A N 1
ATOM 5599 C CA . GLU A 1 694 ? -10.437 12.543 127.187 1.00 57.31 694 GLU A CA 1
ATOM 5600 C C . GLU A 1 694 ? -10.851 11.964 125.819 1.00 57.31 694 GLU A C 1
ATOM 5602 O O . GLU A 1 694 ? -10.653 10.773 125.583 1.00 57.31 694 GLU A O 1
ATOM 5607 N N . PRO A 1 695 ? -11.421 12.766 124.890 1.00 53.19 695 PRO A N 1
ATOM 5608 C CA . PRO A 1 695 ? -11.983 12.239 123.642 1.00 53.19 695 PRO A CA 1
ATOM 5609 C C . PRO A 1 695 ? -10.962 11.947 122.534 1.00 53.19 695 PRO A C 1
ATOM 5611 O O . PRO A 1 695 ? -11.343 11.424 121.490 1.00 53.19 695 PRO A O 1
ATOM 5614 N N . CYS A 1 696 ? -9.691 12.334 122.679 1.00 58.62 696 CYS A N 1
ATOM 5615 C CA . CYS A 1 696 ? -8.756 12.296 121.553 1.00 58.62 696 CYS A CA 1
ATOM 5616 C C . CYS A 1 696 ? -7.303 12.132 122.014 1.00 58.62 696 CYS A C 1
ATOM 5618 O O . CYS A 1 696 ? -6.544 13.094 122.096 1.00 58.62 696 CYS A O 1
ATOM 5620 N N . SER A 1 697 ? -6.903 10.892 122.302 1.00 62.66 697 SER A N 1
ATOM 5621 C CA . SER A 1 697 ? -5.480 10.542 122.328 1.00 62.66 697 SER A CA 1
ATOM 5622 C C . SER A 1 697 ? -4.928 10.577 120.897 1.00 62.66 697 SER A C 1
ATOM 5624 O O . SER A 1 697 ? -5.614 10.153 119.962 1.00 62.66 697 SER A O 1
ATOM 5626 N N . SER A 1 698 ? -3.682 11.036 120.725 1.00 63.88 698 SER A N 1
ATOM 5627 C CA . SER A 1 698 ? -2.934 10.991 119.451 1.00 63.88 698 SER A CA 1
ATOM 5628 C C . SER A 1 698 ? -3.039 9.617 118.757 1.00 63.88 698 SER A C 1
ATOM 5630 O O . SER A 1 698 ? -3.127 9.525 117.532 1.00 63.88 698 SER A O 1
ATOM 5632 N N . GLU A 1 699 ? -3.163 8.549 119.551 1.00 70.44 699 GLU A N 1
ATOM 5633 C CA . GLU A 1 699 ? -3.355 7.163 119.114 1.00 70.44 699 GLU A CA 1
ATOM 5634 C C . GLU A 1 699 ? -4.599 6.958 118.220 1.00 70.44 699 GLU A C 1
ATOM 5636 O O . GLU A 1 699 ? -4.558 6.200 117.254 1.00 70.44 699 GLU A O 1
ATOM 5641 N N . VAL A 1 700 ? -5.714 7.648 118.494 1.00 72.38 700 VAL A N 1
ATOM 5642 C CA . VAL A 1 700 ? -6.980 7.511 117.742 1.00 72.38 700 VAL A CA 1
ATOM 5643 C C . VAL A 1 700 ? -6.839 8.078 116.334 1.00 72.38 700 VAL A C 1
ATOM 5645 O O . VAL A 1 700 ? -7.217 7.435 115.350 1.00 72.38 700 VAL A O 1
ATOM 5648 N N . LEU A 1 701 ? -6.250 9.271 116.230 1.00 74.75 701 LEU A N 1
ATOM 5649 C CA . LEU A 1 701 ? -5.956 9.906 114.948 1.00 74.75 701 LEU A CA 1
ATOM 5650 C C . LEU A 1 701 ? -4.928 9.091 114.160 1.00 74.75 701 LEU A C 1
ATOM 5652 O O . LEU A 1 701 ? -5.067 8.944 112.945 1.00 74.75 701 LEU A O 1
ATOM 5656 N N . LEU A 1 702 ? -3.950 8.496 114.848 1.00 77.81 702 LEU A N 1
ATOM 5657 C CA . LEU A 1 702 ? -2.957 7.622 114.237 1.00 77.81 702 LEU A CA 1
ATOM 5658 C C . LEU A 1 702 ? -3.579 6.324 113.696 1.00 77.81 702 LEU A C 1
ATOM 5660 O O . LEU A 1 702 ? -3.261 5.930 112.575 1.00 77.81 702 LEU A O 1
ATOM 5664 N N . ASN A 1 703 ? -4.522 5.708 114.416 1.00 79.12 703 ASN A N 1
ATOM 5665 C CA . ASN A 1 703 ? -5.258 4.527 113.947 1.00 79.12 703 ASN A CA 1
ATOM 5666 C C . ASN A 1 703 ? -6.106 4.847 112.707 1.00 79.12 703 ASN A C 1
ATOM 5668 O O . ASN A 1 703 ? -6.053 4.119 111.716 1.00 79.12 703 ASN A O 1
ATOM 5672 N N . ILE A 1 704 ? -6.820 5.980 112.699 1.00 78.75 704 ILE A N 1
ATOM 5673 C CA . ILE A 1 704 ? -7.581 6.438 111.522 1.00 78.75 704 ILE A CA 1
ATOM 5674 C C . ILE A 1 704 ? -6.639 6.722 110.342 1.00 78.75 704 ILE A C 1
ATOM 5676 O O . ILE A 1 704 ? -6.934 6.339 109.206 1.00 78.75 704 ILE A O 1
ATOM 5680 N N . ALA A 1 705 ? -5.489 7.356 110.587 1.00 80.19 705 ALA A N 1
ATOM 5681 C CA . ALA A 1 705 ? -4.491 7.629 109.557 1.00 80.19 705 ALA A CA 1
ATOM 5682 C C . ALA A 1 705 ? -3.893 6.335 108.978 1.00 80.19 705 ALA A C 1
ATOM 5684 O O . ALA A 1 705 ? -3.769 6.223 107.756 1.00 80.19 705 ALA A O 1
ATOM 5685 N N . ARG A 1 706 ? -3.594 5.334 109.818 1.00 81.88 706 ARG A N 1
ATOM 5686 C CA . ARG A 1 706 ? -3.110 4.005 109.403 1.00 81.88 706 ARG A CA 1
ATOM 5687 C C . ARG A 1 706 ? -4.161 3.223 108.621 1.00 81.88 706 ARG A C 1
ATOM 5689 O O . ARG A 1 706 ? -3.828 2.638 107.595 1.00 81.88 706 ARG A O 1
ATOM 5696 N N . MET A 1 707 ? -5.428 3.269 109.030 1.00 81.75 707 MET A N 1
ATOM 5697 C CA . MET A 1 707 ? -6.534 2.662 108.280 1.00 81.75 707 MET A CA 1
ATOM 5698 C C . MET A 1 707 ? -6.704 3.307 106.899 1.00 81.75 707 MET A C 1
ATOM 5700 O O . MET A 1 707 ? -6.789 2.605 105.891 1.00 81.75 707 MET A O 1
ATOM 5704 N N . ARG A 1 708 ? -6.688 4.646 106.825 1.00 83.19 708 ARG A N 1
ATOM 5705 C CA . ARG A 1 708 ? -6.733 5.377 105.547 1.00 83.19 708 ARG A CA 1
ATOM 5706 C C . ARG A 1 708 ? -5.519 5.060 104.673 1.00 83.19 708 ARG A C 1
ATOM 5708 O O . ARG A 1 708 ? -5.674 4.918 103.464 1.00 83.19 708 ARG A O 1
ATOM 5715 N N . ARG A 1 709 ? -4.334 4.910 105.271 1.00 83.69 709 ARG A N 1
ATOM 5716 C CA . ARG A 1 709 ? -3.111 4.482 104.579 1.00 83.69 709 ARG A CA 1
ATOM 5717 C C . ARG A 1 709 ? -3.255 3.072 103.998 1.00 83.69 709 ARG A C 1
ATOM 5719 O O . ARG A 1 709 ? -3.007 2.904 102.813 1.00 83.69 709 ARG A O 1
ATOM 5726 N N . CYS A 1 710 ? -3.751 2.101 104.768 1.00 80.75 710 CYS A N 1
ATOM 5727 C CA . CYS A 1 710 ? -4.007 0.741 104.273 1.00 80.75 710 CYS A CA 1
ATOM 5728 C C . CYS A 1 710 ? -5.010 0.733 103.108 1.00 80.75 710 CYS A C 1
ATOM 5730 O O . CYS A 1 710 ? -4.787 0.056 102.110 1.00 80.75 710 CYS A O 1
ATOM 5732 N N . SER A 1 711 ? -6.079 1.533 103.197 1.00 80.31 711 SER A N 1
ATOM 5733 C CA . SER A 1 711 ? -7.062 1.663 102.113 1.00 80.31 711 SER A CA 1
ATOM 5734 C C . SER A 1 711 ? -6.450 2.264 100.843 1.00 80.31 711 SER A C 1
ATOM 5736 O O . SER A 1 711 ? -6.745 1.792 99.748 1.00 80.31 711 SER A O 1
ATOM 5738 N N . ARG A 1 712 ? -5.579 3.277 100.966 1.00 82.56 712 ARG A N 1
ATOM 5739 C CA . ARG A 1 712 ? -4.853 3.843 99.816 1.00 82.56 712 ARG A CA 1
ATOM 5740 C C . ARG A 1 712 ? -3.910 2.821 99.187 1.00 82.56 712 ARG A C 1
ATOM 5742 O O . ARG A 1 712 ? -3.961 2.643 97.976 1.00 82.56 712 ARG A O 1
ATOM 5749 N N . LEU A 1 713 ? -3.115 2.119 99.996 1.00 81.88 713 LEU A N 1
ATOM 5750 C CA . LEU A 1 713 ? -2.198 1.079 99.517 1.00 81.88 713 LEU A CA 1
ATOM 5751 C C . LEU A 1 713 ? -2.948 -0.055 98.799 1.00 81.88 713 LEU A C 1
ATOM 5753 O O . LEU A 1 713 ? -2.499 -0.510 97.753 1.00 81.88 713 LEU A O 1
ATOM 5757 N N . ALA A 1 714 ? -4.132 -0.445 99.284 1.00 78.19 714 ALA A N 1
ATOM 5758 C CA . ALA A 1 714 ? -4.974 -1.443 98.622 1.00 78.19 714 ALA A CA 1
ATOM 5759 C C . ALA A 1 714 ? -5.487 -0.966 97.251 1.00 78.19 714 ALA A C 1
ATOM 5761 O O . ALA A 1 714 ? -5.467 -1.726 96.283 1.00 78.19 714 ALA A O 1
ATOM 5762 N N . HIS A 1 715 ? -5.910 0.299 97.139 1.00 78.94 715 HIS A N 1
ATOM 5763 C CA . HIS A 1 715 ? -6.304 0.877 95.851 1.00 78.94 715 HIS A CA 1
ATOM 5764 C C . HIS A 1 715 ? -5.131 0.960 94.868 1.00 78.94 715 HIS A C 1
ATOM 5766 O O . HIS A 1 715 ? -5.318 0.646 93.692 1.00 78.94 715 HIS A O 1
ATOM 5772 N N . TYR A 1 716 ? -3.934 1.318 95.341 1.00 78.19 716 TYR A N 1
ATOM 5773 C CA . TYR A 1 716 ? -2.724 1.333 94.519 1.00 78.19 716 TYR A CA 1
ATOM 5774 C C . TYR A 1 716 ? -2.338 -0.067 94.031 1.00 78.19 716 TYR A C 1
ATOM 5776 O O . TYR A 1 716 ? -2.137 -0.250 92.830 1.00 78.19 716 TYR A O 1
ATOM 5784 N N . ALA A 1 717 ? -2.333 -1.070 94.912 1.00 75.38 717 ALA A N 1
ATOM 5785 C CA . ALA A 1 717 ? -2.059 -2.459 94.539 1.00 75.38 717 ALA A CA 1
ATOM 5786 C C . ALA A 1 717 ? -3.060 -2.981 93.489 1.00 75.38 717 ALA A C 1
ATOM 5788 O O . ALA A 1 717 ? -2.668 -3.568 92.481 1.00 75.38 717 ALA A O 1
ATOM 5789 N N . THR A 1 718 ? -4.357 -2.687 93.656 1.00 77.56 718 THR A N 1
ATOM 5790 C CA . THR A 1 718 ? -5.390 -3.053 92.669 1.00 77.56 718 THR A CA 1
ATOM 5791 C C . THR A 1 718 ? -5.200 -2.333 91.329 1.00 77.56 718 THR A C 1
ATOM 5793 O O . THR A 1 718 ? -5.398 -2.933 90.271 1.00 77.56 718 THR A O 1
ATOM 5796 N N . ALA A 1 719 ? -4.835 -1.048 91.342 1.00 78.75 719 ALA A N 1
ATOM 5797 C CA . ALA A 1 719 ? -4.595 -0.281 90.123 1.00 78.75 719 ALA A CA 1
ATOM 5798 C C . ALA A 1 719 ? -3.389 -0.821 89.336 1.00 78.75 719 ALA A C 1
ATOM 5800 O O . ALA A 1 719 ? -3.469 -0.948 88.115 1.00 78.75 719 ALA A O 1
ATOM 5801 N N . GLN A 1 720 ? -2.315 -1.208 90.027 1.00 74.19 720 GLN A N 1
ATOM 5802 C CA . GLN A 1 720 ? -1.144 -1.818 89.395 1.00 74.19 720 GLN A CA 1
ATOM 5803 C C . GLN A 1 720 ? -1.451 -3.201 88.818 1.00 74.19 720 GLN A C 1
ATOM 5805 O O . GLN A 1 720 ? -1.095 -3.465 87.672 1.00 74.19 720 GLN A O 1
ATOM 5810 N N . LEU A 1 721 ? -2.189 -4.047 89.547 1.00 77.62 721 LEU A N 1
ATOM 5811 C CA . LEU A 1 721 ? -2.611 -5.355 89.036 1.00 77.62 721 LEU A CA 1
ATOM 5812 C C . LEU A 1 721 ? -3.450 -5.210 87.754 1.00 77.62 721 LEU A C 1
ATOM 5814 O O . LEU A 1 721 ? -3.276 -5.969 86.800 1.00 77.62 721 LEU A O 1
ATOM 5818 N N . ARG A 1 722 ? -4.338 -4.207 87.697 1.00 79.81 722 ARG A N 1
ATOM 5819 C CA . ARG A 1 722 ? -5.102 -3.884 86.480 1.00 79.81 722 ARG A CA 1
ATOM 5820 C C . ARG A 1 722 ? -4.192 -3.439 85.342 1.00 79.81 722 ARG A C 1
ATOM 5822 O O . ARG A 1 722 ? -4.354 -3.947 84.242 1.00 79.81 722 ARG A O 1
ATOM 5829 N N . ALA A 1 723 ? -3.237 -2.548 85.599 1.00 76.69 723 ALA A N 1
ATOM 5830 C CA . ALA A 1 723 ? -2.295 -2.085 84.581 1.00 76.69 723 ALA A CA 1
ATOM 5831 C C . ALA A 1 723 ? -1.439 -3.234 84.017 1.00 76.69 723 ALA A C 1
ATOM 5833 O O . ALA A 1 723 ? -1.278 -3.341 82.802 1.00 76.69 723 ALA A O 1
ATOM 5834 N N . GLU A 1 724 ? -0.957 -4.137 84.875 1.00 77.75 724 GLU A N 1
ATOM 5835 C CA . GLU A 1 724 ? -0.220 -5.328 84.446 1.00 77.75 724 GLU A CA 1
ATOM 5836 C C . GLU A 1 724 ? -1.108 -6.274 83.625 1.00 77.75 724 GLU A C 1
ATOM 5838 O O . GLU A 1 724 ? -0.690 -6.778 82.583 1.00 77.75 724 GLU A O 1
ATOM 5843 N N . THR A 1 725 ? -2.357 -6.478 84.052 1.00 74.69 725 THR A N 1
ATOM 5844 C CA . THR A 1 725 ? -3.318 -7.322 83.326 1.00 74.69 725 THR A CA 1
ATOM 5845 C C . THR A 1 725 ? -3.633 -6.742 81.946 1.00 74.69 725 THR A C 1
ATOM 5847 O O . THR A 1 725 ? -3.629 -7.486 80.968 1.00 74.69 725 THR A O 1
ATOM 5850 N N . THR A 1 726 ? -3.836 -5.426 81.839 1.00 74.56 726 THR A N 1
ATOM 5851 C CA . THR A 1 726 ? -4.053 -4.737 80.557 1.00 74.56 726 THR A CA 1
ATOM 5852 C C . THR A 1 726 ? -2.829 -4.848 79.652 1.00 74.56 726 THR A C 1
ATOM 5854 O O . THR A 1 726 ? -2.972 -5.206 78.489 1.00 74.56 726 THR A O 1
ATOM 5857 N N . SER A 1 727 ? -1.616 -4.656 80.181 1.00 77.94 727 SER A N 1
ATOM 5858 C CA . SER A 1 727 ? -0.387 -4.807 79.389 1.00 77.94 727 SER A CA 1
ATOM 5859 C C . SER A 1 727 ? -0.195 -6.241 78.874 1.00 77.94 727 SER A C 1
ATOM 5861 O O . SER A 1 727 ? 0.202 -6.450 77.726 1.00 77.94 727 SER A O 1
ATOM 5863 N N . ARG A 1 728 ? -0.522 -7.258 79.684 1.00 78.06 728 ARG A N 1
ATOM 5864 C CA . ARG A 1 728 ? -0.510 -8.659 79.229 1.00 78.06 728 ARG A CA 1
ATOM 5865 C C . ARG A 1 728 ? -1.598 -8.935 78.188 1.00 78.06 728 ARG A C 1
ATOM 5867 O O . ARG A 1 728 ? -1.341 -9.690 77.253 1.00 78.06 728 ARG A O 1
ATOM 5874 N N . LEU A 1 729 ? -2.780 -8.330 78.321 1.00 76.94 729 LEU A N 1
ATOM 5875 C CA . LEU A 1 729 ? -3.860 -8.434 77.336 1.00 76.94 729 LEU A CA 1
ATOM 5876 C C . LEU A 1 729 ? -3.430 -7.848 75.984 1.00 76.94 729 LEU A C 1
ATOM 5878 O O . LEU A 1 729 ? -3.561 -8.530 74.975 1.00 76.94 729 LEU A O 1
ATOM 5882 N N . GLU A 1 730 ? -2.824 -6.660 75.970 1.00 77.69 730 GLU A N 1
ATOM 5883 C CA . GLU A 1 730 ? -2.299 -6.020 74.753 1.00 77.69 730 GLU A CA 1
ATOM 5884 C C . GLU A 1 730 ? -1.259 -6.904 74.043 1.00 77.69 730 GLU A C 1
ATOM 5886 O O . GLU A 1 730 ? -1.272 -7.041 72.819 1.00 77.69 730 GLU A O 1
ATOM 5891 N N . GLN A 1 731 ? -0.386 -7.579 74.801 1.00 79.44 731 GLN A N 1
ATOM 5892 C CA . GLN A 1 731 ? 0.567 -8.541 74.233 1.00 79.44 731 GLN A CA 1
ATOM 5893 C C . GLN A 1 731 ? -0.125 -9.769 73.623 1.00 79.44 731 GLN A C 1
ATOM 5895 O O . GLN A 1 731 ? 0.327 -10.291 72.599 1.00 79.44 731 GLN A O 1
ATOM 5900 N N . VAL A 1 732 ? -1.208 -10.250 74.239 1.00 80.00 732 VAL A N 1
ATOM 5901 C CA . VAL A 1 732 ? -2.011 -11.362 73.709 1.00 80.00 732 VAL A CA 1
ATOM 5902 C C . VAL A 1 732 ? -2.759 -10.932 72.449 1.00 80.00 732 VAL A C 1
ATOM 5904 O O . VAL A 1 732 ? -2.731 -11.663 71.463 1.00 80.00 732 VAL A O 1
ATOM 5907 N N . GLU A 1 733 ? -3.359 -9.744 72.435 1.00 79.19 733 GLU A N 1
ATOM 5908 C CA . GLU A 1 733 ? -4.056 -9.183 71.274 1.00 79.19 733 GLU A CA 1
ATOM 5909 C C . GLU A 1 733 ? -3.103 -8.963 70.093 1.00 79.19 733 GLU A C 1
ATOM 5911 O O . GLU A 1 733 ? -3.426 -9.334 68.964 1.00 79.19 733 GLU A O 1
ATOM 5916 N N . ALA A 1 734 ? -1.885 -8.471 70.345 1.00 75.19 734 ALA A N 1
ATOM 5917 C CA . ALA A 1 734 ? -0.854 -8.333 69.318 1.00 75.19 734 ALA A CA 1
ATOM 5918 C C . ALA A 1 734 ? -0.444 -9.691 68.718 1.00 75.19 734 ALA A C 1
ATOM 5920 O O . ALA A 1 734 ? -0.330 -9.831 67.497 1.00 75.19 734 ALA A O 1
ATOM 5921 N N . LYS A 1 735 ? -0.268 -10.723 69.557 1.00 83.25 735 LYS A N 1
ATOM 5922 C CA . LYS A 1 735 ? 0.015 -12.090 69.087 1.00 83.25 735 LYS A CA 1
ATOM 5923 C C . LYS A 1 735 ? -1.173 -12.707 68.349 1.00 83.25 735 LYS A C 1
ATOM 5925 O O . LYS A 1 735 ? -0.965 -13.414 67.366 1.00 83.25 735 LYS A O 1
ATOM 5930 N N . TYR A 1 736 ? -2.399 -12.429 68.783 1.00 78.44 736 TYR A N 1
ATOM 5931 C CA . TYR A 1 736 ? -3.615 -12.897 68.122 1.00 78.44 736 TYR A CA 1
ATOM 5932 C C . TYR A 1 736 ? -3.784 -12.262 66.738 1.00 78.44 736 TYR A C 1
ATOM 5934 O O . TYR A 1 736 ? -4.088 -12.962 65.775 1.00 78.44 736 TYR A O 1
ATOM 5942 N N . LEU A 1 737 ? -3.494 -10.966 66.605 1.00 79.19 737 LEU A N 1
ATOM 5943 C CA . LEU A 1 737 ? -3.492 -10.272 65.319 1.00 79.19 737 LEU A CA 1
ATOM 5944 C C . LEU A 1 737 ? -2.437 -10.854 64.367 1.00 79.19 737 LEU A C 1
ATOM 5946 O O . LEU A 1 737 ? -2.719 -11.077 63.191 1.00 79.19 737 LEU A O 1
ATOM 5950 N N . HIS A 1 738 ? -1.240 -11.160 64.876 1.00 70.75 738 HIS A N 1
ATOM 5951 C CA . HIS A 1 738 ? -0.206 -11.827 64.085 1.00 70.75 738 HIS A CA 1
ATOM 5952 C C . HIS A 1 738 ? -0.653 -13.224 63.627 1.00 70.75 738 HIS A C 1
ATOM 5954 O O . HIS A 1 738 ? -0.556 -13.541 62.444 1.00 70.75 738 HIS A O 1
ATOM 5960 N N . LEU A 1 739 ? -1.242 -14.018 64.528 1.00 77.75 739 LEU A N 1
ATOM 5961 C CA . LEU A 1 739 ? -1.817 -15.325 64.202 1.00 77.75 739 LEU A CA 1
ATOM 5962 C C . LEU A 1 739 ? -2.922 -15.217 63.137 1.00 77.75 739 LEU A C 1
ATOM 5964 O O . LEU A 1 739 ? -2.990 -16.049 62.235 1.00 77.75 739 LEU A O 1
ATOM 5968 N N . GLN A 1 740 ? -3.778 -14.196 63.210 1.00 75.12 740 GLN A N 1
ATOM 5969 C CA . GLN A 1 740 ? -4.852 -13.965 62.243 1.00 75.12 740 GLN A CA 1
ATOM 5970 C C . GLN A 1 740 ? -4.314 -13.568 60.861 1.00 75.12 740 GLN A C 1
ATOM 5972 O O . GLN A 1 740 ? -4.828 -14.045 59.845 1.00 75.12 740 GLN A O 1
ATOM 5977 N N . ASN A 1 741 ? -3.259 -12.751 60.819 1.00 73.06 741 ASN A N 1
ATOM 5978 C CA . ASN A 1 741 ? -2.575 -12.386 59.580 1.00 73.06 741 ASN A CA 1
ATOM 5979 C C . ASN A 1 741 ? -1.927 -13.616 58.935 1.00 73.06 741 ASN A C 1
ATOM 5981 O O . ASN A 1 741 ? -2.209 -13.904 57.774 1.00 73.06 741 ASN A O 1
ATOM 5985 N N . SER A 1 742 ? -1.163 -14.404 59.698 1.00 72.31 742 SER A N 1
ATOM 5986 C CA . SER A 1 742 ? -0.548 -15.639 59.197 1.00 72.31 742 SER A CA 1
ATOM 5987 C C . SER A 1 742 ? -1.585 -16.693 58.796 1.00 72.31 742 SER A C 1
ATOM 5989 O O . SER A 1 742 ? -1.409 -17.378 57.796 1.00 72.31 742 SER A O 1
ATOM 5991 N N . SER A 1 743 ? -2.709 -16.808 59.511 1.00 70.94 743 SER A N 1
ATOM 5992 C CA . SER A 1 743 ? -3.813 -17.702 59.126 1.00 70.94 743 SER A CA 1
ATOM 5993 C C . SER A 1 743 ? -4.468 -17.267 57.809 1.00 70.94 743 SER A C 1
ATOM 5995 O O . SER A 1 743 ? -4.764 -18.101 56.954 1.00 70.94 743 SER A O 1
ATOM 5997 N N . SER A 1 744 ? -4.634 -15.958 57.599 1.00 69.94 744 SER A N 1
ATOM 5998 C CA . SER A 1 744 ? -5.157 -15.406 56.342 1.00 69.94 744 SER A CA 1
ATOM 5999 C C . SER A 1 744 ? -4.187 -15.623 55.178 1.00 69.94 744 SER A C 1
ATOM 6001 O O . SER A 1 744 ? -4.621 -15.959 54.078 1.00 69.94 744 SER A O 1
ATOM 6003 N N . GLU A 1 745 ? -2.883 -15.488 55.427 1.00 77.00 745 GLU A N 1
ATOM 6004 C CA . GLU A 1 745 ? -1.819 -15.769 54.460 1.00 77.00 745 GLU A CA 1
ATOM 6005 C C . GLU A 1 745 ? -1.774 -17.256 54.093 1.00 77.00 745 GLU A C 1
ATOM 6007 O O . GLU A 1 745 ? -1.806 -17.592 52.914 1.00 77.00 745 GLU A O 1
ATOM 6012 N N . ILE A 1 746 ? -1.833 -18.163 55.074 1.00 76.44 746 ILE A N 1
ATOM 6013 C CA . ILE A 1 746 ? -1.920 -19.611 54.832 1.00 76.44 746 ILE A CA 1
ATOM 6014 C C . ILE A 1 746 ? -3.179 -19.954 54.028 1.00 76.44 746 ILE A C 1
ATOM 6016 O O . ILE A 1 746 ? -3.106 -20.738 53.087 1.00 76.44 746 ILE A O 1
ATOM 6020 N N . GLN A 1 747 ? -4.332 -19.357 54.345 1.00 74.94 747 GLN A N 1
ATOM 6021 C CA . GLN A 1 747 ? -5.563 -19.573 53.577 1.00 74.94 747 GLN A CA 1
ATOM 6022 C C . GLN A 1 747 ? -5.475 -19.015 52.152 1.00 74.94 747 GLN A C 1
ATOM 6024 O O . GLN A 1 747 ? -6.048 -19.605 51.234 1.00 74.94 747 GLN A O 1
ATOM 6029 N N . HIS A 1 748 ? -4.790 -17.886 51.955 1.00 69.62 748 HIS A N 1
ATOM 6030 C CA . HIS A 1 748 ? -4.521 -17.339 50.629 1.00 69.62 748 HIS A CA 1
ATOM 6031 C C . HIS A 1 748 ? -3.619 -18.284 49.838 1.00 69.62 748 HIS A C 1
ATOM 6033 O O . HIS A 1 748 ? -4.011 -18.717 48.761 1.00 69.62 748 HIS A O 1
ATOM 6039 N N . LEU A 1 749 ? -2.487 -18.689 50.417 1.00 71.19 749 LEU A N 1
ATOM 6040 C CA . LEU A 1 749 ? -1.545 -19.631 49.819 1.00 71.19 749 LEU A CA 1
ATOM 6041 C C . LEU A 1 749 ? -2.206 -20.977 49.519 1.00 71.19 749 LEU A C 1
ATOM 6043 O O . LEU A 1 749 ? -2.005 -21.516 48.446 1.00 71.19 749 LEU A O 1
ATOM 6047 N N . GLN A 1 750 ? -3.065 -21.506 50.391 1.00 71.06 750 GLN A N 1
ATOM 6048 C CA . GLN A 1 750 ? -3.820 -22.733 50.113 1.00 71.06 750 GLN A CA 1
ATOM 6049 C C . GLN A 1 750 ? -4.835 -22.556 48.979 1.00 71.06 750 GLN A C 1
ATOM 6051 O O . GLN A 1 750 ? -5.001 -23.458 48.161 1.00 71.06 750 GLN A O 1
ATOM 6056 N N . LYS A 1 751 ? -5.528 -21.412 48.900 1.00 74.44 751 LYS A N 1
ATOM 6057 C CA . LYS A 1 751 ? -6.418 -21.107 47.766 1.00 74.44 751 LYS A CA 1
ATOM 6058 C C . LYS A 1 751 ? -5.639 -20.935 46.469 1.00 74.44 751 LYS A C 1
ATOM 6060 O O . LYS A 1 751 ? -6.140 -21.324 45.421 1.00 74.44 751 LYS A O 1
ATOM 6065 N N . GLU A 1 752 ? -4.448 -20.362 46.544 1.00 73.06 752 GLU A N 1
ATOM 6066 C CA . GLU A 1 752 ? -3.563 -20.136 45.411 1.00 73.06 752 GLU A CA 1
ATOM 6067 C C . GLU A 1 752 ? -2.933 -21.445 44.939 1.00 73.06 752 GLU A C 1
ATOM 6069 O O . GLU A 1 752 ? -3.035 -21.753 43.763 1.00 73.06 752 GLU A O 1
ATOM 6074 N N . ILE A 1 753 ? -2.454 -22.297 45.849 1.00 72.62 753 ILE A N 1
ATOM 6075 C CA . ILE A 1 753 ? -2.015 -23.669 45.562 1.00 72.62 753 ILE A CA 1
ATOM 6076 C C . ILE A 1 753 ? -3.156 -24.472 44.937 1.00 72.62 753 ILE A C 1
ATOM 6078 O O . ILE A 1 753 ? -2.959 -25.082 43.896 1.00 72.62 753 ILE A O 1
ATOM 6082 N N . ASN A 1 754 ? -4.367 -24.436 45.502 1.00 73.19 754 ASN A N 1
ATOM 6083 C CA . ASN A 1 754 ? -5.517 -25.127 44.911 1.00 73.19 754 ASN A CA 1
ATOM 6084 C C . ASN A 1 754 ? -5.891 -24.563 43.534 1.00 73.19 754 ASN A C 1
ATOM 6086 O O . ASN A 1 754 ? -6.308 -25.321 42.667 1.00 73.19 754 ASN A O 1
ATOM 6090 N N . ARG A 1 755 ? -5.724 -23.256 43.306 1.00 73.81 755 ARG A N 1
ATOM 6091 C CA . ARG A 1 755 ? -5.926 -22.634 41.991 1.00 73.81 755 ARG A CA 1
ATOM 6092 C C . ARG A 1 755 ? -4.841 -23.060 40.996 1.00 73.81 755 ARG A C 1
ATOM 6094 O O . ARG A 1 755 ? -5.174 -23.341 39.853 1.00 73.81 755 ARG A O 1
ATOM 6101 N N . CYS A 1 756 ? -3.587 -23.154 41.431 1.00 67.38 756 CYS A N 1
ATOM 6102 C CA . CYS A 1 756 ? -2.468 -23.648 40.629 1.00 67.38 756 CYS A CA 1
ATOM 6103 C C . CYS A 1 756 ? -2.599 -25.147 40.321 1.00 67.38 756 CYS A C 1
ATOM 6105 O O . CYS A 1 756 ? -2.270 -25.563 39.222 1.00 67.38 756 CYS A O 1
ATOM 6107 N N . LEU A 1 757 ? -3.134 -25.949 41.247 1.00 65.12 757 LEU A N 1
ATOM 6108 C CA . LEU A 1 757 ? -3.417 -27.377 41.041 1.00 65.12 757 LEU A CA 1
ATOM 6109 C C . LEU A 1 757 ? -4.671 -27.625 40.184 1.00 65.12 757 LEU A C 1
ATOM 6111 O O . LEU A 1 757 ? -4.807 -28.694 39.605 1.00 65.12 757 LEU A O 1
ATOM 6115 N N . GLN A 1 758 ? -5.593 -26.659 40.107 1.00 65.88 758 GLN A N 1
ATOM 6116 C CA . GLN A 1 758 ? -6.758 -26.684 39.207 1.00 65.88 758 GLN A CA 1
ATOM 6117 C C . GLN A 1 758 ? -6.454 -26.117 37.814 1.00 65.88 758 GLN A C 1
ATOM 6119 O O . GLN A 1 758 ? -7.333 -26.118 36.951 1.00 65.88 758 GLN A O 1
ATOM 6124 N N . PHE A 1 759 ? -5.234 -25.623 37.586 1.00 52.91 759 PHE A N 1
ATOM 6125 C CA . PHE A 1 759 ? -4.779 -25.244 36.260 1.00 52.91 759 PHE A CA 1
ATOM 6126 C C . PHE A 1 759 ? -4.531 -26.520 35.451 1.00 52.91 759 PHE A C 1
ATOM 6128 O O . PHE A 1 759 ? -3.455 -27.106 35.496 1.00 52.91 759 PHE A O 1
ATOM 6135 N N . SER A 1 760 ? -5.553 -26.955 34.716 1.00 54.50 760 SER A N 1
ATOM 6136 C CA . SER A 1 760 ? -5.342 -27.786 33.536 1.00 54.50 760 SER A CA 1
ATOM 6137 C C . SER A 1 760 ? -4.640 -26.891 32.523 1.00 54.50 760 SER A C 1
ATOM 6139 O O . SER A 1 760 ? -5.229 -25.948 31.986 1.00 54.50 760 SER A O 1
ATOM 6141 N N . ALA A 1 761 ? -3.349 -27.134 32.312 1.00 52.72 761 ALA A N 1
ATOM 6142 C CA . ALA A 1 761 ? -2.753 -26.725 31.062 1.00 52.72 761 ALA A CA 1
ATOM 6143 C C . ALA A 1 761 ? -3.563 -27.473 29.994 1.00 52.72 761 ALA A C 1
ATOM 6145 O O . ALA A 1 761 ? -3.659 -28.694 30.026 1.00 52.72 761 ALA A O 1
ATOM 6146 N N . GLY A 1 762 ? -4.219 -26.764 29.076 1.00 54.28 762 GLY A N 1
ATOM 6147 C CA . GLY A 1 762 ? -4.917 -27.394 27.945 1.00 54.28 762 GLY A CA 1
ATOM 6148 C C . GLY A 1 762 ? -3.959 -28.107 26.978 1.00 54.28 762 GLY A C 1
ATOM 6149 O O . GLY A 1 762 ? -4.296 -28.305 25.817 1.00 54.28 762 GLY A O 1
ATOM 6150 N N . ASP A 1 763 ? -2.739 -28.419 27.424 1.00 55.41 763 ASP A N 1
ATOM 6151 C CA . ASP A 1 763 ? -1.752 -29.193 26.702 1.00 55.41 763 ASP A CA 1
ATOM 6152 C C . ASP A 1 763 ? -2.138 -30.678 26.659 1.00 55.41 763 ASP A C 1
ATOM 6154 O O . ASP A 1 763 ? -1.704 -31.369 25.737 1.00 55.41 763 ASP A O 1
ATOM 6158 N N . GLU A 1 764 ? -2.906 -31.188 27.637 1.00 57.47 764 GLU A N 1
ATOM 6159 C CA . GLU A 1 764 ? -3.373 -32.591 27.714 1.00 57.47 764 GLU A CA 1
ATOM 6160 C C . GLU A 1 764 ? -4.363 -32.958 26.603 1.00 57.47 764 GLU A C 1
ATOM 6162 O O . GLU A 1 764 ? -4.434 -34.123 26.221 1.00 57.47 764 GLU A O 1
ATOM 6167 N N . ASP A 1 765 ? -5.036 -31.959 26.027 1.00 60.44 765 ASP A N 1
ATOM 6168 C CA . ASP A 1 765 ? -6.011 -32.117 24.941 1.00 60.44 765 ASP A CA 1
ATOM 6169 C C . ASP A 1 765 ? -5.394 -31.930 23.537 1.00 60.44 765 ASP A C 1
ATOM 6171 O O . ASP A 1 765 ? -6.110 -31.914 22.533 1.00 60.44 765 ASP A O 1
ATOM 6175 N N . ILE A 1 766 ? -4.073 -31.735 23.435 1.00 64.56 766 ILE A N 1
ATOM 6176 C CA . ILE A 1 766 ? -3.397 -31.568 22.143 1.00 64.56 766 ILE A CA 1
ATOM 6177 C C . ILE A 1 766 ? -3.184 -32.947 21.514 1.00 64.56 766 ILE A C 1
ATOM 6179 O O . ILE A 1 766 ? -2.379 -33.740 22.001 1.00 64.56 766 ILE A O 1
ATOM 6183 N N . ASP A 1 767 ? -3.871 -33.207 20.399 1.00 64.62 767 ASP A N 1
ATOM 6184 C CA . ASP A 1 767 ? -3.650 -34.396 19.573 1.00 64.62 767 ASP A CA 1
ATOM 6185 C C . ASP A 1 767 ? -2.211 -34.405 19.039 1.00 64.62 767 ASP A C 1
ATOM 6187 O O . ASP A 1 767 ? -1.841 -33.581 18.196 1.00 64.62 767 ASP A O 1
ATOM 6191 N N . LEU A 1 768 ? -1.405 -35.337 19.554 1.00 74.88 768 LEU A N 1
ATOM 6192 C CA . LEU A 1 768 ? -0.012 -35.535 19.164 1.00 74.88 768 LEU A CA 1
ATOM 6193 C C . LEU A 1 768 ? 0.135 -36.722 18.203 1.00 74.88 768 LEU A C 1
ATOM 6195 O O . LEU A 1 768 ? -0.530 -37.748 18.364 1.00 74.88 768 LEU A O 1
ATOM 6199 N N . ILE A 1 769 ? 1.093 -36.631 17.281 1.00 75.12 769 ILE A N 1
ATOM 6200 C CA . ILE A 1 769 ? 1.506 -37.690 16.352 1.00 75.12 769 ILE A CA 1
ATOM 6201 C C . ILE A 1 769 ? 1.761 -38.981 17.140 1.00 75.12 769 ILE A C 1
ATOM 6203 O O . ILE A 1 769 ? 2.472 -38.925 18.154 1.00 75.12 769 ILE A O 1
ATOM 6207 N N . PRO A 1 770 ? 1.214 -40.136 16.712 1.00 82.50 770 PRO A N 1
ATOM 6208 C CA . PRO A 1 770 ? 1.398 -41.416 17.389 1.00 82.50 770 PRO A CA 1
ATOM 6209 C C . PRO A 1 770 ? 2.865 -41.716 17.712 1.00 82.50 770 PRO A C 1
ATOM 6211 O O . PRO A 1 770 ? 3.768 -41.392 16.942 1.00 82.50 770 PRO A O 1
ATOM 6214 N N . LEU A 1 771 ? 3.107 -42.356 18.859 1.00 78.44 771 LEU A N 1
ATOM 6215 C CA . LEU A 1 771 ? 4.459 -42.573 19.390 1.00 78.44 771 LEU A CA 1
ATOM 6216 C C . LEU A 1 771 ? 5.377 -43.303 18.393 1.00 78.44 771 LEU A C 1
ATOM 6218 O O . LEU A 1 771 ? 6.550 -42.958 18.256 1.00 78.44 771 LEU A O 1
ATOM 6222 N N . ASP A 1 772 ? 4.816 -44.272 17.671 1.00 80.12 772 ASP A N 1
ATOM 6223 C CA . ASP A 1 772 ? 5.526 -45.083 16.681 1.00 80.12 772 ASP A CA 1
ATOM 6224 C C . ASP A 1 772 ? 5.958 -44.253 15.464 1.00 80.12 772 ASP A C 1
ATOM 6226 O O . ASP A 1 772 ? 7.064 -44.410 14.950 1.00 80.12 772 ASP A O 1
ATOM 6230 N N . GLU A 1 773 ? 5.108 -43.320 15.034 1.00 78.06 773 GLU A N 1
ATOM 6231 C CA . GLU A 1 773 ? 5.371 -42.424 13.907 1.00 78.06 773 GLU A CA 1
ATOM 6232 C C . GLU A 1 773 ? 6.355 -41.309 14.293 1.00 78.06 773 GLU A C 1
ATOM 6234 O O . GLU A 1 773 ? 7.200 -40.915 13.488 1.00 78.06 773 GLU A O 1
ATOM 6239 N N . PHE A 1 774 ? 6.329 -40.858 15.551 1.00 83.69 774 PHE A N 1
ATOM 6240 C CA . PHE A 1 774 ? 7.308 -39.916 16.093 1.00 83.69 774 PHE A CA 1
ATOM 6241 C C . PHE A 1 774 ? 8.728 -40.496 16.093 1.00 83.69 774 PHE A C 1
ATOM 6243 O O . PHE A 1 774 ? 9.632 -39.879 15.535 1.00 83.69 774 PHE A O 1
ATOM 6250 N N . TYR A 1 775 ? 8.940 -41.692 16.655 1.00 82.06 775 TYR A N 1
ATOM 6251 C CA . TYR A 1 775 ? 10.277 -42.302 16.675 1.00 82.06 775 TYR A CA 1
ATOM 6252 C C . TYR A 1 775 ? 10.769 -42.739 15.284 1.00 82.06 775 TYR A C 1
ATOM 6254 O O . TYR A 1 775 ? 11.973 -42.908 15.106 1.00 82.06 775 TYR A O 1
ATOM 6262 N N . ALA A 1 776 ? 9.870 -42.905 14.307 1.00 79.56 776 ALA A N 1
ATOM 6263 C CA . ALA A 1 776 ? 10.223 -43.230 12.925 1.00 79.56 776 ALA A CA 1
ATOM 6264 C C . ALA A 1 776 ? 10.568 -42.001 12.063 1.00 79.56 776 ALA A C 1
ATOM 6266 O O . ALA A 1 776 ? 11.360 -42.120 11.130 1.00 79.56 776 ALA A O 1
ATOM 6267 N N . SER A 1 777 ? 9.961 -40.841 12.337 1.00 76.31 777 SER A N 1
ATOM 6268 C CA . SER A 1 777 ? 10.091 -39.631 11.507 1.00 76.31 777 SER A CA 1
ATOM 6269 C C . SER A 1 777 ? 10.997 -38.550 12.101 1.00 76.31 777 SER A C 1
ATOM 6271 O O . SER A 1 777 ? 11.545 -37.746 11.346 1.00 76.31 777 SER A O 1
ATOM 6273 N N . ALA A 1 778 ? 11.165 -38.513 13.426 1.00 80.62 778 ALA A N 1
ATOM 6274 C CA . ALA A 1 778 ? 11.953 -37.491 14.102 1.00 80.62 778 ALA A CA 1
ATOM 6275 C C . ALA A 1 778 ? 13.466 -37.819 14.084 1.00 80.62 778 ALA A C 1
ATOM 6277 O O . ALA A 1 778 ? 13.851 -38.941 14.425 1.00 80.62 778 ALA A O 1
ATOM 6278 N N . PRO A 1 779 ? 14.344 -36.846 13.769 1.00 80.00 779 PRO A N 1
ATOM 6279 C CA . PRO A 1 779 ? 15.798 -37.011 13.807 1.00 80.00 779 PRO A CA 1
ATOM 6280 C C . PRO A 1 779 ? 16.313 -37.469 15.179 1.00 80.00 779 PRO A C 1
ATOM 6282 O O . PRO A 1 779 ? 15.789 -37.044 16.213 1.00 80.00 779 PRO A O 1
ATOM 6285 N N . GLU A 1 780 ? 17.393 -38.261 15.212 1.00 73.62 780 GLU A N 1
ATOM 6286 C CA . GLU A 1 780 ? 17.968 -38.829 16.451 1.00 73.62 780 GLU A CA 1
ATOM 6287 C C . GLU A 1 780 ? 18.342 -37.766 17.502 1.00 73.62 780 GLU A C 1
ATOM 6289 O O . GLU A 1 780 ? 18.200 -37.995 18.706 1.00 73.62 780 GLU A O 1
ATOM 6294 N N . GLY A 1 781 ? 18.729 -36.563 17.063 1.00 74.56 781 GLY A N 1
ATOM 6295 C CA . GLY A 1 781 ? 19.025 -35.431 17.949 1.00 74.56 781 GLY A CA 1
ATOM 6296 C C . GLY A 1 781 ? 17.813 -34.871 18.711 1.00 74.56 781 GLY A C 1
ATOM 6297 O O . GLY A 1 781 ? 17.994 -34.276 19.778 1.00 74.56 781 GLY A O 1
ATOM 6298 N N . VAL A 1 782 ? 16.593 -35.080 18.196 1.00 75.12 782 VAL A N 1
ATOM 6299 C CA . VAL A 1 782 ? 15.317 -34.639 18.795 1.00 75.12 782 VAL A CA 1
ATOM 6300 C C . VAL A 1 782 ? 14.611 -35.798 19.497 1.00 75.12 782 VAL A C 1
ATOM 6302 O O . VAL A 1 782 ? 14.102 -35.619 20.600 1.00 75.12 782 VAL A O 1
ATOM 6305 N N . SER A 1 783 ? 14.606 -36.996 18.904 1.00 78.50 783 SER A N 1
ATOM 6306 C CA . SER A 1 783 ? 13.913 -38.161 19.468 1.00 78.50 783 SER A CA 1
ATOM 6307 C C . SER A 1 783 ? 14.599 -38.729 20.715 1.00 78.50 783 SER A C 1
ATOM 6309 O O . SER A 1 783 ? 13.909 -39.259 21.589 1.00 78.50 783 SER A O 1
ATOM 6311 N N . ARG A 1 784 ? 15.934 -38.597 20.822 1.00 77.44 784 ARG A N 1
ATOM 6312 C CA . ARG A 1 784 ? 16.781 -38.980 21.977 1.00 77.44 784 ARG A CA 1
ATOM 6313 C C . ARG A 1 784 ? 16.267 -40.216 22.739 1.00 77.44 784 ARG A C 1
ATOM 6315 O O . ARG A 1 784 ? 15.894 -40.099 23.913 1.00 77.44 784 ARG A O 1
ATOM 6322 N N . PRO A 1 785 ? 16.226 -41.403 22.103 1.00 73.31 785 PRO A N 1
ATOM 6323 C CA . PRO A 1 785 ? 15.495 -42.563 22.621 1.00 73.31 785 PRO A CA 1
ATOM 6324 C C . PRO A 1 785 ? 15.978 -43.065 23.988 1.00 73.31 785 PRO A C 1
ATOM 6326 O O . PRO A 1 785 ? 15.215 -43.713 24.700 1.00 73.31 785 PRO A O 1
ATOM 6329 N N . GLU A 1 786 ? 17.226 -42.771 24.361 1.00 71.81 786 GLU A N 1
ATOM 6330 C CA . GLU A 1 786 ? 17.821 -43.181 25.640 1.00 71.81 786 GLU A CA 1
ATOM 6331 C C . GLU A 1 786 ? 17.274 -42.408 26.851 1.00 71.81 786 GLU A C 1
ATOM 6333 O O . GLU A 1 786 ? 17.191 -42.961 27.948 1.00 71.81 786 GLU A O 1
ATOM 6338 N N . MET A 1 787 ? 16.849 -41.155 26.656 1.00 64.56 787 MET A N 1
ATOM 6339 C CA . MET A 1 787 ? 16.269 -40.318 27.714 1.00 64.56 787 MET A CA 1
ATOM 6340 C C . MET A 1 787 ? 14.740 -40.278 27.639 1.00 64.56 787 MET A C 1
ATOM 6342 O O . MET A 1 787 ? 14.056 -40.431 28.651 1.00 64.56 787 MET A O 1
ATOM 6346 N N . THR A 1 788 ? 14.183 -40.190 26.427 1.00 73.94 788 THR A N 1
ATOM 6347 C CA . THR A 1 788 ? 12.735 -40.020 26.227 1.00 73.94 788 THR A CA 1
ATOM 6348 C C . THR A 1 788 ? 11.919 -41.282 26.498 1.00 73.94 788 THR A C 1
ATOM 6350 O O . THR A 1 788 ? 10.742 -41.176 26.815 1.00 73.94 788 THR A O 1
ATOM 6353 N N . LYS A 1 789 ? 12.499 -42.489 26.432 1.00 74.62 789 LYS A N 1
ATOM 6354 C CA . LYS A 1 789 ? 11.766 -43.723 26.783 1.00 74.62 789 LYS A CA 1
ATOM 6355 C C . LYS A 1 789 ? 11.550 -43.903 28.288 1.00 74.62 789 LYS A C 1
ATOM 6357 O O . LYS A 1 789 ? 10.658 -44.648 28.678 1.00 74.62 789 LYS A O 1
ATOM 6362 N N . ASN A 1 790 ? 12.357 -43.234 29.112 1.00 72.50 790 ASN A N 1
ATOM 6363 C CA . ASN A 1 790 ? 12.379 -43.420 30.565 1.00 72.50 790 ASN A CA 1
ATOM 6364 C C . ASN A 1 790 ? 11.719 -42.260 31.335 1.00 72.50 790 ASN A C 1
ATOM 6366 O O . ASN A 1 790 ? 11.476 -42.395 32.532 1.00 72.50 790 ASN A O 1
ATOM 6370 N N . ASN A 1 791 ? 11.431 -41.134 30.670 1.00 78.75 791 ASN A N 1
ATOM 6371 C CA . ASN A 1 791 ? 10.834 -39.940 31.267 1.00 78.75 791 ASN A CA 1
ATOM 6372 C C . ASN A 1 791 ? 9.687 -39.405 30.389 1.00 78.75 791 ASN A C 1
ATOM 6374 O O . ASN A 1 791 ? 9.914 -38.834 29.323 1.00 78.75 791 ASN A O 1
ATOM 6378 N N . GLU A 1 792 ? 8.449 -39.571 30.862 1.00 72.56 792 GLU A N 1
ATOM 6379 C CA . GLU A 1 792 ? 7.217 -39.213 30.141 1.00 72.56 792 GLU A CA 1
ATOM 6380 C C . GLU A 1 792 ? 7.130 -37.711 29.813 1.00 72.56 792 GLU A C 1
ATOM 6382 O O . GLU A 1 792 ? 6.646 -37.320 28.748 1.00 72.56 792 GLU A O 1
ATOM 6387 N N . HIS A 1 793 ? 7.672 -36.852 30.682 1.00 75.62 793 HIS A N 1
ATOM 6388 C CA . HIS A 1 793 ? 7.691 -35.407 30.456 1.00 75.62 793 HIS A CA 1
ATOM 6389 C C . HIS A 1 793 ? 8.647 -35.020 29.317 1.00 75.62 793 HIS A C 1
ATOM 6391 O O . HIS A 1 793 ? 8.279 -34.256 28.423 1.00 75.62 793 HIS A O 1
ATOM 6397 N N . GLU A 1 794 ? 9.852 -35.596 29.300 1.00 77.38 794 GLU A N 1
ATOM 6398 C CA . GLU A 1 794 ? 10.828 -35.373 28.226 1.00 77.38 794 GLU A CA 1
ATOM 6399 C C . GLU A 1 794 ? 10.358 -35.971 26.897 1.00 77.38 794 GLU A C 1
ATOM 6401 O O . GLU A 1 794 ? 10.569 -35.375 25.841 1.00 77.38 794 GLU A O 1
ATOM 6406 N N . GLN A 1 795 ? 9.651 -37.103 26.943 1.00 82.25 795 GLN A N 1
ATOM 6407 C CA . GLN A 1 795 ? 9.016 -37.699 25.772 1.00 82.25 795 GLN A CA 1
ATOM 6408 C C . GLN A 1 795 ? 7.989 -36.759 25.137 1.00 82.25 795 GLN A C 1
ATOM 6410 O O . GLN A 1 795 ? 7.984 -36.560 23.920 1.00 82.25 795 GLN A O 1
ATOM 6415 N N . ARG A 1 796 ? 7.120 -36.162 25.958 1.00 79.75 796 ARG A N 1
ATOM 6416 C CA . ARG A 1 796 ? 6.081 -35.240 25.493 1.00 79.75 796 ARG A CA 1
ATOM 6417 C C . ARG A 1 796 ? 6.669 -33.929 24.973 1.00 79.75 796 ARG A C 1
ATOM 6419 O O . ARG A 1 796 ? 6.227 -33.449 23.932 1.00 79.75 796 ARG A O 1
ATOM 6426 N N . LEU A 1 797 ? 7.705 -33.398 25.625 1.00 80.06 797 LEU A N 1
ATOM 6427 C CA . LEU A 1 797 ? 8.461 -32.231 25.154 1.00 80.06 797 LEU A CA 1
ATOM 6428 C C . LEU A 1 797 ? 9.129 -32.482 23.798 1.00 80.06 797 LEU A C 1
ATOM 6430 O O . LEU A 1 797 ? 9.034 -31.638 22.907 1.00 80.06 797 LEU A O 1
ATOM 6434 N N . ALA A 1 798 ? 9.767 -33.638 23.614 1.00 81.38 798 ALA A N 1
ATOM 6435 C CA . ALA A 1 798 ? 10.410 -33.999 22.353 1.00 81.38 798 ALA A CA 1
ATOM 6436 C C . ALA A 1 798 ? 9.388 -34.135 21.208 1.00 81.38 798 ALA A C 1
ATOM 6438 O O . ALA A 1 798 ? 9.615 -33.616 20.113 1.00 81.38 798 ALA A O 1
ATOM 6439 N N . ARG A 1 799 ? 8.222 -34.742 21.484 1.00 84.44 799 ARG A N 1
ATOM 6440 C CA . ARG A 1 799 ? 7.094 -34.841 20.538 1.00 84.44 799 ARG A CA 1
ATOM 6441 C C . ARG A 1 799 ? 6.535 -33.474 20.151 1.00 84.44 799 ARG A C 1
ATOM 6443 O O . ARG A 1 799 ? 6.409 -33.184 18.965 1.00 84.44 799 ARG A O 1
ATOM 6450 N N . LEU A 1 800 ? 6.273 -32.613 21.135 1.00 81.12 800 LEU A N 1
ATOM 6451 C CA . LEU A 1 800 ? 5.798 -31.245 20.903 1.00 81.12 800 LEU A CA 1
ATOM 6452 C C . LEU A 1 800 ? 6.811 -30.415 20.112 1.00 81.12 800 LEU A C 1
ATOM 6454 O O . LEU A 1 800 ? 6.435 -29.690 19.198 1.00 81.12 800 LEU A O 1
ATOM 6458 N N . THR A 1 801 ? 8.100 -30.538 20.430 1.00 81.31 801 THR A N 1
ATOM 6459 C CA . THR A 1 801 ? 9.169 -29.809 19.734 1.00 81.31 801 THR A CA 1
ATOM 6460 C C . THR A 1 801 ? 9.237 -30.210 18.263 1.00 81.31 801 THR A C 1
ATOM 6462 O O . THR A 1 801 ? 9.345 -29.345 17.393 1.00 81.31 801 THR A O 1
ATOM 6465 N N . TRP A 1 802 ? 9.113 -31.508 17.978 1.00 84.81 802 TRP A N 1
ATOM 6466 C CA . TRP A 1 802 ? 9.086 -32.023 16.613 1.00 84.81 802 TRP A CA 1
ATOM 6467 C C . TRP A 1 802 ? 7.851 -31.564 15.836 1.00 84.81 802 TRP A C 1
ATOM 6469 O O . TRP A 1 802 ? 7.978 -31.062 14.722 1.00 84.81 802 TRP A O 1
ATOM 6479 N N . GLU A 1 803 ? 6.663 -31.639 16.434 1.00 79.94 803 GLU A N 1
ATOM 6480 C CA . GLU A 1 803 ? 5.443 -31.146 15.793 1.00 79.94 803 GLU A CA 1
ATOM 6481 C C . GLU A 1 803 ? 5.448 -29.640 15.560 1.00 79.94 803 GLU A C 1
ATOM 6483 O O . GLU A 1 803 ? 4.986 -29.181 14.519 1.00 79.94 803 GLU A O 1
ATOM 6488 N N . ILE A 1 804 ? 5.980 -28.854 16.497 1.00 77.81 804 ILE A N 1
ATOM 6489 C CA . ILE A 1 804 ? 6.134 -27.410 16.316 1.00 77.81 804 ILE A CA 1
ATOM 6490 C C . ILE A 1 804 ? 7.088 -27.132 15.157 1.00 77.81 804 ILE A C 1
ATOM 6492 O O . ILE A 1 804 ? 6.789 -26.266 14.339 1.00 77.81 804 ILE A O 1
ATOM 6496 N N . ALA A 1 805 ? 8.203 -27.859 15.050 1.00 78.50 805 ALA A N 1
ATOM 6497 C CA . ALA A 1 805 ? 9.124 -27.723 13.926 1.00 78.50 805 ALA A CA 1
ATOM 6498 C C . ALA A 1 805 ? 8.446 -28.089 12.595 1.00 78.50 805 ALA A C 1
ATOM 6500 O O . ALA A 1 805 ? 8.548 -27.342 11.623 1.00 78.50 805 ALA A O 1
ATOM 6501 N N . GLN A 1 806 ? 7.672 -29.176 12.570 1.00 78.94 806 GLN A N 1
ATOM 6502 C CA . GLN A 1 806 ? 6.933 -29.613 11.387 1.00 78.94 806 GLN A CA 1
ATOM 6503 C C . GLN A 1 806 ? 5.852 -28.600 10.981 1.00 78.94 806 GLN A C 1
ATOM 6505 O O . GLN A 1 806 ? 5.770 -28.212 9.816 1.00 78.94 806 GLN A O 1
ATOM 6510 N N . ARG A 1 807 ? 5.048 -28.116 11.938 1.00 76.69 807 ARG A N 1
ATOM 6511 C CA . ARG A 1 807 ? 4.010 -27.101 11.702 1.00 76.69 807 ARG A CA 1
ATOM 6512 C C . ARG A 1 807 ? 4.612 -25.755 11.314 1.00 76.69 807 ARG A C 1
ATOM 6514 O O . ARG A 1 807 ? 4.040 -25.098 10.457 1.00 76.69 807 ARG A O 1
ATOM 6521 N N . LYS A 1 808 ? 5.760 -25.358 11.873 1.00 73.00 808 LYS A N 1
ATOM 6522 C CA . LYS A 1 808 ? 6.500 -24.165 11.430 1.00 73.00 808 LYS A CA 1
ATOM 6523 C C . LYS A 1 808 ? 6.964 -24.310 9.987 1.00 73.00 808 LYS A C 1
ATOM 6525 O O . LYS A 1 808 ? 6.646 -23.443 9.195 1.00 73.00 808 LYS A O 1
ATOM 6530 N N . ALA A 1 809 ? 7.561 -25.438 9.604 1.00 72.38 809 ALA A N 1
ATOM 6531 C CA . ALA A 1 809 ? 7.942 -25.680 8.211 1.00 72.38 809 ALA A CA 1
ATOM 6532 C C . ALA A 1 809 ? 6.733 -25.668 7.246 1.00 72.38 809 ALA A C 1
ATOM 6534 O O . ALA A 1 809 ? 6.822 -25.161 6.125 1.00 72.38 809 ALA A O 1
ATOM 6535 N N . LEU A 1 810 ? 5.577 -26.185 7.682 1.00 69.88 810 LEU A N 1
ATOM 6536 C CA . LEU A 1 810 ? 4.302 -26.114 6.952 1.00 69.88 810 LEU A CA 1
ATOM 6537 C C . LEU A 1 810 ? 3.744 -24.686 6.862 1.00 69.88 810 LEU A C 1
ATOM 6539 O O . LEU A 1 810 ? 3.220 -24.300 5.820 1.00 69.88 810 LEU A O 1
ATOM 6543 N N . VAL A 1 811 ? 3.851 -23.900 7.934 1.00 65.12 811 VAL A N 1
ATOM 6544 C CA . VAL A 1 811 ? 3.433 -22.494 7.959 1.00 65.12 811 VAL A CA 1
ATOM 6545 C C . VAL A 1 811 ? 4.363 -21.647 7.106 1.00 65.12 811 VAL A C 1
ATOM 6547 O O . VAL A 1 811 ? 3.852 -20.862 6.328 1.00 65.12 811 VAL A O 1
ATOM 6550 N N . ASP A 1 812 ? 5.677 -21.844 7.169 1.00 62.75 812 ASP A N 1
ATOM 6551 C CA . ASP A 1 812 ? 6.666 -21.118 6.368 1.00 62.75 812 ASP A CA 1
ATOM 6552 C C . ASP A 1 812 ? 6.478 -21.399 4.872 1.00 62.75 812 ASP A C 1
ATOM 6554 O O . ASP A 1 812 ? 6.531 -20.494 4.045 1.00 62.75 812 ASP A O 1
ATOM 6558 N N . THR A 1 813 ? 6.146 -22.641 4.507 1.00 61.09 813 THR A N 1
ATOM 6559 C CA . THR A 1 813 ? 5.770 -22.970 3.123 1.00 61.09 813 THR A CA 1
ATOM 6560 C C . THR A 1 813 ? 4.408 -22.390 2.721 1.00 61.09 813 THR A C 1
ATOM 6562 O O . THR A 1 813 ? 4.239 -21.998 1.565 1.00 61.09 813 THR A O 1
ATOM 6565 N N . LEU A 1 814 ? 3.444 -22.280 3.643 1.00 54.06 814 LEU A N 1
ATOM 6566 C CA . LEU A 1 814 ? 2.152 -21.618 3.411 1.00 54.06 814 LEU A CA 1
ATOM 6567 C C . LEU A 1 814 ? 2.283 -20.095 3.290 1.00 54.06 814 LEU A C 1
ATOM 6569 O O . LEU A 1 814 ? 1.700 -19.524 2.376 1.00 54.06 814 LEU A O 1
ATOM 6573 N N . THR A 1 815 ? 3.062 -19.437 4.147 1.00 52.94 815 THR A N 1
ATOM 6574 C CA . THR A 1 815 ? 3.318 -17.990 4.112 1.00 52.94 815 THR A CA 1
ATOM 6575 C C . THR A 1 815 ? 4.186 -17.613 2.918 1.00 52.94 815 THR A C 1
ATOM 6577 O O . THR A 1 815 ? 3.930 -16.584 2.298 1.00 52.94 815 THR A O 1
ATOM 6580 N N . GLU A 1 816 ? 5.125 -18.465 2.493 1.00 51.59 816 GLU A N 1
ATOM 6581 C CA . GLU A 1 816 ? 5.844 -18.306 1.223 1.00 51.59 816 GLU A CA 1
ATOM 6582 C C . GLU A 1 816 ? 4.881 -18.402 0.019 1.00 51.59 816 GLU A C 1
ATOM 6584 O O . GLU A 1 816 ? 4.987 -17.629 -0.939 1.00 51.59 816 GLU A O 1
ATOM 6589 N N . GLN A 1 817 ? 3.892 -19.307 0.060 1.00 47.84 817 GLN A N 1
ATOM 6590 C CA . GLN A 1 817 ? 2.863 -19.405 -0.983 1.00 47.84 817 GLN A CA 1
ATOM 6591 C C . GLN A 1 817 ? 1.836 -18.262 -0.940 1.00 47.84 817 GLN A C 1
ATOM 6593 O O . GLN A 1 817 ? 1.435 -17.762 -1.994 1.00 47.84 817 GLN A O 1
ATOM 6598 N N . GLU A 1 818 ? 1.433 -17.794 0.241 1.00 48.28 818 GLU A N 1
ATOM 6599 C CA . GLU A 1 818 ? 0.513 -16.665 0.411 1.00 48.28 818 GLU A CA 1
ATOM 6600 C C . GLU A 1 818 ? 1.174 -15.320 0.098 1.00 48.28 818 GLU A C 1
ATOM 6602 O O . GLU A 1 818 ? 0.544 -14.472 -0.535 1.00 48.28 818 GLU A O 1
ATOM 6607 N N . GLY A 1 819 ? 2.451 -15.145 0.446 1.00 44.84 819 GLY A N 1
ATOM 6608 C CA . GLY A 1 819 ? 3.267 -13.988 0.078 1.00 44.84 819 GLY A CA 1
ATOM 6609 C C . GLY A 1 819 ? 3.414 -13.859 -1.438 1.00 44.84 819 GLY A C 1
ATOM 6610 O O . GLY A 1 819 ? 3.156 -12.791 -1.995 1.00 44.84 819 GLY A O 1
ATOM 6611 N N . ARG A 1 820 ? 3.684 -14.972 -2.140 1.00 47.34 820 ARG A N 1
ATOM 6612 C CA . ARG A 1 820 ? 3.669 -15.009 -3.615 1.00 47.34 820 ARG A CA 1
ATOM 6613 C C . ARG A 1 820 ? 2.283 -14.721 -4.202 1.00 47.34 820 ARG A C 1
ATOM 6615 O O . ARG A 1 820 ? 2.181 -14.024 -5.208 1.00 47.34 820 ARG A O 1
ATOM 6622 N N . ARG A 1 821 ? 1.204 -15.205 -3.575 1.00 42.34 821 ARG A N 1
ATOM 6623 C CA . ARG A 1 821 ? -0.178 -14.969 -4.032 1.00 42.34 821 ARG A CA 1
ATOM 6624 C C . ARG A 1 821 ? -0.623 -13.514 -3.854 1.00 42.34 821 ARG A C 1
ATOM 6626 O O . ARG A 1 821 ? -1.324 -12.984 -4.711 1.00 42.34 821 ARG A O 1
ATOM 6633 N N . ASN A 1 822 ? -0.231 -12.867 -2.760 1.00 45.28 822 ASN A N 1
ATOM 6634 C CA . ASN A 1 822 ? -0.630 -11.494 -2.448 1.00 45.28 822 ASN A CA 1
ATOM 6635 C C . ASN A 1 822 ? 0.195 -10.452 -3.222 1.00 45.28 822 ASN A C 1
ATOM 6637 O O . ASN A 1 822 ? -0.355 -9.416 -3.581 1.00 45.28 822 ASN A O 1
ATOM 6641 N N . ALA A 1 823 ? 1.454 -10.751 -3.566 1.00 43.47 823 ALA A N 1
ATOM 6642 C CA . ALA A 1 823 ? 2.268 -9.909 -4.448 1.00 43.47 823 ALA A CA 1
ATOM 6643 C C . ALA A 1 823 ? 1.845 -9.991 -5.933 1.00 43.47 823 ALA A C 1
ATOM 6645 O O . ALA A 1 823 ? 1.986 -9.016 -6.665 1.00 43.47 823 ALA A O 1
ATOM 6646 N N . ALA A 1 824 ? 1.292 -11.128 -6.381 1.00 39.34 824 ALA A N 1
ATOM 6647 C CA . ALA A 1 824 ? 0.858 -11.334 -7.771 1.00 39.34 824 ALA A CA 1
ATOM 6648 C C . ALA A 1 824 ? -0.566 -10.822 -8.081 1.00 39.34 824 ALA A C 1
ATOM 6650 O O . ALA A 1 824 ? -0.897 -10.593 -9.246 1.00 39.34 824 ALA A O 1
ATOM 6651 N N . LYS A 1 825 ? -1.411 -10.622 -7.061 1.00 41.97 825 LYS A N 1
ATOM 6652 C CA . LYS A 1 825 ? -2.809 -10.172 -7.210 1.00 41.97 825 LYS A CA 1
ATOM 6653 C C . LYS A 1 825 ? -2.986 -8.817 -7.910 1.00 41.97 825 LYS A C 1
ATOM 6655 O O . LYS A 1 825 ? -3.791 -8.765 -8.836 1.00 41.97 825 LYS A O 1
ATOM 6660 N N . PRO A 1 826 ? -2.230 -7.754 -7.563 1.00 42.28 826 PRO A N 1
ATOM 6661 C CA . PRO A 1 826 ? -2.402 -6.447 -8.199 1.00 42.28 826 PRO A CA 1
ATOM 6662 C C . PRO A 1 826 ? -2.100 -6.493 -9.703 1.00 42.28 826 PRO A C 1
ATOM 6664 O O . PRO A 1 826 ? -2.750 -5.818 -10.492 1.00 42.28 826 PRO A O 1
ATOM 6667 N N . VAL A 1 827 ? -1.138 -7.331 -10.107 1.00 38.66 827 VAL A N 1
ATOM 6668 C CA . VAL A 1 827 ? -0.684 -7.464 -11.499 1.00 38.66 827 VAL A CA 1
ATOM 6669 C C . VAL A 1 827 ? -1.605 -8.382 -12.313 1.00 38.66 827 VAL A C 1
ATOM 6671 O O . VAL A 1 827 ? -1.896 -8.084 -13.468 1.00 38.66 827 VAL A O 1
ATOM 6674 N N . GLN A 1 828 ? -2.130 -9.460 -11.717 1.00 40.62 828 GLN A N 1
ATOM 6675 C CA . GLN A 1 828 ? -3.113 -10.341 -12.368 1.00 40.62 828 GLN A CA 1
ATOM 6676 C C . GLN A 1 828 ? -4.464 -9.652 -12.610 1.00 40.62 828 GLN A C 1
ATOM 6678 O O . GLN A 1 828 ? -5.106 -9.912 -13.630 1.00 40.62 828 GLN A O 1
ATOM 6683 N N . GLU A 1 829 ? -4.880 -8.772 -11.695 1.00 43.16 829 GLU A N 1
ATOM 6684 C CA . GLU A 1 829 ? -6.123 -8.000 -11.804 1.00 43.16 829 GLU A CA 1
ATOM 6685 C C . GLU A 1 829 ? -5.974 -6.800 -12.758 1.00 43.16 829 GLU A C 1
ATOM 6687 O O . GLU A 1 829 ? -6.891 -6.533 -13.531 1.00 43.16 829 GLU A O 1
ATOM 6692 N N . ALA A 1 830 ? -4.806 -6.140 -12.795 1.00 38.12 830 ALA A N 1
ATOM 6693 C CA . ALA A 1 830 ? -4.533 -5.024 -13.711 1.00 38.12 830 ALA A CA 1
ATOM 6694 C C . ALA A 1 830 ? -4.357 -5.441 -15.186 1.00 38.12 830 ALA A C 1
ATOM 6696 O O . ALA A 1 830 ? -4.638 -4.646 -16.079 1.00 38.12 830 ALA A O 1
ATOM 6697 N N . LEU A 1 831 ? -3.916 -6.677 -15.457 1.00 36.94 831 LEU A N 1
ATOM 6698 C CA . LEU A 1 831 ? -3.702 -7.204 -16.815 1.00 36.94 831 LEU A CA 1
ATOM 6699 C C . LEU A 1 831 ? -4.890 -8.022 -17.363 1.00 36.94 831 LEU A C 1
ATOM 6701 O O . LEU A 1 831 ? -4.792 -8.586 -18.448 1.00 36.94 831 LEU A O 1
ATOM 6705 N N . GLY A 1 832 ? -6.003 -8.146 -16.626 1.00 40.56 832 GLY A N 1
ATOM 6706 C CA . GLY A 1 832 ? -7.178 -8.909 -17.082 1.00 40.56 832 GLY A CA 1
ATOM 6707 C C . GLY A 1 832 ? -6.953 -10.424 -17.237 1.00 40.56 832 GLY A C 1
ATOM 6708 O O . GLY A 1 832 ? -7.811 -11.130 -17.769 1.00 40.56 832 GLY A O 1
ATOM 6709 N N . VAL A 1 833 ? -5.839 -10.961 -16.727 1.00 44.09 833 VAL A N 1
ATOM 6710 C CA . VAL A 1 833 ? -5.419 -12.369 -16.908 1.00 44.09 833 VAL A CA 1
ATOM 6711 C C . VAL A 1 833 ? -6.282 -13.349 -16.091 1.00 44.09 833 VAL A C 1
ATOM 6713 O O . VAL A 1 833 ? -6.169 -14.566 -16.229 1.00 44.09 833 VAL A O 1
ATOM 6716 N N . GLY A 1 834 ? -7.229 -12.845 -15.292 1.00 37.91 834 GLY A N 1
ATOM 6717 C CA . GLY A 1 834 ? -8.246 -13.660 -14.617 1.00 37.91 834 GLY A CA 1
ATOM 6718 C C . GLY A 1 834 ? -9.148 -14.466 -15.564 1.00 37.91 834 GLY A C 1
ATOM 6719 O O . GLY A 1 834 ? -9.752 -15.443 -15.124 1.00 37.91 834 GLY A O 1
ATOM 6720 N N . ASN A 1 835 ? -9.192 -14.110 -16.853 1.00 39.00 835 ASN A N 1
ATOM 6721 C CA . ASN A 1 835 ? -10.015 -14.768 -17.869 1.00 39.00 835 ASN A CA 1
ATOM 6722 C C . ASN A 1 835 ? -9.209 -15.288 -19.074 1.00 39.00 835 ASN A C 1
ATOM 6724 O O . ASN A 1 835 ? -9.760 -15.364 -20.172 1.00 39.00 835 ASN A O 1
ATOM 6728 N N . ALA A 1 836 ? -7.944 -15.697 -18.887 1.00 40.00 836 ALA A N 1
ATOM 6729 C CA . ALA A 1 836 ? -7.270 -16.516 -19.897 1.00 40.00 836 ALA A CA 1
ATOM 6730 C C . ALA A 1 836 ? -8.112 -17.780 -20.126 1.00 40.00 836 ALA A C 1
ATOM 6732 O O . ALA A 1 836 ? -8.339 -18.611 -19.234 1.00 40.00 836 ALA A O 1
ATOM 6733 N N . SER A 1 837 ? -8.679 -17.846 -21.317 1.00 39.31 837 SER A N 1
ATOM 6734 C CA . SER A 1 837 ? -9.666 -18.824 -21.712 1.00 39.31 837 SER A CA 1
ATOM 6735 C C . SER A 1 837 ? -9.044 -20.229 -21.705 1.00 39.31 837 SER A C 1
ATOM 6737 O O . SER A 1 837 ? -7.981 -20.481 -22.254 1.00 39.31 837 SER A O 1
ATOM 6739 N N . ALA A 1 838 ? -9.728 -21.171 -21.052 1.00 41.09 838 ALA A N 1
ATOM 6740 C CA . ALA A 1 838 ? -9.584 -22.610 -21.284 1.00 41.09 838 ALA A CA 1
ATOM 6741 C C . ALA A 1 838 ? -8.219 -23.299 -21.012 1.00 41.09 838 ALA A C 1
ATOM 6743 O O . ALA A 1 838 ? -7.822 -24.172 -21.783 1.00 41.09 838 ALA A O 1
ATOM 6744 N N . SER A 1 839 ? -7.559 -23.070 -19.868 1.00 48.41 839 SER A N 1
ATOM 6745 C CA . SER A 1 839 ? -6.542 -24.023 -19.372 1.00 48.41 839 SER A CA 1
ATOM 6746 C C . SER A 1 839 ? -7.104 -24.909 -18.246 1.00 48.41 839 SER A C 1
ATOM 6748 O O . SER A 1 839 ? -7.538 -24.440 -17.192 1.00 48.41 839 SER A O 1
ATOM 6750 N N . SER A 1 840 ? -7.160 -26.223 -18.493 1.00 58.03 840 SER A N 1
ATOM 6751 C CA . SER A 1 840 ? -7.595 -27.249 -17.530 1.00 58.03 840 SER A CA 1
ATOM 6752 C C . SER A 1 840 ? -6.832 -27.137 -16.202 1.00 58.03 840 SER A C 1
ATOM 6754 O O . SER A 1 840 ? -5.660 -26.770 -16.217 1.00 58.03 840 SER A O 1
ATOM 6756 N N . ALA A 1 841 ? -7.433 -27.522 -15.067 1.00 58.19 841 ALA A N 1
ATOM 6757 C CA . ALA A 1 841 ? -6.785 -27.501 -13.741 1.00 58.19 841 ALA A CA 1
ATOM 6758 C C . ALA A 1 841 ? -5.373 -28.136 -13.722 1.00 58.19 841 ALA A C 1
ATOM 6760 O O . ALA A 1 841 ? -4.487 -27.669 -13.009 1.00 58.19 841 ALA A O 1
ATOM 6761 N N . GLU A 1 842 ? -5.144 -29.137 -14.574 1.00 67.56 842 GLU A N 1
ATOM 6762 C CA . GLU A 1 842 ? -3.849 -29.785 -14.806 1.00 67.56 842 GLU A CA 1
ATOM 6763 C C . GLU A 1 842 ? -2.757 -28.823 -15.322 1.00 67.56 842 GLU A C 1
ATOM 6765 O O . GLU A 1 842 ? -1.628 -28.850 -14.843 1.00 67.56 842 GLU A O 1
ATOM 6770 N N . GLN A 1 843 ? -3.088 -27.903 -16.234 1.00 73.00 843 GLN A N 1
ATOM 6771 C CA . GLN A 1 843 ? -2.145 -26.908 -16.765 1.00 73.00 843 GLN A CA 1
ATOM 6772 C C . GLN A 1 843 ? -1.758 -25.873 -15.700 1.00 73.00 843 GLN A C 1
ATOM 6774 O O . GLN A 1 843 ? -0.594 -25.490 -15.614 1.00 73.00 843 GLN A O 1
ATOM 6779 N N . ARG A 1 844 ? -2.696 -25.481 -14.823 1.00 69.31 844 ARG A N 1
ATOM 6780 C CA . ARG A 1 844 ? -2.418 -24.571 -13.695 1.00 69.31 844 ARG A CA 1
ATOM 6781 C C . ARG A 1 844 ? -1.475 -25.200 -12.668 1.00 69.31 844 ARG A C 1
ATOM 6783 O O . ARG A 1 844 ? -0.609 -24.513 -12.138 1.00 69.31 844 ARG A O 1
ATOM 6790 N N . SER A 1 845 ? -1.621 -26.503 -12.419 1.00 69.94 845 SER A N 1
ATOM 6791 C CA . SER A 1 845 ? -0.714 -27.253 -11.542 1.00 69.94 845 SER A CA 1
ATOM 6792 C C . SER A 1 845 ? 0.685 -27.414 -12.137 1.00 69.94 845 SER A C 1
ATOM 6794 O O . SER A 1 845 ? 1.654 -27.446 -11.389 1.00 69.94 845 SER A O 1
ATOM 6796 N N . LEU A 1 846 ? 0.805 -27.545 -13.461 1.00 76.25 846 LEU A N 1
ATOM 6797 C CA . LEU A 1 846 ? 2.102 -27.643 -14.132 1.00 76.25 846 LEU A CA 1
ATOM 6798 C C . LEU A 1 846 ? 2.796 -26.278 -14.258 1.00 76.25 846 LEU A C 1
ATOM 6800 O O . LEU A 1 846 ? 4.021 -26.219 -14.193 1.00 76.25 846 LEU A O 1
ATOM 6804 N N . PHE A 1 847 ? 2.034 -25.185 -14.383 1.00 80.69 847 PHE A N 1
ATOM 6805 C CA . PHE A 1 847 ? 2.566 -23.819 -14.449 1.00 80.69 847 PHE A CA 1
ATOM 6806 C C . PHE A 1 847 ? 3.387 -23.438 -13.210 1.00 80.69 847 PHE A C 1
ATOM 6808 O O . PHE A 1 847 ? 4.458 -22.856 -13.341 1.00 80.69 847 PHE A O 1
ATOM 6815 N N . SER A 1 848 ? 2.946 -23.829 -12.009 1.00 75.06 848 SER A N 1
ATOM 6816 C CA . SER A 1 848 ? 3.676 -23.545 -10.761 1.00 75.06 848 SER A CA 1
ATOM 6817 C C . SER A 1 848 ? 5.009 -24.296 -10.623 1.00 75.06 848 SER A C 1
ATOM 6819 O O . SER A 1 848 ? 5.792 -23.996 -9.719 1.00 75.06 848 SER A O 1
ATOM 6821 N N . LEU A 1 849 ? 5.259 -25.273 -11.500 1.00 81.25 849 LEU A N 1
ATOM 6822 C CA . LEU A 1 849 ? 6.456 -26.110 -11.534 1.00 81.25 849 LEU A CA 1
ATOM 6823 C C . LEU A 1 849 ? 7.358 -25.807 -12.743 1.00 81.25 849 LEU A C 1
ATOM 6825 O O . LEU A 1 849 ? 8.366 -26.487 -12.923 1.00 81.25 849 LEU A O 1
ATOM 6829 N N . LEU A 1 850 ? 7.013 -24.830 -13.590 1.00 81.25 850 LEU A N 1
ATOM 6830 C CA . LEU A 1 850 ? 7.842 -24.445 -14.733 1.00 81.25 850 LEU A CA 1
ATOM 6831 C C . LEU A 1 850 ? 9.079 -23.637 -14.305 1.00 81.25 850 LEU A C 1
ATOM 6833 O O . LEU A 1 850 ? 8.973 -22.776 -13.429 1.00 81.25 850 LEU A O 1
ATOM 6837 N N . PRO A 1 851 ? 10.232 -23.842 -14.968 1.00 83.62 851 PRO A N 1
ATOM 6838 C CA . PRO A 1 851 ? 11.384 -22.953 -14.851 1.00 83.62 851 PRO A CA 1
ATOM 6839 C C . PRO A 1 851 ? 11.030 -21.515 -15.232 1.00 83.62 851 PRO A C 1
ATOM 6841 O O . PRO A 1 851 ? 10.170 -21.297 -16.088 1.00 83.62 851 PRO A O 1
ATOM 6844 N N . HIS A 1 852 ? 11.731 -20.548 -14.636 1.00 79.38 852 HIS A N 1
ATOM 6845 C CA . HIS A 1 852 ? 11.473 -19.119 -14.824 1.00 79.38 852 HIS A CA 1
ATOM 6846 C C . HIS A 1 852 ? 11.404 -18.722 -16.309 1.00 79.38 852 HIS A C 1
ATOM 6848 O O . HIS A 1 852 ? 10.358 -18.253 -16.755 1.00 79.38 852 HIS A O 1
ATOM 6854 N N . ASP A 1 853 ? 12.441 -19.034 -17.087 1.00 81.75 853 ASP A N 1
ATOM 6855 C CA . ASP A 1 853 ? 12.568 -18.735 -18.523 1.00 81.75 853 ASP A CA 1
ATOM 6856 C C . ASP A 1 853 ? 11.361 -19.231 -19.337 1.00 81.75 853 ASP A C 1
ATOM 6858 O O . ASP A 1 853 ? 10.813 -18.529 -20.187 1.00 81.75 853 ASP A O 1
ATOM 6862 N N . LEU A 1 854 ? 10.887 -20.443 -19.033 1.00 87.50 854 LEU A N 1
ATOM 6863 C CA . LEU A 1 854 ? 9.733 -21.036 -19.705 1.00 87.50 854 LEU A CA 1
ATOM 6864 C C . LEU A 1 854 ? 8.396 -20.487 -19.181 1.00 87.50 854 LEU A C 1
ATOM 6866 O O . LEU A 1 854 ? 7.423 -20.449 -19.934 1.00 87.50 854 LEU A O 1
ATOM 6870 N N . SER A 1 855 ? 8.323 -20.062 -17.916 1.00 83.19 855 SER A N 1
ATOM 6871 C CA . SER A 1 855 ? 7.128 -19.422 -17.350 1.00 83.19 855 SER A CA 1
ATOM 6872 C C . SER A 1 855 ? 6.865 -18.055 -17.988 1.00 83.19 855 SER A C 1
ATOM 6874 O O . SER A 1 855 ? 5.722 -17.758 -18.340 1.00 83.19 855 SER A O 1
ATOM 6876 N N . VAL A 1 856 ? 7.927 -17.268 -18.209 1.00 82.56 856 VAL A N 1
ATOM 6877 C CA . VAL A 1 856 ? 7.867 -15.958 -18.870 1.00 82.56 856 VAL A CA 1
ATOM 6878 C C . VAL A 1 856 ? 7.358 -16.135 -20.297 1.00 82.56 856 VAL A C 1
ATOM 6880 O O . VAL A 1 856 ? 6.376 -15.503 -20.687 1.00 82.56 856 VAL A O 1
ATOM 6883 N N . LEU A 1 857 ? 7.943 -17.085 -21.029 1.00 85.69 857 LEU A N 1
ATOM 6884 C CA . LEU A 1 857 ? 7.526 -17.410 -22.387 1.00 85.69 857 LEU A CA 1
ATOM 6885 C C . LEU A 1 857 ? 6.081 -17.934 -22.461 1.00 85.69 857 LEU A C 1
ATOM 6887 O O . LEU A 1 857 ? 5.361 -17.574 -23.387 1.00 85.69 857 LEU A O 1
ATOM 6891 N N . TYR A 1 858 ? 5.621 -18.749 -21.502 1.00 87.44 858 TYR A N 1
ATOM 6892 C CA . TYR A 1 858 ? 4.227 -19.221 -21.465 1.00 87.44 858 TYR A CA 1
ATOM 6893 C C . TYR A 1 858 ? 3.239 -18.054 -21.359 1.00 87.44 858 TYR A C 1
ATOM 6895 O O . TYR A 1 858 ? 2.286 -17.984 -22.132 1.00 87.44 858 TYR A O 1
ATOM 6903 N N . VAL A 1 859 ? 3.481 -17.120 -20.432 1.00 83.75 859 VAL A N 1
ATOM 6904 C CA . VAL A 1 859 ? 2.614 -15.947 -20.237 1.00 83.75 859 VAL A CA 1
ATOM 6905 C C . VAL A 1 859 ? 2.621 -15.057 -21.478 1.00 83.75 859 VAL A C 1
ATOM 6907 O O . VAL A 1 859 ? 1.561 -14.621 -21.919 1.00 83.75 859 VAL A O 1
ATOM 6910 N N . GLN A 1 860 ? 3.791 -14.827 -22.074 1.00 81.06 860 GLN A N 1
ATOM 6911 C CA . GLN A 1 860 ? 3.914 -14.010 -23.282 1.00 81.06 860 GLN A CA 1
ATOM 6912 C C . GLN A 1 860 ? 3.258 -14.656 -24.500 1.00 81.06 860 GLN A C 1
ATOM 6914 O O . GLN A 1 860 ? 2.615 -13.964 -25.281 1.00 81.06 860 GLN A O 1
ATOM 6919 N N . ALA A 1 861 ? 3.373 -15.973 -24.656 1.00 85.12 861 ALA A N 1
ATOM 6920 C CA . ALA A 1 861 ? 2.767 -16.699 -25.765 1.00 85.12 861 ALA A CA 1
ATOM 6921 C C . ALA A 1 861 ? 1.236 -16.775 -25.653 1.00 85.12 861 ALA A C 1
ATOM 6923 O O . ALA A 1 861 ? 0.546 -16.651 -26.665 1.00 85.12 861 ALA A O 1
ATOM 6924 N N . GLU A 1 862 ? 0.695 -16.925 -24.441 1.00 82.38 862 GLU A N 1
ATOM 6925 C CA . GLU A 1 862 ? -0.748 -16.811 -24.187 1.00 82.38 862 GLU A CA 1
ATOM 6926 C C . GLU A 1 862 ? -1.243 -15.378 -24.441 1.00 82.38 862 GLU A C 1
ATOM 6928 O O . GLU A 1 862 ? -2.239 -15.194 -25.136 1.00 82.38 862 GLU A O 1
ATOM 6933 N N . ALA A 1 863 ? -0.508 -14.363 -23.970 1.00 78.75 863 ALA A N 1
ATOM 6934 C CA . ALA A 1 863 ? -0.834 -12.962 -24.226 1.00 78.75 863 ALA A CA 1
ATOM 6935 C C . ALA A 1 863 ? -0.783 -12.620 -25.724 1.00 78.75 863 ALA A C 1
ATOM 6937 O O . ALA A 1 863 ? -1.691 -11.968 -26.226 1.00 78.75 863 ALA A O 1
ATOM 6938 N N . TYR A 1 864 ? 0.229 -13.096 -26.456 1.00 83.62 864 TYR A N 1
ATOM 6939 C CA . TYR A 1 864 ? 0.329 -12.930 -27.908 1.00 83.62 864 TYR A CA 1
ATOM 6940 C C . TYR A 1 864 ? -0.888 -13.520 -28.618 1.00 83.62 864 TYR A C 1
ATOM 6942 O O . TYR A 1 864 ? -1.495 -12.850 -29.451 1.00 83.62 864 TYR A O 1
ATOM 6950 N N . ARG A 1 865 ? -1.262 -14.761 -28.274 1.00 84.00 865 ARG A N 1
ATOM 6951 C CA . ARG A 1 865 ? -2.426 -15.434 -28.860 1.00 84.00 865 ARG A CA 1
ATOM 6952 C C . ARG A 1 865 ? -3.699 -14.621 -28.635 1.00 84.00 865 ARG A C 1
ATOM 6954 O O . ARG A 1 865 ? -4.480 -14.461 -29.568 1.00 84.00 865 ARG A O 1
ATOM 6961 N N . ASP A 1 866 ? -3.891 -14.126 -27.416 1.00 77.88 866 ASP A N 1
ATOM 6962 C CA . ASP A 1 866 ? -5.100 -13.404 -27.029 1.00 77.88 866 ASP A CA 1
ATOM 6963 C C . ASP A 1 866 ? -5.145 -11.990 -27.650 1.00 77.88 866 ASP A C 1
ATOM 6965 O O . ASP A 1 866 ? -6.195 -11.579 -28.132 1.00 77.88 866 ASP A O 1
ATOM 6969 N N . ILE A 1 867 ? -4.013 -11.272 -27.714 1.00 77.44 867 ILE A N 1
ATOM 6970 C CA . ILE A 1 867 ? -3.906 -9.925 -28.313 1.00 77.44 867 ILE A CA 1
ATOM 6971 C C . ILE A 1 867 ? -4.048 -9.970 -29.839 1.00 77.44 867 ILE A C 1
ATOM 6973 O O . ILE A 1 867 ? -4.723 -9.124 -30.421 1.00 77.44 867 ILE A O 1
ATOM 6977 N N . MET A 1 868 ? -3.401 -10.937 -30.495 1.00 77.56 868 MET A N 1
ATOM 6978 C CA . MET A 1 868 ? -3.424 -11.079 -31.957 1.00 77.56 868 MET A CA 1
ATOM 6979 C C . MET A 1 868 ? -4.647 -11.857 -32.463 1.00 77.56 868 MET A C 1
ATOM 6981 O O . MET A 1 868 ? -4.778 -12.050 -33.672 1.00 77.56 868 MET A O 1
ATOM 6985 N N . GLU A 1 869 ? -5.504 -12.339 -31.554 1.00 79.56 869 GLU A N 1
ATOM 6986 C CA . GLU A 1 869 ? -6.639 -13.233 -31.832 1.00 79.56 869 GLU A CA 1
ATOM 6987 C C . GLU A 1 869 ? -6.242 -14.450 -32.698 1.00 79.56 869 GLU A C 1
ATOM 6989 O O . GLU A 1 869 ? -6.983 -14.936 -33.562 1.00 79.56 869 GLU A O 1
ATOM 6994 N N . ASP A 1 870 ? -5.033 -14.966 -32.472 1.00 82.50 870 ASP A N 1
ATOM 6995 C CA . ASP A 1 870 ? -4.402 -15.965 -33.327 1.00 82.50 870 ASP A CA 1
ATOM 6996 C C . ASP A 1 870 ? -4.874 -17.383 -32.989 1.00 82.50 870 ASP A C 1
ATOM 6998 O O . ASP A 1 870 ? -4.199 -18.171 -32.326 1.00 82.50 870 ASP A O 1
ATOM 7002 N N . THR A 1 871 ? -6.052 -17.738 -33.497 1.00 81.19 871 THR A N 1
ATOM 7003 C CA . THR A 1 871 ? -6.653 -19.075 -33.322 1.00 81.19 871 THR A CA 1
ATOM 7004 C C . THR A 1 871 ? -5.812 -20.226 -33.888 1.00 81.19 871 THR A C 1
ATOM 7006 O O . THR A 1 871 ? -6.088 -21.395 -33.605 1.00 81.19 871 THR A O 1
ATOM 7009 N N . SER A 1 872 ? -4.784 -19.923 -34.686 1.00 82.44 872 SER A N 1
ATOM 7010 C CA . SER A 1 872 ? -3.891 -20.918 -35.272 1.00 82.44 872 SER A CA 1
ATOM 7011 C C . SER A 1 872 ? -2.722 -21.292 -34.351 1.00 82.44 872 SER A C 1
ATOM 7013 O O . SER A 1 872 ? -2.015 -22.262 -34.640 1.00 82.44 872 SER A O 1
ATOM 7015 N N . MET A 1 873 ? -2.536 -20.565 -33.242 1.00 88.00 873 MET A N 1
ATOM 7016 C CA . MET A 1 873 ? -1.486 -20.790 -32.253 1.00 88.00 873 MET A CA 1
ATOM 7017 C C . MET A 1 873 ? -2.033 -21.428 -30.966 1.00 88.00 873 MET A C 1
ATOM 7019 O O . MET A 1 873 ? -3.038 -20.992 -30.408 1.00 88.00 873 MET A O 1
ATOM 7023 N N . GLN A 1 874 ? -1.350 -22.457 -30.457 1.00 87.50 874 GLN A N 1
ATOM 7024 C CA . GLN A 1 874 ? -1.693 -23.125 -29.198 1.00 87.50 874 GLN A CA 1
ATOM 7025 C C . GLN A 1 874 ? -0.457 -23.301 -28.314 1.00 87.50 874 GLN A C 1
ATOM 7027 O O . GLN A 1 874 ? 0.580 -23.772 -28.773 1.00 87.50 874 GLN A O 1
ATOM 7032 N N . VAL A 1 875 ? -0.588 -22.992 -27.026 1.00 89.88 875 VAL A N 1
ATOM 7033 C CA . VAL A 1 875 ? 0.484 -23.117 -26.033 1.00 89.88 875 VAL A CA 1
ATOM 7034 C C . VAL A 1 875 ? 0.063 -24.144 -24.982 1.00 89.88 875 VAL A C 1
ATOM 7036 O O . VAL A 1 875 ? -1.057 -24.106 -24.479 1.00 89.88 875 VAL A O 1
ATOM 7039 N N . VAL A 1 876 ? 0.924 -25.123 -24.691 1.00 89.88 876 VAL A N 1
ATOM 7040 C CA . VAL A 1 876 ? 0.628 -26.210 -23.745 1.00 89.88 876 VAL A CA 1
ATOM 7041 C C . VAL A 1 876 ? 1.869 -26.609 -22.957 1.00 89.88 876 VAL A C 1
ATOM 7043 O O . VAL A 1 876 ? 2.938 -26.847 -23.516 1.00 89.88 876 VAL A O 1
ATOM 7046 N N . ILE A 1 877 ? 1.704 -26.786 -21.652 1.00 90.56 877 ILE A N 1
ATOM 7047 C CA . ILE A 1 877 ? 2.733 -27.281 -20.739 1.00 90.56 877 ILE A CA 1
ATOM 7048 C C . ILE A 1 877 ? 2.692 -28.812 -20.715 1.00 90.56 877 ILE A C 1
ATOM 7050 O O . ILE A 1 877 ? 1.619 -29.414 -20.581 1.00 90.56 877 ILE A O 1
ATOM 7054 N N . ARG A 1 878 ? 3.850 -29.467 -20.849 1.00 87.25 878 ARG A N 1
ATOM 7055 C CA . ARG A 1 878 ? 3.977 -30.933 -20.871 1.00 87.25 878 ARG A CA 1
ATOM 7056 C C . ARG A 1 878 ? 5.127 -31.393 -19.978 1.00 87.25 878 ARG A C 1
ATOM 7058 O O . ARG A 1 878 ? 6.154 -30.737 -19.913 1.00 87.25 878 ARG A O 1
ATOM 7065 N N . GLY A 1 879 ? 4.982 -32.545 -19.331 1.00 85.94 879 GLY A N 1
ATOM 7066 C CA . GLY A 1 879 ? 6.034 -33.121 -18.490 1.00 85.94 879 GLY A CA 1
ATOM 7067 C C . GLY A 1 879 ? 5.493 -33.929 -17.323 1.00 85.94 879 GLY A C 1
ATOM 7068 O O . GLY A 1 879 ? 4.282 -34.101 -17.202 1.00 85.94 879 GLY A O 1
ATOM 7069 N N . ASP A 1 880 ? 6.401 -34.406 -16.475 1.00 80.69 880 ASP A N 1
ATOM 7070 C CA . ASP A 1 880 ? 6.066 -35.117 -15.238 1.00 80.69 880 ASP A CA 1
ATOM 7071 C C . ASP A 1 880 ? 6.156 -34.163 -14.035 1.00 80.69 880 ASP A C 1
ATOM 7073 O O . ASP A 1 880 ? 7.234 -33.686 -13.670 1.00 80.69 880 ASP A O 1
ATOM 7077 N N . ALA A 1 881 ? 5.004 -33.886 -13.418 1.00 78.19 881 ALA A N 1
ATOM 7078 C CA . ALA A 1 881 ? 4.897 -33.012 -12.253 1.00 78.19 881 ALA A CA 1
ATOM 7079 C C . ALA A 1 881 ? 5.654 -33.555 -11.028 1.00 78.19 881 ALA A C 1
ATOM 7081 O O . ALA A 1 881 ? 6.245 -32.781 -10.274 1.00 78.19 881 ALA A O 1
ATOM 7082 N N . ASN A 1 882 ? 5.668 -34.877 -10.833 1.00 79.25 882 ASN A N 1
ATOM 7083 C CA . ASN A 1 882 ? 6.281 -35.504 -9.664 1.00 79.25 882 ASN A CA 1
ATOM 7084 C C . ASN A 1 882 ? 7.808 -35.460 -9.745 1.00 79.25 882 ASN A C 1
ATOM 7086 O O . ASN A 1 882 ? 8.468 -35.182 -8.744 1.00 79.25 882 ASN A O 1
ATOM 7090 N N . GLU A 1 883 ? 8.376 -35.684 -10.930 1.00 80.88 883 GLU A N 1
ATOM 7091 C CA . GLU A 1 883 ? 9.821 -35.535 -11.145 1.00 80.88 883 GLU A CA 1
ATOM 7092 C C . GLU A 1 883 ? 10.274 -34.076 -11.000 1.00 80.88 883 GLU A C 1
ATOM 7094 O O . GLU A 1 883 ? 11.315 -33.818 -10.397 1.00 80.88 883 GLU A O 1
ATOM 7099 N N . ALA A 1 884 ? 9.476 -33.104 -11.458 1.00 80.19 884 ALA A N 1
ATOM 7100 C CA . ALA A 1 884 ? 9.779 -31.685 -11.247 1.00 80.19 884 ALA A CA 1
ATOM 7101 C C . ALA A 1 884 ? 9.769 -31.298 -9.756 1.00 80.19 884 ALA A C 1
ATOM 7103 O O . ALA A 1 884 ? 10.657 -30.584 -9.289 1.00 80.19 884 ALA A O 1
ATOM 7104 N N . LEU A 1 885 ? 8.814 -31.825 -8.980 1.00 77.75 885 LEU A N 1
ATOM 7105 C CA . LEU A 1 885 ? 8.767 -31.659 -7.521 1.00 77.75 885 LEU A CA 1
ATOM 7106 C C . LEU A 1 885 ? 9.988 -32.281 -6.824 1.00 77.75 885 LEU A C 1
ATOM 7108 O O . LEU A 1 885 ? 10.544 -31.670 -5.909 1.00 77.75 885 LEU A O 1
ATOM 7112 N N . ARG A 1 886 ? 10.431 -33.469 -7.263 1.00 79.25 886 ARG A N 1
ATOM 7113 C CA . ARG A 1 886 ? 11.646 -34.130 -6.747 1.00 79.25 886 ARG A CA 1
ATOM 7114 C C . ARG A 1 886 ? 12.906 -33.325 -7.046 1.00 79.25 886 ARG A C 1
ATOM 7116 O O . ARG A 1 886 ? 13.736 -33.163 -6.155 1.00 79.25 886 ARG A O 1
ATOM 7123 N N . LEU A 1 887 ? 13.034 -32.796 -8.263 1.00 77.38 887 LEU A N 1
ATOM 7124 C CA . LEU A 1 887 ? 14.170 -31.962 -8.657 1.00 77.38 887 LEU A CA 1
ATOM 7125 C C . LEU A 1 887 ? 14.232 -30.673 -7.826 1.00 77.38 887 LEU A C 1
ATOM 7127 O O . LEU A 1 887 ? 15.294 -30.330 -7.315 1.00 77.38 887 LEU A O 1
ATOM 7131 N N . ARG A 1 888 ? 13.088 -30.007 -7.618 1.00 74.50 888 ARG A N 1
ATOM 7132 C CA . ARG A 1 888 ? 12.993 -28.793 -6.791 1.00 74.50 888 ARG A CA 1
ATOM 7133 C C . ARG A 1 888 ? 13.379 -29.044 -5.333 1.00 74.50 888 ARG A C 1
ATOM 7135 O O . ARG A 1 888 ? 14.022 -28.197 -4.724 1.00 74.50 888 ARG A O 1
ATOM 7142 N N . ARG A 1 889 ? 12.995 -30.199 -4.775 1.00 73.50 889 ARG A N 1
ATOM 7143 C CA . ARG A 1 889 ? 13.380 -30.594 -3.413 1.00 73.50 889 ARG A CA 1
ATOM 7144 C C . ARG A 1 889 ? 14.891 -30.818 -3.309 1.00 73.50 889 ARG A C 1
ATOM 7146 O O . ARG A 1 889 ? 15.509 -30.228 -2.435 1.00 73.50 889 ARG A O 1
ATOM 7153 N N . ARG A 1 890 ? 15.482 -31.559 -4.254 1.00 74.19 890 ARG A N 1
ATOM 7154 C CA . ARG A 1 890 ? 16.934 -31.807 -4.304 1.00 74.19 890 ARG A CA 1
ATOM 7155 C C . ARG A 1 890 ? 17.746 -30.513 -4.423 1.00 74.19 890 ARG A C 1
ATOM 7157 O O . ARG A 1 890 ? 18.730 -30.347 -3.723 1.00 74.19 890 ARG A O 1
ATOM 7164 N N . GLN A 1 891 ? 17.309 -29.574 -5.265 1.00 66.81 891 GLN A N 1
ATOM 7165 C CA . GLN A 1 891 ? 17.974 -28.271 -5.412 1.00 66.81 891 GLN A CA 1
ATOM 7166 C C . GLN A 1 891 ? 17.897 -27.409 -4.144 1.00 66.81 891 GLN A C 1
ATOM 7168 O O . GLN A 1 891 ? 18.807 -26.625 -3.895 1.00 66.81 891 GLN A O 1
ATOM 7173 N N . LYS A 1 892 ? 16.823 -27.540 -3.354 1.00 63.69 892 LYS A N 1
ATOM 7174 C CA . LYS A 1 892 ? 16.684 -26.856 -2.063 1.00 63.69 892 LYS A CA 1
ATOM 7175 C C . LYS A 1 892 ? 17.609 -27.474 -1.008 1.00 63.69 892 LYS A C 1
ATOM 7177 O O . LYS A 1 892 ? 18.315 -26.736 -0.337 1.00 63.69 892 LYS A O 1
ATOM 7182 N N . GLU A 1 893 ? 17.664 -28.803 -0.943 1.00 64.31 893 GLU A N 1
ATOM 7183 C CA . GLU A 1 893 ? 18.571 -29.549 -0.055 1.00 64.31 893 GLU A CA 1
ATOM 7184 C C . GLU A 1 893 ? 20.054 -29.234 -0.364 1.00 64.31 893 GLU A C 1
ATOM 7186 O O . GLU A 1 893 ? 20.816 -28.923 0.544 1.00 64.31 893 GLU A O 1
ATOM 7191 N N . GLU A 1 894 ? 20.454 -29.194 -1.643 1.00 60.34 894 GLU A N 1
ATOM 7192 C CA . GLU A 1 894 ? 21.829 -28.848 -2.060 1.00 60.34 894 GLU A CA 1
ATOM 7193 C C . GLU A 1 894 ? 22.197 -27.363 -1.841 1.00 60.34 894 GLU A C 1
ATOM 7195 O O . GLU A 1 894 ? 23.381 -27.030 -1.736 1.00 60.34 894 GLU A O 1
ATOM 7200 N N . ALA A 1 895 ? 21.214 -26.454 -1.808 1.00 53.00 895 ALA A N 1
ATOM 7201 C CA . ALA A 1 895 ? 21.435 -25.037 -1.504 1.00 53.00 895 ALA A CA 1
ATOM 7202 C C . ALA A 1 895 ? 21.598 -24.803 0.006 1.00 53.00 895 ALA A C 1
ATOM 7204 O O . ALA A 1 895 ? 22.481 -24.054 0.413 1.00 53.00 895 ALA A O 1
ATOM 7205 N N . GLU A 1 896 ? 20.801 -25.496 0.823 1.00 53.97 896 GLU A N 1
ATOM 7206 C CA . GLU A 1 896 ? 20.884 -25.452 2.288 1.00 53.97 896 GLU A CA 1
ATOM 7207 C C . GLU A 1 896 ? 22.182 -26.105 2.808 1.00 53.97 896 GLU A C 1
ATOM 7209 O O . GLU A 1 896 ? 22.767 -25.612 3.769 1.00 53.97 896 GLU A O 1
ATOM 7214 N N . GLU A 1 897 ? 22.704 -27.142 2.136 1.00 51.56 897 GLU A N 1
ATOM 7215 C CA . GLU A 1 897 ? 24.025 -27.716 2.454 1.00 51.56 897 GLU A CA 1
ATOM 7216 C C . GLU A 1 897 ? 25.198 -26.783 2.098 1.00 51.56 897 GLU A C 1
ATOM 7218 O O . GLU A 1 897 ? 26.230 -26.820 2.765 1.00 51.56 897 GLU A O 1
ATOM 7223 N N . LYS A 1 898 ? 25.058 -25.918 1.081 1.00 48.59 898 LYS A N 1
ATOM 7224 C CA . LYS A 1 898 ? 26.118 -24.975 0.671 1.00 48.59 898 LYS A CA 1
ATOM 7225 C C . LYS A 1 898 ? 26.187 -23.701 1.507 1.00 48.59 898 LYS A C 1
ATOM 7227 O O . LYS A 1 898 ? 27.241 -23.078 1.530 1.00 48.59 898 LYS A O 1
ATOM 7232 N N . GLU A 1 899 ? 25.115 -23.323 2.198 1.00 43.22 899 GLU A N 1
ATOM 7233 C CA . GLU A 1 899 ? 25.125 -22.186 3.134 1.00 43.22 899 GLU A CA 1
ATOM 7234 C C . GLU A 1 899 ? 25.624 -22.572 4.544 1.00 43.22 899 GLU A C 1
ATOM 7236 O O . GLU A 1 899 ? 25.793 -21.702 5.396 1.00 43.22 899 GLU A O 1
ATOM 7241 N N . GLY A 1 900 ? 25.895 -23.861 4.796 1.00 44.53 900 GLY A N 1
ATOM 7242 C CA . GLY A 1 900 ? 26.310 -24.387 6.102 1.00 44.53 900 GLY A CA 1
ATOM 7243 C C . GLY A 1 900 ? 27.788 -24.770 6.254 1.00 44.53 900 GLY A C 1
ATOM 7244 O O . GLY A 1 900 ? 28.161 -25.219 7.336 1.00 44.53 900 GLY A O 1
ATOM 7245 N N . SER A 1 901 ? 28.632 -24.634 5.224 1.00 41.56 901 SER A N 1
ATOM 7246 C CA . SER A 1 901 ? 30.048 -25.032 5.310 1.00 41.56 901 SER A CA 1
ATOM 7247 C C . SER A 1 901 ? 31.005 -24.023 4.664 1.00 41.56 901 SER A C 1
ATOM 7249 O O . SER A 1 901 ? 31.638 -24.310 3.651 1.00 41.56 901 SER A O 1
ATOM 7251 N N . ASP A 1 902 ? 31.142 -22.858 5.287 1.00 38.38 902 ASP A N 1
ATOM 7252 C CA . ASP A 1 902 ? 32.359 -22.049 5.191 1.00 38.38 902 ASP A CA 1
ATOM 7253 C C . ASP A 1 902 ? 33.059 -22.136 6.551 1.00 38.38 902 ASP A C 1
ATOM 7255 O O . ASP A 1 902 ? 32.860 -21.278 7.400 1.00 38.38 902 ASP A O 1
ATOM 7259 N N . ASP A 1 903 ? 33.757 -23.249 6.793 1.00 36.94 903 ASP A N 1
ATOM 7260 C CA . ASP A 1 903 ? 34.959 -23.337 7.633 1.00 36.94 903 ASP A CA 1
ATOM 7261 C C . ASP A 1 903 ? 35.481 -24.790 7.648 1.00 36.94 903 ASP A C 1
ATOM 7263 O O . ASP A 1 903 ? 34.775 -25.728 8.015 1.00 36.94 903 ASP A O 1
ATOM 7267 N N . ASP A 1 904 ? 36.756 -24.915 7.283 1.00 34.12 904 ASP A N 1
ATOM 7268 C CA . ASP A 1 904 ? 37.735 -25.949 7.648 1.00 34.12 904 ASP A CA 1
ATOM 7269 C C . ASP A 1 904 ? 38.403 -26.773 6.521 1.00 34.12 904 ASP A C 1
ATOM 7271 O O . ASP A 1 904 ? 37.812 -27.568 5.792 1.00 34.12 904 ASP A O 1
ATOM 7275 N N . ASP A 1 905 ? 39.698 -26.463 6.471 1.00 36.62 905 ASP A N 1
ATOM 7276 C CA . ASP A 1 905 ? 40.944 -27.022 5.963 1.00 36.62 905 ASP A CA 1
ATOM 7277 C C . ASP A 1 905 ? 41.075 -28.125 4.903 1.00 36.62 905 ASP A C 1
ATOM 7279 O O . ASP A 1 905 ? 40.332 -29.099 4.768 1.00 36.62 905 ASP A O 1
ATOM 7283 N N . GLY A 1 906 ? 42.195 -27.979 4.191 1.00 40.34 906 GLY A N 1
ATOM 7284 C CA . GLY A 1 906 ? 42.718 -28.952 3.254 1.00 40.34 906 GLY A CA 1
ATOM 7285 C C . GLY A 1 906 ? 43.318 -30.188 3.925 1.00 40.34 906 GLY A C 1
ATOM 7286 O O . GLY A 1 906 ? 43.902 -30.147 5.004 1.00 40.34 906 GLY A O 1
ATOM 7287 N N . SER A 1 907 ? 43.276 -31.303 3.199 1.00 34.59 907 SER A N 1
ATOM 7288 C CA . SER A 1 907 ? 44.341 -32.301 3.261 1.00 34.59 907 SER A CA 1
ATOM 7289 C C . SER A 1 907 ? 44.466 -33.017 1.921 1.00 34.59 907 SER A C 1
ATOM 7291 O O . SER A 1 907 ? 43.479 -33.408 1.293 1.00 34.59 907 SER A O 1
ATOM 7293 N N . ASP A 1 908 ? 45.713 -33.147 1.481 1.00 41.00 908 ASP A N 1
ATOM 7294 C CA . ASP A 1 908 ? 46.122 -33.937 0.332 1.00 41.00 908 ASP A CA 1
ATOM 7295 C C . ASP A 1 908 ? 45.753 -35.412 0.523 1.00 41.00 908 ASP A C 1
ATOM 7297 O O . ASP A 1 908 ? 46.008 -35.995 1.579 1.00 41.00 908 ASP A O 1
ATOM 7301 N N . ASN A 1 909 ? 45.275 -36.064 -0.541 1.00 33.28 909 ASN A N 1
ATOM 7302 C CA . ASN A 1 909 ? 45.683 -37.445 -0.768 1.00 33.28 909 ASN A CA 1
ATOM 7303 C C . ASN A 1 909 ? 45.624 -37.833 -2.248 1.00 33.28 909 ASN A C 1
ATOM 7305 O O . ASN A 1 909 ? 44.572 -37.827 -2.893 1.00 33.28 909 ASN A O 1
ATOM 7309 N N . GLU A 1 910 ? 46.790 -38.204 -2.766 1.00 41.72 910 GLU A N 1
ATOM 7310 C CA . GLU A 1 910 ? 46.962 -38.865 -4.048 1.00 41.72 910 GLU A CA 1
ATOM 7311 C C . GLU A 1 910 ? 46.317 -40.258 -4.040 1.00 41.72 910 GLU A C 1
ATOM 7313 O O . GLU A 1 910 ? 46.392 -41.015 -3.072 1.00 41.72 910 GLU A O 1
ATOM 7318 N N . GLY A 1 911 ? 45.748 -40.633 -5.188 1.00 40.12 911 GLY A N 1
ATOM 7319 C CA . GLY A 1 911 ? 45.459 -42.023 -5.525 1.00 40.12 911 GLY A CA 1
ATOM 7320 C C . GLY A 1 911 ? 43.985 -42.328 -5.759 1.00 40.12 911 GLY A C 1
ATOM 7321 O O . GLY A 1 911 ? 43.278 -42.719 -4.837 1.00 40.12 911 GLY A O 1
ATOM 7322 N N . ARG A 1 912 ? 43.553 -42.253 -7.030 1.00 36.03 912 ARG A N 1
ATOM 7323 C CA . ARG A 1 912 ? 42.688 -43.253 -7.711 1.00 36.03 912 ARG A CA 1
ATOM 7324 C C . ARG A 1 912 ? 42.274 -42.764 -9.103 1.00 36.03 912 ARG A C 1
ATOM 7326 O O . ARG A 1 912 ? 41.175 -42.261 -9.321 1.00 36.03 912 ARG A O 1
ATOM 7333 N N . HIS A 1 913 ? 43.146 -43.000 -10.080 1.00 43.00 913 HIS A N 1
ATOM 7334 C CA . HIS A 1 913 ? 42.916 -42.688 -11.495 1.00 43.00 913 HIS A CA 1
ATOM 7335 C C . HIS A 1 913 ? 41.770 -43.489 -12.165 1.00 43.00 913 HIS A C 1
ATOM 7337 O O . HIS A 1 913 ? 41.472 -43.222 -13.325 1.00 43.00 913 HIS A O 1
ATOM 7343 N N . SER A 1 914 ? 41.088 -44.423 -11.476 1.00 42.88 914 SER A N 1
ATOM 7344 C CA . SER A 1 914 ? 39.929 -45.152 -12.038 1.00 42.88 914 SER A CA 1
ATOM 7345 C C . SER A 1 914 ? 38.557 -44.633 -11.582 1.00 42.88 914 SER A C 1
ATOM 7347 O O . SER A 1 914 ? 37.581 -44.838 -12.289 1.00 42.88 914 SER A O 1
ATOM 7349 N N . VAL A 1 915 ? 38.463 -43.914 -10.455 1.00 46.25 915 VAL A N 1
ATOM 7350 C CA . VAL A 1 915 ? 37.180 -43.384 -9.921 1.00 46.25 915 VAL A CA 1
ATOM 7351 C C . VAL A 1 915 ? 36.809 -42.036 -10.563 1.00 46.25 915 VAL A C 1
ATOM 7353 O O . VAL A 1 915 ? 35.649 -41.631 -10.592 1.00 46.25 915 VAL A O 1
ATOM 7356 N N . VAL A 1 916 ? 37.800 -41.348 -11.137 1.00 47.84 916 VAL A N 1
ATOM 7357 C CA . VAL A 1 916 ? 37.634 -40.058 -11.822 1.00 47.84 916 VAL A CA 1
ATOM 7358 C C . VAL A 1 916 ? 36.834 -40.204 -13.123 1.00 47.84 916 VAL A C 1
ATOM 7360 O O . VAL A 1 916 ? 36.059 -39.308 -13.446 1.00 47.84 916 VAL A O 1
ATOM 7363 N N . SER A 1 917 ? 36.945 -41.336 -13.831 1.00 49.00 917 SER A N 1
ATOM 7364 C CA . SER A 1 917 ? 36.213 -41.569 -15.088 1.00 49.00 917 SER A CA 1
ATOM 7365 C C . SER A 1 917 ? 34.707 -41.736 -14.861 1.00 49.00 917 SER A C 1
ATOM 7367 O O . SER A 1 917 ? 33.916 -41.066 -15.523 1.00 49.00 917 SER A O 1
ATOM 7369 N N . ASP A 1 918 ? 34.307 -42.541 -13.871 1.00 52.50 918 ASP A N 1
ATOM 7370 C CA . ASP A 1 918 ? 32.890 -42.760 -13.545 1.00 52.50 918 ASP A CA 1
ATOM 7371 C C . ASP A 1 918 ? 32.233 -41.489 -12.998 1.00 52.50 918 ASP A C 1
ATOM 7373 O O . ASP A 1 918 ? 31.095 -41.171 -13.339 1.00 52.50 918 ASP A O 1
ATOM 7377 N N . ARG A 1 919 ? 32.974 -40.699 -12.207 1.00 53.84 919 ARG A N 1
ATOM 7378 C CA . ARG A 1 919 ? 32.500 -39.414 -11.673 1.00 53.84 919 ARG A CA 1
ATOM 7379 C C . ARG A 1 919 ? 32.374 -38.346 -12.769 1.00 53.84 919 ARG A C 1
ATOM 7381 O O . ARG A 1 919 ? 31.428 -37.562 -12.746 1.00 53.84 919 ARG A O 1
ATOM 7388 N N . LEU A 1 920 ? 33.270 -38.343 -13.762 1.00 56.78 920 LEU A N 1
ATOM 7389 C CA . LEU A 1 920 ? 33.163 -37.498 -14.958 1.00 56.78 920 LEU A CA 1
ATOM 7390 C C . LEU A 1 920 ? 31.971 -37.899 -15.837 1.00 56.78 920 LEU A C 1
ATOM 7392 O O . LEU A 1 920 ? 31.256 -37.015 -16.300 1.00 56.78 920 LEU A O 1
ATOM 7396 N N . GLU A 1 921 ? 31.712 -39.191 -16.055 1.00 58.22 921 GLU A N 1
ATOM 7397 C CA . GLU A 1 921 ? 30.536 -39.643 -16.814 1.00 58.22 921 GLU A CA 1
ATOM 7398 C C . GLU A 1 921 ? 29.210 -39.359 -16.098 1.00 58.22 921 GLU A C 1
ATOM 7400 O O . GLU A 1 921 ? 28.241 -38.948 -16.746 1.00 58.22 921 GLU A O 1
ATOM 7405 N N . LEU A 1 922 ? 29.165 -39.520 -14.771 1.00 58.09 922 LEU A N 1
ATOM 7406 C CA . LEU A 1 922 ? 28.005 -39.143 -13.964 1.00 58.09 922 LEU A CA 1
ATOM 7407 C C . LEU A 1 922 ? 27.744 -37.633 -14.081 1.00 58.09 922 LEU A C 1
ATOM 7409 O O . LEU A 1 922 ? 26.628 -37.229 -14.399 1.00 58.09 922 LEU A O 1
ATOM 7413 N N . ASN A 1 923 ? 28.790 -36.808 -13.957 1.00 63.84 923 ASN A N 1
ATOM 7414 C CA . ASN A 1 923 ? 28.698 -35.354 -14.115 1.00 63.84 923 ASN A CA 1
ATOM 7415 C C . ASN A 1 923 ? 28.243 -34.943 -15.526 1.00 63.84 923 ASN A C 1
ATOM 7417 O O . ASN A 1 923 ? 27.415 -34.044 -15.662 1.00 63.84 923 ASN A O 1
ATOM 7421 N N . LYS A 1 924 ? 28.704 -35.624 -16.586 1.00 70.19 924 LYS A N 1
ATOM 7422 C CA . LYS A 1 924 ? 28.244 -35.374 -17.968 1.00 70.19 924 LYS A CA 1
ATOM 7423 C C . LYS A 1 924 ? 26.744 -35.639 -18.137 1.00 70.19 924 LYS A C 1
ATOM 7425 O O . LYS A 1 924 ? 26.053 -34.865 -18.804 1.00 70.19 924 LYS A O 1
ATOM 7430 N N . LYS A 1 925 ? 26.229 -36.712 -17.525 1.00 70.56 925 LYS A N 1
ATOM 7431 C CA . LYS A 1 925 ? 24.797 -37.052 -17.557 1.00 70.56 925 LYS A CA 1
ATOM 7432 C C . LYS A 1 925 ? 23.950 -36.093 -16.730 1.00 70.56 925 LYS A C 1
ATOM 7434 O O . LYS A 1 925 ? 22.823 -35.829 -17.125 1.00 70.56 925 LYS A O 1
ATOM 7439 N N . THR A 1 926 ? 24.456 -35.580 -15.613 1.00 76.50 926 THR A N 1
ATOM 7440 C CA . THR A 1 926 ? 23.722 -34.620 -14.774 1.00 76.50 926 THR A CA 1
ATOM 7441 C C . THR A 1 926 ? 23.640 -33.246 -15.438 1.00 76.50 926 THR A C 1
ATOM 7443 O O . THR A 1 926 ? 22.576 -32.641 -15.466 1.00 76.50 926 THR A O 1
ATOM 7446 N N . VAL A 1 927 ? 24.725 -32.781 -16.068 1.00 80.19 927 VAL A N 1
ATOM 7447 C CA . VAL A 1 927 ? 24.774 -31.447 -16.697 1.00 80.19 927 VAL A CA 1
ATOM 7448 C C . VAL A 1 927 ? 23.891 -31.329 -17.943 1.00 80.19 927 VAL A C 1
ATOM 7450 O O . VAL A 1 927 ? 23.393 -30.252 -18.255 1.00 80.19 927 VAL A O 1
ATOM 7453 N N . THR A 1 928 ? 23.661 -32.436 -18.648 1.00 81.12 928 THR A N 1
ATOM 7454 C CA . THR A 1 928 ? 22.832 -32.475 -19.867 1.00 81.12 928 THR A CA 1
ATOM 7455 C C . THR A 1 928 ? 21.382 -32.901 -19.607 1.00 81.12 928 THR A C 1
ATOM 7457 O O . THR A 1 928 ? 20.612 -33.087 -20.553 1.00 81.12 928 THR A O 1
ATOM 7460 N N . GLN A 1 929 ? 20.982 -33.073 -18.341 1.00 84.81 929 GLN A N 1
ATOM 7461 C CA . GLN A 1 929 ? 19.602 -33.403 -17.989 1.00 84.81 929 GLN A CA 1
ATOM 7462 C C . GLN A 1 929 ? 18.691 -32.171 -18.106 1.00 84.81 929 GLN A C 1
ATOM 7464 O O . GLN A 1 929 ? 18.978 -31.135 -17.504 1.00 84.81 929 GLN A O 1
ATOM 7469 N N . PRO A 1 930 ? 17.583 -32.266 -18.862 1.00 88.19 930 PRO A N 1
ATOM 7470 C CA . PRO A 1 930 ? 16.612 -31.194 -18.952 1.00 88.19 930 PRO A CA 1
ATOM 7471 C C . PRO A 1 930 ? 15.690 -31.217 -17.736 1.00 88.19 930 PRO A C 1
ATOM 7473 O O . PRO A 1 930 ? 15.513 -32.236 -17.063 1.00 88.19 930 PRO A O 1
ATOM 7476 N N . HIS A 1 931 ? 15.018 -30.100 -17.523 1.00 88.69 931 HIS A N 1
ATOM 7477 C CA . HIS A 1 931 ? 13.910 -30.011 -16.601 1.00 88.69 931 HIS A CA 1
ATOM 7478 C C . HIS A 1 931 ? 12.780 -30.997 -17.003 1.00 88.69 931 HIS A C 1
ATOM 7480 O O . HIS A 1 931 ? 12.466 -31.104 -18.194 1.00 88.69 931 HIS A O 1
ATOM 7486 N N . PRO A 1 932 ? 12.135 -31.704 -16.048 1.00 87.06 932 PRO A N 1
ATOM 7487 C CA . PRO A 1 932 ? 11.096 -32.708 -16.332 1.00 87.06 932 PRO A CA 1
ATOM 7488 C C . PRO A 1 932 ? 9.826 -32.155 -16.993 1.00 87.06 932 PRO A C 1
ATOM 7490 O O . PRO A 1 932 ? 9.042 -32.909 -17.574 1.00 87.06 932 PRO A O 1
ATOM 7493 N N . ILE A 1 933 ? 9.624 -30.839 -16.898 1.00 89.56 933 ILE A N 1
ATOM 7494 C CA . ILE A 1 933 ? 8.537 -30.093 -17.538 1.00 89.56 933 ILE A CA 1
ATOM 7495 C C . ILE A 1 933 ? 9.117 -29.172 -18.607 1.00 89.56 933 ILE A C 1
ATOM 7497 O O . ILE A 1 933 ? 10.099 -28.473 -18.360 1.00 89.56 933 ILE A O 1
ATOM 7501 N N . TYR A 1 934 ? 8.476 -29.173 -19.772 1.00 91.75 934 TYR A N 1
ATOM 7502 C CA . TYR A 1 934 ? 8.843 -28.433 -20.969 1.00 91.75 934 TYR A CA 1
ATOM 7503 C C . TYR A 1 934 ? 7.614 -27.734 -21.568 1.00 91.75 934 TYR A C 1
ATOM 7505 O O . TYR A 1 934 ? 6.462 -28.116 -21.324 1.00 91.75 934 TYR A O 1
ATOM 7513 N N . LEU A 1 935 ? 7.857 -26.705 -22.376 1.00 93.06 935 LEU A N 1
ATOM 7514 C CA . LEU A 1 935 ? 6.803 -25.940 -23.037 1.00 93.06 935 LEU A CA 1
ATOM 7515 C C . LEU A 1 935 ? 6.610 -26.432 -24.475 1.00 93.06 935 LEU A C 1
ATOM 7517 O O . LEU A 1 935 ? 7.585 -26.685 -25.183 1.00 93.06 935 LEU A O 1
ATOM 7521 N N . LYS A 1 936 ? 5.362 -26.578 -24.926 1.00 93.81 936 LYS A N 1
ATOM 7522 C CA . LYS A 1 936 ? 5.020 -26.888 -26.318 1.00 93.81 936 LYS A CA 1
ATOM 7523 C C . LYS A 1 936 ? 4.214 -25.741 -26.925 1.00 93.81 936 LYS A C 1
ATOM 7525 O O . LYS A 1 936 ? 3.171 -25.391 -26.386 1.00 93.81 936 LYS A O 1
ATOM 7530 N N . ILE A 1 937 ? 4.668 -25.212 -28.058 1.00 93.56 937 ILE A N 1
ATOM 7531 C CA . ILE A 1 937 ? 3.988 -24.154 -28.813 1.00 93.56 937 ILE A CA 1
ATOM 7532 C C . ILE A 1 937 ? 3.702 -24.681 -30.219 1.00 93.56 937 ILE A C 1
ATOM 7534 O O . ILE A 1 937 ? 4.627 -24.987 -30.965 1.00 93.56 937 ILE A O 1
ATOM 7538 N N . ASP A 1 938 ? 2.432 -24.809 -30.581 1.00 91.88 938 ASP A N 1
ATOM 7539 C CA . ASP A 1 938 ? 1.998 -25.176 -31.925 1.00 91.88 938 ASP A CA 1
ATOM 7540 C C . ASP A 1 938 ? 1.637 -23.902 -32.698 1.00 91.88 938 ASP A C 1
ATOM 7542 O O . ASP A 1 938 ? 0.739 -23.175 -32.288 1.00 91.88 938 ASP A O 1
ATOM 7546 N N . ILE A 1 939 ? 2.329 -23.632 -33.806 1.00 92.94 939 ILE A N 1
ATOM 7547 C CA . ILE A 1 939 ? 2.137 -22.445 -34.650 1.00 92.94 939 ILE A CA 1
ATOM 7548 C C . ILE A 1 939 ? 1.523 -22.875 -35.982 1.00 92.94 939 ILE A C 1
ATOM 7550 O O . ILE A 1 939 ? 2.121 -23.656 -36.726 1.00 92.94 939 ILE A O 1
ATOM 7554 N N . GLY A 1 940 ? 0.336 -22.361 -36.299 1.00 89.50 940 GLY A N 1
ATOM 7555 C CA . GLY A 1 940 ? -0.277 -22.504 -37.614 1.00 89.50 940 GLY A CA 1
ATOM 7556 C C . GLY A 1 940 ? 0.381 -21.605 -38.662 1.00 89.50 940 GLY A C 1
ATOM 7557 O O . GLY A 1 940 ? 0.624 -20.415 -38.433 1.00 89.50 940 GLY A O 1
ATOM 7558 N N . CYS A 1 941 ? 0.668 -22.187 -39.821 1.00 85.56 941 CYS A N 1
ATOM 7559 C CA . CYS A 1 941 ? 1.205 -21.525 -41.004 1.00 85.56 941 CYS A CA 1
ATOM 7560 C C . CYS A 1 941 ? 0.244 -21.710 -42.195 1.00 85.56 941 CYS A C 1
ATOM 7562 O O . CYS A 1 941 ? -0.777 -22.392 -42.097 1.00 85.56 941 CYS A O 1
ATOM 7564 N N . GLN A 1 942 ? 0.561 -21.083 -43.330 1.00 77.81 942 GLN A N 1
ATOM 7565 C CA . GLN A 1 942 ? -0.213 -21.221 -44.569 1.00 77.81 942 GLN A CA 1
ATOM 7566 C C . GLN A 1 942 ? -0.235 -22.683 -45.075 1.00 77.81 942 GLN A C 1
ATOM 7568 O O . GLN A 1 942 ? 0.665 -23.466 -44.770 1.00 77.81 942 GLN A O 1
ATOM 7573 N N . ASP A 1 943 ? -1.258 -23.037 -45.863 1.00 70.62 943 ASP A N 1
ATOM 7574 C CA . ASP A 1 943 ? -1.431 -24.350 -46.513 1.00 70.62 943 ASP A CA 1
ATOM 7575 C C . ASP A 1 943 ? -1.552 -25.569 -45.565 1.00 70.62 943 ASP A C 1
ATOM 7577 O O . ASP A 1 943 ? -1.026 -26.646 -45.851 1.00 70.62 943 ASP A O 1
ATOM 7581 N N . ASP A 1 944 ? -2.254 -25.423 -44.431 1.00 76.25 944 ASP A N 1
ATOM 7582 C CA . ASP A 1 944 ? -2.442 -26.478 -43.409 1.00 76.25 944 ASP A CA 1
ATOM 7583 C C . ASP A 1 944 ? -1.128 -27.007 -42.788 1.00 76.25 944 ASP A C 1
ATOM 7585 O O . ASP A 1 944 ? -1.087 -28.085 -42.181 1.00 76.25 944 ASP A O 1
ATOM 7589 N N . VAL A 1 945 ? -0.033 -26.250 -42.907 1.00 84.62 945 VAL A N 1
ATOM 7590 C CA . VAL A 1 945 ? 1.245 -26.565 -42.262 1.00 84.62 945 VAL A CA 1
ATOM 7591 C C . VAL A 1 945 ? 1.245 -26.020 -40.834 1.00 84.62 945 VAL A C 1
ATOM 7593 O O . VAL A 1 945 ? 0.909 -24.866 -40.592 1.00 84.62 945 VAL A O 1
ATOM 7596 N N . LYS A 1 946 ? 1.652 -26.842 -39.868 1.00 87.88 946 LYS A N 1
ATOM 7597 C CA . LYS A 1 946 ? 1.812 -26.477 -38.456 1.00 87.88 946 LYS A CA 1
ATOM 7598 C C . LYS A 1 946 ? 3.214 -26.805 -37.972 1.00 87.88 946 LYS A C 1
ATOM 7600 O O . LYS A 1 946 ? 3.692 -27.925 -38.174 1.00 87.88 946 LYS A O 1
ATOM 7605 N N . VAL A 1 947 ? 3.845 -25.861 -37.286 1.00 91.00 947 VAL A N 1
ATOM 7606 C CA . VAL A 1 947 ? 5.167 -26.020 -36.672 1.00 91.00 947 VAL A CA 1
ATOM 7607 C C . VAL A 1 947 ? 4.999 -26.153 -35.161 1.00 91.00 947 VAL A C 1
ATOM 7609 O O . VAL A 1 947 ? 4.581 -25.220 -34.488 1.00 91.00 947 VAL A O 1
ATOM 7612 N N . ALA A 1 948 ? 5.316 -27.330 -34.627 1.00 91.31 948 ALA A N 1
ATOM 7613 C CA . ALA A 1 948 ? 5.241 -27.646 -33.206 1.00 91.31 948 ALA A CA 1
ATOM 7614 C C . ALA A 1 948 ? 6.619 -27.502 -32.554 1.00 91.31 948 ALA A C 1
ATOM 7616 O O . ALA A 1 948 ? 7.482 -28.362 -32.742 1.00 91.31 948 ALA A O 1
ATOM 7617 N N . LEU A 1 949 ? 6.820 -26.447 -31.774 1.00 93.75 949 LEU A N 1
ATOM 7618 C CA . LEU A 1 949 ? 8.030 -26.182 -31.001 1.00 93.75 949 LEU A CA 1
ATOM 7619 C C . LEU A 1 949 ? 7.931 -26.861 -29.631 1.00 93.75 949 LEU A C 1
ATOM 7621 O O . LEU A 1 949 ? 6.913 -26.757 -28.952 1.00 93.75 949 LEU A O 1
ATOM 7625 N N . LYS A 1 950 ? 8.987 -27.554 -29.207 1.00 93.56 950 LYS A N 1
ATOM 7626 C CA . LYS A 1 950 ? 9.159 -28.111 -27.861 1.00 93.56 950 LYS A CA 1
ATOM 7627 C C . LYS A 1 950 ? 10.399 -27.493 -27.231 1.00 93.56 950 LYS A C 1
ATOM 7629 O O . LYS A 1 950 ? 11.500 -27.712 -27.732 1.00 93.56 950 LYS A O 1
ATOM 7634 N N . LEU A 1 951 ? 10.210 -26.750 -26.150 1.00 94.38 951 LEU A N 1
ATOM 7635 C CA . LEU A 1 951 ? 11.254 -25.995 -25.468 1.00 94.38 951 LEU A CA 1
ATOM 7636 C C . LEU A 1 951 ? 11.593 -26.647 -24.129 1.00 94.38 951 LEU A C 1
ATOM 7638 O O . LEU A 1 951 ? 10.761 -26.675 -23.221 1.00 94.38 951 LEU A O 1
ATOM 7642 N N . TYR A 1 952 ? 12.811 -27.169 -24.020 1.00 93.38 952 TYR A N 1
ATOM 7643 C CA . TYR A 1 952 ? 13.349 -27.834 -22.838 1.00 93.38 952 TYR A CA 1
ATOM 7644 C C . TYR A 1 952 ? 14.370 -26.930 -22.160 1.00 93.38 952 TYR A C 1
ATOM 7646 O O . TYR A 1 952 ? 15.317 -26.481 -22.795 1.00 93.38 952 TYR A O 1
ATOM 7654 N N . TYR A 1 953 ? 14.225 -26.706 -20.862 1.00 91.88 953 TYR A N 1
ATOM 7655 C CA . TYR A 1 953 ? 15.212 -25.955 -20.094 1.00 91.88 953 TYR A CA 1
ATOM 7656 C C . TYR A 1 953 ? 16.277 -26.897 -19.531 1.00 91.88 953 TYR A C 1
ATOM 7658 O O . TYR A 1 953 ? 15.920 -27.928 -18.966 1.00 91.88 953 TYR A O 1
ATOM 7666 N N . LEU A 1 954 ? 17.563 -26.568 -19.664 1.00 90.25 954 LEU A N 1
ATOM 7667 C CA . LEU A 1 954 ? 18.667 -27.309 -19.044 1.00 90.25 954 LEU A CA 1
ATOM 7668 C C . LEU A 1 954 ? 19.205 -26.493 -17.853 1.00 90.25 954 LEU A C 1
ATOM 7670 O O . LEU A 1 954 ? 19.947 -25.534 -18.077 1.00 90.25 954 LEU A O 1
ATOM 7674 N N . PRO A 1 955 ? 18.872 -26.856 -16.596 1.00 85.50 955 PRO A N 1
ATOM 7675 C CA . PRO A 1 955 ? 19.198 -26.041 -15.420 1.00 85.50 955 PRO A CA 1
ATOM 7676 C C . PRO A 1 955 ? 20.700 -25.838 -15.207 1.00 85.50 955 PRO A C 1
ATOM 7678 O O . PRO A 1 955 ? 21.153 -24.733 -14.924 1.00 85.50 955 PRO A O 1
ATOM 7681 N N . GLU A 1 956 ? 21.487 -26.895 -15.410 1.00 83.88 956 GLU A N 1
ATOM 7682 C CA . GLU A 1 956 ? 22.934 -26.886 -15.173 1.00 83.88 956 GLU A CA 1
ATOM 7683 C C . GLU A 1 956 ? 23.721 -26.042 -16.180 1.00 83.88 956 GLU A C 1
ATOM 7685 O O . GLU A 1 956 ? 24.839 -25.616 -15.874 1.00 83.88 956 GLU A O 1
ATOM 7690 N N . LEU A 1 957 ? 23.152 -25.827 -17.369 1.00 83.94 957 LEU A N 1
ATOM 7691 C CA . LEU A 1 957 ? 23.713 -24.999 -18.438 1.00 83.94 957 LEU A CA 1
ATOM 7692 C C . LEU A 1 957 ? 23.040 -23.624 -18.529 1.00 83.94 957 LEU A C 1
ATOM 7694 O O . LEU A 1 957 ? 23.555 -22.756 -19.231 1.00 83.94 957 LEU A O 1
ATOM 7698 N N . ARG A 1 958 ? 21.913 -23.431 -17.823 1.00 86.25 958 ARG A N 1
ATOM 7699 C CA . ARG A 1 958 ? 21.062 -22.232 -17.856 1.00 86.25 958 ARG A CA 1
ATOM 7700 C C . ARG A 1 958 ? 20.743 -21.804 -19.290 1.00 86.25 958 ARG A C 1
ATOM 7702 O O . ARG A 1 958 ? 21.049 -20.683 -19.695 1.00 86.25 958 ARG A O 1
ATOM 7709 N N . VAL A 1 959 ? 20.205 -22.741 -20.071 1.00 88.75 959 VAL A N 1
ATOM 7710 C CA . VAL A 1 959 ? 19.884 -22.536 -21.489 1.00 88.75 959 VAL A CA 1
ATOM 7711 C C . VAL A 1 959 ? 18.601 -23.268 -21.873 1.00 88.75 959 VAL A C 1
ATOM 7713 O O . VAL A 1 959 ? 18.356 -24.392 -21.422 1.00 88.75 959 VAL A O 1
ATOM 7716 N N . THR A 1 960 ? 17.796 -22.649 -22.735 1.00 91.38 960 THR A N 1
ATOM 7717 C CA . THR A 1 960 ? 16.587 -23.262 -23.297 1.00 91.38 960 THR A CA 1
ATOM 7718 C C . THR A 1 960 ? 16.885 -23.883 -24.659 1.00 91.38 960 THR A C 1
ATOM 7720 O O . THR A 1 960 ? 17.263 -23.203 -25.605 1.00 91.38 960 THR A O 1
ATOM 7723 N N . CYS A 1 961 ? 16.707 -25.190 -24.785 1.00 91.81 961 CYS A N 1
ATOM 7724 C CA . CYS A 1 961 ? 16.866 -25.927 -26.033 1.00 91.81 961 CYS A CA 1
ATOM 7725 C C . CYS A 1 961 ? 15.520 -26.067 -26.745 1.00 91.81 961 CYS A C 1
ATOM 7727 O O . CYS A 1 961 ? 14.516 -26.406 -26.118 1.00 91.81 961 CYS A O 1
ATOM 7729 N N . MET A 1 962 ? 15.493 -25.850 -28.059 1.00 92.50 962 MET A N 1
ATOM 7730 C CA . MET A 1 962 ? 14.286 -25.993 -28.868 1.00 92.50 962 MET A CA 1
ATOM 7731 C C . MET A 1 962 ? 14.419 -27.159 -29.839 1.00 92.50 962 MET A C 1
ATOM 7733 O O . MET A 1 962 ? 15.347 -27.238 -30.643 1.00 92.50 962 MET A O 1
ATOM 7737 N N . LYS A 1 963 ? 13.424 -28.042 -29.812 1.00 90.88 963 LYS A N 1
ATOM 7738 C CA . LYS A 1 963 ? 13.203 -29.067 -30.827 1.00 90.88 963 LYS A CA 1
ATOM 7739 C C . LYS A 1 963 ? 11.877 -28.801 -31.510 1.00 90.88 963 LYS A C 1
ATOM 7741 O O . LYS A 1 963 ? 10.860 -28.707 -30.831 1.00 90.88 963 LYS A O 1
ATOM 7746 N N . TYR A 1 964 ? 11.855 -28.737 -32.832 1.00 90.56 964 TYR A N 1
ATOM 7747 C CA . TYR A 1 964 ? 10.620 -28.500 -33.568 1.00 90.56 964 TYR A CA 1
ATOM 7748 C C . TYR A 1 964 ? 10.220 -29.707 -34.414 1.00 90.56 964 TYR A C 1
ATOM 7750 O O . TYR A 1 964 ? 11.022 -30.592 -34.714 1.00 90.56 964 TYR A O 1
ATOM 7758 N N . LYS A 1 965 ? 8.936 -29.769 -34.754 1.00 87.06 965 LYS A N 1
ATOM 7759 C CA . LYS A 1 965 ? 8.378 -30.751 -35.679 1.00 87.06 965 LYS A CA 1
ATOM 7760 C C . LYS A 1 965 ? 7.372 -30.064 -36.585 1.00 87.06 965 LYS A C 1
ATOM 7762 O O . LYS A 1 965 ? 6.439 -29.433 -36.100 1.00 87.06 965 LYS A O 1
ATOM 7767 N N . VAL A 1 966 ? 7.522 -30.244 -37.888 1.00 85.44 966 VAL A N 1
ATOM 7768 C CA . VAL A 1 966 ? 6.553 -29.758 -38.873 1.00 85.44 966 VAL A CA 1
ATOM 7769 C C . VAL A 1 966 ? 5.514 -30.849 -39.129 1.00 85.44 966 VAL A C 1
ATOM 7771 O O . VAL A 1 966 ? 5.847 -32.027 -39.254 1.00 85.44 966 VAL A O 1
ATOM 7774 N N . THR A 1 967 ? 4.242 -30.473 -39.168 1.00 79.38 967 THR A N 1
ATOM 7775 C CA . THR A 1 967 ? 3.100 -31.361 -39.425 1.00 79.38 967 THR A CA 1
ATOM 7776 C C . THR A 1 967 ? 2.192 -30.718 -40.470 1.00 79.38 967 THR A C 1
ATOM 7778 O O . THR A 1 967 ? 2.006 -29.512 -40.431 1.00 79.38 967 THR A O 1
ATOM 7781 N N . GLY A 1 968 ? 1.655 -31.486 -41.421 1.00 74.19 968 GLY A N 1
ATOM 7782 C CA . GLY A 1 968 ? 0.860 -30.957 -42.544 1.00 74.19 968 GLY A CA 1
ATOM 7783 C C . GLY A 1 968 ? 1.368 -31.440 -43.906 1.00 74.19 968 GLY A C 1
ATOM 7784 O O . GLY A 1 968 ? 2.345 -32.187 -43.978 1.00 74.19 968 GLY A O 1
ATOM 7785 N N . LYS A 1 969 ? 0.698 -31.036 -44.994 1.00 67.06 969 LYS A N 1
ATOM 7786 C CA . LYS A 1 969 ? 1.054 -31.418 -46.376 1.00 67.06 969 LYS A CA 1
ATOM 7787 C C . LYS A 1 969 ? 2.166 -30.520 -46.930 1.00 67.06 969 LYS A C 1
ATOM 7789 O O . LYS A 1 969 ? 1.942 -29.758 -47.867 1.00 67.06 969 LYS A O 1
ATOM 7794 N N . LEU A 1 970 ? 3.366 -30.595 -46.354 1.00 67.81 970 LEU A N 1
ATOM 7795 C CA . LEU A 1 970 ? 4.515 -29.890 -46.920 1.00 67.81 970 LEU A CA 1
ATOM 7796 C C . LEU A 1 970 ? 4.946 -30.586 -48.226 1.00 67.81 970 LEU A C 1
ATOM 7798 O O . LEU A 1 970 ? 5.163 -31.800 -48.206 1.00 67.81 970 LEU A O 1
ATOM 7802 N N . PRO A 1 971 ? 5.090 -29.864 -49.350 1.00 68.25 971 PRO A N 1
ATOM 7803 C CA . PRO A 1 971 ? 5.701 -30.424 -50.549 1.00 68.25 971 PRO A CA 1
ATOM 7804 C C . PRO A 1 971 ? 7.116 -30.940 -50.235 1.00 68.25 971 PRO A C 1
ATOM 7806 O O . PRO A 1 971 ? 7.885 -30.272 -49.537 1.00 68.25 971 PRO A O 1
ATOM 7809 N N . THR A 1 972 ? 7.460 -32.135 -50.717 1.00 68.88 972 THR A N 1
ATOM 7810 C CA . THR A 1 972 ? 8.751 -32.790 -50.454 1.00 68.88 972 THR A CA 1
ATOM 7811 C C . THR A 1 972 ? 9.646 -32.751 -51.684 1.00 68.88 972 THR A C 1
ATOM 7813 O O . THR A 1 972 ? 9.279 -33.306 -52.717 1.00 68.88 972 THR A O 1
ATOM 7816 N N . HIS A 1 973 ? 10.834 -32.162 -51.557 1.00 72.94 973 HIS A N 1
ATOM 7817 C CA . HIS A 1 973 ? 11.891 -32.191 -52.568 1.00 72.94 973 HIS A CA 1
ATOM 7818 C C . HIS A 1 973 ? 13.253 -32.423 -51.904 1.00 72.94 973 HIS A C 1
ATOM 7820 O O . HIS A 1 973 ? 13.615 -31.681 -50.989 1.00 72.94 973 HIS A O 1
ATOM 7826 N N . GLY A 1 974 ? 13.944 -33.486 -52.343 1.00 58.59 974 GLY A N 1
ATOM 7827 C CA . GLY A 1 974 ? 15.405 -33.694 -52.394 1.00 58.59 974 GLY A CA 1
ATOM 7828 C C . GLY A 1 974 ? 16.320 -33.406 -51.195 1.00 58.59 974 GLY A C 1
ATOM 7829 O O . GLY A 1 974 ? 17.507 -33.661 -51.317 1.00 58.59 974 GLY A O 1
ATOM 7830 N N . GLY A 1 975 ? 15.829 -32.891 -50.065 1.00 63.34 975 GLY A N 1
ATOM 7831 C CA . GLY A 1 975 ? 16.634 -32.370 -48.948 1.00 63.34 975 GLY A CA 1
ATOM 7832 C C . GLY A 1 975 ? 16.297 -30.921 -48.566 1.00 63.34 975 GLY A C 1
ATOM 7833 O O . GLY A 1 975 ? 16.492 -30.530 -47.421 1.00 63.34 975 GLY A O 1
ATOM 7834 N N . VAL A 1 976 ? 15.682 -30.141 -49.463 1.00 68.31 976 VAL A N 1
ATOM 7835 C CA . VAL A 1 976 ? 15.226 -28.759 -49.186 1.00 68.31 976 VAL A CA 1
ATOM 7836 C C . VAL A 1 976 ? 14.030 -28.723 -48.234 1.00 68.31 976 VAL A C 1
ATOM 7838 O O . VAL A 1 976 ? 13.870 -27.774 -47.462 1.00 68.31 976 VAL A O 1
ATOM 7841 N N . SER A 1 977 ? 13.209 -29.774 -48.269 1.00 61.81 977 SER A N 1
ATOM 7842 C CA . SER A 1 977 ? 12.073 -29.978 -47.363 1.00 61.81 977 SER A CA 1
ATOM 7843 C C . SER A 1 977 ? 12.463 -30.624 -46.028 1.00 61.81 977 SER A C 1
ATOM 7845 O O . SER A 1 977 ? 11.565 -30.984 -45.266 1.00 61.81 977 SER A O 1
ATOM 7847 N N . ALA A 1 978 ? 13.760 -30.836 -45.755 1.00 60.34 978 ALA A N 1
ATOM 7848 C CA . ALA A 1 978 ? 14.209 -31.538 -44.558 1.00 60.34 978 ALA A CA 1
ATOM 7849 C C . ALA A 1 978 ? 13.644 -30.868 -43.298 1.00 60.34 978 ALA A C 1
ATOM 7851 O O . ALA A 1 978 ? 13.939 -29.716 -42.982 1.00 60.34 978 ALA A O 1
ATOM 7852 N N . HIS A 1 979 ? 12.816 -31.622 -42.573 1.00 61.97 979 HIS A N 1
ATOM 7853 C CA . HIS A 1 979 ? 12.140 -31.160 -41.364 1.00 61.97 979 HIS A CA 1
ATOM 7854 C C . HIS A 1 979 ? 13.103 -30.798 -40.222 1.00 61.97 979 HIS A C 1
ATOM 7856 O O . HIS A 1 979 ? 12.647 -30.242 -39.229 1.00 61.97 979 HIS A O 1
ATOM 7862 N N . GLU A 1 980 ? 14.389 -31.140 -40.341 1.00 64.06 980 GLU A N 1
ATOM 7863 C CA . GLU A 1 980 ? 15.396 -30.999 -39.285 1.00 64.06 980 GLU A CA 1
ATOM 7864 C C . GLU A 1 980 ? 16.105 -29.636 -39.294 1.00 64.06 980 GLU A C 1
ATOM 7866 O O . GLU A 1 980 ? 16.400 -29.132 -38.211 1.00 64.06 980 GLU A O 1
ATOM 7871 N N . ASN A 1 981 ? 16.244 -28.979 -40.459 1.00 72.31 981 ASN A N 1
ATOM 7872 C CA . ASN A 1 981 ? 17.011 -27.723 -40.608 1.00 72.31 981 ASN A CA 1
ATOM 7873 C C . ASN A 1 981 ? 16.185 -26.534 -41.157 1.00 72.31 981 ASN A C 1
ATOM 7875 O O . ASN A 1 981 ? 16.723 -25.498 -41.535 1.00 72.31 981 ASN A O 1
ATOM 7879 N N . LEU A 1 982 ? 14.856 -26.654 -41.229 1.00 80.50 982 LEU A N 1
ATOM 7880 C CA . LEU A 1 982 ? 13.945 -25.597 -41.686 1.00 80.50 982 LEU A CA 1
ATOM 7881 C C . LEU A 1 982 ? 14.108 -24.260 -40.935 1.00 80.50 982 LEU A C 1
ATOM 7883 O O . LEU A 1 982 ? 13.994 -23.192 -41.547 1.00 80.50 982 LEU A O 1
ATOM 7887 N N . LEU A 1 983 ? 14.315 -24.322 -39.617 1.00 85.44 983 LEU A N 1
ATOM 7888 C CA . LEU A 1 983 ? 14.426 -23.145 -38.746 1.00 85.44 983 LEU A CA 1
ATOM 7889 C C . LEU A 1 983 ? 15.875 -22.736 -38.456 1.00 85.44 983 LEU A C 1
ATOM 7891 O O . LEU A 1 983 ? 16.087 -21.755 -37.746 1.00 85.44 983 LEU A O 1
ATOM 7895 N N . ASP A 1 984 ? 16.859 -23.441 -39.014 1.00 82.94 984 ASP A N 1
ATOM 7896 C CA . ASP A 1 984 ? 18.261 -23.056 -38.869 1.00 82.94 984 ASP A CA 1
ATOM 7897 C C . ASP A 1 984 ? 18.513 -21.750 -39.631 1.00 82.94 984 ASP A C 1
ATOM 7899 O O . ASP A 1 984 ? 17.913 -21.494 -40.687 1.00 82.94 984 ASP A O 1
ATOM 7903 N N . GLY A 1 985 ? 19.337 -20.871 -39.056 1.00 75.62 985 GLY A N 1
ATOM 7904 C CA . GLY A 1 985 ? 19.611 -19.561 -39.639 1.00 75.62 985 GLY A CA 1
ATOM 7905 C C . GLY A 1 985 ? 18.345 -18.722 -39.827 1.00 75.62 985 GLY A C 1
ATOM 7906 O O . GLY A 1 985 ? 18.222 -17.995 -40.813 1.00 75.62 985 GLY A O 1
ATOM 7907 N N . LEU A 1 986 ? 17.342 -18.863 -38.946 1.00 84.50 986 LEU A N 1
ATOM 7908 C CA . LEU A 1 986 ? 16.160 -17.988 -38.945 1.00 84.50 986 LEU A CA 1
ATOM 7909 C C . LEU A 1 986 ? 16.575 -16.515 -38.801 1.00 84.50 986 LEU A C 1
ATOM 7911 O O . LEU A 1 986 ? 16.015 -15.637 -39.462 1.00 84.50 986 LEU A O 1
ATOM 7915 N N . PHE A 1 987 ? 17.606 -16.299 -37.983 1.00 84.12 987 PHE A N 1
ATOM 7916 C CA . PHE A 1 987 ? 18.353 -15.058 -37.843 1.00 84.12 987 PHE A CA 1
ATOM 7917 C C . PHE A 1 987 ? 19.826 -15.292 -38.233 1.00 84.12 987 PHE A C 1
ATOM 7919 O O . PHE A 1 987 ? 20.313 -16.422 -38.113 1.00 84.12 987 PHE A O 1
ATOM 7926 N N . PRO A 1 988 ? 20.546 -14.260 -38.713 1.00 74.31 988 PRO A N 1
ATOM 7927 C CA . PRO A 1 988 ? 21.922 -14.413 -39.184 1.00 74.31 988 PRO A CA 1
ATOM 7928 C C . PRO A 1 988 ? 22.861 -14.975 -38.106 1.00 74.31 988 PRO A C 1
ATOM 7930 O O . PRO A 1 988 ? 22.959 -14.419 -37.012 1.00 74.31 988 PRO A O 1
ATOM 7933 N N . GLY A 1 989 ? 23.573 -16.060 -38.428 1.00 72.69 989 GLY A N 1
ATOM 7934 C CA . GLY A 1 989 ? 24.544 -16.688 -37.523 1.00 72.69 989 GLY A CA 1
ATOM 7935 C C . GLY A 1 989 ? 23.938 -17.431 -36.324 1.00 72.69 989 GLY A C 1
ATOM 7936 O O . GLY A 1 989 ? 24.645 -17.648 -35.342 1.00 72.69 989 GLY A O 1
ATOM 7937 N N . ASP A 1 990 ? 22.649 -17.786 -36.373 1.00 81.88 990 ASP A N 1
ATOM 7938 C CA . ASP A 1 990 ? 21.966 -18.567 -35.332 1.00 81.88 990 ASP A CA 1
ATOM 7939 C C . ASP A 1 990 ? 21.540 -19.953 -35.852 1.00 81.88 990 ASP A C 1
ATOM 7941 O O . ASP A 1 990 ? 20.408 -20.175 -36.288 1.00 81.88 990 ASP A O 1
ATOM 7945 N N . ASP A 1 991 ? 22.484 -20.891 -35.835 1.00 76.81 991 ASP A N 1
ATOM 7946 C CA . ASP A 1 991 ? 22.318 -22.301 -36.220 1.00 76.81 991 ASP A CA 1
ATOM 7947 C C . ASP A 1 991 ? 22.159 -23.242 -35.006 1.00 76.81 991 ASP A C 1
ATOM 7949 O O . ASP A 1 991 ? 21.955 -24.450 -35.146 1.00 76.81 991 ASP A O 1
ATOM 7953 N N . GLY A 1 992 ? 22.261 -22.693 -33.790 1.00 83.00 992 GLY A N 1
ATOM 7954 C CA . GLY A 1 992 ? 22.217 -23.450 -32.544 1.00 83.00 992 GLY A CA 1
ATOM 7955 C C . GLY A 1 992 ? 23.362 -24.462 -32.387 1.00 83.00 992 GLY A C 1
ATOM 7956 O O . GLY A 1 992 ? 23.182 -25.461 -31.688 1.00 83.00 992 GLY A O 1
ATOM 7957 N N . ALA A 1 993 ? 24.509 -24.257 -33.046 1.00 82.88 993 ALA A N 1
ATOM 7958 C CA . ALA A 1 993 ? 25.696 -25.107 -32.901 1.00 82.88 993 ALA A CA 1
ATOM 7959 C C . ALA A 1 993 ? 26.494 -24.816 -31.615 1.00 82.88 993 ALA A C 1
ATOM 7961 O O . ALA A 1 993 ? 27.192 -25.692 -31.100 1.00 82.88 993 ALA A O 1
ATOM 7962 N N . GLU A 1 994 ? 26.353 -23.613 -31.058 1.00 83.25 994 GLU A N 1
ATOM 7963 C CA . GLU A 1 994 ? 27.037 -23.169 -29.842 1.00 83.25 994 GLU A CA 1
ATOM 7964 C C . GLU A 1 994 ? 26.046 -22.857 -28.716 1.00 83.25 994 GLU A C 1
ATOM 7966 O O . GLU A 1 994 ? 24.895 -22.504 -28.958 1.00 83.25 994 GLU A O 1
ATOM 7971 N N . CYS A 1 995 ? 26.496 -22.962 -27.462 1.00 83.81 995 CYS A N 1
ATOM 7972 C CA . CYS A 1 995 ? 25.697 -22.545 -26.311 1.00 83.81 995 CYS A CA 1
ATOM 7973 C C . CYS A 1 995 ? 25.759 -21.013 -26.161 1.00 83.81 995 CYS A C 1
ATOM 7975 O O . CYS A 1 995 ? 26.847 -20.494 -25.904 1.00 83.81 995 CYS A O 1
ATOM 7977 N N . PRO A 1 996 ? 24.632 -20.279 -26.259 1.00 82.12 996 PRO A N 1
ATOM 7978 C CA . PRO A 1 996 ? 24.637 -18.815 -26.180 1.00 82.12 996 PRO A CA 1
ATOM 7979 C C . PRO A 1 996 ? 25.055 -18.267 -24.810 1.00 82.12 996 PRO A C 1
ATOM 7981 O O . PRO A 1 996 ? 25.533 -17.141 -24.712 1.00 82.12 996 PRO A O 1
ATOM 7984 N N . ASN A 1 997 ? 24.863 -19.049 -23.743 1.00 81.19 997 ASN A N 1
ATOM 7985 C CA . ASN A 1 997 ? 25.213 -18.644 -22.389 1.00 81.19 997 ASN A CA 1
ATOM 7986 C C . ASN A 1 997 ? 26.715 -18.885 -22.128 1.00 81.19 997 ASN A C 1
ATOM 7988 O O . ASN A 1 997 ? 27.141 -20.043 -22.172 1.00 81.19 997 ASN A O 1
ATOM 7992 N N . PRO A 1 998 ? 27.513 -17.857 -21.773 1.00 78.56 998 PRO A N 1
ATOM 7993 C CA . PRO A 1 998 ? 28.954 -18.002 -21.555 1.00 78.56 998 PRO A CA 1
ATOM 7994 C C . PRO A 1 998 ? 29.301 -18.967 -20.412 1.00 78.56 998 PRO A C 1
ATOM 7996 O O . PRO A 1 998 ? 30.293 -19.690 -20.499 1.00 78.56 998 PRO A O 1
ATOM 7999 N N . ILE A 1 999 ? 28.469 -19.041 -19.367 1.00 78.69 999 ILE A N 1
ATOM 8000 C CA . ILE A 1 999 ? 28.662 -19.971 -18.242 1.00 78.69 999 ILE A CA 1
ATOM 8001 C C . ILE A 1 999 ? 28.409 -21.409 -18.706 1.00 78.69 999 ILE A C 1
ATOM 8003 O O . ILE A 1 999 ? 29.202 -22.311 -18.431 1.00 78.69 999 ILE A O 1
ATOM 8007 N N . GLY A 1 1000 ? 27.320 -21.618 -19.451 1.00 81.88 1000 GLY A N 1
ATOM 8008 C CA . GLY A 1 1000 ? 26.999 -22.910 -20.052 1.00 81.88 1000 GLY A CA 1
ATOM 8009 C C . GLY A 1 1000 ? 28.081 -23.362 -21.035 1.00 81.88 1000 GLY A C 1
ATOM 8010 O O . GLY A 1 1000 ? 28.518 -24.509 -20.979 1.00 81.88 1000 GLY A O 1
ATOM 8011 N N . ALA A 1 1001 ? 28.574 -22.454 -21.880 1.00 83.25 1001 ALA A N 1
ATOM 8012 C CA . ALA A 1 1001 ? 29.657 -22.708 -22.825 1.00 83.25 1001 ALA A CA 1
ATOM 8013 C C . ALA A 1 1001 ? 30.968 -23.086 -22.115 1.00 83.25 1001 ALA A C 1
ATOM 8015 O O . ALA A 1 1001 ? 31.596 -24.083 -22.473 1.00 83.25 1001 ALA A O 1
ATOM 8016 N N . ALA A 1 1002 ? 31.351 -22.362 -21.058 1.00 81.50 1002 ALA A N 1
ATOM 8017 C CA . ALA A 1 1002 ? 32.525 -22.694 -20.252 1.00 81.50 1002 ALA A CA 1
ATOM 8018 C C . ALA A 1 1002 ? 32.412 -24.094 -19.624 1.00 81.50 1002 ALA A C 1
ATOM 8020 O O . ALA A 1 1002 ? 33.368 -24.870 -19.658 1.00 81.50 1002 ALA A O 1
ATOM 8021 N N . LYS A 1 1003 ? 31.226 -24.455 -19.120 1.00 81.88 1003 LYS A N 1
ATOM 8022 C CA . LYS A 1 1003 ? 30.954 -25.764 -18.506 1.00 81.88 1003 LYS A CA 1
ATOM 8023 C C . LYS A 1 1003 ? 30.967 -26.909 -19.525 1.00 81.88 1003 LYS A C 1
ATOM 8025 O O . LYS A 1 1003 ? 31.515 -27.975 -19.246 1.00 81.88 1003 LYS A O 1
ATOM 8030 N N . LEU A 1 1004 ? 30.427 -26.686 -20.724 1.00 84.19 1004 LEU A N 1
ATOM 8031 C CA . LEU A 1 1004 ? 30.506 -27.639 -21.838 1.00 84.19 1004 LEU A CA 1
ATOM 8032 C C . LEU A 1 1004 ? 31.954 -27.855 -22.294 1.00 84.19 1004 LEU A C 1
ATOM 8034 O O . LEU A 1 1004 ? 32.373 -29.003 -22.461 1.00 84.19 1004 LEU A O 1
ATOM 8038 N N . ASN A 1 1005 ? 32.737 -26.778 -22.404 1.00 83.56 1005 ASN A N 1
ATOM 8039 C CA . ASN A 1 1005 ? 34.157 -26.837 -22.751 1.00 83.56 1005 ASN A CA 1
ATOM 8040 C C . ASN A 1 1005 ? 34.976 -27.573 -21.680 1.00 83.56 1005 ASN A C 1
ATOM 8042 O O . ASN A 1 1005 ? 35.785 -28.440 -22.012 1.00 83.56 1005 ASN A O 1
ATOM 8046 N N . GLN A 1 1006 ? 34.717 -27.300 -20.397 1.00 82.44 1006 GLN A N 1
ATOM 8047 C CA . GLN A 1 1006 ? 35.363 -27.984 -19.273 1.00 82.44 1006 GLN A CA 1
ATOM 8048 C C . GLN A 1 1006 ? 35.097 -29.497 -19.294 1.00 82.44 1006 GLN A C 1
ATOM 8050 O O . GLN A 1 1006 ? 36.002 -30.297 -19.059 1.00 82.44 1006 GLN A O 1
ATOM 8055 N N . LEU A 1 1007 ? 33.862 -29.900 -19.607 1.00 79.94 1007 LEU A N 1
ATOM 8056 C CA . LEU A 1 1007 ? 33.450 -31.305 -19.650 1.00 79.94 1007 LEU A CA 1
ATOM 8057 C C . LEU A 1 1007 ? 33.705 -31.978 -21.011 1.00 79.94 1007 LEU A C 1
ATOM 8059 O O . LEU A 1 1007 ? 33.475 -33.186 -21.140 1.00 79.94 1007 LEU A O 1
ATOM 8063 N N . LYS A 1 1008 ? 34.197 -31.228 -22.009 1.00 81.94 1008 LYS A N 1
ATOM 8064 C CA . LYS A 1 1008 ? 34.391 -31.659 -23.405 1.00 81.94 1008 LYS A CA 1
ATOM 8065 C C . LYS A 1 1008 ? 33.124 -32.284 -24.006 1.00 81.94 1008 LYS A C 1
ATOM 8067 O O . LYS A 1 1008 ? 33.177 -33.353 -24.615 1.00 81.94 1008 LYS A O 1
ATOM 8072 N N . ILE A 1 1009 ? 31.976 -31.647 -23.777 1.00 80.50 1009 ILE A N 1
ATOM 8073 C CA . ILE A 1 1009 ? 30.672 -32.065 -24.305 1.00 80.50 1009 ILE A CA 1
ATOM 8074 C C . ILE A 1 1009 ? 30.295 -31.132 -25.460 1.00 80.50 1009 ILE A C 1
ATOM 8076 O O . ILE A 1 1009 ? 30.135 -29.934 -25.250 1.00 80.50 1009 ILE A O 1
ATOM 8080 N N . GLY A 1 1010 ? 30.118 -31.680 -26.664 1.00 80.00 1010 GLY A N 1
ATOM 8081 C CA . GLY A 1 1010 ? 29.560 -30.937 -27.800 1.00 80.00 1010 GLY A CA 1
ATOM 8082 C C . GLY A 1 1010 ? 28.035 -30.815 -27.719 1.00 80.00 1010 GLY A C 1
ATOM 8083 O O . GLY A 1 1010 ? 27.370 -31.688 -27.151 1.00 80.00 1010 GLY A O 1
ATOM 8084 N N . VAL A 1 1011 ? 27.473 -29.761 -28.316 1.00 82.69 1011 VAL A N 1
ATOM 8085 C CA . VAL A 1 1011 ? 26.019 -29.499 -28.337 1.00 82.69 1011 VAL A CA 1
ATOM 8086 C C . VAL A 1 1011 ? 25.238 -30.654 -28.981 1.00 82.69 1011 VAL A C 1
ATOM 8088 O O . VAL A 1 1011 ? 24.169 -31.029 -28.494 1.00 82.69 1011 VAL A O 1
ATOM 8091 N N . ASP A 1 1012 ? 25.819 -31.321 -29.983 1.00 81.44 1012 ASP A N 1
ATOM 8092 C CA . ASP A 1 1012 ? 25.202 -32.465 -30.671 1.00 81.44 1012 ASP A CA 1
ATOM 8093 C C . ASP A 1 1012 ? 24.856 -33.639 -29.736 1.00 81.44 1012 ASP A C 1
ATOM 8095 O O . ASP A 1 1012 ? 23.923 -34.402 -30.004 1.00 81.44 1012 ASP A O 1
ATOM 8099 N N . SER A 1 1013 ? 25.555 -33.767 -28.599 1.00 81.06 1013 SER A N 1
ATOM 8100 C CA . SER A 1 1013 ? 25.326 -34.843 -27.623 1.00 81.06 1013 SER A CA 1
ATOM 8101 C C . SER A 1 1013 ? 23.921 -34.821 -27.011 1.00 81.06 1013 SER A C 1
ATOM 8103 O O . SER A 1 1013 ? 23.358 -35.880 -26.720 1.00 81.06 1013 SER A O 1
ATOM 8105 N N . PHE A 1 1014 ? 23.336 -33.632 -26.839 1.00 83.38 1014 PHE A N 1
ATOM 8106 C CA . PHE A 1 1014 ? 21.992 -33.453 -26.291 1.00 83.38 1014 PHE A CA 1
ATOM 8107 C C . PHE A 1 1014 ? 21.006 -32.874 -27.311 1.00 83.38 1014 PHE A C 1
ATOM 8109 O O . PHE A 1 1014 ? 19.800 -33.085 -27.152 1.00 83.38 1014 PHE A O 1
ATOM 8116 N N . ALA A 1 1015 ? 21.483 -32.239 -28.388 1.00 83.62 1015 ALA A N 1
ATOM 8117 C CA . ALA A 1 1015 ? 20.635 -31.646 -29.421 1.00 83.62 1015 ALA A CA 1
ATOM 8118 C C . ALA A 1 1015 ? 19.685 -32.657 -30.076 1.00 83.62 1015 ALA A C 1
ATOM 8120 O O . ALA A 1 1015 ? 18.499 -32.380 -30.262 1.00 83.62 1015 ALA A O 1
ATOM 8121 N N . ASN A 1 1016 ? 20.150 -33.885 -30.313 1.00 83.25 1016 ASN A N 1
ATOM 8122 C CA . ASN A 1 1016 ? 19.305 -34.948 -30.864 1.00 83.25 1016 ASN A CA 1
ATOM 8123 C C . ASN A 1 1016 ? 18.108 -35.279 -29.956 1.00 83.25 1016 ASN A C 1
ATOM 8125 O O . ASN A 1 1016 ? 17.004 -35.583 -30.431 1.00 83.25 1016 ASN A O 1
ATOM 8129 N N . LYS A 1 1017 ? 18.299 -35.196 -28.634 1.00 83.00 1017 LYS A N 1
ATOM 8130 C CA . LYS A 1 1017 ? 17.285 -35.575 -27.646 1.00 83.00 1017 LYS A CA 1
ATOM 8131 C C . LYS A 1 1017 ? 16.371 -34.405 -27.273 1.00 83.00 1017 LYS A C 1
ATOM 8133 O O . LYS A 1 1017 ? 15.152 -34.582 -27.285 1.00 83.00 1017 LYS A O 1
ATOM 8138 N N . TYR A 1 1018 ? 16.938 -33.228 -27.014 1.00 86.38 1018 TYR A N 1
ATOM 8139 C CA . TYR A 1 1018 ? 16.230 -32.071 -26.447 1.00 86.38 1018 TYR A CA 1
ATOM 8140 C C . TYR A 1 1018 ? 16.235 -30.825 -27.345 1.00 86.38 1018 TYR A C 1
ATOM 8142 O O . TYR A 1 1018 ? 15.604 -29.831 -27.006 1.00 86.38 1018 TYR A O 1
ATOM 8150 N N . GLY A 1 1019 ? 16.860 -30.889 -28.520 1.00 88.19 1019 GLY A N 1
ATOM 8151 C CA . GLY A 1 1019 ? 16.916 -29.782 -29.471 1.00 88.19 1019 GLY A CA 1
ATOM 8152 C C . GLY A 1 1019 ? 18.114 -28.857 -29.277 1.00 88.19 1019 GLY A C 1
ATOM 8153 O O . GLY A 1 1019 ? 18.889 -29.010 -28.334 1.00 88.19 1019 GLY A O 1
ATOM 8154 N N . ARG A 1 1020 ? 18.273 -27.907 -30.198 1.00 90.19 1020 ARG A N 1
ATOM 8155 C CA . ARG A 1 1020 ? 19.422 -26.996 -30.243 1.00 90.19 1020 ARG A CA 1
ATOM 8156 C C . ARG A 1 1020 ? 19.157 -25.724 -29.415 1.00 90.19 1020 ARG A C 1
ATOM 8158 O O . ARG A 1 1020 ? 18.008 -25.272 -29.347 1.00 90.19 1020 ARG A O 1
ATOM 8165 N N . PRO A 1 1021 ? 20.178 -25.141 -28.766 1.00 90.62 1021 PRO A N 1
ATOM 8166 C CA . PRO A 1 1021 ? 20.060 -23.905 -27.997 1.00 90.62 1021 PRO A CA 1
ATOM 8167 C C . PRO A 1 1021 ? 20.183 -22.662 -28.896 1.00 90.62 1021 PRO A C 1
ATOM 8169 O O . PRO A 1 1021 ? 21.183 -21.955 -28.851 1.00 90.62 1021 PRO A O 1
ATOM 8172 N N . TYR A 1 1022 ? 19.173 -22.381 -29.721 1.00 90.00 1022 TYR A N 1
ATOM 8173 C CA . TYR A 1 1022 ? 19.184 -21.183 -30.574 1.00 90.00 1022 TYR A CA 1
ATOM 8174 C C . TYR A 1 1022 ? 19.196 -19.888 -29.743 1.00 90.00 1022 TYR A C 1
ATOM 8176 O O . TYR A 1 1022 ? 18.629 -19.826 -28.643 1.00 90.00 1022 TYR A O 1
ATOM 8184 N N . ARG A 1 1023 ? 19.802 -18.827 -30.278 1.00 86.38 1023 ARG A N 1
ATOM 8185 C CA . ARG A 1 1023 ? 19.843 -17.494 -29.656 1.00 86.38 1023 ARG A CA 1
ATOM 8186 C C . ARG A 1 1023 ? 18.477 -16.834 -29.659 1.00 86.38 1023 ARG A C 1
ATOM 8188 O O . ARG A 1 1023 ? 18.081 -16.299 -28.628 1.00 86.38 1023 ARG A O 1
ATOM 8195 N N . PHE A 1 1024 ? 17.715 -16.940 -30.748 1.00 87.69 1024 PHE A N 1
ATOM 8196 C CA . PHE A 1 1024 ? 16.357 -16.391 -30.791 1.00 87.69 1024 PHE A CA 1
ATOM 8197 C C . PHE A 1 1024 ? 15.436 -17.040 -29.749 1.00 87.69 1024 PHE A C 1
ATOM 8199 O O . PHE A 1 1024 ? 14.524 -16.393 -29.243 1.00 87.69 1024 PHE A O 1
ATOM 8206 N N . VAL A 1 1025 ? 15.711 -18.296 -29.374 1.00 90.06 1025 VAL A N 1
ATOM 8207 C CA . VAL A 1 1025 ? 15.006 -18.993 -28.289 1.00 90.06 1025 VAL A CA 1
ATOM 8208 C C . VAL A 1 1025 ? 15.371 -18.406 -26.929 1.00 90.06 1025 VAL A C 1
ATOM 8210 O O . VAL A 1 1025 ? 14.495 -18.263 -26.085 1.00 90.06 1025 VAL A O 1
ATOM 8213 N N . GLN A 1 1026 ? 16.631 -18.021 -26.720 1.00 88.44 1026 GLN A N 1
ATOM 8214 C CA . GLN A 1 1026 ? 17.017 -17.307 -25.500 1.00 88.44 1026 GLN A CA 1
ATOM 8215 C C . GLN A 1 1026 ? 16.437 -15.884 -25.477 1.00 88.44 1026 GLN A C 1
ATOM 8217 O O . GLN A 1 1026 ? 16.129 -15.362 -24.411 1.00 88.44 1026 GLN A O 1
ATOM 8222 N N . ALA A 1 1027 ? 16.270 -15.249 -26.640 1.00 84.12 1027 ALA A N 1
ATOM 8223 C CA . ALA A 1 1027 ? 15.720 -13.900 -26.736 1.00 84.12 1027 ALA A CA 1
ATOM 8224 C C . ALA A 1 1027 ? 14.237 -13.840 -26.348 1.00 84.12 1027 ALA A C 1
ATOM 8226 O O . ALA A 1 1027 ? 13.847 -12.984 -25.557 1.00 84.12 1027 ALA A O 1
ATOM 8227 N N . ILE A 1 1028 ? 13.424 -14.798 -26.807 1.00 86.50 1028 ILE A N 1
ATOM 8228 C CA . ILE A 1 1028 ? 12.008 -14.893 -26.404 1.00 86.50 1028 ILE A CA 1
ATOM 8229 C C . ILE A 1 1028 ? 11.825 -15.303 -24.934 1.00 86.50 1028 ILE A C 1
ATOM 8231 O O . ILE A 1 1028 ? 10.749 -15.110 -24.382 1.00 86.50 1028 ILE A O 1
ATOM 8235 N N . THR A 1 1029 ? 12.851 -15.863 -24.283 1.00 81.75 1029 THR A N 1
ATOM 8236 C CA . THR A 1 1029 ? 12.834 -16.129 -22.833 1.00 81.75 1029 THR A CA 1
ATOM 8237 C C . THR A 1 1029 ? 13.443 -14.993 -22.005 1.00 81.75 1029 THR A C 1
ATOM 8239 O O . THR A 1 1029 ? 13.436 -15.078 -20.781 1.00 81.75 1029 THR A O 1
ATOM 8242 N N . GLY A 1 1030 ? 13.957 -13.931 -22.643 1.00 74.81 1030 GLY A N 1
ATOM 8243 C CA . GLY A 1 1030 ? 14.580 -12.776 -21.980 1.00 74.81 1030 GLY A CA 1
ATOM 8244 C C . GLY A 1 1030 ? 16.041 -12.964 -21.569 1.00 74.81 1030 GLY A C 1
ATOM 8245 O O . GLY A 1 1030 ? 16.592 -12.128 -20.861 1.00 74.81 1030 GLY A O 1
ATOM 8246 N N . SER A 1 1031 ? 16.680 -14.051 -22.002 1.00 69.06 1031 SER A N 1
ATOM 8247 C CA . SER A 1 1031 ? 18.025 -14.459 -21.576 1.00 69.06 1031 SER A CA 1
ATOM 8248 C C . SER A 1 1031 ? 19.137 -14.040 -22.554 1.00 69.06 1031 SER A C 1
ATOM 8250 O O . SER A 1 1031 ? 20.314 -14.220 -22.245 1.00 69.06 1031 SER A O 1
ATOM 8252 N N . ALA A 1 1032 ? 18.798 -13.512 -23.738 1.00 64.62 1032 ALA A N 1
ATOM 8253 C CA . ALA A 1 1032 ? 19.754 -13.001 -24.729 1.00 64.62 1032 ALA A CA 1
ATOM 8254 C C . ALA A 1 1032 ? 19.126 -11.943 -25.659 1.00 64.62 1032 ALA A C 1
ATOM 8256 O O . ALA A 1 1032 ? 17.915 -11.754 -25.666 1.00 64.62 1032 ALA A O 1
ATOM 8257 N N . SER A 1 1033 ? 19.945 -11.277 -26.477 1.00 65.75 1033 SER A N 1
ATOM 8258 C CA . SER A 1 1033 ? 19.480 -10.416 -27.576 1.00 65.75 1033 SER A CA 1
ATOM 8259 C C . SER A 1 1033 ? 19.378 -11.199 -28.893 1.00 65.75 1033 SER A C 1
ATOM 8261 O O . SER A 1 1033 ? 20.117 -12.162 -29.104 1.00 65.75 1033 SER A O 1
ATOM 8263 N N . LEU A 1 1034 ? 18.498 -10.761 -29.804 1.00 60.31 1034 LEU A N 1
ATOM 8264 C CA . LEU A 1 1034 ? 18.427 -11.275 -31.180 1.00 60.31 1034 LEU A CA 1
ATOM 8265 C C . LEU A 1 1034 ? 19.685 -10.933 -32.005 1.00 60.31 1034 LEU A C 1
ATOM 8267 O O . LEU A 1 1034 ? 19.967 -11.610 -32.992 1.00 60.31 1034 LEU A O 1
ATOM 8271 N N . VAL A 1 1035 ? 20.439 -9.891 -31.625 1.00 66.38 1035 VAL A N 1
ATOM 8272 C CA . VAL A 1 1035 ? 21.610 -9.410 -32.378 1.00 66.38 1035 VAL A CA 1
ATOM 8273 C C . VAL A 1 1035 ? 22.910 -10.030 -31.840 1.00 66.38 1035 VAL A C 1
ATOM 8275 O O . VAL A 1 1035 ? 23.201 -9.899 -30.647 1.00 66.38 1035 VAL A O 1
ATOM 8278 N N . PRO A 1 1036 ? 23.747 -10.652 -32.697 1.00 56.81 1036 PRO A N 1
ATOM 8279 C CA . PRO A 1 1036 ? 25.057 -11.169 -32.304 1.00 56.81 1036 PRO A CA 1
ATOM 8280 C C . PRO A 1 1036 ? 25.964 -10.086 -31.694 1.00 56.81 1036 PRO A C 1
ATOM 8282 O O . PRO A 1 1036 ? 26.226 -9.067 -32.327 1.00 56.81 1036 PRO A O 1
ATOM 8285 N N . GLY A 1 1037 ? 26.481 -10.318 -30.483 1.00 55.56 1037 GLY A N 1
ATOM 8286 C CA . GLY A 1 1037 ? 27.464 -9.435 -29.833 1.00 55.56 1037 GLY A CA 1
ATOM 8287 C C . GLY A 1 1037 ? 26.892 -8.206 -29.115 1.00 55.56 1037 GLY A C 1
ATOM 8288 O O . GLY A 1 1037 ? 27.661 -7.448 -28.527 1.00 55.56 1037 GLY A O 1
ATOM 8289 N N . ALA A 1 1038 ? 25.570 -8.011 -29.117 1.00 55.47 1038 ALA A N 1
ATOM 8290 C CA . ALA A 1 1038 ? 24.925 -7.022 -28.258 1.00 55.47 1038 ALA A CA 1
ATOM 8291 C C . ALA A 1 1038 ? 24.956 -7.488 -26.792 1.00 55.47 1038 ALA A C 1
ATOM 8293 O O . ALA A 1 1038 ? 24.807 -8.682 -26.512 1.00 55.47 1038 ALA A O 1
ATOM 8294 N N . ALA A 1 1039 ? 25.148 -6.556 -25.855 1.00 49.03 1039 ALA A N 1
ATOM 8295 C CA . ALA A 1 1039 ? 25.034 -6.864 -24.433 1.00 49.03 1039 ALA A CA 1
ATOM 8296 C C . ALA A 1 1039 ? 23.627 -7.419 -24.131 1.00 49.03 1039 ALA A C 1
ATOM 8298 O O . ALA A 1 1039 ? 22.660 -6.986 -24.770 1.00 49.03 1039 ALA A O 1
ATOM 8299 N N . PRO A 1 1040 ? 23.487 -8.379 -23.195 1.00 52.97 1040 PRO A N 1
ATOM 8300 C CA . PRO A 1 1040 ? 22.168 -8.743 -22.694 1.00 52.97 1040 PRO A CA 1
ATOM 8301 C C . PRO A 1 1040 ? 21.464 -7.468 -22.197 1.00 52.97 1040 PRO A C 1
ATOM 8303 O O . PRO A 1 1040 ? 22.140 -6.612 -21.615 1.00 52.97 1040 PRO A O 1
ATOM 8306 N N . PRO A 1 1041 ? 20.153 -7.312 -22.456 1.00 53.50 1041 PRO A N 1
ATOM 8307 C CA . PRO A 1 1041 ? 19.422 -6.122 -22.038 1.00 53.50 1041 PRO A CA 1
ATOM 8308 C C . PRO A 1 1041 ? 19.601 -5.914 -20.531 1.00 53.50 1041 PRO A C 1
ATOM 8310 O O . PRO A 1 1041 ? 19.532 -6.868 -19.751 1.00 53.50 1041 PRO A O 1
ATOM 8313 N N . THR A 1 1042 ? 19.890 -4.679 -20.122 1.00 51.22 1042 THR A N 1
ATOM 8314 C CA . THR A 1 1042 ? 20.008 -4.343 -18.694 1.00 51.22 1042 THR A CA 1
ATOM 8315 C C . THR A 1 1042 ? 18.659 -4.536 -17.990 1.00 51.22 1042 THR A C 1
ATOM 8317 O O . THR A 1 1042 ? 17.613 -4.458 -18.630 1.00 51.22 1042 THR A O 1
ATOM 8320 N N . GLU A 1 1043 ? 18.640 -4.756 -16.667 1.00 50.22 1043 GLU A N 1
ATOM 8321 C CA . GLU A 1 1043 ? 17.389 -4.959 -15.895 1.00 50.22 1043 GLU A CA 1
ATOM 8322 C C . GLU A 1 1043 ? 16.360 -3.817 -16.077 1.00 50.22 1043 GLU A C 1
ATOM 8324 O O . GLU A 1 1043 ? 15.159 -4.016 -15.895 1.00 50.22 1043 GLU A O 1
ATOM 8329 N N . ALA A 1 1044 ? 16.817 -2.624 -16.478 1.00 42.00 1044 ALA A N 1
ATOM 8330 C CA . ALA A 1 1044 ? 15.980 -1.471 -16.810 1.00 42.00 1044 ALA A CA 1
ATOM 8331 C C . ALA A 1 1044 ? 15.378 -1.510 -18.235 1.00 42.00 1044 ALA A C 1
ATOM 8333 O O . ALA A 1 1044 ? 14.380 -0.839 -18.495 1.00 42.00 1044 ALA A O 1
ATOM 8334 N N . GLU A 1 1045 ? 15.962 -2.281 -19.156 1.00 41.84 1045 GLU A N 1
ATOM 8335 C CA . GLU A 1 1045 ? 15.541 -2.414 -20.559 1.00 41.84 1045 GLU A CA 1
ATOM 8336 C C . GLU A 1 1045 ? 14.589 -3.603 -20.777 1.00 41.84 1045 GLU A C 1
ATOM 8338 O O . GLU A 1 1045 ? 13.783 -3.582 -21.706 1.00 41.84 1045 GLU A O 1
ATOM 8343 N N . THR A 1 1046 ? 14.584 -4.595 -19.879 1.00 49.28 1046 THR A N 1
ATOM 8344 C CA . THR A 1 1046 ? 13.633 -5.725 -19.845 1.00 49.28 1046 THR A CA 1
ATOM 8345 C C . THR A 1 1046 ? 12.222 -5.310 -19.402 1.00 49.28 1046 THR A C 1
ATOM 8347 O O . THR A 1 1046 ? 11.647 -5.846 -18.456 1.00 49.28 1046 THR A O 1
ATOM 8350 N N . SER A 1 1047 ? 11.628 -4.330 -20.081 1.00 51.31 1047 SER A N 1
ATOM 8351 C CA . SER A 1 1047 ? 10.199 -4.048 -19.948 1.00 51.31 1047 SER A CA 1
ATOM 8352 C C . SER A 1 1047 ? 9.386 -5.149 -20.645 1.00 51.31 1047 SER A C 1
ATOM 8354 O O . SER A 1 1047 ? 9.746 -5.609 -21.728 1.00 51.31 1047 SER A O 1
ATOM 8356 N N . GLY A 1 1048 ? 8.260 -5.570 -20.053 1.00 53.00 1048 GLY A N 1
ATOM 8357 C CA . GLY A 1 1048 ? 7.402 -6.627 -20.617 1.00 53.00 1048 GLY A CA 1
ATOM 8358 C C . GLY A 1 1048 ? 6.857 -6.333 -22.025 1.00 53.00 1048 GLY A C 1
ATOM 8359 O O . GLY A 1 1048 ? 6.431 -7.257 -22.711 1.00 53.00 1048 GLY A O 1
ATOM 8360 N N . VAL A 1 1049 ? 6.911 -5.071 -22.467 1.00 52.59 1049 VAL A N 1
ATOM 8361 C CA . VAL A 1 1049 ? 6.524 -4.629 -23.815 1.00 52.59 1049 VAL A CA 1
ATOM 8362 C C . VAL A 1 1049 ? 7.566 -5.049 -24.861 1.00 52.59 1049 VAL A C 1
ATOM 8364 O O . VAL A 1 1049 ? 7.192 -5.583 -25.897 1.00 52.59 1049 VAL A O 1
ATOM 8367 N N . GLN A 1 1050 ? 8.868 -4.922 -24.569 1.00 61.97 1050 GLN A N 1
ATOM 8368 C CA . GLN A 1 1050 ? 9.929 -5.253 -25.534 1.00 61.97 1050 GLN A CA 1
ATOM 8369 C C . GLN A 1 1050 ? 10.029 -6.759 -25.829 1.00 61.97 1050 GLN A C 1
ATOM 8371 O O . GLN A 1 1050 ? 10.279 -7.145 -26.967 1.00 61.97 1050 GLN A O 1
ATOM 8376 N N . LEU A 1 1051 ? 9.805 -7.634 -24.838 1.00 65.12 1051 LEU A N 1
ATOM 8377 C CA . LEU A 1 1051 ? 9.812 -9.084 -25.090 1.00 65.12 1051 LEU A CA 1
ATOM 8378 C C . LEU A 1 1051 ? 8.618 -9.546 -25.946 1.00 65.12 1051 LEU A C 1
ATOM 8380 O O . LEU A 1 1051 ? 8.744 -10.518 -26.691 1.00 65.12 1051 LEU A O 1
ATOM 8384 N N . ALA A 1 1052 ? 7.469 -8.867 -25.860 1.00 68.88 1052 ALA A N 1
ATOM 8385 C CA . ALA A 1 1052 ? 6.308 -9.189 -26.689 1.00 68.88 1052 ALA A CA 1
ATOM 8386 C C . ALA A 1 1052 ? 6.574 -8.887 -28.175 1.00 68.88 1052 ALA A C 1
ATOM 8388 O O . ALA A 1 1052 ? 6.209 -9.693 -29.034 1.00 68.88 1052 ALA A O 1
ATOM 8389 N N . ASP A 1 1053 ? 7.278 -7.789 -28.466 1.00 77.75 1053 ASP A N 1
ATOM 8390 C CA . ASP A 1 1053 ? 7.719 -7.437 -29.822 1.00 77.75 1053 ASP A CA 1
ATOM 8391 C C . ASP A 1 1053 ? 8.703 -8.483 -30.378 1.00 77.75 1053 ASP A C 1
ATOM 8393 O O . ASP A 1 1053 ? 8.552 -8.956 -31.505 1.00 77.75 1053 ASP A O 1
ATOM 8397 N N . VAL A 1 1054 ? 9.649 -8.945 -29.550 1.00 83.31 1054 VAL A N 1
ATOM 8398 C CA . VAL A 1 1054 ? 10.594 -10.019 -29.911 1.00 83.31 1054 VAL A CA 1
ATOM 8399 C C . VAL A 1 1054 ? 9.860 -11.325 -30.236 1.00 83.31 1054 VAL A C 1
ATOM 8401 O O . VAL A 1 1054 ? 10.179 -11.988 -31.226 1.00 83.31 1054 VAL A O 1
ATOM 8404 N N . LEU A 1 1055 ? 8.854 -11.706 -29.440 1.00 86.38 1055 LEU A N 1
ATOM 8405 C CA . LEU A 1 1055 ? 8.042 -12.893 -29.716 1.00 86.38 1055 LEU A CA 1
ATOM 8406 C C . LEU A 1 1055 ? 7.251 -12.750 -31.026 1.00 86.38 1055 LEU A C 1
ATOM 8408 O O . LEU A 1 1055 ? 7.180 -13.707 -31.805 1.00 86.38 1055 LEU A O 1
ATOM 8412 N N . TYR A 1 1056 ? 6.700 -11.564 -31.296 1.00 87.12 1056 TYR A N 1
ATOM 8413 C CA . TYR A 1 1056 ? 6.019 -11.264 -32.553 1.00 87.12 1056 TYR A CA 1
ATOM 8414 C C . TYR A 1 1056 ? 6.951 -11.438 -33.759 1.00 87.12 1056 TYR A C 1
ATOM 8416 O O . TYR A 1 1056 ? 6.591 -12.138 -34.713 1.00 87.12 1056 TYR A O 1
ATOM 8424 N N . ASP A 1 1057 ? 8.161 -10.883 -33.696 1.00 86.75 1057 ASP A N 1
ATOM 8425 C CA . ASP A 1 1057 ? 9.149 -10.974 -34.772 1.00 86.75 1057 ASP A CA 1
ATOM 8426 C C . ASP A 1 1057 ? 9.569 -12.419 -35.053 1.00 86.75 1057 ASP A C 1
ATOM 8428 O O . ASP A 1 1057 ? 9.664 -12.828 -36.213 1.00 86.75 1057 ASP A O 1
ATOM 8432 N N . VAL A 1 1058 ? 9.761 -13.228 -34.006 1.00 90.44 1058 VAL A N 1
ATOM 8433 C CA . VAL A 1 1058 ? 10.110 -14.648 -34.147 1.00 90.44 1058 VAL A CA 1
ATOM 8434 C C . VAL A 1 1058 ? 8.967 -15.444 -34.778 1.00 90.44 1058 VAL A C 1
ATOM 8436 O O . VAL A 1 1058 ? 9.199 -16.194 -35.728 1.00 90.44 1058 VAL A O 1
ATOM 8439 N N . ILE A 1 1059 ? 7.725 -15.283 -34.306 1.00 90.62 1059 ILE A N 1
ATOM 8440 C CA . ILE A 1 1059 ? 6.567 -16.006 -34.864 1.00 90.62 1059 ILE A CA 1
ATOM 8441 C C . ILE A 1 1059 ? 6.350 -15.621 -36.330 1.00 90.62 1059 ILE A C 1
ATOM 8443 O O . ILE A 1 1059 ? 6.127 -16.494 -37.177 1.00 90.62 1059 ILE A O 1
ATOM 8447 N N . LYS A 1 1060 ? 6.462 -14.327 -36.649 1.00 89.44 1060 LYS A N 1
ATOM 8448 C CA . LYS A 1 1060 ? 6.388 -13.829 -38.023 1.00 89.44 1060 LYS A CA 1
ATOM 8449 C C . LYS A 1 1060 ? 7.499 -14.426 -38.888 1.00 89.44 1060 LYS A C 1
ATOM 8451 O O . LYS A 1 1060 ? 7.204 -14.982 -39.942 1.00 89.44 1060 LYS A O 1
ATOM 8456 N N . ALA A 1 1061 ? 8.747 -14.414 -38.419 1.00 89.50 1061 ALA A N 1
ATOM 8457 C CA . ALA A 1 1061 ? 9.875 -14.993 -39.144 1.00 89.50 1061 ALA A CA 1
ATOM 8458 C C . ALA A 1 1061 ? 9.688 -16.494 -39.421 1.00 89.50 1061 ALA A C 1
ATOM 8460 O O . ALA A 1 1061 ? 10.004 -16.952 -40.520 1.00 89.50 1061 ALA A O 1
ATOM 8461 N N . ILE A 1 1062 ? 9.142 -17.262 -38.467 1.00 90.56 1062 ILE A N 1
ATOM 8462 C CA . ILE A 1 1062 ? 8.822 -18.687 -38.660 1.00 90.56 1062 ILE A CA 1
ATOM 8463 C C . ILE A 1 1062 ? 7.773 -18.856 -39.765 1.00 90.56 1062 ILE A C 1
ATOM 8465 O O . ILE A 1 1062 ? 7.954 -19.681 -40.662 1.00 90.56 1062 ILE A O 1
ATOM 8469 N N . ARG A 1 1063 ? 6.688 -18.073 -39.732 1.00 90.19 1063 ARG A N 1
ATOM 8470 C CA . ARG A 1 1063 ? 5.628 -18.122 -40.755 1.00 90.19 1063 ARG A CA 1
ATOM 8471 C C . ARG A 1 1063 ? 6.152 -17.760 -42.139 1.00 90.19 1063 ARG A C 1
ATOM 8473 O O . ARG A 1 1063 ? 5.877 -18.489 -43.094 1.00 90.19 1063 ARG A O 1
ATOM 8480 N N . ASP A 1 1064 ? 6.940 -16.694 -42.225 1.00 88.12 1064 ASP A N 1
ATOM 8481 C CA . ASP A 1 1064 ? 7.558 -16.230 -43.465 1.00 88.12 1064 ASP A CA 1
ATOM 8482 C C . ASP A 1 1064 ? 8.519 -17.291 -44.019 1.00 88.12 1064 ASP A C 1
ATOM 8484 O O . ASP A 1 1064 ? 8.438 -17.640 -45.196 1.00 88.12 1064 ASP A O 1
ATOM 8488 N N . ARG A 1 1065 ? 9.362 -17.897 -43.166 1.00 87.75 1065 ARG A N 1
ATOM 8489 C CA . ARG A 1 1065 ? 10.276 -18.991 -43.541 1.00 87.75 1065 ARG A CA 1
ATOM 8490 C C . ARG A 1 1065 ? 9.529 -20.209 -44.078 1.00 87.75 1065 ARG A C 1
ATOM 8492 O O . ARG A 1 1065 ? 9.933 -20.766 -45.098 1.00 87.75 1065 ARG A O 1
ATOM 8499 N N . VAL A 1 1066 ? 8.452 -20.634 -43.415 1.00 87.56 1066 VAL A N 1
ATOM 8500 C CA . VAL A 1 1066 ? 7.636 -21.776 -43.860 1.00 87.56 1066 VAL A CA 1
ATOM 8501 C C . VAL A 1 1066 ? 6.968 -21.462 -45.198 1.00 87.56 1066 VAL A C 1
ATOM 8503 O O . VAL A 1 1066 ? 7.039 -22.282 -46.112 1.00 87.56 1066 VAL A O 1
ATOM 8506 N N . SER A 1 1067 ? 6.370 -20.275 -45.343 1.00 86.44 1067 SER A N 1
ATOM 8507 C CA . SER A 1 1067 ? 5.715 -19.846 -46.586 1.00 86.44 1067 SER A CA 1
ATOM 8508 C C . SER A 1 1067 ? 6.704 -19.781 -47.755 1.00 86.44 1067 SER A C 1
ATOM 8510 O O . SER A 1 1067 ? 6.481 -20.417 -48.789 1.00 86.44 1067 SER A O 1
ATOM 8512 N N . ALA A 1 1068 ? 7.846 -19.113 -47.564 1.00 85.75 1068 ALA A N 1
ATOM 8513 C CA . ALA A 1 1068 ? 8.933 -19.048 -48.537 1.00 85.75 1068 ALA A CA 1
ATOM 8514 C C . ALA A 1 1068 ? 9.409 -20.445 -48.951 1.00 85.75 1068 ALA A C 1
ATOM 8516 O O . ALA A 1 1068 ? 9.559 -20.738 -50.138 1.00 85.75 1068 ALA A O 1
ATOM 8517 N N . ARG A 1 1069 ? 9.576 -21.355 -47.981 1.00 86.38 1069 ARG A N 1
ATOM 8518 C CA . ARG A 1 1069 ? 10.025 -22.721 -48.256 1.00 86.38 1069 ARG A CA 1
ATOM 8519 C C . ARG A 1 1069 ? 9.004 -23.523 -49.056 1.00 86.38 1069 ARG A C 1
ATOM 8521 O O . ARG A 1 1069 ? 9.386 -24.231 -49.981 1.00 86.38 1069 ARG A O 1
ATOM 8528 N N . VAL A 1 1070 ? 7.716 -23.402 -48.738 1.00 84.00 1070 VAL A N 1
ATOM 8529 C CA . VAL A 1 1070 ? 6.638 -24.054 -49.496 1.00 84.00 1070 VAL A CA 1
ATOM 8530 C C . VAL A 1 1070 ? 6.620 -23.566 -50.945 1.00 84.00 1070 VAL A C 1
ATOM 8532 O O . VAL A 1 1070 ? 6.544 -24.384 -51.865 1.00 84.00 1070 VAL A O 1
ATOM 8535 N N . LYS A 1 1071 ? 6.725 -22.249 -51.161 1.00 85.94 1071 LYS A N 1
ATOM 8536 C CA . LYS A 1 1071 ? 6.784 -21.645 -52.500 1.00 85.94 1071 LYS A CA 1
ATOM 8537 C C . LYS A 1 1071 ? 8.016 -22.110 -53.276 1.00 85.94 1071 LYS A C 1
ATOM 8539 O O . LYS A 1 1071 ? 7.878 -22.533 -54.422 1.00 85.94 1071 LYS A O 1
ATOM 8544 N N . LEU A 1 1072 ? 9.185 -22.119 -52.634 1.00 87.94 1072 LEU A N 1
ATOM 8545 C CA . LEU A 1 1072 ? 10.426 -22.610 -53.226 1.00 87.94 1072 LEU A CA 1
ATOM 8546 C C . LEU A 1 1072 ? 10.305 -24.078 -53.649 1.00 87.94 1072 LEU A C 1
ATOM 8548 O O . LEU A 1 1072 ? 10.620 -24.413 -54.784 1.00 87.94 1072 LEU A O 1
ATOM 8552 N N . VAL A 1 1073 ? 9.804 -24.963 -52.782 1.00 86.81 1073 VAL A N 1
ATOM 8553 C CA . VAL A 1 1073 ? 9.689 -26.387 -53.130 1.00 86.81 1073 VAL A CA 1
ATOM 8554 C C . VAL A 1 1073 ? 8.733 -26.603 -54.307 1.00 86.81 1073 VAL A C 1
ATOM 8556 O O . VAL A 1 1073 ? 9.007 -27.436 -55.167 1.00 86.81 1073 VAL A O 1
ATOM 8559 N N . ARG A 1 1074 ? 7.643 -25.830 -54.406 1.00 86.50 1074 ARG A N 1
ATOM 8560 C CA . ARG A 1 1074 ? 6.763 -25.867 -55.588 1.00 86.50 1074 ARG A CA 1
ATOM 8561 C C . ARG A 1 1074 ? 7.506 -25.477 -56.866 1.00 86.50 1074 ARG A C 1
ATOM 8563 O O . ARG A 1 1074 ? 7.321 -26.139 -57.882 1.00 86.50 1074 ARG A O 1
ATOM 8570 N N . GLN A 1 1075 ? 8.356 -24.451 -56.808 1.00 87.94 1075 GLN A N 1
ATOM 8571 C CA . GLN A 1 1075 ? 9.189 -24.047 -57.945 1.00 87.94 1075 GLN A CA 1
ATOM 8572 C C . GLN A 1 1075 ? 10.191 -25.135 -58.326 1.00 87.94 1075 GLN A C 1
ATOM 8574 O O . GLN A 1 1075 ? 10.300 -25.468 -59.500 1.00 87.94 1075 GLN A O 1
ATOM 8579 N N . LEU A 1 1076 ? 10.872 -25.741 -57.349 1.00 89.56 1076 LEU A N 1
ATOM 8580 C CA . LEU A 1 1076 ? 11.823 -26.827 -57.600 1.00 89.56 1076 LEU A CA 1
ATOM 8581 C C . LEU A 1 1076 ? 11.138 -28.039 -58.249 1.00 89.56 1076 LEU A C 1
ATOM 8583 O O . LEU A 1 1076 ? 11.637 -28.563 -59.239 1.00 89.56 1076 LEU A O 1
ATOM 8587 N N . LEU A 1 1077 ? 9.957 -28.436 -57.760 1.00 87.75 1077 LEU A N 1
ATOM 8588 C CA . LEU A 1 1077 ? 9.168 -29.518 -58.361 1.00 87.75 1077 LEU A CA 1
ATOM 8589 C C . LEU A 1 1077 ? 8.722 -29.186 -59.795 1.00 87.75 1077 LEU A C 1
ATOM 8591 O O . LEU A 1 1077 ? 8.751 -30.058 -60.662 1.00 87.75 1077 LEU A O 1
ATOM 8595 N N . ALA A 1 1078 ? 8.336 -27.934 -60.063 1.00 87.19 1078 ALA A N 1
ATOM 8596 C CA . ALA A 1 1078 ? 7.990 -27.486 -61.411 1.00 87.19 1078 ALA A CA 1
ATOM 8597 C C . ALA A 1 1078 ? 9.208 -27.505 -62.354 1.00 87.19 1078 ALA A C 1
ATOM 8599 O O . ALA A 1 1078 ? 9.082 -27.931 -63.500 1.00 87.19 1078 ALA A O 1
ATOM 8600 N N . LEU A 1 1079 ? 10.389 -27.113 -61.863 1.00 89.25 1079 LEU A N 1
ATOM 8601 C CA . LEU A 1 1079 ? 11.648 -27.157 -62.612 1.00 89.25 1079 LEU A CA 1
ATOM 8602 C C . LEU A 1 1079 ? 12.121 -28.586 -62.911 1.00 89.25 1079 LEU A C 1
ATOM 8604 O O . LEU A 1 1079 ? 12.750 -28.817 -63.940 1.00 89.25 1079 LEU A O 1
ATOM 8608 N N . GLU A 1 1080 ? 11.813 -29.556 -62.052 1.00 87.19 1080 GLU A N 1
ATOM 8609 C CA . GLU A 1 1080 ? 12.121 -30.966 -62.316 1.00 87.19 1080 GLU A CA 1
ATOM 8610 C C . GLU A 1 1080 ? 11.145 -31.621 -63.295 1.00 87.19 1080 GLU A C 1
ATOM 8612 O O . GLU A 1 1080 ? 11.564 -32.415 -64.137 1.00 87.19 1080 GLU A O 1
ATOM 8617 N N . ALA A 1 1081 ? 9.851 -31.308 -63.189 1.00 86.38 1081 ALA A N 1
ATOM 8618 C CA . ALA A 1 1081 ? 8.815 -31.950 -63.994 1.00 86.38 1081 ALA A CA 1
ATOM 8619 C C . ALA A 1 1081 ? 8.667 -31.320 -65.387 1.00 86.38 1081 ALA A C 1
ATOM 8621 O O . ALA A 1 1081 ? 8.661 -32.026 -66.396 1.00 86.38 1081 ALA A O 1
ATOM 8622 N N . THR A 1 1082 ? 8.537 -29.994 -65.446 1.00 85.19 1082 THR A N 1
ATOM 8623 C CA . THR A 1 1082 ? 8.246 -29.220 -66.663 1.00 85.19 1082 THR A CA 1
ATOM 8624 C C . THR A 1 1082 ? 9.065 -27.922 -66.666 1.00 85.19 1082 THR A C 1
ATOM 8626 O O . THR A 1 1082 ? 8.500 -26.831 -66.543 1.00 85.19 1082 THR A O 1
ATOM 8629 N N . PRO A 1 1083 ? 10.407 -28.004 -66.798 1.00 85.25 1083 PRO A N 1
ATOM 8630 C CA . PRO A 1 1083 ? 11.286 -26.850 -66.632 1.00 85.25 1083 PRO A CA 1
ATOM 8631 C C . PRO A 1 1083 ? 10.969 -25.711 -67.595 1.00 85.25 1083 PRO A C 1
ATOM 8633 O O . PRO A 1 1083 ? 10.944 -24.564 -67.180 1.00 85.25 1083 PRO A O 1
ATOM 8636 N N . MET A 1 1084 ? 10.697 -25.997 -68.869 1.00 85.31 1084 MET A N 1
ATOM 8637 C CA . MET A 1 1084 ? 10.442 -24.931 -69.845 1.00 85.31 1084 MET A CA 1
ATOM 8638 C C . MET A 1 1084 ? 9.124 -24.192 -69.569 1.00 85.31 1084 MET A C 1
ATOM 8640 O O . MET A 1 1084 ? 9.106 -22.967 -69.637 1.00 85.31 1084 MET A O 1
ATOM 8644 N N . ASP A 1 1085 ? 8.061 -24.898 -69.169 1.00 84.62 1085 ASP A N 1
ATOM 8645 C CA . ASP A 1 1085 ? 6.774 -24.273 -68.825 1.00 84.62 1085 ASP A CA 1
ATOM 8646 C C . ASP A 1 1085 ? 6.906 -23.348 -67.607 1.00 84.62 1085 ASP A C 1
ATOM 8648 O O . ASP A 1 1085 ? 6.311 -22.273 -67.575 1.00 84.62 1085 ASP A O 1
ATOM 8652 N N . ALA A 1 1086 ? 7.739 -23.731 -66.632 1.00 83.69 1086 ALA A N 1
ATOM 8653 C CA . ALA A 1 1086 ? 8.029 -22.926 -65.447 1.00 83.69 1086 ALA A CA 1
ATOM 8654 C C . ALA A 1 1086 ? 8.872 -21.668 -65.743 1.00 83.69 1086 ALA A C 1
ATOM 8656 O O . ALA A 1 1086 ? 8.868 -20.733 -64.947 1.00 83.69 1086 ALA A O 1
ATOM 8657 N N . LEU A 1 1087 ? 9.613 -21.639 -66.858 1.00 84.31 1087 LEU A N 1
ATOM 8658 C CA . LEU A 1 1087 ? 10.497 -20.527 -67.233 1.00 84.31 1087 LEU A CA 1
ATOM 8659 C C . LEU A 1 1087 ? 9.858 -19.565 -68.247 1.00 84.31 1087 LEU A C 1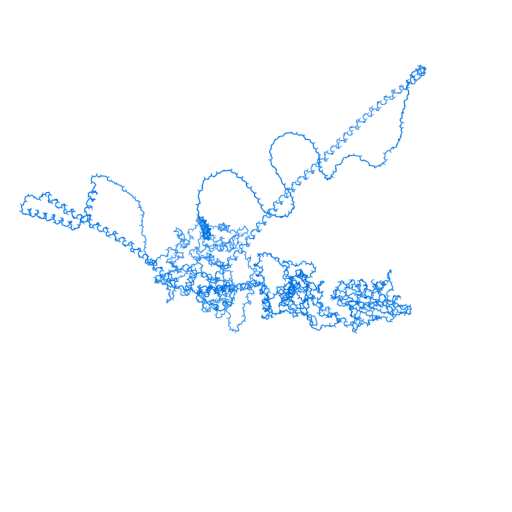
ATOM 8661 O O . LEU A 1 1087 ? 10.212 -18.387 -68.278 1.00 84.31 1087 LEU A O 1
ATOM 8665 N N . CYS A 1 1088 ? 8.899 -20.028 -69.053 1.00 78.44 1088 CYS A N 1
ATOM 8666 C CA . CYS A 1 1088 ? 8.198 -19.206 -70.047 1.00 78.44 1088 CYS A CA 1
ATOM 8667 C C . CYS A 1 1088 ? 7.152 -18.241 -69.452 1.00 78.44 1088 CYS A C 1
ATOM 8669 O O . CYS A 1 1088 ? 6.503 -17.512 -70.198 1.00 78.44 1088 CYS A O 1
ATOM 8671 N N . THR A 1 1089 ? 6.982 -18.209 -68.128 1.00 74.88 1089 THR A N 1
ATOM 8672 C CA . THR A 1 1089 ? 6.064 -17.295 -67.425 1.00 74.88 1089 THR A CA 1
ATOM 8673 C C . THR A 1 1089 ? 6.623 -15.881 -67.221 1.00 74.88 1089 THR A C 1
ATOM 8675 O O . THR A 1 1089 ? 5.919 -15.029 -66.686 1.00 74.88 1089 THR A O 1
ATOM 8678 N N . PHE A 1 1090 ? 7.877 -15.624 -67.608 1.00 78.94 1090 PHE A N 1
ATOM 8679 C CA . PHE A 1 1090 ? 8.583 -14.351 -67.400 1.00 78.94 1090 PHE A CA 1
ATOM 8680 C C . PHE A 1 1090 ? 8.837 -13.601 -68.718 1.00 78.94 1090 PHE A C 1
ATOM 8682 O O . PHE A 1 1090 ? 8.587 -14.132 -69.798 1.00 78.94 1090 PHE A O 1
ATOM 8689 N N . ASP A 1 1091 ? 9.371 -12.375 -68.636 1.00 76.44 1091 ASP A N 1
ATOM 8690 C CA . ASP A 1 1091 ? 9.725 -11.518 -69.782 1.00 76.44 1091 ASP A CA 1
ATOM 8691 C C . ASP A 1 1091 ? 10.938 -12.060 -70.569 1.00 76.44 1091 ASP A C 1
ATOM 8693 O O . ASP A 1 1091 ? 12.026 -11.479 -70.598 1.00 76.44 1091 ASP A O 1
ATOM 8697 N N . VAL A 1 1092 ? 10.756 -13.211 -71.210 1.00 80.19 1092 VAL A N 1
ATOM 8698 C CA . VAL A 1 1092 ? 11.732 -13.882 -72.072 1.00 80.19 1092 VAL A CA 1
ATOM 8699 C C . VAL A 1 1092 ? 11.223 -13.946 -73.518 1.00 80.19 1092 VAL A C 1
ATOM 8701 O O . VAL A 1 1092 ? 10.028 -13.766 -73.770 1.00 80.19 1092 VAL A O 1
ATOM 8704 N N . PRO A 1 1093 ? 12.103 -14.174 -74.511 1.00 82.56 1093 PRO A N 1
ATOM 8705 C CA . PRO A 1 1093 ? 11.672 -14.368 -75.891 1.00 82.56 1093 PRO A CA 1
ATOM 8706 C C . PRO A 1 1093 ? 10.669 -15.521 -76.033 1.00 82.56 1093 PRO A C 1
ATOM 8708 O O . PRO A 1 1093 ? 10.853 -16.582 -75.443 1.00 82.56 1093 PRO A O 1
ATOM 8711 N N . LEU A 1 1094 ? 9.659 -15.347 -76.897 1.00 74.00 1094 LEU A N 1
ATOM 8712 C CA . LEU A 1 1094 ? 8.612 -16.354 -77.164 1.00 74.00 1094 LEU A CA 1
ATOM 8713 C C . LEU A 1 1094 ? 9.157 -17.710 -77.652 1.00 74.00 1094 LEU A C 1
ATOM 8715 O O . LEU A 1 1094 ? 8.474 -18.725 -77.546 1.00 74.00 1094 LEU A O 1
ATOM 8719 N N . LYS A 1 1095 ? 10.365 -17.728 -78.222 1.00 81.69 1095 LYS A N 1
ATOM 8720 C CA . LYS A 1 1095 ? 11.039 -18.932 -78.711 1.00 81.69 1095 LYS A CA 1
ATOM 8721 C C . LYS A 1 1095 ? 12.458 -18.959 -78.158 1.00 81.69 1095 LYS A C 1
ATOM 8723 O O . LYS A 1 1095 ? 13.254 -18.127 -78.563 1.00 81.69 1095 LYS A O 1
ATOM 8728 N N . MET A 1 1096 ? 12.764 -19.900 -77.271 1.00 85.06 1096 MET A N 1
ATOM 8729 C CA . MET A 1 1096 ? 14.111 -20.125 -76.729 1.00 85.06 1096 MET A CA 1
ATOM 8730 C C . MET A 1 1096 ? 14.734 -21.338 -77.428 1.00 85.06 1096 MET A C 1
ATOM 8732 O O . MET A 1 1096 ? 14.038 -22.330 -77.657 1.00 85.06 1096 MET A O 1
ATOM 8736 N N . MET A 1 1097 ? 16.013 -21.255 -77.795 1.00 87.44 1097 MET A N 1
ATOM 8737 C CA . MET A 1 1097 ? 16.734 -22.326 -78.506 1.00 87.44 1097 MET A CA 1
ATOM 8738 C C . MET A 1 1097 ? 17.536 -23.214 -77.554 1.00 87.44 1097 MET A C 1
ATOM 8740 O O . MET A 1 1097 ? 17.765 -24.395 -77.828 1.00 87.44 1097 MET A O 1
ATOM 8744 N N . THR A 1 1098 ? 17.950 -22.645 -76.428 1.00 90.44 1098 THR A N 1
ATOM 8745 C CA . THR A 1 1098 ? 18.529 -23.367 -75.305 1.00 90.44 1098 THR A CA 1
ATOM 8746 C C . THR A 1 1098 ? 17.402 -23.984 -74.481 1.00 90.44 1098 THR A C 1
ATOM 8748 O O . THR A 1 1098 ? 16.482 -23.291 -74.048 1.00 90.44 1098 THR A O 1
ATOM 8751 N N . HIS A 1 1099 ? 17.477 -25.293 -74.241 1.00 89.50 1099 HIS A N 1
ATOM 8752 C CA . HIS A 1 1099 ? 16.495 -26.015 -73.431 1.00 89.50 1099 HIS A CA 1
ATOM 8753 C C . HIS A 1 1099 ? 17.138 -26.602 -72.180 1.00 89.50 1099 HIS A C 1
ATOM 8755 O O . HIS A 1 1099 ? 18.236 -27.160 -72.235 1.00 89.50 1099 HIS A O 1
ATOM 8761 N N . VAL A 1 1100 ? 16.429 -26.527 -71.053 1.00 92.44 1100 VAL A N 1
ATOM 8762 C CA . VAL A 1 1100 ? 16.811 -27.237 -69.829 1.00 92.44 1100 VAL A CA 1
ATOM 8763 C C . VAL A 1 1100 ? 16.547 -28.730 -70.028 1.00 92.44 1100 VAL A C 1
ATOM 8765 O O . VAL A 1 1100 ? 15.410 -29.150 -70.224 1.00 92.44 1100 VAL A O 1
ATOM 8768 N N . THR A 1 1101 ? 17.608 -29.531 -69.982 1.00 91.00 1101 THR A N 1
ATOM 8769 C CA . THR A 1 1101 ? 17.552 -30.995 -70.153 1.00 91.00 1101 THR A CA 1
ATOM 8770 C C . THR A 1 1101 ? 17.483 -31.740 -68.825 1.00 91.00 1101 THR A C 1
ATOM 8772 O O . THR A 1 1101 ? 16.953 -32.845 -68.761 1.00 91.00 1101 THR A O 1
ATOM 8775 N N . SER A 1 1102 ? 18.030 -31.151 -67.760 1.00 92.50 1102 SER A N 1
ATOM 8776 C CA . SER A 1 1102 ? 18.048 -31.736 -66.423 1.00 92.50 1102 SER A CA 1
ATOM 8777 C C . SER A 1 1102 ? 18.172 -30.631 -65.381 1.00 92.50 1102 SER A C 1
ATOM 8779 O O . SER A 1 1102 ? 18.998 -29.737 -65.537 1.00 92.50 1102 SER A O 1
ATOM 8781 N N . PHE A 1 1103 ? 17.417 -30.737 -64.294 1.00 93.00 1103 PHE A N 1
ATOM 8782 C CA . PHE A 1 1103 ? 17.558 -29.927 -63.086 1.00 93.00 1103 PHE A CA 1
ATOM 8783 C C . PHE A 1 1103 ? 17.606 -30.886 -61.897 1.00 93.00 1103 PHE A C 1
ATOM 8785 O O . PHE A 1 1103 ? 16.701 -31.704 -61.752 1.00 93.00 1103 PHE A O 1
ATOM 8792 N N . LYS A 1 1104 ? 18.694 -30.881 -61.118 1.00 90.69 1104 LYS A N 1
ATOM 8793 C CA . LYS A 1 1104 ? 18.899 -31.838 -60.018 1.00 90.69 1104 LYS A CA 1
ATOM 8794 C C . LYS A 1 1104 ? 19.623 -31.193 -58.847 1.00 90.69 1104 LYS A C 1
ATOM 8796 O O . LYS A 1 1104 ? 20.505 -30.362 -59.046 1.00 90.69 1104 LYS A O 1
ATOM 8801 N N . MET A 1 1105 ? 19.290 -31.628 -57.638 1.00 90.38 1105 MET A N 1
ATOM 8802 C CA . MET A 1 1105 ? 20.068 -31.315 -56.439 1.00 90.38 1105 MET A CA 1
ATOM 8803 C C . MET A 1 1105 ? 21.385 -32.106 -56.440 1.00 90.38 1105 MET A C 1
ATOM 8805 O O . MET A 1 1105 ? 21.404 -33.268 -56.854 1.00 90.38 1105 MET A O 1
ATOM 8809 N N . ILE A 1 1106 ? 22.471 -31.475 -56.001 1.00 91.25 1106 ILE A N 1
ATOM 8810 C CA . ILE A 1 1106 ? 23.807 -32.074 -55.865 1.00 91.25 1106 ILE A CA 1
ATOM 8811 C C . ILE A 1 1106 ? 24.329 -31.863 -54.440 1.00 91.25 1106 ILE A C 1
ATOM 8813 O O . ILE A 1 1106 ? 23.819 -31.012 -53.711 1.00 91.25 1106 ILE A O 1
ATOM 8817 N N . ASP A 1 1107 ? 25.322 -32.648 -54.028 1.00 88.50 1107 ASP A N 1
ATOM 8818 C CA . ASP A 1 1107 ? 25.979 -32.454 -52.737 1.00 88.50 1107 ASP A CA 1
ATOM 8819 C C . ASP A 1 1107 ? 27.007 -31.309 -52.782 1.00 88.50 1107 ASP A C 1
ATOM 8821 O O . ASP A 1 1107 ? 27.424 -30.831 -53.844 1.00 88.50 1107 ASP A O 1
ATOM 8825 N N . GLU A 1 1108 ? 27.393 -30.843 -51.594 1.00 86.50 1108 GLU A N 1
ATOM 8826 C CA . GLU A 1 1108 ? 28.362 -29.760 -51.432 1.00 86.50 1108 GLU A CA 1
ATOM 8827 C C . GLU A 1 1108 ? 29.720 -30.124 -52.040 1.00 86.50 1108 GLU A C 1
ATOM 8829 O O . GLU A 1 1108 ? 3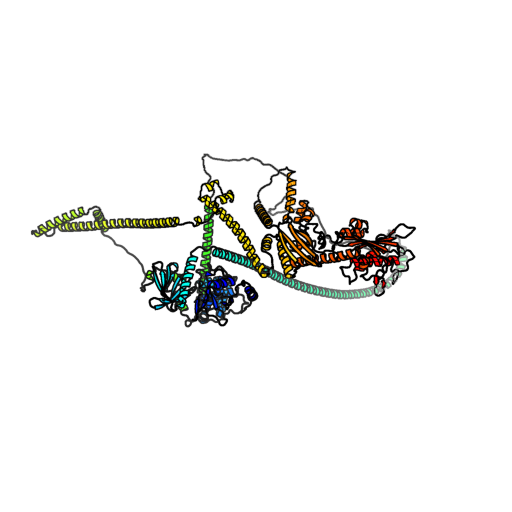0.321 -29.307 -52.730 1.00 86.50 1108 GLU A O 1
ATOM 8834 N N . GLU A 1 1109 ? 30.186 -31.361 -51.859 1.00 88.00 1109 GLU A N 1
ATOM 8835 C CA . GLU A 1 1109 ? 31.474 -31.812 -52.390 1.00 88.00 1109 GLU A CA 1
ATOM 8836 C C . GLU A 1 1109 ? 31.520 -31.724 -53.926 1.00 88.00 1109 GLU A C 1
ATOM 8838 O O . GLU A 1 1109 ? 32.461 -31.152 -54.489 1.00 88.00 1109 GLU A O 1
ATOM 8843 N N . THR A 1 1110 ? 30.469 -32.191 -54.613 1.00 89.75 1110 THR A N 1
ATOM 8844 C CA . THR A 1 1110 ? 30.356 -32.093 -56.077 1.00 89.75 1110 THR A CA 1
ATOM 8845 C C . THR A 1 1110 ? 30.266 -30.641 -56.537 1.00 89.75 1110 THR A C 1
ATOM 8847 O O . THR A 1 1110 ? 30.882 -30.278 -57.546 1.00 89.75 1110 THR A O 1
ATOM 8850 N N . PHE A 1 1111 ? 29.534 -29.787 -55.813 1.00 91.44 1111 PHE A N 1
ATOM 8851 C CA . PHE A 1 1111 ? 29.455 -28.357 -56.120 1.00 91.44 1111 PHE A CA 1
ATOM 8852 C C . PHE A 1 1111 ? 30.832 -27.693 -55.996 1.00 91.44 1111 PHE A C 1
ATOM 8854 O O . PHE A 1 1111 ? 31.318 -27.092 -56.956 1.00 91.44 1111 PHE A O 1
ATOM 8861 N N . MET A 1 1112 ? 31.512 -27.876 -54.861 1.00 88.88 1112 MET A N 1
ATOM 8862 C CA . MET A 1 1112 ? 32.821 -27.281 -54.573 1.00 88.88 1112 MET A CA 1
ATOM 8863 C C . MET A 1 1112 ? 33.902 -27.723 -55.567 1.00 88.88 1112 MET A C 1
ATOM 8865 O O . MET A 1 1112 ? 34.782 -26.925 -55.912 1.00 88.88 1112 MET A O 1
ATOM 8869 N N . ALA A 1 1113 ? 33.840 -28.970 -56.048 1.00 87.50 1113 ALA A N 1
ATOM 8870 C CA . ALA A 1 1113 ? 34.749 -29.496 -57.065 1.00 87.50 1113 ALA A CA 1
ATOM 8871 C C . ALA A 1 1113 ? 34.535 -28.869 -58.457 1.00 87.50 1113 ALA A C 1
ATOM 8873 O O . ALA A 1 1113 ? 35.471 -28.832 -59.256 1.00 87.50 1113 ALA A O 1
ATOM 8874 N N . SER A 1 1114 ? 33.332 -28.361 -58.738 1.00 85.00 1114 SER A N 1
ATOM 8875 C CA . SER A 1 1114 ? 32.905 -27.968 -60.086 1.00 85.00 1114 SER A CA 1
ATOM 8876 C C . SER A 1 1114 ? 32.872 -26.453 -60.337 1.00 85.00 1114 SER A C 1
ATOM 8878 O O . SER A 1 1114 ? 32.835 -26.033 -61.496 1.00 85.00 1114 SER A O 1
ATOM 8880 N N . VAL A 1 1115 ? 32.889 -25.631 -59.282 1.00 87.50 1115 VAL A N 1
ATOM 8881 C CA . VAL A 1 1115 ? 32.811 -24.159 -59.368 1.00 87.50 1115 VAL A CA 1
ATOM 8882 C C . VAL A 1 1115 ? 34.171 -23.459 -59.245 1.00 87.50 1115 VAL A C 1
ATOM 8884 O O . VAL A 1 1115 ? 35.191 -24.062 -58.907 1.00 87.50 1115 VAL A O 1
ATOM 8887 N N . THR A 1 1116 ? 34.193 -22.157 -59.542 1.00 86.00 1116 THR A N 1
ATOM 8888 C CA . THR A 1 1116 ? 35.392 -21.310 -59.460 1.00 86.00 1116 THR A CA 1
ATOM 8889 C C . THR A 1 1116 ? 35.864 -21.115 -58.007 1.00 86.00 1116 THR A C 1
ATOM 8891 O O . THR A 1 1116 ? 35.060 -21.233 -57.078 1.00 86.00 1116 THR A O 1
ATOM 8894 N N . PRO A 1 1117 ? 37.154 -20.789 -57.769 1.00 85.06 1117 PRO A N 1
ATOM 8895 C CA . PRO A 1 1117 ? 37.673 -20.545 -56.418 1.00 85.06 1117 PRO A CA 1
ATOM 8896 C C . PRO A 1 1117 ? 36.922 -19.444 -55.657 1.00 85.06 1117 PRO A C 1
ATOM 8898 O O . PRO A 1 1117 ? 36.684 -19.589 -54.460 1.00 85.06 1117 PRO A O 1
ATOM 8901 N N . ASP A 1 1118 ? 36.499 -18.387 -56.354 1.00 83.88 1118 ASP A N 1
ATOM 8902 C CA . ASP A 1 1118 ? 35.741 -17.280 -55.758 1.00 83.88 1118 ASP A CA 1
ATOM 8903 C C . ASP A 1 1118 ? 34.359 -17.748 -55.279 1.00 83.88 1118 ASP A C 1
ATOM 8905 O O . ASP A 1 1118 ? 33.948 -17.451 -54.158 1.00 83.88 1118 ASP A O 1
ATOM 8909 N N . MET A 1 1119 ? 33.671 -18.562 -56.088 1.00 86.00 1119 MET A N 1
ATOM 8910 C CA . MET A 1 1119 ? 32.375 -19.135 -55.717 1.00 86.00 1119 MET A CA 1
ATOM 8911 C C . MET A 1 1119 ? 32.503 -20.139 -54.562 1.00 86.00 1119 MET A C 1
ATOM 8913 O O . MET A 1 1119 ? 31.643 -20.193 -53.686 1.00 86.00 1119 MET A O 1
ATOM 8917 N N . ARG A 1 1120 ? 33.610 -20.891 -54.512 1.00 87.19 1120 ARG A N 1
ATOM 8918 C CA . ARG A 1 1120 ? 33.937 -21.793 -53.398 1.00 87.19 1120 ARG A CA 1
ATOM 8919 C C . ARG A 1 1120 ? 34.126 -21.026 -52.088 1.00 87.19 1120 ARG A C 1
ATOM 8921 O O . ARG A 1 1120 ? 33.622 -21.455 -51.055 1.00 87.19 1120 ARG A O 1
ATOM 8928 N N . ALA A 1 1121 ? 34.833 -19.896 -52.126 1.00 85.38 1121 ALA A N 1
ATOM 8929 C CA . ALA A 1 1121 ? 35.042 -19.050 -50.953 1.00 85.38 1121 ALA A CA 1
ATOM 8930 C C . ALA A 1 1121 ? 33.723 -18.463 -50.420 1.00 85.38 1121 ALA A C 1
ATOM 8932 O O . ALA A 1 1121 ? 33.537 -18.386 -49.208 1.00 85.38 1121 ALA A O 1
ATOM 8933 N N . LEU A 1 1122 ? 32.797 -18.098 -51.315 1.00 83.69 1122 LEU A N 1
ATOM 8934 C CA . LEU A 1 1122 ? 31.455 -17.646 -50.936 1.00 83.69 1122 LEU A CA 1
ATOM 8935 C C . LEU A 1 1122 ? 30.623 -18.779 -50.321 1.00 83.69 1122 LEU A C 1
ATOM 8937 O O . LEU A 1 1122 ? 30.054 -18.592 -49.251 1.00 83.69 1122 LEU A O 1
ATOM 8941 N N . ALA A 1 1123 ? 30.616 -19.965 -50.935 1.00 82.12 1123 ALA A N 1
ATOM 8942 C CA . ALA A 1 1123 ? 29.881 -21.122 -50.424 1.00 82.12 1123 ALA A CA 1
ATOM 8943 C C . ALA A 1 1123 ? 30.356 -21.565 -49.025 1.00 82.12 1123 ALA A C 1
ATOM 8945 O O . ALA A 1 1123 ? 29.533 -21.830 -48.152 1.00 82.12 1123 ALA A O 1
ATOM 8946 N N . LEU A 1 1124 ? 31.672 -21.541 -48.777 1.00 81.31 1124 LEU A N 1
ATOM 8947 C CA . LEU A 1 1124 ? 32.267 -21.824 -47.461 1.00 81.31 1124 LEU A CA 1
ATOM 8948 C C . LEU A 1 1124 ? 31.852 -20.823 -46.372 1.00 81.31 1124 LEU A C 1
ATOM 8950 O O . LEU A 1 1124 ? 31.878 -21.167 -45.193 1.00 81.31 1124 LEU A O 1
ATOM 8954 N N . ARG A 1 1125 ? 31.514 -19.584 -46.749 1.00 79.19 1125 ARG A N 1
ATOM 8955 C CA . ARG A 1 1125 ? 31.114 -18.535 -45.805 1.00 79.19 1125 ARG A CA 1
ATOM 8956 C C . ARG A 1 1125 ? 29.633 -18.609 -45.445 1.00 79.19 1125 ARG A C 1
ATOM 8958 O O . ARG A 1 1125 ? 29.294 -18.309 -44.307 1.00 79.19 1125 ARG A O 1
ATOM 8965 N N . GLU A 1 1126 ? 28.775 -18.958 -46.402 1.00 73.75 1126 GLU A N 1
ATOM 8966 C CA . GLU A 1 1126 ? 27.322 -18.959 -46.191 1.00 73.75 1126 GLU A CA 1
ATOM 8967 C C . GLU A 1 1126 ? 26.863 -20.117 -45.294 1.00 73.75 1126 GLU A C 1
ATOM 8969 O O . GLU A 1 1126 ? 26.088 -19.881 -44.375 1.00 73.75 1126 GLU A O 1
ATOM 8974 N N . GLY A 1 1127 ? 27.384 -21.336 -45.495 1.00 69.00 1127 GLY A N 1
ATOM 8975 C CA . GLY A 1 1127 ? 27.053 -22.508 -44.671 1.00 69.00 1127 GLY A CA 1
ATOM 8976 C C . GLY A 1 1127 ? 25.585 -22.970 -44.780 1.00 69.00 1127 GLY A C 1
ATOM 8977 O O . GLY A 1 1127 ? 24.639 -22.194 -44.698 1.00 69.00 1127 GLY A O 1
ATOM 8978 N N . GLY A 1 1128 ? 25.348 -24.270 -44.982 1.00 74.25 1128 GLY A N 1
ATOM 8979 C CA . GLY A 1 1128 ? 23.980 -24.824 -45.008 1.00 74.25 1128 GLY A CA 1
ATOM 8980 C C . GLY A 1 1128 ? 23.119 -24.435 -46.225 1.00 74.25 1128 GLY A C 1
ATOM 8981 O O . GLY A 1 1128 ? 21.898 -24.600 -46.186 1.00 74.25 1128 GLY A O 1
ATOM 8982 N N . ALA A 1 1129 ? 23.730 -23.935 -47.305 1.00 85.06 1129 ALA A N 1
ATOM 8983 C CA . ALA A 1 1129 ? 23.065 -23.669 -48.581 1.00 85.06 1129 ALA A CA 1
ATOM 8984 C C . ALA A 1 1129 ? 22.674 -24.966 -49.322 1.00 85.06 1129 ALA A C 1
ATOM 8986 O O . ALA A 1 1129 ? 23.247 -26.034 -49.108 1.00 85.06 1129 ALA A O 1
ATOM 8987 N N . PHE A 1 1130 ? 21.706 -24.866 -50.234 1.00 88.00 1130 PHE A N 1
ATOM 8988 C CA . PHE A 1 1130 ? 21.303 -25.958 -51.121 1.00 88.00 1130 PHE A CA 1
ATOM 8989 C C . PHE A 1 1130 ? 21.969 -25.807 -52.483 1.00 88.00 1130 PHE A C 1
ATOM 8991 O O . PHE A 1 1130 ? 21.933 -24.732 -53.083 1.00 88.00 1130 PHE A O 1
ATOM 8998 N N . TYR A 1 1131 ? 22.534 -26.895 -52.997 1.00 91.19 1131 TYR A N 1
ATOM 8999 C CA . TYR A 1 1131 ? 23.282 -26.876 -54.246 1.00 91.19 1131 TYR A CA 1
ATOM 9000 C C . TYR A 1 1131 ? 22.518 -27.603 -55.351 1.00 91.19 1131 TYR A C 1
ATOM 9002 O O . TYR A 1 1131 ? 22.042 -28.726 -55.170 1.00 91.19 1131 TYR A O 1
ATOM 9010 N N . PHE A 1 1132 ? 22.406 -26.968 -56.516 1.00 93.44 1132 PHE A N 1
ATOM 9011 C CA . PHE A 1 1132 ? 21.732 -27.537 -57.682 1.00 93.44 1132 PHE A CA 1
ATOM 9012 C C . PHE A 1 1132 ? 22.607 -27.472 -58.924 1.00 93.44 1132 PHE A C 1
ATOM 9014 O O . PHE A 1 1132 ? 23.407 -26.557 -59.107 1.00 93.44 1132 PHE A O 1
ATOM 9021 N N . LEU A 1 1133 ? 22.402 -28.440 -59.809 1.00 94.12 1133 LEU A N 1
ATOM 9022 C CA . LEU A 1 1133 ? 22.952 -28.475 -61.150 1.00 94.12 1133 LEU A CA 1
ATOM 9023 C C . LEU A 1 1133 ? 21.806 -28.437 -62.158 1.00 94.12 1133 LEU A C 1
ATOM 9025 O O . LEU A 1 1133 ? 20.975 -29.349 -62.219 1.00 94.12 1133 LEU A O 1
ATOM 9029 N N . VAL A 1 1134 ? 21.810 -27.403 -62.992 1.00 95.44 1134 VAL A N 1
ATOM 9030 C CA . VAL A 1 1134 ? 20.990 -27.333 -64.195 1.00 95.44 1134 VAL A CA 1
ATOM 9031 C C . VAL A 1 1134 ? 21.855 -27.609 -65.421 1.00 95.44 1134 VAL A C 1
ATOM 9033 O O . VAL A 1 1134 ? 22.871 -26.956 -65.647 1.00 95.44 1134 VAL A O 1
ATOM 9036 N N . THR A 1 1135 ? 21.463 -28.591 -66.226 1.00 94.06 1135 THR A N 1
ATOM 9037 C CA . THR A 1 1135 ? 22.101 -28.901 -67.507 1.00 94.06 1135 THR A CA 1
ATOM 9038 C C . THR A 1 1135 ? 21.190 -28.450 -68.633 1.00 94.06 1135 THR A C 1
ATOM 9040 O O . THR A 1 1135 ? 20.039 -28.878 -68.740 1.00 94.06 1135 THR A O 1
ATOM 9043 N N . MET A 1 1136 ? 21.722 -27.607 -69.502 1.00 94.50 1136 MET A N 1
ATOM 9044 C CA . MET A 1 1136 ? 21.037 -27.039 -70.650 1.00 94.50 1136 MET A CA 1
ATOM 9045 C C . MET A 1 1136 ? 21.775 -27.417 -71.930 1.00 94.50 1136 MET A C 1
ATOM 9047 O O . MET A 1 1136 ? 22.997 -27.585 -71.935 1.00 94.50 1136 MET A O 1
ATOM 9051 N N . GLU A 1 1137 ? 21.032 -27.544 -73.019 1.00 91.50 1137 GLU A N 1
ATOM 9052 C CA . GLU A 1 1137 ? 21.585 -27.873 -74.326 1.00 91.50 1137 GLU A CA 1
ATOM 9053 C C . GLU A 1 1137 ? 21.045 -26.904 -75.376 1.00 91.50 1137 GLU A C 1
ATOM 9055 O O . GLU A 1 1137 ? 19.834 -26.693 -75.482 1.00 91.50 1137 GLU A O 1
ATOM 9060 N N . ASN A 1 1138 ? 21.952 -26.335 -76.168 1.00 89.44 1138 ASN A N 1
ATOM 9061 C CA . ASN A 1 1138 ? 21.615 -25.631 -77.395 1.00 89.44 1138 ASN A CA 1
ATOM 9062 C C . ASN A 1 1138 ? 22.072 -26.493 -78.575 1.00 89.44 1138 ASN A C 1
ATOM 9064 O O . ASN A 1 1138 ? 23.247 -26.503 -78.943 1.00 89.44 1138 ASN A O 1
ATOM 9068 N N . LYS A 1 1139 ? 21.122 -27.228 -79.161 1.00 83.62 1139 LYS A N 1
ATOM 9069 C CA . LYS A 1 1139 ? 21.380 -28.191 -80.245 1.00 83.62 1139 LYS A CA 1
ATOM 9070 C C . LYS A 1 1139 ? 21.802 -27.544 -81.563 1.00 83.62 1139 LYS A C 1
ATOM 9072 O O . LYS A 1 1139 ? 22.294 -28.233 -82.443 1.00 83.62 1139 LYS A O 1
ATOM 9077 N N . ILE A 1 1140 ? 21.569 -26.244 -81.730 1.00 81.44 1140 ILE A N 1
ATOM 9078 C CA . ILE A 1 1140 ? 21.917 -25.524 -82.961 1.00 81.44 1140 ILE A CA 1
ATOM 9079 C C . ILE A 1 1140 ? 23.391 -25.116 -82.948 1.00 81.44 1140 ILE A C 1
ATOM 9081 O O . ILE A 1 1140 ? 24.056 -25.152 -83.982 1.00 81.44 1140 ILE A O 1
ATOM 9085 N N . ALA A 1 1141 ? 23.898 -24.747 -81.774 1.00 81.38 1141 ALA A N 1
ATOM 9086 C CA . ALA A 1 1141 ? 25.282 -24.338 -81.568 1.00 81.38 1141 ALA A CA 1
ATOM 9087 C C . ALA A 1 1141 ? 26.174 -25.453 -80.975 1.00 81.38 1141 ALA A C 1
ATOM 9089 O O . ALA A 1 1141 ? 27.332 -25.202 -80.649 1.00 81.38 1141 ALA A O 1
ATOM 9090 N N . ASP A 1 1142 ? 25.649 -26.677 -80.824 1.00 85.31 1142 ASP A N 1
ATOM 9091 C CA . ASP A 1 1142 ? 26.307 -27.822 -80.172 1.00 85.31 1142 ASP A CA 1
ATOM 9092 C C . ASP A 1 1142 ? 26.904 -27.477 -78.793 1.00 85.31 1142 ASP A C 1
ATOM 9094 O O . ASP A 1 1142 ? 28.015 -27.898 -78.440 1.00 85.31 1142 ASP A O 1
ATOM 9098 N N . LEU A 1 1143 ? 26.177 -26.690 -77.995 1.00 88.44 1143 LEU A N 1
ATOM 9099 C CA . LEU A 1 1143 ? 26.624 -26.250 -76.673 1.00 88.44 1143 LEU A CA 1
ATOM 9100 C C . LEU A 1 1143 ? 25.940 -27.053 -75.573 1.00 88.44 1143 LEU A C 1
ATOM 9102 O O . LEU A 1 1143 ? 24.711 -27.104 -75.496 1.00 88.44 1143 LEU A O 1
ATOM 9106 N N . LYS A 1 1144 ? 26.749 -27.598 -74.664 1.00 91.31 1144 LYS A N 1
ATOM 9107 C CA . LYS A 1 1144 ? 26.303 -28.128 -73.377 1.00 91.31 1144 LYS A CA 1
ATOM 9108 C C . LYS A 1 1144 ? 26.645 -27.127 -72.283 1.00 91.31 1144 LYS A C 1
ATOM 9110 O O . LYS A 1 1144 ? 27.813 -26.795 -72.096 1.00 91.31 1144 LYS A O 1
ATOM 9115 N N . ILE A 1 1145 ? 25.646 -26.666 -71.544 1.00 94.06 1145 ILE A N 1
ATOM 9116 C CA . ILE A 1 1145 ? 25.793 -25.605 -70.547 1.00 94.06 1145 ILE A CA 1
ATOM 9117 C C . ILE A 1 1145 ? 25.390 -26.159 -69.188 1.00 94.06 1145 ILE A C 1
ATOM 9119 O O . ILE A 1 1145 ? 24.293 -26.683 -69.030 1.00 94.06 1145 ILE A O 1
ATOM 9123 N N . ASN A 1 1146 ? 26.270 -26.038 -68.202 1.00 94.25 1146 ASN A N 1
ATOM 9124 C CA . ASN A 1 1146 ? 25.972 -26.390 -66.820 1.00 94.25 1146 ASN A CA 1
ATOM 9125 C C . ASN A 1 1146 ? 25.902 -25.109 -65.987 1.00 94.25 1146 ASN A C 1
ATOM 9127 O O . ASN A 1 1146 ? 26.880 -24.363 -65.933 1.00 94.25 1146 ASN A O 1
ATOM 9131 N N . GLY A 1 1147 ? 24.761 -24.876 -65.344 1.00 94.38 1147 GLY A N 1
ATOM 9132 C CA . GLY A 1 1147 ? 24.594 -23.874 -64.298 1.00 94.38 1147 GLY A CA 1
ATOM 9133 C C . GLY A 1 1147 ? 24.645 -24.547 -62.930 1.00 94.38 1147 GLY A C 1
ATOM 9134 O O . GLY A 1 1147 ? 23.808 -25.394 -62.624 1.00 94.38 1147 GLY A O 1
ATOM 9135 N N . TYR A 1 1148 ? 25.627 -24.183 -62.119 1.00 94.69 1148 TYR A N 1
ATOM 9136 C CA . TYR A 1 1148 ? 25.721 -24.569 -60.718 1.00 94.69 1148 TYR A CA 1
ATOM 9137 C C . TYR A 1 1148 ? 25.081 -23.467 -59.882 1.00 94.69 1148 TYR A C 1
ATOM 9139 O O . TYR A 1 1148 ? 25.490 -22.311 -59.968 1.00 94.69 1148 TYR A O 1
ATOM 9147 N N . ILE A 1 1149 ? 24.068 -23.816 -59.099 1.00 94.56 1149 ILE A N 1
ATOM 9148 C CA . ILE A 1 1149 ? 23.264 -22.870 -58.329 1.00 94.56 1149 ILE A CA 1
ATOM 9149 C C . ILE A 1 1149 ? 23.535 -23.114 -56.851 1.00 94.56 1149 ILE A C 1
ATOM 9151 O O . ILE A 1 1149 ? 23.332 -24.225 -56.362 1.00 94.56 1149 ILE A O 1
ATOM 9155 N N . MET A 1 1150 ? 23.966 -22.072 -56.150 1.00 92.19 1150 MET A N 1
ATOM 9156 C CA . MET A 1 1150 ? 23.998 -22.024 -54.695 1.00 92.19 1150 MET A CA 1
ATOM 9157 C C . MET A 1 1150 ? 22.771 -21.261 -54.217 1.00 92.19 1150 MET A C 1
ATOM 9159 O O . MET A 1 1150 ? 22.615 -20.074 -54.507 1.00 92.19 1150 MET A O 1
ATOM 9163 N N . LEU A 1 1151 ? 21.899 -21.947 -53.492 1.00 90.44 1151 LEU A N 1
ATOM 9164 C CA . LEU A 1 1151 ? 20.663 -21.395 -52.965 1.00 90.44 1151 LEU A CA 1
ATOM 9165 C C . LEU A 1 1151 ? 20.769 -21.241 -51.440 1.00 90.44 1151 LEU A C 1
ATOM 9167 O O . LEU A 1 1151 ? 20.769 -22.256 -50.738 1.00 90.44 1151 LEU A O 1
ATOM 9171 N N . PRO A 1 1152 ? 20.843 -20.008 -50.911 1.00 86.81 1152 PRO A N 1
ATOM 9172 C CA . PRO A 1 1152 ? 20.916 -19.769 -49.472 1.00 86.81 1152 PRO A CA 1
ATOM 9173 C C . PRO A 1 1152 ? 19.714 -20.334 -48.702 1.00 86.81 1152 PRO A C 1
ATOM 9175 O O . PRO A 1 1152 ? 18.590 -20.400 -49.211 1.00 86.81 1152 PRO A O 1
ATOM 9178 N N . ALA A 1 1153 ? 19.930 -20.717 -47.441 1.00 80.56 1153 ALA A N 1
ATOM 9179 C CA . ALA A 1 1153 ? 18.880 -21.286 -46.594 1.00 80.56 1153 ALA A CA 1
ATOM 9180 C C . ALA A 1 1153 ? 17.776 -20.277 -46.215 1.00 80.56 1153 ALA A C 1
ATOM 9182 O O . ALA A 1 1153 ? 16.643 -20.668 -45.917 1.00 80.56 1153 ALA A O 1
ATOM 9183 N N . ASP A 1 1154 ? 18.069 -18.981 -46.251 1.00 78.19 1154 ASP A N 1
ATOM 9184 C CA . ASP A 1 1154 ? 17.147 -17.889 -45.943 1.00 78.19 1154 ASP A CA 1
ATOM 9185 C C . ASP A 1 1154 ? 16.468 -17.283 -47.187 1.00 78.19 1154 ASP A C 1
ATOM 9187 O O . ASP A 1 1154 ? 15.820 -16.238 -47.074 1.00 78.19 1154 ASP A O 1
ATOM 9191 N N . TYR A 1 1155 ? 16.541 -17.955 -48.346 1.00 84.38 1155 TYR A N 1
ATOM 9192 C CA . TYR A 1 1155 ? 15.773 -17.601 -49.546 1.00 84.38 1155 TYR A CA 1
ATOM 9193 C C . TYR A 1 1155 ? 14.289 -17.338 -49.203 1.00 84.38 1155 TYR A C 1
ATOM 9195 O O . TYR A 1 1155 ? 13.672 -18.157 -48.507 1.00 84.38 1155 TYR A O 1
ATOM 9203 N N . PRO A 1 1156 ? 13.689 -16.232 -49.685 1.00 82.12 1156 PRO A N 1
ATOM 9204 C CA . PRO A 1 1156 ? 14.209 -15.324 -50.712 1.00 82.12 1156 PRO A CA 1
ATOM 9205 C C . PRO A 1 1156 ? 14.947 -14.078 -50.184 1.00 82.12 1156 PRO A C 1
ATOM 9207 O O . PRO A 1 1156 ? 15.200 -13.159 -50.957 1.00 82.12 1156 PRO A O 1
ATOM 9210 N N . LYS A 1 1157 ? 15.284 -14.004 -48.884 1.00 82.38 1157 LYS A N 1
ATOM 9211 C CA . LYS A 1 1157 ? 15.988 -12.832 -48.318 1.00 82.38 1157 LYS A CA 1
ATOM 9212 C C . LYS A 1 1157 ? 17.368 -12.648 -48.940 1.00 82.38 1157 LYS A C 1
ATOM 9214 O O . LYS A 1 1157 ? 17.745 -11.528 -49.270 1.00 82.38 1157 LYS A O 1
ATOM 9219 N N . GLN A 1 1158 ? 18.095 -13.750 -49.108 1.00 83.06 1158 GLN A N 1
ATOM 9220 C CA . GLN A 1 1158 ? 19.285 -13.796 -49.941 1.00 83.06 1158 GLN A CA 1
ATOM 9221 C C . GLN A 1 1158 ? 18.967 -14.460 -51.273 1.00 83.06 1158 GLN A C 1
ATOM 9223 O O . GLN A 1 1158 ? 18.224 -15.444 -51.357 1.00 83.06 1158 GLN A O 1
ATOM 9228 N N . ILE A 1 1159 ? 19.550 -13.894 -52.320 1.00 86.81 1159 ILE A N 1
ATOM 9229 C CA . ILE A 1 1159 ? 19.303 -14.310 -53.692 1.00 86.81 1159 ILE A CA 1
ATOM 9230 C C . ILE A 1 1159 ? 20.206 -15.499 -54.059 1.00 86.81 1159 ILE A C 1
ATOM 9232 O O . ILE A 1 1159 ? 21.329 -15.597 -53.559 1.00 86.81 1159 ILE A O 1
ATOM 9236 N N . PRO A 1 1160 ? 19.747 -16.414 -54.926 1.00 90.50 1160 PRO A N 1
ATOM 9237 C CA . PRO A 1 1160 ? 20.580 -17.501 -55.420 1.00 90.50 1160 PRO A CA 1
ATOM 9238 C C . PRO A 1 1160 ? 21.760 -16.980 -56.254 1.00 90.50 1160 PRO A C 1
ATOM 9240 O O . PRO A 1 1160 ? 21.631 -16.015 -57.013 1.00 90.50 1160 PRO A O 1
ATOM 9243 N N . LEU A 1 1161 ? 22.897 -17.670 -56.156 1.00 91.38 1161 LEU A N 1
ATOM 9244 C CA . LEU A 1 1161 ? 24.094 -17.392 -56.949 1.00 91.38 1161 LEU A CA 1
ATOM 9245 C C . LEU A 1 1161 ? 24.335 -18.496 -57.980 1.00 91.38 1161 LEU A C 1
ATOM 9247 O O . LEU A 1 1161 ? 24.288 -19.684 -57.663 1.00 91.38 1161 LEU A O 1
ATOM 9251 N N . PHE A 1 1162 ? 24.627 -18.089 -59.211 1.00 93.38 1162 PHE A N 1
ATOM 9252 C CA . PHE A 1 1162 ? 24.842 -18.955 -60.364 1.00 93.38 1162 PHE A CA 1
ATOM 9253 C C . PHE A 1 1162 ? 26.302 -18.899 -60.816 1.00 93.38 1162 PHE A C 1
ATOM 9255 O O . PHE A 1 1162 ? 26.829 -17.825 -61.104 1.00 93.38 1162 PHE A O 1
ATOM 9262 N N . ALA A 1 1163 ? 26.924 -20.065 -60.958 1.00 93.38 1163 ALA A N 1
ATOM 9263 C CA . ALA A 1 1163 ? 28.179 -20.249 -61.676 1.00 93.38 1163 ALA A CA 1
ATOM 9264 C C . ALA A 1 1163 ? 27.907 -21.041 -62.959 1.00 93.38 1163 ALA A C 1
ATOM 9266 O O . ALA A 1 1163 ? 27.183 -22.037 -62.941 1.00 93.38 1163 ALA A O 1
ATOM 9267 N N . VAL A 1 1164 ? 28.467 -20.614 -64.086 1.00 93.69 1164 VAL A N 1
ATOM 9268 C CA . VAL A 1 1164 ? 28.138 -21.160 -65.404 1.00 93.69 1164 VAL A CA 1
ATOM 9269 C C . VAL A 1 1164 ? 29.382 -21.744 -66.055 1.00 93.69 1164 VAL A C 1
ATOM 9271 O O . VAL A 1 1164 ? 30.461 -21.156 -66.069 1.00 93.69 1164 VAL A O 1
ATOM 9274 N N . SER A 1 1165 ? 29.219 -22.918 -66.658 1.00 92.44 1165 SER A N 1
ATOM 9275 C CA . SER A 1 1165 ? 30.220 -23.495 -67.547 1.00 92.44 1165 SER A CA 1
ATOM 9276 C C . SER A 1 1165 ? 29.597 -23.877 -68.883 1.00 92.44 1165 SER A C 1
ATOM 9278 O O . SER A 1 1165 ? 28.568 -24.548 -68.937 1.00 92.44 1165 SER A O 1
ATOM 9280 N N . ILE A 1 1166 ? 30.221 -23.443 -69.975 1.00 92.56 1166 ILE A N 1
ATOM 9281 C CA . ILE A 1 1166 ? 29.777 -23.705 -71.346 1.00 92.56 1166 ILE A CA 1
ATOM 9282 C C . ILE A 1 1166 ? 30.793 -24.635 -71.994 1.00 92.56 1166 ILE A C 1
ATOM 9284 O O . ILE A 1 1166 ? 31.969 -24.304 -72.090 1.00 92.56 1166 ILE A O 1
ATOM 9288 N N . THR A 1 1167 ? 30.351 -25.801 -72.446 1.00 89.69 1167 THR A N 1
ATOM 9289 C CA . THR A 1 1167 ? 31.181 -26.789 -73.136 1.00 89.69 1167 THR A CA 1
ATOM 9290 C C . THR A 1 1167 ? 30.734 -26.920 -74.582 1.00 89.69 1167 THR A C 1
ATOM 9292 O O . THR A 1 1167 ? 29.572 -27.230 -74.847 1.00 89.69 1167 THR A O 1
ATOM 9295 N N . LYS A 1 1168 ? 31.654 -26.713 -75.527 1.00 85.31 1168 LYS A N 1
ATOM 9296 C CA . LYS A 1 1168 ? 31.376 -26.919 -76.953 1.00 85.31 1168 LYS A CA 1
ATOM 9297 C C . LYS A 1 1168 ? 31.556 -28.396 -77.295 1.00 85.31 1168 LYS A C 1
ATOM 9299 O O . LYS A 1 1168 ? 32.652 -28.935 -77.163 1.00 85.31 1168 LYS A O 1
ATOM 9304 N N . THR A 1 1169 ? 30.471 -29.050 -77.701 1.00 75.25 1169 THR A N 1
ATOM 9305 C CA . THR A 1 1169 ? 30.431 -30.497 -77.978 1.00 75.25 1169 THR A CA 1
ATOM 9306 C C . THR A 1 1169 ? 30.658 -30.837 -79.455 1.00 75.25 1169 THR A C 1
ATOM 9308 O O . THR A 1 1169 ? 31.025 -31.968 -79.768 1.00 75.25 1169 THR A O 1
ATOM 9311 N N . GLY A 1 1170 ? 30.519 -29.853 -80.354 1.00 63.16 1170 GLY A N 1
ATOM 9312 C CA . GLY A 1 1170 ? 30.702 -30.000 -81.799 1.00 63.16 1170 GLY A CA 1
ATOM 9313 C C . GLY A 1 1170 ? 31.956 -29.299 -82.332 1.00 63.16 1170 GLY A C 1
ATOM 9314 O O . GLY A 1 1170 ? 32.015 -28.073 -82.410 1.00 63.16 1170 GLY A O 1
ATOM 9315 N N . GLY A 1 1171 ? 32.954 -30.085 -82.744 1.00 56.62 1171 GLY A N 1
ATOM 9316 C CA . GLY A 1 1171 ? 34.123 -29.634 -83.505 1.00 56.62 1171 GLY A CA 1
ATOM 9317 C C . GLY A 1 1171 ? 35.035 -30.814 -83.838 1.00 56.62 1171 GLY A C 1
ATOM 9318 O O . GLY A 1 1171 ? 35.648 -31.384 -82.943 1.00 56.62 1171 GLY A O 1
ATOM 9319 N N . LYS A 1 1172 ? 35.117 -31.214 -85.116 1.00 52.53 1172 LYS A N 1
ATOM 9320 C CA . LYS A 1 1172 ? 35.845 -32.427 -85.544 1.00 52.53 1172 LYS A CA 1
ATOM 9321 C C . LYS A 1 1172 ? 37.370 -32.385 -85.329 1.00 52.53 1172 LYS A C 1
ATOM 9323 O O . LYS A 1 1172 ? 37.974 -33.445 -85.405 1.00 52.53 1172 LYS A O 1
ATOM 9328 N N . ASP A 1 1173 ? 37.961 -31.234 -84.990 1.00 52.22 1173 ASP A N 1
ATOM 9329 C CA . ASP A 1 1173 ? 39.424 -31.064 -84.905 1.00 52.22 1173 ASP A CA 1
ATOM 9330 C C . ASP A 1 1173 ? 39.942 -30.385 -83.615 1.00 52.22 1173 ASP A C 1
ATOM 9332 O O . ASP A 1 1173 ? 41.127 -30.079 -83.500 1.00 52.22 1173 ASP A O 1
ATOM 9336 N N . SER A 1 1174 ? 39.103 -30.180 -82.596 1.00 54.47 1174 SER A N 1
ATOM 9337 C CA . SER A 1 1174 ? 39.549 -29.676 -81.287 1.00 54.47 1174 SER A CA 1
ATOM 9338 C C . SER A 1 1174 ? 38.761 -30.358 -80.177 1.00 54.47 1174 SER A C 1
ATOM 9340 O O . SER A 1 1174 ? 37.533 -30.332 -80.210 1.00 54.47 1174 SER A O 1
ATOM 9342 N N . GLY A 1 1175 ? 39.445 -30.974 -79.208 1.00 61.00 1175 GLY A N 1
ATOM 9343 C CA . GLY A 1 1175 ? 38.799 -31.638 -78.071 1.00 61.00 1175 GLY A CA 1
ATOM 9344 C C . GLY A 1 1175 ? 37.787 -30.738 -77.353 1.00 61.00 1175 GLY A C 1
ATOM 9345 O O . GLY A 1 1175 ? 37.868 -29.516 -77.445 1.00 61.00 1175 GLY A O 1
ATOM 9346 N N . SER A 1 1176 ? 36.839 -31.349 -76.639 1.00 68.62 1176 SER A N 1
ATOM 9347 C CA . SER A 1 1176 ? 35.811 -30.654 -75.849 1.00 68.62 1176 SER A CA 1
ATOM 9348 C C . SER A 1 1176 ? 36.423 -29.517 -75.016 1.00 68.62 1176 SER A C 1
ATOM 9350 O O . SER A 1 1176 ? 37.136 -29.779 -74.048 1.00 68.62 1176 SER A O 1
ATOM 9352 N N . GLN A 1 1177 ? 36.154 -28.262 -75.390 1.00 80.19 1177 GLN A N 1
ATOM 9353 C CA . GLN A 1 1177 ? 36.610 -27.081 -74.652 1.00 80.19 1177 GLN A CA 1
ATOM 9354 C C . GLN A 1 1177 ? 35.502 -26.587 -73.723 1.00 80.19 1177 GLN A C 1
ATOM 9356 O O . GLN A 1 1177 ? 34.378 -26.332 -74.167 1.00 80.19 1177 GLN A O 1
ATOM 9361 N N . THR A 1 1178 ? 35.836 -26.439 -72.440 1.00 85.56 1178 THR A N 1
ATOM 9362 C CA . THR A 1 1178 ? 34.942 -25.922 -71.398 1.00 85.56 1178 THR A CA 1
ATOM 9363 C C . THR A 1 1178 ? 35.382 -24.524 -70.971 1.00 85.56 1178 THR A C 1
ATOM 9365 O O . THR A 1 1178 ? 36.530 -24.299 -70.581 1.00 85.56 1178 THR A O 1
ATOM 9368 N N . PHE A 1 1179 ? 34.441 -23.590 -71.013 1.00 89.12 1179 PHE A N 1
ATOM 9369 C CA . PHE A 1 1179 ? 34.614 -22.189 -70.662 1.00 89.12 1179 PHE A CA 1
ATOM 9370 C C . PHE A 1 1179 ? 33.858 -21.875 -69.369 1.00 89.12 1179 PHE A C 1
ATOM 9372 O O . PHE A 1 1179 ? 32.723 -22.313 -69.204 1.00 89.12 1179 PHE A O 1
ATOM 9379 N N . ASN A 1 1180 ? 34.476 -21.120 -68.468 1.00 89.06 1180 ASN A N 1
ATOM 9380 C CA . ASN A 1 1180 ? 33.934 -20.646 -67.193 1.00 89.06 1180 ASN A CA 1
ATOM 9381 C C . ASN A 1 1180 ? 34.393 -19.195 -66.940 1.00 89.06 1180 ASN A C 1
ATOM 9383 O O . ASN A 1 1180 ? 35.170 -18.641 -67.721 1.00 89.06 1180 ASN A O 1
ATOM 9387 N N . ALA A 1 1181 ? 33.959 -18.568 -65.845 1.00 87.62 1181 ALA A N 1
ATOM 9388 C CA . ALA A 1 1181 ? 34.323 -17.178 -65.550 1.00 87.62 1181 ALA A CA 1
ATOM 9389 C C . ALA A 1 1181 ? 35.822 -16.916 -65.296 1.00 87.62 1181 ALA A C 1
ATOM 9391 O O . ALA A 1 1181 ? 36.254 -15.764 -65.365 1.00 87.62 1181 ALA A O 1
ATOM 9392 N N . VAL A 1 1182 ? 36.631 -17.950 -65.030 1.00 86.44 1182 VAL A N 1
ATOM 9393 C CA . VAL A 1 1182 ? 38.088 -17.810 -64.838 1.00 86.44 1182 VAL A CA 1
ATOM 9394 C C . VAL A 1 1182 ? 38.811 -17.723 -66.179 1.00 86.44 1182 VAL A C 1
ATOM 9396 O O . VAL A 1 1182 ? 39.768 -16.963 -66.312 1.00 86.44 1182 VAL A O 1
ATOM 9399 N N . ASN A 1 1183 ? 38.369 -18.492 -67.177 1.00 87.38 1183 ASN A N 1
ATOM 9400 C CA . ASN A 1 1183 ? 39.053 -18.596 -68.467 1.00 87.38 1183 ASN A CA 1
ATOM 9401 C C . ASN A 1 1183 ? 38.342 -17.861 -69.622 1.00 87.38 1183 ASN A C 1
ATOM 9403 O O . ASN A 1 1183 ? 38.887 -17.815 -70.725 1.00 87.38 1183 ASN A O 1
ATOM 9407 N N . ASN A 1 1184 ? 37.156 -17.278 -69.398 1.00 88.44 1184 ASN A N 1
ATOM 9408 C CA . ASN A 1 1184 ? 36.387 -16.587 -70.433 1.00 88.44 1184 ASN A CA 1
ATOM 9409 C C . ASN A 1 1184 ? 35.592 -15.381 -69.887 1.00 88.44 1184 ASN A C 1
ATOM 9411 O O . ASN A 1 1184 ? 34.674 -15.530 -69.077 1.00 88.44 1184 ASN A O 1
ATOM 9415 N N . HIS A 1 1185 ? 35.905 -14.177 -70.384 1.00 86.50 1185 HIS A N 1
ATOM 9416 C CA . HIS A 1 1185 ? 35.269 -12.922 -69.954 1.00 86.50 1185 HIS A CA 1
ATOM 9417 C C . HIS A 1 1185 ? 33.774 -12.836 -70.306 1.00 86.50 1185 HIS A C 1
ATOM 9419 O O . HIS A 1 1185 ? 33.020 -12.201 -69.576 1.00 86.50 1185 HIS A O 1
ATOM 9425 N N . ILE A 1 1186 ? 33.317 -13.521 -71.360 1.00 87.94 1186 ILE A N 1
ATOM 9426 C CA . ILE A 1 1186 ? 31.903 -13.535 -71.763 1.00 87.94 1186 ILE A CA 1
ATOM 9427 C C . ILE A 1 1186 ? 31.075 -14.372 -70.789 1.00 87.94 1186 ILE A C 1
ATOM 9429 O O . ILE A 1 1186 ? 29.976 -13.976 -70.408 1.00 87.94 1186 ILE A O 1
ATOM 9433 N N . VAL A 1 1187 ? 31.617 -15.507 -70.333 1.00 89.50 1187 VAL A N 1
ATOM 9434 C CA . VAL A 1 1187 ? 30.965 -16.315 -69.289 1.00 89.50 1187 VAL A CA 1
ATOM 9435 C C . VAL A 1 1187 ? 30.923 -15.538 -67.971 1.00 89.50 1187 VAL A C 1
ATOM 9437 O O . VAL A 1 1187 ? 29.892 -15.525 -67.307 1.00 89.50 1187 VAL A O 1
ATOM 9440 N N . LYS A 1 1188 ? 31.987 -14.795 -67.642 1.00 88.88 1188 LYS A N 1
ATOM 9441 C CA . LYS A 1 1188 ? 32.000 -13.887 -66.484 1.00 88.88 1188 LYS A CA 1
ATOM 9442 C C . LYS A 1 1188 ? 30.955 -12.768 -66.594 1.00 88.88 1188 LYS A C 1
ATOM 9444 O O . LYS A 1 1188 ? 30.295 -12.453 -65.604 1.00 88.88 1188 LYS A O 1
ATOM 9449 N N . ALA A 1 1189 ? 30.777 -12.180 -67.778 1.00 88.06 1189 ALA A N 1
ATOM 9450 C CA . ALA A 1 1189 ? 29.751 -11.166 -68.027 1.00 88.06 1189 ALA A CA 1
ATOM 9451 C C . ALA A 1 1189 ? 28.334 -11.745 -67.883 1.00 88.06 1189 ALA A C 1
ATOM 9453 O O . ALA A 1 1189 ? 27.474 -11.111 -67.276 1.00 88.06 1189 ALA A O 1
ATOM 9454 N N . LEU A 1 1190 ? 28.106 -12.971 -68.369 1.00 89.88 1190 LEU A N 1
ATOM 9455 C CA . LEU A 1 1190 ? 26.843 -13.692 -68.190 1.00 89.88 1190 LEU A CA 1
ATOM 9456 C C . LEU A 1 1190 ? 26.541 -13.959 -66.710 1.00 89.88 1190 LEU A C 1
ATOM 9458 O O . LEU A 1 1190 ? 25.434 -13.677 -66.256 1.00 89.88 1190 LEU A O 1
ATOM 9462 N N . GLU A 1 1191 ? 27.518 -14.463 -65.951 1.00 90.94 1191 GLU A N 1
ATOM 9463 C CA . GLU A 1 1191 ? 27.375 -14.677 -64.504 1.00 90.94 1191 GLU A CA 1
ATOM 9464 C C . GLU A 1 1191 ? 27.087 -13.365 -63.770 1.00 90.94 1191 GLU A C 1
ATOM 9466 O O . GLU A 1 1191 ? 26.187 -13.306 -62.936 1.00 90.94 1191 GLU A O 1
ATOM 9471 N N . THR A 1 1192 ? 27.800 -12.289 -64.115 1.00 88.69 1192 THR A N 1
ATOM 9472 C CA . THR A 1 1192 ? 27.585 -10.959 -63.522 1.00 88.69 1192 THR A CA 1
ATOM 9473 C C . THR A 1 1192 ? 26.169 -10.459 -63.808 1.00 88.69 1192 THR A C 1
ATOM 9475 O O . THR A 1 1192 ? 25.494 -9.957 -62.911 1.00 88.69 1192 THR A O 1
ATOM 9478 N N . TYR A 1 1193 ? 25.679 -10.654 -65.034 1.00 88.50 1193 TYR A N 1
ATOM 9479 C CA . TYR A 1 1193 ? 24.330 -10.254 -65.415 1.00 88.50 1193 TYR A CA 1
ATOM 9480 C C . TYR A 1 1193 ? 23.254 -11.018 -64.632 1.00 88.50 1193 TYR A C 1
ATOM 9482 O O . TYR A 1 1193 ? 22.319 -10.413 -64.110 1.00 88.50 1193 TYR A O 1
ATOM 9490 N N . VAL A 1 1194 ? 23.392 -12.342 -64.517 1.00 89.25 1194 VAL A N 1
ATOM 9491 C CA . VAL A 1 1194 ? 22.424 -13.201 -63.813 1.00 89.25 1194 VAL A CA 1
ATOM 9492 C C . VAL A 1 1194 ? 22.466 -12.988 -62.295 1.00 89.25 1194 VAL A C 1
ATOM 9494 O O . VAL A 1 1194 ? 21.423 -12.995 -61.647 1.00 89.25 1194 VAL A O 1
ATOM 9497 N N . ASN A 1 1195 ? 23.640 -12.757 -61.710 1.00 89.62 1195 ASN A N 1
ATOM 9498 C CA . ASN A 1 1195 ? 23.770 -12.614 -60.256 1.00 89.62 1195 ASN A CA 1
ATOM 9499 C C . ASN A 1 1195 ? 23.522 -11.188 -59.749 1.00 89.62 1195 ASN A C 1
ATOM 9501 O O . ASN A 1 1195 ? 23.121 -11.024 -58.603 1.00 89.62 1195 ASN A O 1
ATOM 9505 N N . VAL A 1 1196 ? 23.768 -10.160 -60.569 1.00 86.12 1196 VAL A N 1
ATOM 9506 C CA . VAL A 1 1196 ? 23.705 -8.753 -60.134 1.00 86.12 1196 VAL A CA 1
ATOM 9507 C C . VAL A 1 1196 ? 22.647 -7.985 -60.913 1.00 86.12 1196 VAL A C 1
ATOM 9509 O O . VAL A 1 1196 ? 21.734 -7.402 -60.336 1.00 86.12 1196 VAL A O 1
ATOM 9512 N N . THR A 1 1197 ? 22.754 -7.965 -62.238 1.00 80.94 1197 THR A N 1
ATOM 9513 C CA . THR A 1 1197 ? 21.985 -7.023 -63.052 1.00 80.94 1197 THR A CA 1
ATOM 9514 C C . THR A 1 1197 ? 20.506 -7.392 -63.159 1.00 80.94 1197 THR A C 1
ATOM 9516 O O . THR A 1 1197 ? 19.658 -6.521 -63.012 1.00 80.94 1197 THR A O 1
ATOM 9519 N N . CYS A 1 1198 ? 20.175 -8.674 -63.343 1.00 78.44 1198 CYS A N 1
ATOM 9520 C CA . CYS A 1 1198 ? 18.784 -9.110 -63.503 1.00 78.44 1198 CYS A CA 1
ATOM 9521 C C . CYS A 1 1198 ? 17.945 -9.039 -62.211 1.00 78.44 1198 CYS A C 1
ATOM 9523 O O . CYS A 1 1198 ? 16.726 -9.201 -62.264 1.00 78.44 1198 CYS A O 1
ATOM 9525 N N . VAL A 1 1199 ? 18.600 -8.810 -61.067 1.00 75.88 1199 VAL A N 1
ATOM 9526 C CA . VAL A 1 1199 ? 17.988 -8.792 -59.731 1.00 75.88 1199 VAL A CA 1
ATOM 9527 C C . VAL A 1 1199 ? 17.809 -7.364 -59.187 1.00 75.88 1199 VAL A C 1
ATOM 9529 O O . VAL A 1 1199 ? 17.080 -7.167 -58.223 1.00 75.88 1199 VAL A O 1
ATOM 9532 N N . ASN A 1 1200 ? 18.415 -6.351 -59.817 1.00 67.44 1200 ASN A N 1
ATOM 9533 C CA . ASN A 1 1200 ? 18.337 -4.947 -59.383 1.00 67.44 1200 ASN A CA 1
ATOM 9534 C C . ASN A 1 1200 ? 17.161 -4.151 -59.992 1.00 67.44 1200 ASN A C 1
ATOM 9536 O O . ASN A 1 1200 ? 17.024 -2.966 -59.694 1.00 67.44 1200 ASN A O 1
ATOM 9540 N N . ASP A 1 1201 ? 16.321 -4.756 -60.839 1.00 62.25 1201 ASP A N 1
ATOM 9541 C CA . ASP A 1 1201 ? 15.128 -4.086 -61.377 1.00 62.25 1201 ASP A CA 1
ATOM 9542 C C . ASP A 1 1201 ? 14.069 -3.906 -60.267 1.00 62.25 1201 ASP A C 1
ATOM 9544 O O . ASP A 1 1201 ? 13.706 -4.863 -59.589 1.00 62.25 1201 ASP A O 1
ATOM 9548 N N . GLU A 1 1202 ? 13.528 -2.692 -60.093 1.00 52.56 1202 GLU A N 1
ATOM 9549 C CA . GLU A 1 1202 ? 12.650 -2.278 -58.970 1.00 52.56 1202 GLU A CA 1
ATOM 9550 C C . GLU A 1 1202 ? 11.301 -3.042 -58.846 1.00 52.56 1202 GLU A C 1
ATOM 9552 O O . GLU A 1 1202 ? 10.510 -2.767 -57.944 1.00 52.56 1202 GLU A O 1
ATOM 9557 N N . VAL A 1 1203 ? 11.012 -4.008 -59.729 1.00 54.97 1203 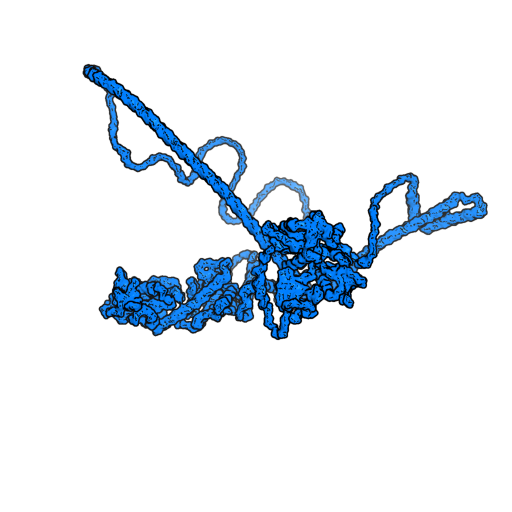VAL A N 1
ATOM 9558 C CA . VAL A 1 1203 ? 9.719 -4.713 -59.851 1.00 54.97 1203 VAL A CA 1
ATOM 9559 C C . VAL A 1 1203 ? 9.914 -6.234 -59.846 1.00 54.97 1203 VAL A C 1
ATOM 9561 O O . VAL A 1 1203 ? 9.539 -6.930 -60.791 1.00 54.97 1203 VAL A O 1
ATOM 9564 N N . ILE A 1 1204 ? 10.541 -6.781 -58.803 1.00 62.47 1204 ILE A N 1
ATOM 9565 C CA . ILE A 1 1204 ? 10.749 -8.231 -58.696 1.00 62.47 1204 ILE A CA 1
ATOM 9566 C C . ILE A 1 1204 ? 9.917 -8.805 -57.552 1.00 62.47 1204 ILE A C 1
ATOM 9568 O O . ILE A 1 1204 ? 10.078 -8.433 -56.391 1.00 62.47 1204 ILE A O 1
ATOM 9572 N N . ASP A 1 1205 ? 9.037 -9.749 -57.898 1.00 72.38 1205 ASP A N 1
ATOM 9573 C CA . ASP A 1 1205 ? 8.416 -10.641 -56.924 1.00 72.38 1205 ASP A CA 1
ATOM 9574 C C . ASP A 1 1205 ? 9.504 -11.545 -56.331 1.00 72.38 1205 ASP A C 1
ATOM 9576 O O . ASP A 1 1205 ? 9.991 -12.475 -56.987 1.00 72.38 1205 ASP A O 1
ATOM 9580 N N . VAL A 1 1206 ? 9.898 -11.225 -55.097 1.00 76.62 1206 VAL A N 1
ATOM 9581 C CA . VAL A 1 1206 ? 11.028 -11.818 -54.368 1.00 76.62 1206 VAL A CA 1
ATOM 9582 C C . VAL A 1 1206 ? 10.907 -13.344 -54.288 1.00 76.62 1206 VAL A C 1
ATOM 9584 O O . VAL A 1 1206 ? 11.910 -14.053 -54.307 1.00 76.62 1206 VAL A O 1
ATOM 9587 N N . ASP A 1 1207 ? 9.683 -13.878 -54.290 1.00 78.00 1207 ASP A N 1
ATOM 9588 C CA . ASP A 1 1207 ? 9.457 -15.317 -54.219 1.00 78.00 1207 ASP A CA 1
ATOM 9589 C C . ASP A 1 1207 ? 9.876 -16.057 -55.501 1.00 78.00 1207 ASP A C 1
ATOM 9591 O O . ASP A 1 1207 ? 10.198 -17.241 -55.423 1.00 78.00 1207 ASP A O 1
ATOM 9595 N N . THR A 1 1208 ? 9.918 -15.397 -56.666 1.00 84.62 1208 THR A N 1
ATOM 9596 C CA . THR A 1 1208 ? 10.149 -16.018 -57.995 1.00 84.62 1208 THR A CA 1
ATOM 9597 C C . THR A 1 1208 ? 11.543 -15.772 -58.583 1.00 84.62 1208 THR A C 1
ATOM 9599 O O . THR A 1 1208 ? 11.813 -16.122 -59.740 1.00 84.62 1208 THR A O 1
ATOM 9602 N N . VAL A 1 1209 ? 12.451 -15.195 -57.790 1.00 88.50 1209 VAL A N 1
ATOM 9603 C CA . VAL A 1 1209 ? 13.800 -14.789 -58.218 1.00 88.50 1209 VAL A CA 1
ATOM 9604 C C . VAL A 1 1209 ? 14.581 -15.953 -58.831 1.00 88.50 1209 VAL A C 1
ATOM 9606 O O . VAL A 1 1209 ? 15.153 -15.787 -59.905 1.00 88.50 1209 VAL A O 1
ATOM 9609 N N . LEU A 1 1210 ? 14.542 -17.146 -58.224 1.00 90.31 1210 LEU A N 1
ATOM 9610 C CA . LEU A 1 1210 ? 15.249 -18.330 -58.733 1.00 90.31 1210 LEU A CA 1
ATOM 9611 C C . LEU A 1 1210 ? 14.826 -18.691 -60.165 1.00 90.31 1210 LEU A C 1
ATOM 9613 O O . LEU A 1 1210 ? 15.662 -18.841 -61.059 1.00 90.31 1210 LEU A O 1
ATOM 9617 N N . THR A 1 1211 ? 13.518 -18.824 -60.394 1.00 89.19 1211 THR A N 1
ATOM 9618 C CA . THR A 1 1211 ? 12.966 -19.164 -61.711 1.00 89.19 1211 THR A CA 1
ATOM 9619 C C . THR A 1 1211 ? 13.217 -18.058 -62.735 1.00 89.19 1211 THR A C 1
ATOM 9621 O O . THR A 1 1211 ? 13.501 -18.354 -63.895 1.00 89.19 1211 THR A O 1
ATOM 9624 N N . ARG A 1 1212 ? 13.215 -16.787 -62.313 1.00 87.25 1212 ARG A N 1
ATOM 9625 C CA . ARG A 1 1212 ? 13.508 -15.639 -63.181 1.00 87.25 1212 ARG A CA 1
ATOM 9626 C C . ARG A 1 1212 ? 14.983 -15.571 -63.584 1.00 87.25 1212 ARG A C 1
ATOM 9628 O O . ARG A 1 1212 ? 15.277 -15.367 -64.764 1.00 87.25 1212 ARG A O 1
ATOM 9635 N N . GLN A 1 1213 ? 15.905 -15.780 -62.642 1.00 90.25 1213 GLN A N 1
ATOM 9636 C CA . GLN A 1 1213 ? 17.344 -15.868 -62.915 1.00 90.25 1213 GLN A CA 1
ATOM 9637 C C . GLN A 1 1213 ? 17.642 -17.014 -63.882 1.00 90.25 1213 GLN A C 1
ATOM 9639 O O . GLN A 1 1213 ? 18.383 -16.828 -64.846 1.00 90.25 1213 GLN A O 1
ATOM 9644 N N . LEU A 1 1214 ? 17.003 -18.173 -63.690 1.00 91.81 1214 LEU A N 1
ATOM 9645 C CA . LEU A 1 1214 ? 17.168 -19.312 -64.587 1.00 91.81 1214 LEU A CA 1
ATOM 9646 C C . LEU A 1 1214 ? 16.580 -19.045 -65.984 1.00 91.81 1214 LEU A C 1
ATOM 9648 O O . LEU A 1 1214 ? 17.233 -19.340 -66.982 1.00 91.81 1214 LEU A O 1
ATOM 9652 N N . ALA A 1 1215 ? 15.398 -18.431 -66.085 1.00 89.38 1215 ALA A N 1
ATOM 9653 C CA . ALA A 1 1215 ? 14.790 -18.070 -67.371 1.00 89.38 1215 ALA A CA 1
ATOM 9654 C C . ALA A 1 1215 ? 15.667 -17.060 -68.134 1.00 89.38 1215 ALA A C 1
ATOM 9656 O O . ALA A 1 1215 ? 15.893 -17.173 -69.346 1.00 89.38 1215 ALA A O 1
ATOM 9657 N N . THR A 1 1216 ? 16.236 -16.107 -67.394 1.00 89.44 1216 THR A N 1
ATOM 9658 C CA . THR A 1 1216 ? 17.198 -15.133 -67.910 1.00 89.44 1216 THR A CA 1
ATOM 9659 C C . THR A 1 1216 ? 18.455 -15.837 -68.407 1.00 89.44 1216 THR A C 1
ATOM 9661 O O . THR A 1 1216 ? 18.820 -15.643 -69.563 1.00 89.44 1216 THR A O 1
ATOM 9664 N N . LEU A 1 1217 ? 19.061 -16.718 -67.606 1.00 92.25 1217 LEU A N 1
ATOM 9665 C CA . LEU A 1 1217 ? 20.237 -17.495 -67.999 1.00 92.25 1217 LEU A CA 1
ATOM 9666 C C . LEU A 1 1217 ? 19.993 -18.269 -69.300 1.00 92.25 1217 LEU A C 1
ATOM 9668 O O . LEU A 1 1217 ? 20.757 -18.104 -70.249 1.00 92.25 1217 LEU A O 1
ATOM 9672 N N . VAL A 1 1218 ? 18.900 -19.035 -69.381 1.00 91.75 1218 VAL A N 1
ATOM 9673 C CA . VAL A 1 1218 ? 18.559 -19.836 -70.570 1.00 91.75 1218 VAL A CA 1
ATOM 9674 C C . VAL A 1 1218 ? 18.427 -18.944 -71.811 1.00 91.75 1218 VAL A C 1
ATOM 9676 O O . VAL A 1 1218 ? 19.035 -19.232 -72.839 1.00 91.75 1218 VAL A O 1
ATOM 9679 N N . SER A 1 1219 ? 17.703 -17.824 -71.722 1.00 89.38 1219 SER A N 1
ATOM 9680 C CA . SER A 1 1219 ? 17.552 -16.908 -72.867 1.00 89.38 1219 SER A CA 1
ATOM 9681 C C . SER A 1 1219 ? 18.847 -16.178 -73.244 1.00 89.38 1219 SER A C 1
ATOM 9683 O O . SER A 1 1219 ? 19.046 -15.836 -74.407 1.00 89.38 1219 SER A O 1
ATOM 9685 N N . ARG A 1 1220 ? 19.747 -15.910 -72.288 1.00 90.50 1220 ARG A N 1
ATOM 9686 C CA . ARG A 1 1220 ? 21.017 -15.210 -72.558 1.00 90.50 1220 ARG A CA 1
ATOM 9687 C C . ARG A 1 1220 ? 22.083 -16.143 -73.116 1.00 90.50 1220 ARG A C 1
ATOM 9689 O O . ARG A 1 1220 ? 22.955 -15.686 -73.854 1.00 90.50 1220 ARG A O 1
ATOM 9696 N N . CYS A 1 1221 ? 21.969 -17.444 -72.868 1.00 90.25 1221 CYS A N 1
ATOM 9697 C CA . CYS A 1 1221 ? 22.746 -18.447 -73.585 1.00 90.25 1221 CYS A CA 1
ATOM 9698 C C . CYS A 1 1221 ? 22.468 -18.420 -75.098 1.00 90.25 1221 CYS A C 1
ATOM 9700 O O . CYS A 1 1221 ? 23.406 -18.594 -75.875 1.00 90.25 1221 CYS A O 1
ATOM 9702 N N . ASP A 1 1222 ? 21.237 -18.109 -75.526 1.00 88.88 1222 ASP A N 1
ATOM 9703 C CA . ASP A 1 1222 ? 20.911 -17.939 -76.952 1.00 88.88 1222 ASP A CA 1
ATOM 9704 C C . ASP A 1 1222 ? 21.620 -16.719 -77.560 1.00 88.88 1222 ASP A C 1
ATOM 9706 O O . ASP A 1 1222 ? 22.150 -16.798 -78.666 1.00 88.88 1222 ASP A O 1
ATOM 9710 N N . VAL A 1 1223 ? 21.732 -15.613 -76.813 1.00 88.62 1223 VAL A N 1
ATOM 9711 C CA . VAL A 1 1223 ? 22.502 -14.422 -77.230 1.00 88.62 1223 VAL A CA 1
ATOM 9712 C C . VAL A 1 1223 ? 23.974 -14.766 -77.459 1.00 88.62 1223 VAL A C 1
ATOM 9714 O O . VAL A 1 1223 ? 24.569 -14.332 -78.446 1.00 88.62 1223 VAL A O 1
ATOM 9717 N N . ILE A 1 1224 ? 24.556 -15.571 -76.569 1.00 88.75 1224 ILE A N 1
ATOM 9718 C CA . ILE A 1 1224 ? 25.945 -16.022 -76.684 1.00 88.75 1224 ILE A CA 1
ATOM 9719 C C . ILE A 1 1224 ? 26.121 -16.940 -77.900 1.00 88.75 1224 ILE A C 1
ATOM 9721 O O . ILE A 1 1224 ? 27.077 -16.765 -78.655 1.00 88.75 1224 ILE A O 1
ATOM 9725 N N . ALA A 1 1225 ? 25.199 -17.880 -78.117 1.00 86.19 1225 ALA A N 1
ATOM 9726 C CA . ALA A 1 1225 ? 25.224 -18.786 -79.264 1.00 86.19 1225 ALA A CA 1
ATOM 9727 C C . ALA A 1 1225 ? 25.090 -18.048 -80.614 1.00 86.19 1225 ALA A C 1
ATOM 9729 O O . ALA A 1 1225 ? 25.758 -18.410 -81.585 1.00 86.19 1225 ALA A O 1
ATOM 9730 N N . ASP A 1 1226 ? 24.270 -16.993 -80.669 1.00 85.56 1226 ASP A N 1
ATOM 9731 C CA . ASP A 1 1226 ? 24.015 -16.213 -81.885 1.00 85.56 1226 ASP A CA 1
ATOM 9732 C C . ASP A 1 1226 ? 25.142 -15.221 -82.214 1.00 85.56 1226 ASP A C 1
ATOM 9734 O O . ASP A 1 1226 ? 25.506 -15.062 -83.385 1.00 85.56 1226 ASP A O 1
ATOM 9738 N N . LEU A 1 1227 ? 25.685 -14.520 -81.210 1.00 85.06 1227 LEU A N 1
ATOM 9739 C CA . LEU A 1 1227 ? 26.569 -13.368 -81.431 1.00 85.06 1227 LEU A CA 1
ATOM 9740 C C . LEU A 1 1227 ? 28.057 -13.658 -81.245 1.00 85.06 1227 LEU A C 1
ATOM 9742 O O . LEU A 1 1227 ? 28.871 -12.928 -81.809 1.00 85.06 1227 LEU A O 1
ATOM 9746 N N . VAL A 1 1228 ? 28.430 -14.693 -80.489 1.00 85.38 1228 VAL A N 1
ATOM 9747 C CA . VAL A 1 1228 ? 29.831 -14.921 -80.122 1.00 85.38 1228 VAL A CA 1
ATOM 9748 C C . VAL A 1 1228 ? 30.460 -15.987 -81.026 1.00 85.38 1228 VAL A C 1
ATOM 9750 O O . VAL A 1 1228 ? 30.119 -17.166 -80.909 1.00 85.38 1228 VAL A O 1
ATOM 9753 N N . PRO A 1 1229 ? 31.448 -15.638 -81.876 1.00 79.56 1229 PRO A N 1
ATOM 9754 C CA . PRO A 1 1229 ? 32.020 -16.570 -82.851 1.00 79.56 1229 PRO A CA 1
ATOM 9755 C C . PRO A 1 1229 ? 32.601 -17.851 -82.239 1.00 79.56 1229 PRO A C 1
ATOM 9757 O O . PRO A 1 1229 ? 32.487 -18.917 -82.834 1.00 79.56 1229 PRO A O 1
ATOM 9760 N N . GLN A 1 1230 ? 33.180 -17.775 -81.034 1.00 79.25 1230 GLN A N 1
ATOM 9761 C CA . GLN A 1 1230 ? 33.770 -18.939 -80.355 1.00 79.25 1230 GLN A CA 1
ATOM 9762 C C . GLN A 1 1230 ? 32.725 -20.015 -79.996 1.00 79.25 1230 GLN A C 1
ATOM 9764 O O . GLN A 1 1230 ? 33.019 -21.213 -80.014 1.00 79.25 1230 GLN A O 1
ATOM 9769 N N . PHE A 1 1231 ? 31.485 -19.593 -79.741 1.00 80.75 1231 PHE A N 1
ATOM 9770 C CA . PHE A 1 1231 ? 30.360 -20.454 -79.378 1.00 80.75 1231 PHE A CA 1
ATOM 9771 C C . PHE A 1 1231 ? 29.415 -20.733 -80.549 1.00 80.75 1231 PHE A C 1
ATOM 9773 O O . PHE A 1 1231 ? 28.550 -21.593 -80.442 1.00 80.75 1231 PHE A O 1
ATOM 9780 N N . ASN A 1 1232 ? 29.613 -20.056 -81.676 1.00 76.00 1232 ASN A N 1
ATOM 9781 C CA . ASN A 1 1232 ? 28.860 -20.263 -82.901 1.00 76.00 1232 ASN A CA 1
ATOM 9782 C C . ASN A 1 1232 ? 29.531 -21.360 -83.767 1.00 76.00 1232 ASN A C 1
ATOM 9784 O O . ASN A 1 1232 ? 30.749 -21.566 -83.724 1.00 76.00 1232 ASN A O 1
ATOM 9788 N N . ASN A 1 1233 ? 28.739 -22.081 -84.562 1.00 68.44 1233 ASN A N 1
ATOM 9789 C CA . ASN A 1 1233 ? 29.197 -23.086 -85.530 1.00 68.44 1233 ASN A CA 1
ATOM 9790 C C . ASN A 1 1233 ? 29.344 -22.532 -86.964 1.00 68.44 1233 ASN A C 1
ATOM 9792 O O . ASN A 1 1233 ? 29.480 -23.295 -87.918 1.00 68.44 1233 ASN A O 1
ATOM 9796 N N . GLY A 1 1234 ? 29.305 -21.206 -87.141 1.00 61.41 1234 GLY A N 1
ATOM 9797 C CA . GLY A 1 1234 ? 29.532 -20.522 -88.421 1.00 61.41 1234 GLY A CA 1
ATOM 9798 C C . GLY A 1 1234 ? 28.387 -20.640 -89.436 1.00 61.41 1234 GLY A C 1
ATOM 9799 O O . GLY A 1 1234 ? 28.493 -20.079 -90.522 1.00 61.41 1234 GLY A O 1
ATOM 9800 N N . ASN A 1 1235 ? 27.299 -21.340 -89.091 1.00 54.75 1235 ASN A N 1
ATOM 9801 C CA . ASN A 1 1235 ? 26.177 -21.651 -89.987 1.00 54.75 1235 ASN A CA 1
ATOM 9802 C C . ASN A 1 1235 ? 24.797 -21.295 -89.390 1.00 54.75 1235 ASN A C 1
ATOM 9804 O O . ASN A 1 1235 ? 23.767 -21.737 -89.898 1.00 54.75 1235 ASN A O 1
ATOM 9808 N N . THR A 1 1236 ? 24.751 -20.529 -88.295 1.00 58.25 1236 THR A N 1
ATOM 9809 C CA . THR A 1 1236 ? 23.502 -20.202 -87.595 1.00 58.25 1236 THR A CA 1
ATOM 9810 C C . THR A 1 1236 ? 22.959 -18.846 -88.057 1.00 58.25 1236 THR A C 1
ATOM 9812 O O . THR A 1 1236 ? 23.590 -17.800 -87.907 1.00 58.25 1236 THR A O 1
ATOM 9815 N N . GLN A 1 1237 ? 21.769 -18.846 -88.665 1.00 64.69 1237 GLN A N 1
ATOM 9816 C CA . GLN A 1 1237 ? 21.003 -17.616 -88.873 1.00 64.69 1237 GLN A CA 1
ATOM 9817 C C . GLN A 1 1237 ? 20.600 -17.080 -87.494 1.00 64.69 1237 GLN A C 1
ATOM 9819 O O . GLN A 1 1237 ? 20.069 -17.855 -86.698 1.00 64.69 1237 GLN A O 1
ATOM 9824 N N . LYS A 1 1238 ? 20.843 -15.789 -87.218 1.00 71.38 1238 LYS A N 1
ATOM 9825 C CA . LYS A 1 1238 ? 20.441 -15.145 -85.953 1.00 71.38 1238 LYS A CA 1
ATOM 9826 C C . LYS A 1 1238 ? 18.965 -15.431 -85.681 1.00 71.38 1238 LYS A C 1
ATOM 9828 O O . LYS A 1 1238 ? 18.124 -15.137 -86.533 1.00 71.38 1238 LYS A O 1
ATOM 9833 N N . GLN A 1 1239 ? 18.671 -16.023 -84.531 1.00 74.88 1239 GLN A N 1
ATOM 9834 C CA . GLN A 1 1239 ? 17.322 -16.437 -84.147 1.00 74.88 1239 GLN A CA 1
ATOM 9835 C C . GLN A 1 1239 ? 16.562 -15.307 -83.446 1.00 74.88 1239 GLN A C 1
ATOM 9837 O O . GLN A 1 1239 ? 15.331 -15.316 -83.438 1.00 74.88 1239 GLN A O 1
ATOM 9842 N N . HIS A 1 1240 ? 17.278 -14.307 -82.922 1.00 83.06 1240 HIS A N 1
ATOM 9843 C CA . HIS A 1 1240 ? 16.691 -13.145 -82.257 1.00 83.06 1240 HIS A CA 1
ATOM 9844 C C . HIS A 1 1240 ? 17.077 -11.809 -82.902 1.00 83.06 1240 HIS A C 1
ATOM 9846 O O . HIS A 1 1240 ? 18.044 -11.695 -83.660 1.00 83.06 1240 HIS A O 1
ATOM 9852 N N . LEU A 1 1241 ? 16.290 -10.775 -82.588 1.00 81.88 1241 LEU A N 1
ATOM 9853 C CA . LEU A 1 1241 ? 16.553 -9.402 -83.002 1.00 81.88 1241 LEU A CA 1
ATOM 9854 C C . LEU A 1 1241 ? 17.462 -8.710 -81.979 1.00 81.88 1241 LEU A C 1
ATOM 9856 O O . LEU A 1 1241 ? 17.225 -8.786 -80.775 1.00 81.88 1241 LEU A O 1
ATOM 9860 N N . TYR A 1 1242 ? 18.478 -8.002 -82.468 1.00 84.25 1242 TYR A N 1
ATOM 9861 C CA . TYR A 1 1242 ? 19.476 -7.315 -81.647 1.00 84.25 1242 TYR A CA 1
ATOM 9862 C C . TYR A 1 1242 ? 19.615 -5.867 -82.104 1.00 84.25 1242 TYR A C 1
ATOM 9864 O O . TYR A 1 1242 ? 19.692 -5.615 -83.308 1.00 84.25 1242 TYR A O 1
ATOM 9872 N N . SER A 1 1243 ? 19.714 -4.919 -81.170 1.00 79.00 1243 SER A N 1
ATOM 9873 C CA . SER A 1 1243 ? 19.954 -3.515 -81.528 1.00 79.00 1243 SER A CA 1
ATOM 9874 C C . SER A 1 1243 ? 21.354 -3.293 -82.121 1.00 79.00 1243 SER A C 1
ATOM 9876 O O . SER A 1 1243 ? 21.487 -2.541 -83.087 1.00 79.00 1243 SER A O 1
ATOM 9878 N N . ARG A 1 1244 ? 22.388 -3.966 -81.580 1.00 75.38 1244 ARG A N 1
ATOM 9879 C CA . ARG A 1 1244 ? 23.777 -4.062 -82.097 1.00 75.38 1244 ARG A CA 1
ATOM 9880 C C . ARG A 1 1244 ? 24.460 -5.350 -81.606 1.00 75.38 1244 ARG A C 1
ATOM 9882 O O . ARG A 1 1244 ? 24.090 -5.859 -80.554 1.00 75.38 1244 ARG A O 1
ATOM 9889 N N . SER A 1 1245 ? 25.468 -5.851 -82.332 1.00 69.12 1245 SER A N 1
ATOM 9890 C CA . SER A 1 1245 ? 26.144 -7.135 -82.044 1.00 69.12 1245 SER A CA 1
ATOM 9891 C C . SER A 1 1245 ? 27.170 -7.117 -80.903 1.00 69.12 1245 SER A C 1
ATOM 9893 O O . SER A 1 1245 ? 27.277 -8.123 -80.218 1.00 69.12 1245 SER A O 1
ATOM 9895 N N . SER A 1 1246 ? 27.902 -6.019 -80.701 1.00 71.69 1246 SER A N 1
ATOM 9896 C CA . SER A 1 1246 ? 28.743 -5.785 -79.514 1.00 71.69 1246 SER A CA 1
ATOM 9897 C C . SER A 1 1246 ? 28.878 -4.277 -79.241 1.00 71.69 1246 SER A C 1
ATOM 9899 O O . SER A 1 1246 ? 28.602 -3.452 -80.129 1.00 71.69 1246 SER A O 1
ATOM 9901 N N . ARG A 1 1247 ? 29.257 -3.893 -78.014 1.00 75.50 1247 ARG A N 1
ATOM 9902 C CA . ARG A 1 1247 ? 29.503 -2.495 -77.599 1.00 75.50 1247 ARG A CA 1
ATOM 9903 C C . ARG A 1 1247 ? 30.695 -2.422 -76.630 1.00 75.50 1247 ARG A C 1
ATOM 9905 O O . ARG A 1 1247 ? 30.881 -3.306 -75.815 1.00 75.50 1247 ARG A O 1
ATOM 9912 N N . GLY A 1 1248 ? 31.465 -1.330 -76.673 1.00 70.25 1248 GLY A N 1
ATOM 9913 C CA . GLY A 1 1248 ? 32.536 -1.069 -75.696 1.00 70.25 1248 GLY A CA 1
ATOM 9914 C C . GLY A 1 1248 ? 33.888 -1.702 -76.047 1.00 70.25 1248 GLY A C 1
ATOM 9915 O O . GLY A 1 1248 ? 34.063 -2.232 -77.138 1.00 70.25 1248 GLY A O 1
ATOM 9916 N N . ARG A 1 1249 ? 34.871 -1.566 -75.142 1.00 63.41 1249 ARG A N 1
ATOM 9917 C CA . ARG A 1 1249 ? 36.218 -2.161 -75.289 1.00 63.41 1249 ARG A CA 1
ATOM 9918 C C . ARG A 1 1249 ? 36.270 -3.638 -74.883 1.00 63.41 1249 ARG A C 1
ATOM 9920 O O . ARG A 1 1249 ? 37.200 -4.317 -75.297 1.00 63.41 1249 ARG A O 1
ATOM 9927 N N . ASP A 1 1250 ? 35.274 -4.096 -74.127 1.00 61.38 1250 ASP A N 1
ATOM 9928 C CA . ASP A 1 1250 ? 35.209 -5.438 -73.539 1.00 61.38 1250 ASP A CA 1
ATOM 9929 C C . ASP A 1 1250 ? 34.220 -6.367 -74.278 1.00 61.38 1250 ASP A C 1
ATOM 9931 O O . ASP A 1 1250 ? 33.858 -7.415 -73.752 1.00 61.38 1250 ASP A O 1
ATOM 9935 N N . ASP A 1 1251 ? 33.786 -5.984 -75.491 1.00 70.69 1251 ASP A N 1
ATOM 9936 C CA . ASP A 1 1251 ? 32.784 -6.697 -76.302 1.00 70.69 1251 ASP A CA 1
ATOM 9937 C C . ASP A 1 1251 ? 31.508 -7.052 -75.512 1.00 70.69 1251 ASP A C 1
ATOM 9939 O O . ASP A 1 1251 ? 31.044 -8.196 -75.513 1.00 70.69 1251 ASP A O 1
ATOM 9943 N N . ASP A 1 1252 ? 30.905 -6.048 -74.862 1.00 79.12 1252 ASP A N 1
ATOM 9944 C CA . ASP A 1 1252 ? 29.651 -6.228 -74.128 1.00 79.12 1252 ASP A CA 1
ATOM 9945 C C . ASP A 1 1252 ? 28.583 -6.834 -75.042 1.00 79.12 1252 ASP A C 1
ATOM 9947 O O . ASP A 1 1252 ? 28.488 -6.500 -76.231 1.00 79.12 1252 ASP A O 1
ATOM 9951 N N . LEU A 1 1253 ? 27.741 -7.691 -74.463 1.00 84.81 1253 LEU A N 1
ATOM 9952 C CA . LEU A 1 1253 ? 26.627 -8.335 -75.150 1.00 84.81 1253 LEU A CA 1
ATOM 9953 C C . LEU A 1 1253 ? 25.286 -7.688 -74.771 1.00 84.81 1253 LEU A C 1
ATOM 9955 O O . LEU A 1 1253 ? 25.106 -7.235 -73.637 1.00 84.81 1253 LEU A O 1
ATOM 9959 N N . PRO A 1 1254 ? 24.309 -7.662 -75.697 1.00 87.44 1254 PRO A N 1
ATOM 9960 C CA . PRO A 1 1254 ? 22.990 -7.096 -75.447 1.00 87.44 1254 PRO A CA 1
ATOM 9961 C C . PRO A 1 1254 ? 22.142 -8.054 -74.595 1.00 87.44 1254 PRO A C 1
ATOM 9963 O O . PRO A 1 1254 ? 21.296 -8.784 -75.105 1.00 87.44 1254 PRO A O 1
ATOM 9966 N N . PHE A 1 1255 ? 22.385 -8.095 -73.285 1.00 88.12 1255 PHE A N 1
ATOM 9967 C CA . PHE A 1 1255 ? 21.654 -8.970 -72.366 1.00 88.12 1255 PHE A CA 1
ATOM 9968 C C . PHE A 1 1255 ? 20.321 -8.397 -71.864 1.00 88.12 1255 PHE A C 1
ATOM 9970 O O . PHE A 1 1255 ? 19.606 -9.100 -71.164 1.00 88.12 1255 PHE A O 1
ATOM 9977 N N . VAL A 1 1256 ? 19.913 -7.179 -72.211 1.00 87.00 1256 VAL A N 1
ATOM 9978 C CA . VAL A 1 1256 ? 18.588 -6.655 -71.826 1.00 87.00 1256 VAL A CA 1
ATOM 9979 C C . VAL A 1 1256 ? 17.561 -7.088 -72.859 1.00 87.00 1256 VAL A C 1
ATOM 9981 O O . VAL A 1 1256 ? 17.797 -6.915 -74.045 1.00 87.00 1256 VAL A O 1
ATOM 9984 N N . TYR A 1 1257 ? 16.421 -7.642 -72.452 1.00 86.56 1257 TYR A N 1
ATOM 9985 C CA . TYR A 1 1257 ? 15.350 -8.001 -73.386 1.00 86.56 1257 TYR A CA 1
ATOM 9986 C C . TYR A 1 1257 ? 14.179 -7.037 -73.230 1.00 86.56 1257 TYR A C 1
ATOM 9988 O O . TYR A 1 1257 ? 13.653 -6.867 -72.134 1.00 86.56 1257 TYR A O 1
ATOM 9996 N N . SER A 1 1258 ? 13.767 -6.412 -74.330 1.00 83.06 1258 SER A N 1
ATOM 9997 C CA . SER A 1 1258 ? 12.618 -5.512 -74.367 1.00 83.06 1258 SER A CA 1
ATOM 9998 C C . SER A 1 1258 ? 11.419 -6.242 -74.965 1.00 83.06 1258 SER A C 1
ATOM 10000 O O . SER A 1 1258 ? 11.402 -6.547 -76.157 1.00 83.06 1258 SER A O 1
ATOM 10002 N N . THR A 1 1259 ? 10.385 -6.486 -74.157 1.00 79.62 1259 THR A N 1
ATOM 10003 C CA . THR A 1 1259 ? 9.130 -7.109 -74.615 1.00 79.62 1259 THR A CA 1
ATOM 10004 C C . THR A 1 1259 ? 8.392 -6.245 -75.640 1.00 79.62 1259 THR A C 1
ATOM 10006 O O . THR A 1 1259 ? 7.831 -6.777 -76.595 1.00 79.62 1259 THR A O 1
ATOM 10009 N N . SER A 1 1260 ? 8.461 -4.914 -75.513 1.00 80.94 1260 SER A N 1
ATOM 10010 C CA . SER A 1 1260 ? 7.825 -3.968 -76.442 1.00 80.94 1260 SER A CA 1
ATOM 10011 C C . SER A 1 1260 ? 8.438 -3.980 -77.843 1.00 80.94 1260 SER A C 1
ATOM 10013 O O . SER A 1 1260 ? 7.724 -3.789 -78.825 1.00 80.94 1260 SER A O 1
ATOM 10015 N N . THR A 1 1261 ? 9.745 -4.221 -77.949 1.00 82.00 1261 THR A N 1
ATOM 10016 C CA . THR A 1 1261 ? 10.453 -4.281 -79.240 1.00 82.00 1261 THR A CA 1
ATOM 10017 C C . THR A 1 1261 ? 10.792 -5.706 -79.679 1.00 82.00 1261 THR A C 1
ATOM 10019 O O . THR A 1 1261 ? 11.254 -5.898 -80.802 1.00 82.00 1261 THR A O 1
ATOM 10022 N N . SER A 1 1262 ? 10.549 -6.705 -78.819 1.00 84.50 1262 SER A N 1
ATOM 10023 C CA . SER A 1 1262 ? 10.956 -8.109 -78.999 1.00 84.50 1262 SER A CA 1
ATOM 10024 C C . SER A 1 1262 ? 12.430 -8.256 -79.402 1.00 84.50 1262 SER A C 1
ATOM 10026 O O . SER A 1 1262 ? 12.794 -9.122 -80.200 1.00 84.50 1262 SER A O 1
ATOM 10028 N N . ALA A 1 1263 ? 13.282 -7.377 -78.868 1.00 84.56 1263 ALA A N 1
ATOM 10029 C CA . ALA A 1 1263 ? 14.688 -7.273 -79.221 1.00 84.56 1263 ALA A CA 1
ATOM 10030 C C . ALA A 1 1263 ? 15.580 -7.234 -77.981 1.00 84.56 1263 ALA A C 1
ATOM 10032 O O . ALA A 1 1263 ? 15.200 -6.740 -76.917 1.00 84.56 1263 ALA A O 1
ATOM 10033 N N . PHE A 1 1264 ? 16.799 -7.725 -78.164 1.00 87.50 1264 PHE A N 1
ATOM 10034 C CA . PHE A 1 1264 ? 17.872 -7.638 -77.193 1.00 87.50 1264 PHE A CA 1
ATOM 10035 C C . PHE A 1 1264 ? 18.643 -6.319 -77.341 1.00 87.50 1264 PHE A C 1
ATOM 10037 O O . PHE A 1 1264 ? 19.073 -5.936 -78.438 1.00 87.50 1264 PHE A O 1
ATOM 10044 N N . THR A 1 1265 ? 18.831 -5.623 -76.225 1.00 84.69 1265 THR A N 1
ATOM 10045 C CA . THR A 1 1265 ? 19.504 -4.331 -76.097 1.00 84.69 1265 THR A CA 1
ATOM 10046 C C . THR A 1 1265 ? 20.567 -4.362 -74.999 1.00 84.69 1265 THR A C 1
ATOM 10048 O O . THR A 1 1265 ? 20.721 -5.336 -74.268 1.00 84.69 1265 THR A O 1
ATOM 10051 N N . TYR A 1 1266 ? 21.341 -3.287 -74.905 1.00 81.25 1266 TYR A N 1
ATOM 10052 C CA . TYR A 1 1266 ? 22.277 -3.054 -73.804 1.00 81.25 1266 TYR A CA 1
ATOM 10053 C C . TYR A 1 1266 ? 21.530 -2.377 -72.652 1.00 81.25 1266 TYR A C 1
ATOM 10055 O O . TYR A 1 1266 ? 20.478 -1.779 -72.902 1.00 81.25 1266 TYR A O 1
ATOM 10063 N N . HIS A 1 1267 ? 22.074 -2.465 -71.435 1.00 65.19 1267 HIS A N 1
ATOM 10064 C CA . HIS A 1 1267 ? 21.687 -1.541 -70.366 1.00 65.19 1267 HIS A CA 1
ATOM 10065 C C . HIS A 1 1267 ? 22.011 -0.091 -70.740 1.00 65.19 1267 HIS A C 1
ATOM 10067 O O . HIS A 1 1267 ? 22.968 0.145 -71.530 1.00 65.19 1267 HIS A O 1
#

Foldseek 3Di:
DDPDDPPPPPVVVVVVVVPPDDDDDPDPDDWAFAWEAALVDIDGGHTDDQQDAQQNVLVVVCVVLVHDLSLFKFKWAQAPVRDIDTGDRVGGPVVLRFDADPVRYGYIYIAGLADDPALVVRPQDLVSLVSVLSVLLVCQQVVVFDDDLLLLLLLLLLVCCLVPNADDPPDDQDDCSSRHHPLSVVQFPDDSVRSSVSSSVNNNVCHPPYSSRSSSVSVRSSCQRQLPQWDWFWKAFPVRATWIWTQHLQFIFIGHDPDPRFGQFTDGLQQWDDWDQDPQKIWTAGPVRDIGIMHGPDSSCVVVVRVSNVSSSVVSVQVVDPDDPVVVVSNVVSVVVVVVVVVVVVVVVVVVVVVVVVVVVVVVVVVVVVVVVVVVVVVVVVVVVVVVVVVVVVVVVVVVVVVVVVVVVVVVVVVVVVVVVVVVVVVVVVVVVVVVVVVVVVVVVVVVVVDDDDDDDDDDDDDDDDDDDDDDDDDDDDDDDDDDDDDDDDDDDDDDDDDDDDDDDDDDDDDDDDDDDDDYDDDDDDDDDDDDDDDDDDDDDDDDPVVVVVVVVVVVVVVVVVVVVVVVVVVVVVVVVSVVVVVVRVVRGDPVSDDPNNVVVVVCVVVVHTNVNSNVVSPDDPVVSPDDDDDDDDDDDDDDDDDDDDDDPPVVVVVVVLLVVLVPDDLVRLVVLLVVLVVVLVVLVVVVVVPDDDNDDVSNVVSVVSNVSSVVSNVSNVVVVVVVVVVVVVVVVVVVVVVVVVVVVVVVVVVVVVVVVPDDPCLVVDDFDDLVVCVVPPDCVLCVVVPLVVDVVSVSVSRVVVVVVVVVVVVVVVVVVVVVVVVCVVVCSVVVVVCLDDDDPVQVLLLVLDDLLQNLLQVLQSVLCVVVVQPQKDKGKDFDSVVSVVVVVVVVVVVVVVVPDPDDDDDDDDDDPPVVVVVLVVVVVLQLDWRRMWMWMWGDAPQRKIKIWIWTARVNLRFIFIDIAIDHPQQDDDCLSPRGQLCAPLDPPFRLQAAPDPSSRVVCVVSVHGQVVNCVPRNGRTQLSCLLSQNHDSDPPDDRDDPVRPDSVVSSVSVVVSSVSSNVSSVLSSLVSVLLVCCAPPVVVLQCVDLFFPDFQKDFPHKDWDDPVVLLVPADPVVNVVDVVQPPWTWMWIWIARPQLQKIKIWIWTGHSSPLVPAIAIWMKIWRRDDPPDPIDIDTVVRDVVNVLLRCCLRPVQPPPPDDPSSCSVSNSVSLSRRVVLQCQQQPPVSDPVPDDNPFAEPDRADDPSRDTQSDADSVVSYGHHD

Secondary structure (DSSP, 8-state):
----SSSTTHHHHHHHGGG-S----------EEEEEE-SS-EEEEEEE-TT-BHHHHHHHHHHHHT---GGGEEEEEE-TTS-EEEPPTTSBGGGTTPPB-TTSPEEEEEEE-S--SSHHHH--SHHHHHHHHHHHHHHHHTTSS---HHHHHHHHHHHHHHHH-S--TTPPPP-GGGTS-HHHHHHB---HHHHHHHHHHHHGGGTT--HHHHHHHHHHHHTTSTTTT-EEEEEE-TT--EEEEEE-SSEEEEEETT--SS-SSEEEGGGEEEEEEETTEEEEEETTS-EEEEEESSGGGHHHHHHHHHHHHHHHHHTTSPPPHHHHHHHHHHHHHHHHHHHHHHHHHHHHHHHHHHHHHHHHHHHHHHHHHHHHHHHHHHHHHHHHHHHHHHHHHHHHHHHHHHHHHHHHHHHHHHHHHHHHHHHHHHHHHHHHHHHHHHHHHHHTTS------------------------------PPP-------------------------------------------------------PPPPPPTHHHHHHHHHHHHHHHHHHHHHHHHHHHHHHHHHHHHHHHHHTTB-GGG--HHHHHHHHHHHTT--HHHHHHHT-S-GGGTT---PPPP--------------SS-HHHHHHHHHHHHHHS-HHHHHHHHHHHHHHHHHHHHHHHTT-S----HHHHHHHHHHHHHHHHHHHHHHHHHHHHHHHHHHHHHHHHHHHHHHHHHHHHHHHHHHHHT---TTTT--PPPHHHHHHHS-HHHH-HHHHTT-HHHHHHHHHHHHHHHHHHHHHHHHHHHHHHHHHHHHHHHTTGGG-TT--HHHHHHHTTS-HHHHHHHHHHHHHHHHTT-TTEEEEEEE-HHHHHHHHHHHHHHHHHHSS------------TTHHHHHHHHHHHHHTPPPSEEEEEEEE-STT-EEEEEEEEETTTTEEEEEEEEES-----TTTT-TTTTTTTSSTT--S-S-SSHHHHHHHHHHT--THHHHHHH-B--HHHHHHTTSS-SSTTPPPPPTTT--HHHHHHHHHHHHHHHHHHHHHHHHHHHHHHHHHH-HHHHHTTSS--SS-SEEEEEEEEE-HHHHHHHS-HHHHHHHHHH-S-EEEEEEEEETTTTEEEEEEEEE-TTTTSSPPEEEEEEEE---TTS--EEE-TTT-HHHHHHHHHHHTGGG-SS---GGGHHHHHHHHHHHHHHHHHHH-TTT--S-PPP-SEES-S-BTTTTB---EEETTTTEEE--

Radius of gyration: 62.36 Å; chains: 1; bounding box: 165×130×220 Å

Sequence (1267 aa):
MPRHLFIYVSDQISVVIMGLFPFLARGSGKVVHAKVTTMDADLDRIVIETSWTGRHLFDAVCRIIGLREVWFFGLQFTNKKGLPCWLQMDREIRKQDVPRGEDGCMQFLFLVKFYPEDVEDELIQDLTRHLFFLQIKQAILSMDLYCSPEASVLLASFAVQAINGDCTDDIGPLDLDKLLPKSVIEQYDMSADMWRERIKRWWINNQGQTREDAEMEYLRVAQDLEMYGILYYPICNKKETDLHLGISAQGLGIYKGSNRITPRPFFSWSEIKNISFKNKKFHMKTVDKSTISFRAQERTINPSILDLCIGTHNLYLRRRQPDTLEVQQMKALAKEDRARRQQEAARLAREREERLQVENERNQLKAEIEKIAEQLAQAKEAARKTEETAELLAEKARASEQETLLLTKRVSEAEAECHRLQMNHVKSEEALMRMERKAREAELYAQRISMSLADVNSKPHYASHALITEPTIWPLSNLALQGTLSHHQLMISGGSQEGDRASLAERQQMHQGQLPGVPPPAAPIYRAMPPNVAQMMHAPPPPDPSVNQRLEFHNLRSELEKSRHDFSEKARLFKERLNDFRNEIDALKREDRQTEHDVIHAHNVHNGFDKFTTLRMMSGPTLKRLGGAPPDKSAARKPKLEPAQPAVIEPADFYKMEDEIARSTTHAELEKTFLRESSALRAVLQKFIEGSKEPCSSEVLLNIARMRRCSRLAHYATAQLRAETTSRLEQVEAKYLHLQNSSSEIQHLQKEINRCLQFSAGDEDIDLIPLDEFYASAPEGVSRPEMTKNNEHEQRLARLTWEIAQRKALVDTLTEQEGRRNAAKPVQEALGVGNASASSAEQRSLFSLLPHDLSVLYVQAEAYRDIMEDTSMQVVIRGDANEALRLRRRQKEEAEEKEGSDDDDGSDNEGRHSVVSDRLELNKKTVTQPHPIYLKIDIGCQDDVKVALKLYYLPELRVTCMKYKVTGKLPTHGGVSAHENLLDGLFPGDDGAECPNPIGAAKLNQLKIGVDSFANKYGRPYRFVQAITGSASLVPGAAPPTEAETSGVQLADVLYDVIKAIRDRVSARVKLVRQLLALEATPMDALCTFDVPLKMMTHVTSFKMIDEETFMASVTPDMRALALREGGAFYFLVTMENKIADLKINGYIMLPADYPKQIPLFAVSITKTGGKDSGSQTFNAVNNHIVKALETYVNVTCVNDEVIDVDTVLTRQLATLVSRCDVIADLVPQFNNGNTQKQHLYSRSSRGRDDDLPFVYSTSTSAFTYH

InterPro domains:
  IPR000299 FERM domain [PS50057] (32-320)
  IPR000798 Ezrin/radixin/moesin-like [PR00661] (45-64)
  IPR000798 Ezrin/radixin/moesin-like [PR00661] (99-118)
  IPR000798 Ezrin/radixin/moesin-like [PR00661] (143-164)
  IPR000798 Ezrin/radixin/moesin-like [PR00661] (186-203)
  IPR000798 Ezrin/radixin/moesin-like [PR00661] (236-256)
  IPR000798 Ezrin/radixin/moesin-like [PR00661] (309-328)
  IPR000798 Ezrin/radixin/moesin-like [PR00661] (588-609)
  IPR008954 Moesin tail domain superfamily [G3DSA:6.10.360.10] (558-627)
  IPR008954 Moesin tail domain superfamily [SSF48678] (552-620)
  IPR011174 Ezrin/radixin/moesin [PTHR23281] (28-619)
  IPR011259 Ezrin/radixin/moesin, C-terminal [PF00769] (559-623)
  IPR011993 PH-like domain superfamily [G3DSA:2.30.29.30] (228-321)
  IPR014352 FERM/acyl-CoA-binding protein superfamily [G3DSA:1.20.80.10] (114-226)
  IPR018979 FERM, N-terminal [PF09379] (36-98)
  IPR018980 FERM, C-terminal PH-like domain [PF09380] (237-323)
  IPR018980 FERM, C-terminal PH-like domain [SM01196] (237-324)
  IPR019163 THO complex, subunit 5 [PF09766] (822-1030)
  IPR019748 FERM central domain [PF00373] (120-233)
  IPR019748 FERM central domain [cd14473] (128-225)

Organism: NCBI:txid53326

pLDDT: mean 73.61, std 19.81, range [22.56, 97.19]